Protein AF-G9P615-F1 (afdb_monomer)

Solvent-accessible surface area (backbone atoms only — not comparable to full-atom values): 59690 Å² total; per-residue (Å²): 142,85,79,91,84,92,89,86,85,84,90,83,89,86,90,84,88,83,90,82,89,82,88,79,83,89,88,82,86,89,82,86,88,88,89,88,86,90,82,86,91,83,91,85,91,78,85,85,80,85,80,91,81,87,82,87,81,80,80,87,80,84,78,91,74,94,74,92,77,95,75,85,79,75,80,78,77,79,89,65,86,77,76,59,80,57,74,80,63,73,84,86,74,91,80,78,81,83,82,84,83,84,84,89,81,89,80,82,85,82,88,80,89,78,89,76,93,78,82,92,75,81,88,78,87,79,88,80,59,49,52,41,29,64,46,38,41,63,53,64,84,59,38,71,83,57,74,62,34,36,44,34,33,29,59,59,55,96,79,67,69,69,80,48,67,28,31,53,37,73,48,68,29,91,64,39,36,67,69,60,50,53,49,51,46,64,74,42,49,89,66,57,75,61,49,44,57,28,50,52,51,43,54,53,48,43,56,67,75,22,52,45,74,44,49,41,57,87,66,29,42,27,22,37,74,51,69,46,67,49,75,33,68,45,73,69,90,88,62,81,88,56,92,62,70,46,32,35,35,42,37,38,48,67,32,46,30,59,44,67,72,73,80,76,70,89,62,63,39,60,62,38,36,70,74,30,41,46,55,31,72,73,42,40,57,59,44,70,77,63,53,61,64,35,63,65,44,70,70,64,82,58,66,93,60,38,34,56,26,46,40,59,42,40,34,43,34,42,54,64,48,34,30,36,41,35,29,66,56,55,74,73,66,59,30,57,89,38,39,44,81,47,78,44,76,65,67,94,75,77,71,20,34,40,35,40,30,33,75,82,56,34,35,33,58,43,48,51,84,70,35,81,44,58,39,52,47,55,51,59,53,45,82,49,61,70,58,44,78,40,46,28,45,95,91,38,80,63,51,68,95,48,40,67,61,52,48,57,43,13,67,31,91,74,33,62,39,64,34,37,50,42,75,49,76,81,78,71,78,82,80,76,69,84,73,79,83,81,83,77,91,80,82,94,76,80,83,80,95,79,88,76,86,75,74,62,75,54,27,53,64,68,44,60,94,66,68,93,78,63,53,72,69,57,52,53,51,53,45,42,52,50,35,45,54,48,49,49,44,48,64,70,74,48,56,74,67,52,26,52,49,60,74,66,46,48,77,31,56,64,65,61,47,52,49,52,52,60,69,44,48,64,69,49,64,76,62,75,42,70,70,60,49,52,60,46,52,52,46,50,51,43,48,52,37,49,50,54,51,46,41,44,45,36,59,91,87,66,84,43,69,57,56,24,38,39,38,20,21,48,44,52,54,68,37,52,56,78,86,55,78,94,62,72,87,53,78,94,50,67,43,71,98,79,57,59,78,56,63,67,67,58,56,38,52,52,40,47,66,59,38,64,52,49,61,37,49,44,75,51,52,21,56,51,47,68,67,56,46,66,70,48,75,66,48,66,38,44,59,39,16,52,54,25,47,40,48,16,43,50,22,47,45,73,49,80,64,17,58,57,27,45,53,52,20,41,50,26,42,51,54,23,53,49,50,50,57,57,66,75,49,91,76,61,57,62,68,34,31,40,68,44,45,66,35,54,52,29,51,39,49,42,55,41,71,61,41,51,35,91,90,55,72,37,77,69,55,44,52,49,54,44,48,55,53,49,48,54,46,65,73,74,45,82,78,55,72,68,54,58,52,55,48,55,55,48,54,54,47,52,53,34,51,54,56,48,50,54,43,48,48,51,39,45,48,60,54,51,73,71,62,54,86,62,78,81,53,61,58,59,52,50,67,61,46,42,66,57,46,53,46,54,48,49,55,59,72,66,66,68,75,70,92,78,78,75,81,80,90,77,85,82,78,90,74,93,74,85,88,73,94,75,80,80,74,72,90,62,90,71,53,66,67,58,52,52,51,54,46,54,62,54,39,38,67,55,81,70,48,63,36,37,68,45,47,49,41,48,45,42,41,43,52,55,47,52,51,50,51,50,53,53,47,53,52,50,53,51,53,52,50,53,49,54,52,51,50,50,51,41,51,54,52,48,54,55,46,52,54,50,50,51,53,51,49,53,51,49,61,57,49,52,58,53,50,51,51,54,50,60,77,63,52,93,45,67,75,76,74,71,46,100,63,62,77,61,58,56,54,68,46,52,51,56,51,52,51,51,50,52,51,51,49,33,49,78,66,70,45,44,63,64,54,47,36,60,74,71,66,55,83,72,80,84,84,76,88,87,80,85,79,94,80,133

pLDDT: mean 70.64, std 23.89, range [19.91, 96.5]

Organism: Hypocrea atroviridis (strain ATCC 20476 / IMI 206040) (NCBI:txid452589)

InterPro domains:
  IPR002523 Mg2+ transporter protein, CorA-like/Zinc transport protein ZntB [PF01544] (893-957)
  IPR045863 CorA, transmembrane region [SSF144083] (896-956)
  IPR050829 CorA Metal Ion Transporter [PTHR47685] (877-958)

Foldseek 3Di:
DDDDDDDDDDDDDDDDDDDDDDDDDDDDDDDDDDDDDDDDDDDDDDDDDDDPDDDDDDDDDDDDDDDDDDDDDDDDDPDDPPDDLLLPDDQDADDDDPDDDDDDDDDDDDDDDDDDDDDDDDDDDDDDAFFAWAFKFWDWQQFFPTATAIETETEDDPPPLDDGQAGEAEAADLWDFLVVLVVVCVRRDDDDPLVVVQVVVVSVVQCVPFWDWDAALLRAIEIGGHFAKDKGFRDDPDDDDDLQRWIKIKGKAKFKAKDADDDDPNHRDHRTHGWAFLLCLPVRNDDQVLQCLALLNVVVPDDHRIGMTTFIKIWIDGQQHYIYIYGNDDPVLLCPPRYHYHYDYPDPPQAFWEWEDERRAWIFTDGCVQPVFPLSVCLLVLLPPLWAKWKDAPNDTDDRVCVVVQRCVCRDSNGYGYIYMDTDDQDDQPCPDLDQPDDDDDDDDDDDPDPDDDQAFDALQLLRADDLPDDSVNSLVSSQVSVVVVVVCQQPPDDPVSNVLLVPQAFDALVVLSVLLSVVVVVQVVVPDPVSVVLSVLLVLLSSLLVLLNSNNDDSPHDHDLNRRLVSLSSLLSLDDDPDPVRNPDPSSDDDPQFDDDDSVVSSVLSCLLNSSSVSLRSNPSRQDSVLSNQQDQDRLQVSLSVLSSSLSSCNRPHPCSVVSSVSSSVSSVVRSSVRSCRSDPDHSLSRIGRTNLLSVLVSSLVSLCYHYVPDHGPLVSLVVSLVVLVVCLVPDAQDVVSVVSLVSNLSSLVSVLVSLVSLLNNLVVLQVVLPPDDDQLLVCCLVVVVVVVVVVVCVVVVDCPPPDDDDDDDDDDDDDDDDDDPPDDPDPDDPVVVVVVVSVSRRFRSPGSNGSVNSSSSSSNSSSVVSSVSSVVSSVSSVVSSVSSVVSVVVVVVVVVVVVVVVVLVCLLVVVLVVLVVVLVDPDPCNPVPPDDPVVVCVPSVVVSVVSNCVSCVVVVVNVVVVCVVVVVPDPPPDDDDDDDDD

Mean predicted aligned error: 18.58 Å

Structure (mmCIF, N/CA/C/O backbone):
data_AF-G9P615-F1
#
_entry.id   AF-G9P615-F1
#
loop_
_atom_site.group_PDB
_atom_site.id
_atom_site.type_symbol
_atom_site.label_atom_id
_atom_site.label_alt_id
_atom_site.label_comp_id
_atom_site.label_asym_id
_atom_site.label_entity_id
_atom_site.label_seq_id
_atom_site.pdbx_PDB_ins_code
_atom_site.Cartn_x
_atom_site.Cartn_y
_atom_site.Cartn_z
_atom_site.occupancy
_atom_site.B_iso_or_equiv
_atom_site.auth_seq_id
_atom_site.auth_comp_id
_atom_site.auth_asym_id
_atom_site.auth_atom_id
_atom_site.pdbx_PDB_model_num
ATOM 1 N N . PRO A 1 1 ? 12.758 4.959 -62.614 1.00 36.28 1 PRO A N 1
ATOM 2 C CA . PRO A 1 1 ? 12.426 5.949 -63.661 1.00 36.28 1 PRO A CA 1
ATOM 3 C C . PRO A 1 1 ? 11.978 5.275 -64.969 1.00 36.28 1 PRO A C 1
ATOM 5 O O . PRO A 1 1 ? 12.818 4.818 -65.734 1.00 36.28 1 PRO A O 1
ATOM 8 N N . THR A 1 2 ? 10.667 5.244 -65.222 1.00 27.67 2 THR A N 1
ATOM 9 C CA . THR A 1 2 ? 10.098 5.096 -66.574 1.00 27.67 2 THR A CA 1
ATOM 10 C C . THR A 1 2 ? 8.690 5.686 -66.590 1.00 27.67 2 THR A C 1
ATOM 12 O O . THR A 1 2 ? 7.951 5.591 -65.617 1.00 27.67 2 THR A O 1
ATOM 15 N N . ALA A 1 3 ? 8.388 6.392 -67.667 1.00 32.00 3 ALA A N 1
ATOM 16 C CA . ALA A 1 3 ? 7.464 7.513 -67.738 1.00 32.00 3 ALA A CA 1
ATOM 17 C C . ALA A 1 3 ? 6.035 7.158 -68.223 1.00 32.00 3 ALA A C 1
ATOM 19 O O . ALA A 1 3 ? 5.902 6.231 -69.014 1.00 32.00 3 ALA A O 1
ATOM 20 N N . VAL A 1 4 ? 5.060 8.044 -67.909 1.00 31.98 4 VAL A N 1
ATOM 21 C CA . VAL A 1 4 ? 4.009 8.551 -68.849 1.00 31.98 4 VAL A CA 1
ATOM 22 C C . VAL A 1 4 ? 2.836 7.568 -69.191 1.00 31.98 4 VAL A C 1
ATOM 24 O O . VAL A 1 4 ? 3.038 6.365 -69.184 1.00 31.98 4 VAL A O 1
ATOM 27 N N . PHE A 1 5 ? 1.550 7.938 -69.410 1.00 29.00 5 PHE A N 1
ATOM 28 C CA . PHE A 1 5 ? 0.878 9.172 -69.901 1.00 29.00 5 PHE A CA 1
ATOM 29 C C . PHE A 1 5 ? -0.558 9.413 -69.323 1.00 29.00 5 PHE A C 1
ATOM 31 O O . PHE A 1 5 ? -1.289 8.460 -69.076 1.00 29.00 5 PHE A O 1
ATOM 38 N N . HIS A 1 6 ? -0.981 10.691 -69.317 1.00 26.16 6 HIS A N 1
ATOM 39 C CA . HIS A 1 6 ? -2.347 11.257 -69.506 1.00 26.16 6 HIS A CA 1
ATOM 40 C C . HIS A 1 6 ? -3.504 11.093 -68.484 1.00 26.16 6 HIS A C 1
ATOM 42 O O . HIS A 1 6 ? -3.458 10.312 -67.542 1.00 26.16 6 HIS A O 1
ATOM 48 N N . ALA A 1 7 ? -4.514 11.970 -68.652 1.00 27.92 7 ALA A N 1
ATOM 49 C CA . ALA A 1 7 ? -5.522 12.384 -67.666 1.00 27.92 7 ALA A CA 1
ATOM 50 C C . ALA A 1 7 ? -6.925 12.621 -68.284 1.00 27.92 7 ALA A C 1
ATOM 52 O O . ALA A 1 7 ? -7.023 12.896 -69.478 1.00 27.92 7 ALA A O 1
ATOM 53 N N . ALA A 1 8 ? -7.968 12.579 -67.443 1.00 26.11 8 ALA A N 1
ATOM 54 C CA . ALA A 1 8 ? -9.365 13.029 -67.641 1.00 26.11 8 ALA A CA 1
ATOM 55 C C . ALA A 1 8 ? -10.014 13.079 -66.227 1.00 26.11 8 ALA A C 1
ATOM 57 O O . ALA A 1 8 ? -9.769 12.158 -65.453 1.00 26.11 8 ALA A O 1
ATOM 58 N N . SER A 1 9 ? -10.638 14.136 -65.685 1.00 26.50 9 SER A N 1
ATOM 59 C CA . SER A 1 9 ? -11.710 15.068 -66.113 1.00 26.50 9 SER A CA 1
ATOM 60 C C . SER A 1 9 ? -13.148 14.611 -65.770 1.00 26.50 9 SER A C 1
ATOM 62 O O . SER A 1 9 ? -13.761 13.870 -66.529 1.00 26.50 9 SER A O 1
ATOM 64 N N . SER A 1 10 ? -13.646 15.110 -64.628 1.00 25.53 10 SER A N 1
ATOM 65 C CA . SER A 1 10 ? -14.983 15.710 -64.382 1.00 25.53 10 SER A CA 1
ATOM 66 C C . SER A 1 10 ? -16.292 15.105 -64.948 1.00 25.53 10 SER A C 1
ATOM 68 O O . SER A 1 10 ? -16.534 15.156 -66.150 1.00 25.53 10 SER A O 1
ATOM 70 N N . ASP A 1 11 ? -17.191 14.807 -63.997 1.00 26.41 11 ASP A N 1
ATOM 71 C CA . ASP A 1 11 ? -18.602 15.253 -63.891 1.00 26.41 11 ASP A CA 1
ATOM 72 C C . ASP A 1 11 ? -19.794 14.613 -64.660 1.00 26.41 11 ASP A C 1
ATOM 74 O O . ASP A 1 11 ? -19.736 14.265 -65.834 1.00 26.41 11 ASP A O 1
ATOM 78 N N . VAL A 1 12 ? -20.929 14.645 -63.929 1.00 27.94 12 VAL A N 1
ATOM 79 C CA . VAL A 1 12 ? -22.369 14.622 -64.308 1.00 27.94 12 VAL A CA 1
ATOM 80 C C . VAL A 1 12 ? -23.162 13.288 -64.342 1.00 27.94 12 VAL A C 1
ATOM 82 O O . VAL A 1 12 ? -22.931 12.385 -65.135 1.00 27.94 12 VAL A O 1
ATOM 85 N N . GLU A 1 13 ? -24.153 13.262 -63.434 1.00 26.42 13 GLU A N 1
ATOM 86 C CA . GLU A 1 13 ? -25.522 12.686 -63.408 1.00 26.42 13 GLU A CA 1
ATOM 87 C C . GLU A 1 13 ? -26.020 11.700 -64.494 1.00 26.42 13 GLU A C 1
ATOM 89 O O . GLU A 1 13 ? -25.954 11.971 -65.691 1.00 26.42 13 GLU A O 1
ATOM 94 N N . SER A 1 14 ? -26.752 10.651 -64.074 1.00 24.50 14 SER A N 1
ATOM 95 C CA . SER A 1 14 ? -28.236 10.574 -64.206 1.00 24.50 14 SER A CA 1
ATOM 96 C C . SER A 1 14 ? -28.828 9.199 -63.809 1.00 24.50 14 SER A C 1
ATOM 98 O O . SER A 1 14 ? -28.111 8.206 -63.683 1.00 24.50 14 SER A O 1
ATOM 100 N N . ASP A 1 15 ? -30.142 9.171 -63.545 1.00 25.70 15 ASP A N 1
ATOM 101 C CA . ASP A 1 15 ? -30.925 8.033 -63.026 1.00 25.70 15 ASP A CA 1
ATOM 102 C C . ASP A 1 15 ? -31.208 6.894 -64.034 1.00 25.70 15 ASP A C 1
ATOM 104 O O . ASP A 1 15 ? -31.177 7.083 -65.249 1.00 25.70 15 ASP A O 1
ATOM 108 N N . GLY A 1 16 ? -31.605 5.716 -63.524 1.00 24.73 16 GLY A N 1
ATOM 109 C CA . GLY A 1 16 ? -32.150 4.616 -64.338 1.00 24.73 16 GLY A CA 1
ATOM 110 C C . GLY A 1 16 ? -32.639 3.404 -63.527 1.00 24.73 16 GLY A C 1
ATOM 111 O O . GLY A 1 16 ? -31.845 2.681 -62.931 1.00 24.73 16 GLY A O 1
ATOM 112 N N . GLU A 1 17 ? -33.954 3.173 -63.505 1.00 26.20 17 GLU A N 1
ATOM 113 C CA . GLU A 1 17 ? -34.639 2.099 -62.760 1.00 26.20 17 GLU A CA 1
ATOM 114 C C . GLU A 1 17 ? -34.428 0.682 -63.351 1.00 26.20 17 GLU A C 1
ATOM 116 O O . GLU A 1 17 ? -34.286 0.535 -64.563 1.00 26.20 17 GLU A O 1
ATOM 121 N N . SER A 1 18 ? -34.543 -0.384 -62.532 1.00 24.88 18 SER A N 1
ATOM 122 C CA . SER A 1 18 ? -35.673 -1.350 -62.622 1.00 24.88 18 SER A CA 1
ATOM 123 C C . SER A 1 18 ? -35.475 -2.691 -61.862 1.00 24.88 18 SER A C 1
ATOM 125 O O . SER A 1 18 ? -34.424 -3.318 -61.909 1.00 24.88 18 SER A O 1
ATOM 127 N N . GLU A 1 19 ? -36.552 -3.100 -61.174 1.00 26.77 19 GLU A N 1
ATOM 128 C CA . GLU A 1 19 ? -37.055 -4.440 -60.780 1.00 26.77 19 GLU A CA 1
ATOM 129 C C . GLU A 1 19 ? -36.160 -5.692 -60.556 1.00 26.77 19 GLU A C 1
ATOM 131 O O . GLU A 1 19 ? -35.363 -6.105 -61.389 1.00 26.77 19 GLU A O 1
ATOM 136 N N . GLY A 1 20 ? -36.493 -6.475 -59.506 1.00 26.08 20 GLY A N 1
ATOM 137 C CA . GLY A 1 20 ? -36.107 -7.901 -59.440 1.00 26.08 20 GLY A CA 1
ATOM 138 C C . GLY A 1 20 ? -36.302 -8.645 -58.102 1.00 26.08 20 GLY A C 1
ATOM 139 O O . GLY A 1 20 ? -35.378 -8.756 -57.311 1.00 26.08 20 GLY A O 1
ATOM 140 N N . ARG A 1 21 ? -37.501 -9.203 -57.868 1.00 26.95 21 ARG A N 1
ATOM 141 C CA . ARG A 1 21 ? -37.917 -10.189 -56.820 1.00 26.95 21 ARG A CA 1
ATOM 142 C C . ARG A 1 21 ? -36.839 -11.115 -56.186 1.00 26.95 21 ARG A C 1
ATOM 144 O O . ARG A 1 21 ? -35.933 -11.554 -56.872 1.00 26.95 21 ARG A O 1
ATOM 151 N N . ALA A 1 22 ? -37.017 -11.734 -55.001 1.00 27.88 22 ALA A N 1
ATOM 152 C CA . ALA A 1 22 ? -37.910 -11.579 -53.830 1.00 27.88 22 ALA A CA 1
ATOM 153 C C . ALA A 1 22 ? -37.667 -12.745 -52.820 1.00 27.88 22 ALA A C 1
ATOM 155 O O . ALA A 1 22 ? -37.163 -13.791 -53.213 1.00 27.88 22 ALA A O 1
ATOM 156 N N . ARG A 1 23 ? -38.238 -12.632 -51.598 1.00 28.80 23 ARG A N 1
ATOM 157 C CA . ARG A 1 23 ? -38.407 -13.666 -50.527 1.00 28.80 23 ARG A CA 1
ATOM 158 C C . ARG A 1 23 ? -37.179 -13.868 -49.603 1.00 28.80 23 ARG A C 1
ATOM 160 O O . ARG A 1 23 ? -36.063 -13.916 -50.081 1.00 28.80 23 ARG A O 1
ATOM 167 N N . ARG A 1 24 ? -37.328 -14.021 -48.271 1.00 27.34 24 ARG A N 1
ATOM 168 C CA . ARG A 1 24 ? -38.543 -14.164 -47.421 1.00 27.34 24 ARG A CA 1
ATOM 169 C C . ARG A 1 24 ? -38.303 -13.662 -45.974 1.00 27.34 24 ARG A C 1
ATOM 171 O O . ARG A 1 24 ? -37.271 -13.964 -45.402 1.00 27.34 24 ARG A O 1
ATOM 178 N N . PHE A 1 25 ? -39.296 -12.944 -45.425 1.00 26.73 25 PHE A N 1
ATOM 179 C CA . PHE A 1 25 ? -39.809 -12.908 -44.029 1.00 26.73 25 PHE A CA 1
ATOM 180 C C . PHE A 1 25 ? -38.880 -13.356 -42.869 1.00 26.73 25 PHE A C 1
ATOM 182 O O . PHE A 1 25 ? -38.414 -14.485 -42.876 1.00 26.73 25 PHE A O 1
ATOM 189 N N . LYS A 1 26 ? -38.617 -12.598 -41.787 1.00 28.66 26 LYS A N 1
ATOM 190 C CA . LYS A 1 26 ? -39.348 -11.517 -41.068 1.00 28.66 26 LYS A CA 1
ATOM 191 C C . LYS A 1 26 ? -40.674 -11.950 -40.411 1.00 28.66 26 LYS A C 1
ATOM 193 O O . LYS A 1 26 ? -41.676 -12.046 -41.108 1.00 28.66 26 LYS A O 1
ATOM 198 N N . ALA A 1 27 ? -40.719 -12.062 -39.077 1.00 30.42 27 ALA A N 1
ATOM 199 C CA . ALA A 1 27 ? -41.924 -11.889 -38.239 1.00 30.42 27 ALA A CA 1
ATOM 200 C C . ALA A 1 27 ? -41.554 -11.861 -36.739 1.00 30.42 27 ALA A C 1
ATOM 202 O O . ALA A 1 27 ? -40.599 -12.534 -36.375 1.00 30.42 27 ALA A O 1
ATOM 203 N N . ARG A 1 28 ? -42.248 -11.190 -35.803 1.00 28.03 28 ARG A N 1
ATOM 204 C CA . ARG A 1 28 ? -43.217 -10.054 -35.747 1.00 28.03 28 ARG A CA 1
ATOM 205 C C . ARG A 1 28 ? -43.219 -9.633 -34.245 1.00 28.03 28 ARG A C 1
ATOM 207 O O . ARG A 1 28 ? -43.068 -10.513 -33.415 1.00 28.03 28 ARG A O 1
ATOM 214 N N . SER A 1 29 ? -43.222 -8.382 -33.765 1.00 24.61 29 SER A N 1
ATOM 215 C CA . SER A 1 29 ? -43.965 -7.135 -34.052 1.00 24.61 29 SER A CA 1
ATOM 216 C C . SER A 1 29 ? -45.330 -6.980 -33.342 1.00 24.61 29 SER A C 1
ATOM 218 O O . SER A 1 29 ? -46.166 -7.860 -33.527 1.00 24.61 29 SER A O 1
ATOM 220 N N . ARG A 1 30 ? -45.573 -5.748 -32.818 1.00 25.81 30 ARG A N 1
ATOM 221 C CA . ARG A 1 30 ? -46.863 -5.000 -32.633 1.00 25.81 30 ARG A CA 1
ATOM 222 C C . ARG A 1 30 ? -47.768 -5.385 -31.434 1.00 25.81 30 ARG A C 1
ATOM 224 O O . ARG A 1 30 ? -47.739 -6.533 -31.030 1.00 25.81 30 ARG A O 1
ATOM 231 N N . SER A 1 31 ? -48.608 -4.497 -30.856 1.00 24.56 31 SER A N 1
ATOM 232 C CA . SER A 1 31 ? -48.761 -3.004 -30.918 1.00 24.56 31 SER A CA 1
ATOM 233 C C . SER A 1 31 ? -49.762 -2.503 -29.835 1.00 24.56 31 SER A C 1
ATOM 235 O O . SER A 1 31 ? -50.743 -3.198 -29.620 1.00 24.56 31 SER A O 1
ATOM 237 N N . ARG A 1 32 ? -49.516 -1.418 -29.066 1.00 24.20 32 ARG A N 1
ATOM 238 C CA . ARG A 1 32 ? -49.783 0.042 -29.312 1.00 24.20 32 ARG A CA 1
ATOM 239 C C . ARG A 1 32 ? -51.270 0.479 -29.168 1.00 24.20 32 ARG A C 1
ATOM 241 O O . ARG A 1 32 ? -52.114 -0.126 -29.815 1.00 24.20 32 ARG A O 1
ATOM 248 N N . TRP A 1 33 ? -51.502 1.622 -28.485 1.00 23.44 33 TRP A N 1
ATOM 249 C CA . TRP A 1 33 ? -52.784 2.359 -28.257 1.00 23.44 33 TRP A CA 1
ATOM 250 C C . TRP A 1 33 ? -53.709 1.766 -27.156 1.00 23.44 33 TRP A C 1
ATOM 252 O O . TRP A 1 33 ? -53.568 0.590 -26.855 1.00 23.44 33 TRP A O 1
ATOM 262 N N . LEU A 1 34 ? -54.614 2.493 -26.465 1.00 25.58 34 LEU A N 1
ATOM 263 C CA . LEU A 1 34 ? -55.323 3.774 -26.727 1.00 25.58 34 LEU A CA 1
ATOM 264 C C . LEU A 1 34 ? -55.696 4.523 -25.404 1.00 25.58 34 LEU A C 1
ATOM 266 O O . LEU A 1 34 ? -55.286 4.100 -24.330 1.00 25.58 34 LEU A O 1
ATOM 270 N N . ASN A 1 35 ? -56.462 5.626 -25.468 1.00 24.61 35 ASN A N 1
ATOM 271 C CA . ASN A 1 35 ? -56.801 6.531 -24.346 1.00 24.61 35 ASN A CA 1
ATOM 272 C C . ASN A 1 35 ? -58.307 6.925 -24.359 1.00 24.61 35 ASN A C 1
ATOM 274 O O . ASN A 1 35 ? -58.733 7.405 -25.411 1.00 24.61 35 ASN A O 1
ATOM 278 N N . ARG A 1 36 ? -59.087 6.765 -23.256 1.00 23.75 36 ARG A N 1
ATOM 279 C CA . ARG A 1 36 ? -60.317 7.553 -22.896 1.00 23.75 36 ARG A CA 1
ATOM 280 C C . ARG A 1 36 ? -61.107 7.086 -21.632 1.00 23.75 36 ARG A C 1
ATOM 282 O O . ARG A 1 36 ? -61.459 5.923 -21.530 1.00 23.75 36 ARG A O 1
ATOM 289 N N . GLN A 1 37 ? -61.478 8.070 -20.792 1.00 26.06 37 GLN A N 1
ATOM 290 C CA . GLN A 1 37 ? -62.741 8.301 -20.024 1.00 26.06 37 GLN A CA 1
ATOM 291 C C . GLN A 1 37 ? -63.357 7.288 -19.002 1.00 26.06 37 GLN A C 1
ATOM 293 O O . GLN A 1 37 ? -64.052 6.353 -19.372 1.00 26.06 37 GLN A O 1
ATOM 298 N N . ALA A 1 38 ? -63.198 7.636 -17.709 1.00 25.20 38 ALA A N 1
ATOM 299 C CA . ALA A 1 38 ? -64.148 7.749 -16.564 1.00 25.20 38 ALA A CA 1
ATOM 300 C C . ALA A 1 38 ? -65.488 6.960 -16.437 1.00 25.20 38 ALA A C 1
ATOM 302 O O . ALA A 1 38 ? -66.366 7.106 -17.282 1.00 25.20 38 ALA A O 1
ATOM 303 N N . SER A 1 39 ? -65.739 6.357 -15.250 1.00 25.09 39 SER A N 1
ATOM 304 C CA . SER A 1 39 ? -66.749 6.809 -14.237 1.00 25.09 39 SER A CA 1
ATOM 305 C C . SER A 1 39 ? -66.753 5.966 -12.925 1.00 25.09 39 SER A C 1
ATOM 307 O O . SER A 1 39 ? -66.472 4.777 -13.000 1.00 25.09 39 SER A O 1
ATOM 309 N N . ASP A 1 40 ? -67.040 6.619 -11.777 1.00 26.64 40 ASP A N 1
ATOM 310 C CA . ASP A 1 40 ? -67.588 6.164 -10.457 1.00 26.64 40 ASP A CA 1
ATOM 311 C C . ASP A 1 40 ? -67.142 4.813 -9.795 1.00 26.64 40 ASP A C 1
ATOM 313 O O . ASP A 1 40 ? -67.264 3.755 -10.399 1.00 26.64 40 ASP A O 1
ATOM 317 N N . ARG A 1 41 ? -66.530 4.797 -8.581 1.00 27.47 41 ARG A N 1
ATOM 318 C CA . ARG A 1 41 ? -67.094 4.750 -7.178 1.00 27.47 41 ARG A CA 1
ATOM 319 C C . ARG A 1 41 ? -67.007 3.332 -6.548 1.00 27.47 41 ARG A C 1
ATOM 321 O O . ARG A 1 41 ? -67.092 2.369 -7.298 1.00 27.47 41 ARG A O 1
ATOM 328 N N . ASP A 1 42 ? -66.811 3.072 -5.242 1.00 27.12 42 ASP A N 1
ATOM 329 C CA . ASP A 1 42 ? -66.679 3.876 -3.998 1.00 27.12 42 ASP A CA 1
ATOM 330 C C . ASP A 1 42 ? -65.658 3.227 -2.999 1.00 27.12 42 ASP A C 1
ATOM 332 O O . ASP A 1 42 ? -65.316 2.054 -3.137 1.00 27.12 42 ASP A O 1
ATOM 336 N N . ASP A 1 43 ? -65.195 4.020 -2.017 1.00 26.64 43 ASP A N 1
ATOM 337 C CA . ASP A 1 43 ? -64.706 3.738 -0.635 1.00 26.64 43 ASP A CA 1
ATOM 338 C C . ASP A 1 43 ? -63.854 2.497 -0.231 1.00 26.64 43 ASP A C 1
ATOM 340 O O . ASP A 1 43 ? -64.338 1.374 -0.137 1.00 26.64 43 ASP A O 1
ATOM 344 N N . GLU A 1 44 ? -62.606 2.733 0.224 1.00 27.55 44 GLU A N 1
ATOM 345 C CA . GLU A 1 44 ? -62.241 2.822 1.669 1.00 27.55 44 GLU A CA 1
ATOM 346 C C . GLU A 1 44 ? -60.754 3.257 1.878 1.00 27.55 44 GLU A C 1
ATOM 348 O O . GLU A 1 44 ? -59.923 3.086 0.979 1.00 27.55 44 GLU A O 1
ATOM 353 N N . PRO A 1 45 ? -60.370 3.862 3.029 1.00 30.12 45 PRO A N 1
ATOM 354 C CA . PRO A 1 45 ? -59.116 4.620 3.154 1.00 30.12 45 PRO A CA 1
ATOM 355 C C . PRO A 1 45 ? -57.890 3.819 3.642 1.00 30.12 45 PRO A C 1
ATOM 357 O O . PRO A 1 45 ? -57.969 2.966 4.524 1.00 30.12 45 PRO A O 1
ATOM 360 N N . ARG A 1 46 ? -56.696 4.191 3.148 1.00 27.55 46 ARG A N 1
ATOM 361 C CA . ARG A 1 46 ? -55.381 3.792 3.700 1.00 27.55 46 ARG A CA 1
ATOM 362 C C . ARG A 1 46 ? -54.510 5.022 4.027 1.00 27.55 46 ARG A C 1
ATOM 364 O O . ARG A 1 46 ? -54.772 6.094 3.480 1.00 27.55 46 ARG A O 1
ATOM 371 N N . PRO A 1 47 ? -53.507 4.909 4.926 1.00 29.72 47 PRO A N 1
ATOM 372 C CA . PRO A 1 47 ? -52.852 6.072 5.533 1.00 29.72 47 PRO A CA 1
ATOM 373 C C . PRO A 1 47 ? -51.985 6.881 4.559 1.00 29.72 47 PRO A C 1
ATOM 375 O O . PRO A 1 47 ? -51.402 6.336 3.622 1.00 29.72 47 PRO A O 1
ATOM 378 N N . ARG A 1 48 ? -51.858 8.188 4.823 1.00 25.58 48 ARG A N 1
ATOM 379 C CA . ARG A 1 48 ? -51.043 9.114 4.022 1.00 25.58 48 ARG A CA 1
ATOM 380 C C . ARG A 1 48 ? -49.545 8.848 4.204 1.00 25.58 48 ARG A C 1
ATOM 382 O O . ARG A 1 48 ? -49.034 8.913 5.318 1.00 25.58 48 ARG A O 1
ATOM 389 N N . SER A 1 49 ? -48.838 8.643 3.097 1.00 27.00 49 SER A N 1
ATOM 390 C CA . SER A 1 49 ? -47.379 8.761 3.030 1.00 27.00 49 SER A CA 1
ATOM 391 C C . SER A 1 49 ? -46.965 10.229 3.159 1.00 27.00 49 SER A C 1
ATOM 393 O O . SER A 1 49 ? -47.497 11.077 2.441 1.00 27.00 49 SER A O 1
ATOM 395 N N . ILE A 1 50 ? -46.015 10.527 4.046 1.00 29.30 50 ILE A N 1
ATOM 396 C CA . ILE A 1 50 ? -45.467 11.879 4.211 1.00 29.30 50 ILE A CA 1
ATOM 397 C C . ILE A 1 50 ? -44.504 12.175 3.059 1.00 29.30 50 ILE A C 1
ATOM 399 O O . ILE A 1 50 ? -43.499 11.487 2.885 1.00 29.30 50 ILE A O 1
ATOM 403 N N . ASP A 1 51 ? -44.830 13.216 2.300 1.00 25.89 51 ASP A N 1
ATOM 404 C CA . ASP A 1 51 ? -44.019 13.749 1.211 1.00 25.89 51 ASP A CA 1
ATOM 405 C C . ASP A 1 51 ? -42.897 14.624 1.798 1.00 25.89 51 ASP A C 1
ATOM 407 O O . ASP A 1 51 ? -43.156 15.673 2.394 1.00 25.89 51 ASP A O 1
ATOM 411 N N . ARG A 1 52 ? -41.645 14.161 1.707 1.00 29.14 52 ARG A N 1
ATOM 412 C CA . ARG A 1 52 ? -40.461 14.898 2.176 1.00 29.14 52 ARG A CA 1
ATOM 413 C C . ARG A 1 52 ? -39.860 15.698 1.022 1.00 29.14 52 ARG A C 1
ATOM 415 O O . ARG A 1 52 ? -38.843 15.284 0.487 1.00 29.14 52 ARG A O 1
ATOM 422 N N . ASP A 1 53 ? -40.466 16.837 0.691 1.00 28.97 53 ASP A N 1
ATOM 423 C CA . ASP A 1 53 ? -39.775 17.946 0.012 1.00 28.97 53 ASP A CA 1
ATOM 424 C C . ASP A 1 53 ? -40.607 19.242 0.049 1.00 28.97 53 ASP A C 1
ATOM 426 O O . ASP A 1 53 ? -41.368 19.552 -0.868 1.00 28.97 53 ASP A O 1
ATOM 430 N N . ARG A 1 54 ? -40.461 20.020 1.135 1.00 25.05 54 ARG A N 1
ATOM 431 C CA . ARG A 1 54 ? -40.764 21.468 1.190 1.00 25.05 54 ARG A CA 1
ATOM 432 C C . ARG A 1 54 ? -40.322 22.092 2.519 1.00 25.05 54 ARG A C 1
ATOM 434 O O . ARG A 1 54 ? -41.102 22.196 3.459 1.00 25.05 54 ARG A O 1
ATOM 441 N N . ILE A 1 55 ? -39.089 22.593 2.562 1.00 26.95 55 ILE A N 1
ATOM 442 C CA . ILE A 1 55 ? -38.715 23.687 3.468 1.00 26.95 55 ILE A CA 1
ATOM 443 C C . ILE A 1 55 ? -38.144 24.804 2.600 1.00 26.95 55 ILE A C 1
ATOM 445 O O . ILE A 1 55 ? -37.066 24.678 2.026 1.00 26.95 55 ILE A O 1
ATOM 449 N N . ILE A 1 56 ? -38.908 25.888 2.477 1.00 25.22 56 ILE A N 1
ATOM 450 C CA . ILE A 1 56 ? -38.449 27.135 1.868 1.00 25.22 56 ILE A CA 1
ATOM 451 C C . ILE A 1 56 ? -37.726 27.903 2.972 1.00 25.22 56 ILE A C 1
ATOM 453 O O . ILE A 1 56 ? -38.365 28.378 3.909 1.00 25.22 56 ILE A O 1
ATOM 457 N N . ILE A 1 57 ? -36.402 28.010 2.874 1.00 27.95 57 ILE A N 1
ATOM 458 C CA . ILE A 1 57 ? -35.618 28.897 3.735 1.00 27.95 57 ILE A CA 1
ATOM 459 C C . ILE A 1 57 ? -35.583 30.264 3.051 1.00 27.95 57 ILE A C 1
ATOM 461 O O . ILE A 1 57 ? -34.926 30.427 2.024 1.00 27.95 57 ILE A O 1
ATOM 465 N N . ASN A 1 58 ? -36.300 31.240 3.608 1.00 23.53 58 ASN A N 1
ATOM 466 C CA . ASN A 1 58 ? -36.160 32.635 3.193 1.00 23.53 58 ASN A CA 1
ATOM 467 C C . ASN A 1 58 ? -34.798 33.165 3.680 1.00 23.53 58 ASN A C 1
ATOM 469 O O . ASN A 1 58 ? -34.547 33.113 4.887 1.00 23.53 58 ASN A O 1
ATOM 473 N N . PRO A 1 59 ? -33.931 33.701 2.803 1.00 25.97 59 PRO A N 1
ATOM 474 C CA . PRO A 1 59 ? -32.747 34.422 3.246 1.00 25.97 59 PRO A CA 1
ATOM 475 C C . PRO A 1 59 ? -33.168 35.761 3.865 1.00 25.97 59 PRO A C 1
ATOM 477 O O . PRO A 1 59 ? -33.905 36.534 3.252 1.00 25.97 59 PRO A O 1
ATOM 480 N N . ILE A 1 60 ? -32.696 36.039 5.081 1.00 26.05 60 ILE A N 1
ATOM 481 C CA . ILE A 1 60 ? -32.872 37.348 5.715 1.00 26.05 60 ILE A CA 1
ATOM 482 C C . ILE A 1 60 ? -31.950 38.341 5.004 1.00 26.05 60 ILE A C 1
ATOM 484 O O . ILE A 1 60 ? -30.728 38.205 5.037 1.00 26.05 60 ILE A O 1
ATOM 488 N N . VAL A 1 61 ? -32.556 39.330 4.351 1.00 23.05 61 VAL A N 1
ATOM 489 C CA . VAL A 1 61 ? -31.863 40.489 3.784 1.00 23.05 61 VAL A CA 1
ATOM 490 C C . VAL A 1 61 ? -31.542 41.453 4.924 1.00 23.05 61 VAL A C 1
ATOM 492 O O . VAL A 1 61 ? -32.441 41.841 5.666 1.00 23.05 61 VAL A O 1
ATOM 495 N N . TYR A 1 62 ? -30.277 41.852 5.048 1.00 25.58 62 TYR A N 1
ATOM 496 C CA . TYR A 1 62 ? -29.904 43.034 5.821 1.00 25.58 62 TYR A CA 1
ATOM 497 C C . TYR A 1 62 ? -29.957 44.250 4.892 1.00 25.58 62 TYR A C 1
ATOM 499 O O . TYR A 1 62 ? -29.201 44.315 3.925 1.00 25.58 62 TYR A O 1
ATOM 507 N N . GLU A 1 63 ? -30.870 45.181 5.167 1.00 25.16 63 GLU A N 1
ATOM 508 C CA . GLU A 1 63 ? -30.865 46.516 4.561 1.00 25.16 63 GLU A CA 1
ATOM 509 C C . GLU A 1 63 ? -29.902 47.433 5.326 1.00 25.16 63 GLU A C 1
ATOM 511 O O . GLU A 1 63 ? -29.875 47.432 6.560 1.00 25.16 63 GLU A O 1
ATOM 516 N N . ASP A 1 64 ? -29.137 48.237 4.586 1.00 25.80 64 ASP A N 1
ATOM 517 C CA . ASP A 1 64 ? -28.299 49.295 5.145 1.00 25.80 64 ASP A CA 1
ATOM 518 C C . ASP A 1 64 ? -29.158 50.397 5.782 1.00 25.80 64 ASP A C 1
ATOM 520 O O . ASP A 1 64 ? -30.043 50.972 5.144 1.00 25.80 64 ASP A O 1
ATOM 524 N N . ALA A 1 65 ? -28.851 50.749 7.030 1.00 28.06 65 ALA A N 1
ATOM 525 C CA . ALA A 1 65 ? -29.397 51.928 7.690 1.00 28.06 65 ALA A CA 1
ATOM 526 C C . ALA A 1 65 ? -28.306 52.623 8.513 1.00 28.06 65 ALA A C 1
ATOM 528 O O . ALA A 1 65 ? -27.948 52.188 9.609 1.00 28.06 65 ALA A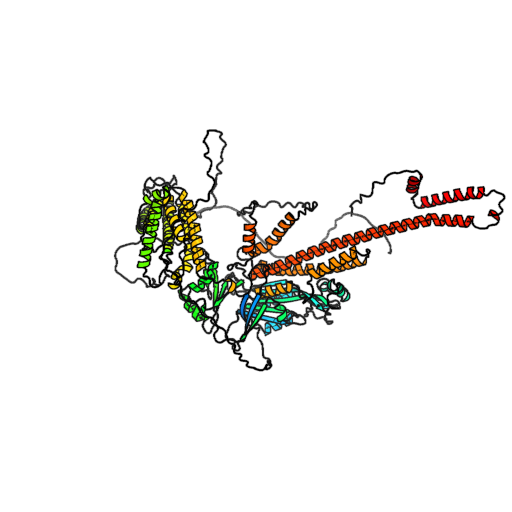 O 1
ATOM 529 N N . GLU A 1 66 ? -27.784 53.724 7.976 1.00 29.12 66 GLU A N 1
ATOM 530 C CA . GLU A 1 66 ? -26.817 54.585 8.653 1.00 29.12 66 GLU A CA 1
ATOM 531 C C . GLU A 1 66 ? -27.392 55.143 9.965 1.00 29.12 66 GLU A C 1
ATOM 533 O O . GLU A 1 66 ? -28.438 55.800 9.974 1.00 29.12 66 GLU A O 1
ATOM 538 N N . LYS A 1 67 ? -26.662 54.956 11.070 1.00 26.41 67 LYS A N 1
ATOM 539 C CA . LYS A 1 67 ? -26.668 55.893 12.200 1.00 26.41 67 LYS A CA 1
ATOM 540 C C . LYS A 1 67 ? -25.439 55.706 13.078 1.00 26.41 67 LYS A C 1
ATOM 542 O O . LYS A 1 67 ? -25.285 54.687 13.747 1.00 26.41 67 LYS A O 1
ATOM 547 N N . GLU A 1 68 ? -24.583 56.721 13.081 1.00 27.45 68 GLU A N 1
ATOM 548 C CA . GLU A 1 68 ? -23.518 56.861 14.068 1.00 27.45 68 GLU A CA 1
ATOM 549 C C . GLU A 1 68 ? -24.123 57.000 15.470 1.00 27.45 68 GLU A C 1
ATOM 551 O O . GLU A 1 68 ? -24.992 57.846 15.683 1.00 27.45 68 GLU A O 1
ATOM 556 N N . ASP A 1 69 ? -23.619 56.234 16.438 1.00 24.81 69 ASP A N 1
ATOM 557 C CA . ASP A 1 69 ? -23.452 56.765 17.791 1.00 24.81 69 ASP A CA 1
ATOM 558 C C . ASP A 1 69 ? -22.319 56.036 18.532 1.00 24.81 69 ASP A C 1
ATOM 560 O O . ASP A 1 69 ? -22.133 54.820 18.413 1.00 24.81 69 ASP A O 1
ATOM 564 N N . TYR A 1 70 ? -21.512 56.790 19.273 1.00 26.75 70 TYR A N 1
ATOM 565 C CA . TYR A 1 70 ? -20.207 56.328 19.747 1.00 26.75 70 TYR A CA 1
ATOM 566 C C . TYR A 1 70 ? -20.324 55.341 20.919 1.00 26.75 70 TYR A C 1
ATOM 568 O O . TYR A 1 70 ? -20.731 55.705 22.024 1.00 26.75 70 TYR A O 1
ATOM 576 N N . ARG A 1 71 ? -19.829 54.107 20.741 1.00 25.56 71 ARG A N 1
ATOM 577 C CA . ARG A 1 71 ? -19.453 53.227 21.862 1.00 25.56 71 ARG A CA 1
ATOM 578 C C . ARG A 1 71 ? -17.960 52.931 21.848 1.00 25.56 71 ARG A C 1
ATOM 580 O O . ARG A 1 71 ? -17.426 52.322 20.929 1.00 25.56 71 ARG A O 1
ATOM 587 N N . ILE A 1 72 ? -17.305 53.392 22.909 1.00 24.77 72 ILE A N 1
ATOM 588 C CA . ILE A 1 72 ? -15.863 53.312 23.132 1.00 24.77 72 ILE A CA 1
ATOM 589 C C . ILE A 1 72 ? -15.429 51.841 23.181 1.00 24.77 72 ILE A C 1
ATOM 591 O O . ILE A 1 72 ? -15.784 51.115 24.111 1.00 24.77 72 ILE A O 1
ATOM 595 N N . TYR A 1 73 ? -14.617 51.421 22.210 1.00 24.55 73 TYR A N 1
ATOM 596 C CA . TYR A 1 73 ? -13.878 50.164 22.292 1.00 24.55 73 TYR A CA 1
ATOM 597 C C . TYR A 1 73 ? -12.918 50.220 23.488 1.00 24.55 73 TYR A C 1
ATOM 599 O O . TYR A 1 73 ? -12.008 51.050 23.526 1.00 24.55 73 TYR A O 1
ATOM 607 N N . ARG A 1 74 ? -13.073 49.301 24.449 1.00 23.64 74 ARG A N 1
ATOM 608 C CA . ARG A 1 74 ? -11.918 48.884 25.256 1.00 23.64 74 ARG A CA 1
ATOM 609 C C . ARG A 1 74 ? -10.995 48.066 24.347 1.00 23.64 74 ARG A C 1
ATOM 611 O O . ARG A 1 74 ? -11.512 47.234 23.600 1.00 23.64 74 ARG A O 1
ATOM 618 N N . PRO A 1 75 ? -9.667 48.257 24.405 1.00 25.75 75 PRO A N 1
ATOM 619 C CA . PRO A 1 75 ? -8.752 47.359 23.715 1.00 25.75 75 PRO A CA 1
ATOM 620 C C . PRO A 1 75 ? -8.923 45.936 24.261 1.00 25.75 75 PRO A C 1
ATOM 622 O O . PRO A 1 75 ? -9.082 45.749 25.471 1.00 25.75 75 PRO A O 1
ATOM 625 N N . MET A 1 76 ? -8.890 44.941 23.371 1.00 25.70 76 MET A N 1
ATOM 626 C CA . MET A 1 76 ? -8.720 43.549 23.784 1.00 25.70 76 MET A CA 1
ATOM 627 C C . MET A 1 76 ? -7.391 43.423 24.534 1.00 25.70 76 MET A C 1
ATOM 629 O O . MET A 1 76 ? -6.367 43.925 24.064 1.00 25.70 76 MET A O 1
ATOM 633 N N . SER A 1 77 ? -7.395 42.736 25.677 1.00 24.66 77 SER A N 1
ATOM 634 C CA . SER A 1 77 ? -6.149 42.215 26.241 1.00 24.66 77 SER A CA 1
ATOM 635 C C . SER A 1 77 ? -5.512 41.241 25.240 1.00 24.66 77 SER A C 1
ATOM 637 O O . SER A 1 77 ? -6.248 40.559 24.522 1.00 24.66 77 SER A O 1
ATOM 639 N N . PRO A 1 78 ? -4.172 41.154 25.174 1.00 26.20 78 PRO A N 1
ATOM 640 C CA . PRO A 1 78 ? -3.517 40.152 24.347 1.00 26.20 78 PRO A CA 1
ATOM 641 C C . PRO A 1 78 ? -3.936 38.747 24.791 1.00 26.20 78 PRO A C 1
ATOM 643 O O . PRO A 1 78 ? -4.110 38.498 25.986 1.00 26.20 78 PRO A O 1
ATOM 646 N N . VAL A 1 79 ? -4.078 37.841 23.821 1.00 30.52 79 VAL A N 1
ATOM 647 C CA . VAL A 1 79 ? -4.333 36.417 24.063 1.00 30.52 79 VAL A CA 1
ATOM 648 C C . VAL A 1 79 ? -3.083 35.814 24.701 1.00 30.52 79 VAL A C 1
ATOM 650 O O . VAL A 1 79 ? -2.151 35.401 24.015 1.00 30.52 79 VAL A O 1
ATOM 653 N N . LEU A 1 80 ? -3.058 35.825 26.030 1.00 25.59 80 LEU A N 1
ATOM 654 C CA . LEU A 1 80 ? -2.249 34.914 26.820 1.00 25.59 80 LEU A CA 1
ATOM 655 C C . LEU A 1 80 ? -2.948 33.549 26.784 1.00 25.59 80 LEU A C 1
ATOM 657 O O . LEU A 1 80 ? -4.179 33.496 26.803 1.00 25.59 80 LEU A O 1
ATOM 661 N N . GLU A 1 81 ? -2.191 32.456 26.727 1.00 32.12 81 GLU A N 1
ATOM 662 C CA . GLU A 1 81 ? -2.754 31.127 26.970 1.00 32.12 81 GLU A CA 1
ATOM 663 C C . GLU A 1 81 ? -3.274 31.093 28.414 1.00 32.12 81 GLU A C 1
ATOM 665 O O . GLU A 1 81 ? -2.487 31.083 29.362 1.00 32.12 81 GLU A O 1
ATOM 670 N N . ASP A 1 82 ? -4.598 31.149 28.584 1.00 36.19 82 ASP A N 1
ATOM 671 C CA . ASP A 1 82 ? -5.229 31.071 29.902 1.00 36.19 82 ASP A CA 1
ATOM 672 C C . ASP A 1 82 ? -4.961 29.673 30.473 1.00 36.19 82 ASP A C 1
ATOM 674 O O . ASP A 1 82 ? -5.491 28.669 29.988 1.00 36.19 82 ASP A O 1
ATOM 678 N N . VAL A 1 83 ? -4.099 29.612 31.491 1.00 50.75 83 VAL A N 1
ATOM 679 C CA . VAL A 1 83 ? -3.808 28.381 32.226 1.00 50.75 83 VAL A CA 1
ATOM 680 C C . VAL A 1 83 ? -5.103 27.920 32.885 1.00 50.75 83 VAL A C 1
ATOM 682 O O . VAL A 1 83 ? -5.686 28.621 33.714 1.00 50.75 83 VAL A O 1
ATOM 685 N N . ASP A 1 84 ? -5.573 26.744 32.478 1.00 69.50 84 ASP A N 1
ATOM 686 C CA . ASP A 1 84 ? -6.854 26.204 32.908 1.00 69.50 84 ASP A CA 1
ATOM 687 C C . ASP A 1 84 ? -6.806 25.899 34.410 1.00 69.50 84 ASP A C 1
ATOM 689 O O . ASP A 1 84 ? -6.148 24.956 34.840 1.00 69.50 84 ASP A O 1
ATOM 693 N N . THR A 1 85 ? -7.497 26.699 35.228 1.00 72.56 85 THR A N 1
ATOM 694 C CA . THR A 1 85 ? -7.423 26.603 36.702 1.00 72.56 85 THR A CA 1
ATOM 695 C C . THR A 1 85 ? -7.817 25.235 37.272 1.00 72.56 85 THR A C 1
ATOM 697 O O . THR A 1 85 ? -7.590 24.984 38.448 1.00 72.56 85 THR A O 1
ATOM 700 N N . PHE A 1 86 ? -8.412 24.337 36.479 1.00 77.19 86 PHE A N 1
ATOM 701 C CA . PHE A 1 86 ? -8.702 22.963 36.898 1.00 77.19 86 PHE A CA 1
ATOM 702 C C . PHE A 1 86 ? -7.506 22.003 36.724 1.00 77.19 86 PHE A C 1
ATOM 704 O O . PHE A 1 86 ? -7.501 20.955 37.368 1.00 77.19 86 PHE A O 1
ATOM 711 N N . ASP A 1 87 ? -6.483 22.352 35.930 1.00 72.75 87 ASP A N 1
ATOM 712 C CA . ASP A 1 87 ? -5.261 21.546 35.736 1.00 72.75 87 ASP A CA 1
ATOM 713 C C . ASP A 1 87 ? -4.345 21.526 36.985 1.00 72.75 87 ASP A C 1
ATOM 715 O O . ASP A 1 87 ? -3.502 20.631 37.130 1.00 72.75 87 ASP A O 1
ATOM 719 N N . ASP A 1 88 ? -4.540 22.468 37.917 1.00 76.12 88 ASP A N 1
ATOM 720 C CA . ASP A 1 88 ? -3.826 22.540 39.200 1.00 76.12 88 ASP A CA 1
ATOM 721 C C . ASP A 1 88 ? -4.296 21.480 40.218 1.00 76.12 88 ASP A C 1
ATOM 723 O O . ASP A 1 88 ? -3.548 21.123 41.134 1.00 76.12 88 ASP A O 1
ATOM 727 N N . PHE A 1 89 ? -5.511 20.935 40.067 1.00 79.00 89 PHE A N 1
ATOM 728 C CA . PHE A 1 89 ? -6.043 19.916 40.976 1.00 79.00 89 PHE A CA 1
ATOM 729 C C . PHE A 1 89 ? -5.638 18.495 40.566 1.00 79.00 89 PHE A C 1
ATOM 731 O O . PHE A 1 89 ? -5.760 18.092 39.410 1.00 79.00 89 PHE A O 1
ATOM 738 N N . LYS A 1 90 ? -5.211 17.689 41.545 1.00 74.81 90 LYS A N 1
ATOM 739 C CA . LYS A 1 90 ? -4.882 16.266 41.378 1.00 74.81 90 LYS A CA 1
ATOM 740 C C . LYS A 1 90 ? -5.323 15.486 42.611 1.00 74.81 90 LYS A C 1
ATOM 742 O O . LYS A 1 90 ? -5.231 16.000 43.723 1.00 74.81 90 LYS A O 1
ATOM 747 N N . PHE A 1 91 ? -5.730 14.234 42.417 1.00 77.19 91 PHE A N 1
ATOM 748 C CA . PHE A 1 91 ? -5.832 13.286 43.525 1.00 77.19 91 PHE A CA 1
ATOM 749 C C . PHE A 1 91 ? -4.434 12.982 44.079 1.00 77.19 91 PHE A C 1
ATOM 751 O O . PHE A 1 91 ? -3.470 12.844 43.320 1.00 77.19 91 PHE A O 1
ATOM 758 N N . THR A 1 92 ? -4.322 12.910 45.402 1.00 62.78 92 THR A N 1
ATOM 759 C CA . THR A 1 92 ? -3.056 12.713 46.117 1.00 62.78 92 THR A CA 1
ATOM 760 C C . THR A 1 92 ? -3.066 11.360 46.806 1.00 62.78 92 THR A C 1
ATOM 762 O O . THR A 1 92 ? -3.716 11.205 47.838 1.00 62.78 92 THR A O 1
ATOM 765 N N . PHE A 1 93 ? -2.348 10.390 46.243 1.00 56.25 93 PHE A N 1
ATOM 766 C CA . PHE A 1 93 ? -2.257 9.033 46.787 1.00 56.25 93 PHE A CA 1
ATOM 767 C C . PHE A 1 93 ? -0.996 8.844 47.652 1.00 56.25 93 PHE A C 1
ATOM 769 O O . PHE A 1 93 ? 0.015 9.501 47.387 1.00 56.25 93 PHE A O 1
ATOM 776 N N . PRO A 1 94 ? -1.003 7.941 48.654 1.00 42.62 94 PRO A N 1
ATOM 777 C CA . PRO A 1 94 ? 0.175 7.667 49.479 1.00 42.62 94 PRO A CA 1
ATOM 778 C C . PRO A 1 94 ? 1.284 6.937 48.698 1.00 42.62 94 PRO A C 1
ATOM 780 O O . PRO A 1 94 ? 1.284 5.705 48.573 1.00 42.62 94 PRO A O 1
ATOM 783 N N . THR A 1 95 ? 2.252 7.702 48.189 1.00 32.41 95 THR A N 1
ATOM 784 C CA . THR A 1 95 ? 3.469 7.185 47.547 1.00 32.41 95 THR A CA 1
ATOM 785 C C . THR A 1 95 ? 4.260 6.307 48.515 1.00 32.41 95 THR A C 1
ATOM 787 O O . THR A 1 95 ? 4.534 6.716 49.641 1.00 32.41 95 THR A O 1
ATOM 790 N N . GLU A 1 96 ? 4.661 5.115 48.073 1.00 33.09 96 GLU A N 1
ATOM 791 C CA . GLU A 1 96 ? 5.659 4.317 48.789 1.00 33.09 96 GLU A CA 1
ATOM 792 C C . GLU A 1 96 ? 7.069 4.641 48.276 1.00 33.09 96 GLU A C 1
ATOM 794 O O . GLU A 1 96 ? 7.312 4.687 47.071 1.00 33.09 96 GLU A O 1
ATOM 799 N N . GLU A 1 97 ? 7.976 4.847 49.229 1.00 26.70 97 GLU A N 1
ATOM 800 C CA . GLU A 1 97 ? 9.436 4.835 49.094 1.00 26.70 97 GLU A CA 1
ATOM 801 C C . GLU A 1 97 ? 9.966 3.680 48.218 1.00 26.70 97 GLU A C 1
ATOM 803 O O . GLU A 1 97 ? 9.831 2.555 48.705 1.00 26.70 97 GLU A O 1
ATOM 808 N N . PRO A 1 98 ? 10.587 3.817 47.023 1.00 32.34 98 PRO A N 1
ATOM 809 C CA . PRO A 1 98 ? 11.272 2.668 46.437 1.00 32.34 98 PRO A CA 1
ATOM 810 C C . PRO A 1 98 ? 12.497 2.334 47.297 1.00 32.34 98 PRO A C 1
ATOM 812 O O . PRO A 1 98 ? 13.478 3.082 47.328 1.00 32.34 98 PRO A O 1
ATOM 815 N N . SER A 1 99 ? 12.442 1.204 48.003 1.00 27.91 99 SER A N 1
ATOM 816 C CA . SER A 1 99 ? 13.525 0.738 48.867 1.00 27.91 99 SER A CA 1
ATOM 817 C C . SER A 1 99 ? 14.801 0.494 48.059 1.00 27.91 99 SER A C 1
ATOM 819 O O . SER A 1 99 ? 14.900 -0.478 47.306 1.00 27.91 99 SER A O 1
ATOM 821 N N . LYS A 1 100 ? 15.800 1.357 48.251 1.00 29.30 100 LYS A N 1
ATOM 822 C CA . LYS A 1 100 ? 17.189 1.034 47.924 1.00 29.30 100 LYS A CA 1
ATOM 823 C C . LYS A 1 100 ? 17.709 0.037 48.953 1.00 29.30 100 LYS A C 1
ATOM 825 O O . LYS A 1 100 ? 17.618 0.313 50.142 1.00 29.30 100 LYS A O 1
ATOM 830 N N . ASP A 1 101 ? 18.221 -1.094 48.477 1.00 29.70 101 ASP A N 1
ATOM 831 C CA . ASP A 1 101 ? 19.580 -1.564 48.780 1.00 29.70 101 ASP A CA 1
ATOM 832 C C . ASP A 1 101 ? 19.813 -2.959 48.185 1.00 29.70 101 ASP A C 1
ATOM 834 O O . ASP A 1 101 ? 19.124 -3.918 48.530 1.00 29.70 101 ASP A O 1
ATOM 838 N N . THR A 1 102 ? 20.823 -3.080 47.317 1.00 27.12 102 THR A N 1
ATOM 839 C CA . THR A 1 102 ? 22.009 -3.953 47.495 1.00 27.12 102 THR A CA 1
ATOM 840 C C . THR A 1 102 ? 22.736 -4.081 46.150 1.00 27.12 102 THR A C 1
ATOM 842 O O . THR A 1 102 ? 22.193 -4.621 45.188 1.00 27.12 102 THR A O 1
ATOM 845 N N . GLU A 1 103 ? 23.969 -3.577 46.081 1.00 28.94 103 GLU A N 1
ATOM 846 C CA . GLU A 1 103 ? 24.874 -3.754 44.936 1.00 28.94 103 GLU A CA 1
ATOM 847 C C . GLU A 1 103 ? 25.645 -5.094 45.000 1.00 28.94 103 GLU A C 1
ATOM 849 O O . GLU A 1 103 ? 25.652 -5.769 46.027 1.00 28.94 103 GLU A O 1
ATOM 854 N N . LEU A 1 104 ? 26.389 -5.382 43.920 1.00 26.30 104 LEU A N 1
ATOM 855 C CA . LEU A 1 104 ? 27.503 -6.345 43.795 1.00 26.30 104 LEU A CA 1
ATOM 856 C C . LEU A 1 104 ? 27.165 -7.843 43.661 1.00 26.30 104 LEU A C 1
ATOM 858 O O . LEU A 1 104 ? 26.987 -8.561 44.644 1.00 26.30 104 LEU A O 1
ATOM 862 N N . SER A 1 105 ? 27.378 -8.385 42.456 1.00 25.20 105 SER A N 1
ATOM 863 C CA . SER A 1 105 ? 28.701 -8.966 42.124 1.00 25.20 105 SER A CA 1
ATOM 864 C C . SER A 1 105 ? 28.837 -9.356 40.646 1.00 25.20 105 SER A C 1
ATOM 866 O O . SER A 1 105 ? 27.906 -9.877 40.037 1.00 25.20 105 SER A O 1
ATOM 868 N N . ASP A 1 106 ? 30.038 -9.154 40.105 1.00 25.78 106 ASP A N 1
ATOM 869 C CA . ASP A 1 106 ? 30.502 -9.710 38.831 1.00 25.78 106 ASP A CA 1
ATOM 870 C C . ASP A 1 106 ? 30.878 -11.202 38.970 1.00 25.78 106 ASP A C 1
ATOM 872 O O . ASP A 1 106 ? 31.425 -11.589 40.002 1.00 25.78 106 ASP A O 1
ATOM 876 N N . LEU A 1 107 ? 30.662 -12.028 37.934 1.00 25.66 107 LEU A N 1
ATOM 877 C CA . LEU A 1 107 ? 31.744 -12.613 37.109 1.00 25.66 107 LEU A CA 1
ATOM 878 C C . LEU A 1 107 ? 31.216 -13.596 36.037 1.00 25.66 107 LEU A C 1
ATOM 880 O O . LEU A 1 107 ? 30.372 -14.441 36.307 1.00 25.66 107 LEU A O 1
ATOM 884 N N . GLU A 1 108 ? 31.806 -13.469 34.847 1.00 25.05 108 GLU A N 1
ATOM 885 C CA . GLU A 1 108 ? 32.223 -14.489 33.862 1.00 25.05 108 GLU A CA 1
ATOM 886 C C . GLU A 1 108 ? 31.419 -15.774 33.542 1.00 25.05 108 GLU A C 1
ATOM 888 O O . GLU A 1 108 ? 30.890 -16.515 34.365 1.00 25.05 108 GLU A O 1
ATOM 893 N N . THR A 1 109 ? 31.470 -16.090 32.245 1.00 31.28 109 THR A N 1
ATOM 894 C CA . THR A 1 109 ? 31.162 -17.392 31.644 1.00 31.28 109 THR A CA 1
ATOM 895 C C . THR A 1 109 ? 32.111 -18.495 32.134 1.00 31.28 109 THR A C 1
ATOM 897 O O . THR A 1 109 ? 33.206 -18.233 32.630 1.00 31.28 109 THR A O 1
ATOM 900 N N . PRO A 1 110 ? 31.764 -19.764 31.869 1.00 27.95 110 PRO A N 1
ATOM 901 C CA . PRO A 1 110 ? 32.620 -20.429 30.887 1.00 27.95 110 PRO A CA 1
ATOM 902 C C . PRO A 1 110 ? 31.858 -21.130 29.761 1.00 27.95 110 PRO A C 1
ATOM 904 O O . PRO A 1 110 ? 30.702 -21.538 29.871 1.00 27.95 110 PRO A O 1
ATOM 907 N N . THR A 1 111 ? 32.578 -21.291 28.657 1.00 23.70 111 THR A N 1
ATOM 908 C CA . THR A 1 111 ? 32.264 -22.195 27.555 1.00 23.70 111 THR A CA 1
ATOM 909 C C . THR A 1 111 ? 32.158 -23.647 28.020 1.00 23.70 111 THR A C 1
ATOM 911 O O . THR A 1 111 ? 32.908 -24.109 28.880 1.00 23.70 111 THR A O 1
ATOM 914 N N . THR A 1 112 ? 31.327 -24.437 27.342 1.00 27.22 112 THR A N 1
ATOM 915 C CA . THR A 1 112 ? 31.725 -25.814 27.031 1.00 27.22 112 THR A CA 1
ATOM 916 C C . THR A 1 112 ? 31.147 -26.224 25.689 1.00 27.22 112 THR A C 1
ATOM 918 O O . THR A 1 112 ? 29.943 -26.156 25.452 1.00 27.22 112 THR A O 1
ATOM 921 N N . GLU A 1 113 ? 32.042 -26.612 24.792 1.00 25.83 113 GLU A N 1
ATOM 922 C CA . GLU A 1 113 ? 31.711 -27.170 23.491 1.00 25.83 113 GLU A CA 1
ATOM 923 C C . GLU A 1 113 ? 31.089 -28.560 23.672 1.00 25.83 113 GLU A C 1
ATOM 925 O O . GLU A 1 113 ? 31.373 -29.284 24.628 1.00 25.83 113 GLU A O 1
ATOM 930 N N . SER A 1 114 ? 30.241 -28.962 22.734 1.00 26.27 114 SER A N 1
ATOM 931 C CA . SER A 1 114 ? 29.846 -30.361 22.570 1.00 26.27 114 SER A CA 1
ATOM 932 C C . SER A 1 114 ? 29.578 -30.611 21.098 1.00 26.27 114 SER A C 1
ATOM 934 O O . SER A 1 114 ? 28.449 -30.521 20.615 1.00 26.27 114 SER A O 1
ATOM 936 N N . GLU A 1 115 ? 30.655 -30.898 20.371 1.00 24.36 115 GLU A N 1
ATOM 937 C CA . GLU A 1 115 ? 30.560 -31.488 19.044 1.00 24.36 115 GLU A CA 1
ATOM 938 C C . GLU A 1 115 ? 29.752 -32.792 19.116 1.00 24.36 115 GLU A C 1
ATOM 940 O O . GLU A 1 115 ? 29.991 -33.646 19.971 1.00 24.36 115 GLU A O 1
ATOM 945 N N . SER A 1 116 ? 28.855 -33.013 18.157 1.00 26.75 116 SER A N 1
ATOM 946 C CA . SER A 1 116 ? 28.534 -34.382 17.762 1.00 26.75 116 SER A CA 1
ATOM 947 C C . SER A 1 116 ? 28.454 -34.457 16.244 1.00 26.75 116 SER A C 1
ATOM 949 O O . SER A 1 116 ? 27.595 -33.851 15.603 1.00 26.75 116 SER A O 1
ATOM 951 N N . MET A 1 117 ? 29.410 -35.171 15.651 1.00 25.45 117 MET A N 1
ATOM 952 C CA . MET A 1 117 ? 29.400 -35.457 14.223 1.00 25.45 117 MET A CA 1
ATOM 953 C C . MET A 1 117 ? 28.277 -36.446 13.909 1.00 25.45 117 MET A C 1
ATOM 955 O O . MET A 1 117 ? 28.288 -37.566 14.422 1.00 25.45 117 MET A O 1
ATOM 959 N N . GLN A 1 118 ? 27.397 -36.113 12.966 1.00 26.83 118 GLN A N 1
ATOM 960 C CA . GLN A 1 118 ? 26.691 -37.126 12.180 1.00 26.83 118 GLN A CA 1
ATOM 961 C C . GLN A 1 118 ? 26.802 -36.818 10.684 1.00 26.83 118 GLN A C 1
ATOM 963 O O . GLN A 1 118 ? 26.790 -35.667 10.253 1.00 26.83 118 GLN A O 1
ATOM 968 N N . LYS A 1 119 ? 27.018 -37.883 9.906 1.00 25.39 119 LYS A N 1
ATOM 969 C CA . LYS A 1 119 ? 27.336 -37.838 8.473 1.00 25.39 119 LYS A CA 1
ATOM 970 C C . LYS A 1 119 ? 26.164 -37.316 7.630 1.00 25.39 119 LYS A C 1
ATOM 972 O O . LYS A 1 119 ? 25.013 -37.567 7.978 1.00 25.39 119 LYS A O 1
ATOM 977 N N . PRO A 1 120 ? 26.444 -36.723 6.456 1.00 25.27 120 PRO A N 1
ATOM 978 C CA . PRO A 1 120 ? 25.429 -36.499 5.439 1.00 25.27 120 PRO A CA 1
ATOM 979 C C . PRO A 1 120 ? 25.126 -37.812 4.702 1.00 25.27 120 PRO A C 1
ATOM 981 O O . PRO A 1 120 ? 25.844 -38.186 3.773 1.00 25.27 120 PRO A O 1
ATOM 984 N N . ASP A 1 121 ? 24.052 -38.504 5.085 1.00 25.02 121 ASP A N 1
ATOM 985 C CA . ASP A 1 121 ? 23.479 -39.557 4.241 1.00 25.02 121 ASP A CA 1
ATOM 986 C C . ASP A 1 121 ? 22.520 -38.963 3.199 1.00 25.02 121 ASP A C 1
ATOM 988 O O . ASP A 1 121 ? 21.750 -38.035 3.454 1.00 25.02 121 ASP A O 1
ATOM 992 N N . ARG A 1 122 ? 22.622 -39.484 1.972 1.00 26.55 122 ARG A N 1
ATOM 993 C CA . ARG A 1 122 ? 21.957 -38.947 0.775 1.00 26.55 122 ARG A CA 1
ATOM 994 C C . ARG A 1 122 ? 20.426 -39.024 0.885 1.00 26.55 122 ARG A C 1
ATOM 996 O O . ARG A 1 122 ? 19.911 -40.094 1.213 1.00 26.55 122 ARG A O 1
ATOM 1003 N N . PRO A 1 123 ? 19.675 -37.988 0.464 1.00 28.98 123 PRO A N 1
ATOM 1004 C CA . PRO A 1 123 ? 18.234 -38.108 0.299 1.00 28.98 123 PRO A CA 1
ATOM 1005 C C . PRO A 1 123 ? 17.914 -38.959 -0.939 1.00 28.98 123 PRO A C 1
ATOM 1007 O O . PRO A 1 123 ? 17.997 -38.497 -2.078 1.00 28.98 123 PRO A O 1
ATOM 1010 N N . LEU A 1 124 ? 17.515 -40.211 -0.716 1.00 25.94 124 LEU A N 1
ATOM 1011 C CA . LEU A 1 124 ? 16.818 -40.998 -1.729 1.00 25.94 124 LEU A CA 1
ATOM 1012 C C . LEU A 1 124 ? 15.370 -40.504 -1.836 1.00 25.94 124 LEU A C 1
ATOM 1014 O O . LEU A 1 124 ? 14.600 -40.544 -0.880 1.00 25.94 124 LEU A O 1
ATOM 1018 N N . SER A 1 125 ? 15.047 -40.019 -3.031 1.00 32.22 125 SER A N 1
ATOM 1019 C CA . SER A 1 125 ? 13.727 -39.665 -3.558 1.00 32.22 125 SER A CA 1
ATOM 1020 C C . SER A 1 125 ? 12.516 -40.324 -2.881 1.00 32.22 125 SER A C 1
ATOM 1022 O O . SER A 1 125 ? 12.438 -41.550 -2.863 1.00 32.22 125 SER A O 1
ATOM 1024 N N . ASN A 1 126 ? 11.502 -39.521 -2.518 1.00 28.52 126 ASN A N 1
ATOM 1025 C CA . ASN A 1 126 ? 10.092 -39.821 -2.823 1.00 28.52 126 ASN A CA 1
ATOM 1026 C C . ASN A 1 126 ? 9.153 -38.604 -2.636 1.00 28.52 126 ASN A C 1
ATOM 1028 O O . ASN A 1 126 ? 8.978 -38.097 -1.536 1.00 28.52 126 ASN A O 1
ATOM 1032 N N . ILE A 1 127 ? 8.514 -38.194 -3.741 1.00 35.81 127 ILE A N 1
ATOM 1033 C CA . ILE A 1 127 ? 7.213 -37.494 -3.842 1.00 35.81 127 ILE A CA 1
ATOM 1034 C C . ILE A 1 127 ? 6.987 -36.292 -2.888 1.00 35.81 127 ILE A C 1
ATOM 1036 O O . ILE A 1 127 ? 6.181 -36.339 -1.960 1.00 35.81 127 ILE A O 1
ATOM 1040 N N . LEU A 1 128 ? 7.622 -35.154 -3.185 1.00 39.56 128 LEU A N 1
ATOM 1041 C CA . LEU A 1 128 ? 7.341 -33.878 -2.512 1.00 39.56 128 LEU A CA 1
ATOM 1042 C C . LEU A 1 128 ? 6.049 -33.224 -3.031 1.00 39.56 128 LEU A C 1
ATOM 1044 O O . LEU A 1 128 ? 5.989 -32.730 -4.155 1.00 39.56 128 LEU A O 1
ATOM 1048 N N . THR A 1 129 ? 5.023 -33.160 -2.183 1.00 56.75 129 THR A N 1
ATOM 1049 C CA . THR A 1 129 ? 3.911 -32.200 -2.342 1.00 56.75 129 THR A CA 1
ATOM 1050 C C . THR A 1 129 ? 4.441 -30.776 -2.104 1.00 56.75 129 THR A C 1
ATOM 1052 O O . THR A 1 129 ? 5.433 -30.614 -1.395 1.00 56.75 129 THR A O 1
ATOM 1055 N N . ALA A 1 130 ? 3.814 -29.743 -2.682 1.00 60.75 130 ALA A N 1
ATOM 1056 C CA . ALA A 1 130 ? 4.263 -28.351 -2.528 1.00 60.75 130 ALA A CA 1
ATOM 1057 C C . ALA A 1 130 ? 4.493 -27.966 -1.044 1.00 60.75 130 ALA A C 1
ATOM 1059 O O . ALA A 1 130 ? 3.586 -28.186 -0.230 1.00 60.75 130 ALA A O 1
ATOM 1060 N N . PRO A 1 131 ? 5.659 -27.393 -0.676 1.00 73.62 131 PRO A N 1
ATOM 1061 C CA . PRO A 1 131 ? 6.006 -27.166 0.722 1.00 73.62 131 PRO A CA 1
ATOM 1062 C C . PRO A 1 131 ? 5.055 -26.166 1.389 1.00 73.62 131 PRO A C 1
ATOM 1064 O O . PRO A 1 131 ? 4.719 -25.107 0.847 1.00 73.62 131 PRO A O 1
ATOM 1067 N N . GLY A 1 132 ? 4.612 -26.531 2.591 1.00 77.31 132 GLY A N 1
ATOM 1068 C CA . GLY A 1 132 ? 3.790 -25.687 3.448 1.00 77.31 132 GLY A CA 1
ATOM 1069 C C . GLY A 1 132 ? 4.639 -24.687 4.226 1.00 77.31 132 GLY A C 1
ATOM 1070 O O . GLY A 1 132 ? 5.650 -25.058 4.820 1.00 77.31 132 GLY A O 1
ATOM 1071 N N . ILE A 1 133 ? 4.208 -23.430 4.242 1.00 84.00 133 ILE A N 1
ATOM 1072 C CA . ILE A 1 133 ? 4.759 -22.375 5.095 1.00 84.00 133 ILE A CA 1
ATOM 1073 C C . ILE A 1 133 ? 3.901 -22.321 6.359 1.00 84.00 133 ILE A C 1
ATOM 1075 O O . ILE A 1 133 ? 2.675 -22.281 6.267 1.00 84.00 133 ILE A O 1
ATOM 1079 N N . TYR A 1 134 ? 4.529 -22.345 7.534 1.00 82.00 134 TYR A N 1
ATOM 1080 C CA . TYR A 1 134 ? 3.848 -22.447 8.837 1.00 82.00 134 TYR A CA 1
ATOM 1081 C C . TYR A 1 134 ? 4.004 -21.200 9.713 1.00 82.00 134 TYR A C 1
ATOM 1083 O O . TYR A 1 134 ? 3.229 -20.993 10.650 1.00 82.00 134 TYR A O 1
ATOM 1091 N N . SER A 1 135 ? 4.972 -20.347 9.393 1.00 83.88 135 SER A N 1
ATOM 1092 C CA . SER A 1 135 ? 5.079 -18.978 9.896 1.00 83.88 135 SER A CA 1
ATOM 1093 C C . SER A 1 135 ? 5.594 -18.081 8.784 1.00 83.88 135 SER A C 1
ATOM 1095 O O . SER A 1 135 ? 6.419 -18.495 7.969 1.00 83.88 135 SER A O 1
ATOM 1097 N N . SER A 1 136 ? 5.113 -16.846 8.786 1.00 90.31 136 SER A N 1
ATOM 1098 C CA . SER A 1 136 ? 5.744 -15.732 8.102 1.00 90.31 136 SER A CA 1
ATOM 1099 C C . SER A 1 136 ? 5.812 -14.579 9.090 1.00 90.31 136 SER A C 1
ATOM 1101 O O . SER A 1 136 ? 4.795 -14.268 9.710 1.00 90.31 136 SER A O 1
ATOM 1103 N N . THR A 1 137 ? 6.993 -13.993 9.251 1.00 88.56 137 THR A N 1
ATOM 1104 C CA . THR A 1 137 ? 7.225 -12.807 10.079 1.00 88.56 137 THR A CA 1
ATOM 1105 C C . THR A 1 137 ? 7.894 -11.726 9.241 1.00 88.56 137 THR A C 1
ATOM 1107 O O . THR A 1 137 ? 8.741 -12.017 8.393 1.00 88.56 137 THR A O 1
ATOM 1110 N N . TYR A 1 138 ? 7.489 -10.479 9.463 1.00 91.62 138 TYR A N 1
ATOM 1111 C CA . TYR A 1 138 ? 8.109 -9.302 8.863 1.00 91.62 138 TYR A CA 1
ATOM 1112 C C . TYR A 1 138 ? 9.149 -8.712 9.819 1.00 91.62 138 TYR A C 1
ATOM 1114 O O . TYR A 1 138 ? 8.942 -8.687 11.032 1.00 91.62 138 TYR A O 1
ATOM 1122 N N . SER A 1 139 ? 10.253 -8.234 9.260 1.00 84.88 139 SER A N 1
ATOM 1123 C CA . SER A 1 139 ? 11.299 -7.485 9.950 1.00 84.88 139 SER A CA 1
ATOM 1124 C C . SER A 1 139 ? 11.665 -6.275 9.092 1.00 84.88 139 SER A C 1
ATOM 1126 O O . SER A 1 139 ? 12.166 -6.425 7.982 1.00 84.88 139 SER A O 1
ATOM 1128 N N . GLY A 1 140 ? 11.381 -5.078 9.596 1.00 84.75 140 GLY A N 1
ATOM 1129 C CA . GLY A 1 140 ? 11.562 -3.809 8.892 1.00 84.75 140 GLY A CA 1
ATOM 1130 C C . GLY A 1 140 ? 10.756 -2.706 9.579 1.00 84.75 140 GLY A C 1
ATOM 1131 O O . GLY A 1 140 ? 10.072 -2.967 10.571 1.00 84.75 140 GLY A O 1
ATOM 1132 N N . THR A 1 141 ? 10.825 -1.476 9.074 1.00 85.19 141 THR A N 1
ATOM 1133 C CA . THR A 1 141 ? 10.166 -0.318 9.710 1.00 85.19 141 THR A CA 1
ATOM 1134 C C . THR A 1 141 ? 8.692 -0.142 9.323 1.00 85.19 141 THR A C 1
ATOM 1136 O O . THR A 1 141 ? 7.972 0.615 9.978 1.00 85.19 141 THR A O 1
ATOM 1139 N N . ALA A 1 142 ? 8.227 -0.883 8.308 1.00 87.38 142 ALA A N 1
ATOM 1140 C CA . ALA A 1 142 ? 6.908 -0.771 7.681 1.00 87.38 142 ALA A CA 1
ATOM 1141 C C . ALA A 1 142 ? 6.613 0.622 7.082 1.00 87.38 142 ALA A C 1
ATOM 1143 O O . ALA A 1 142 ? 5.465 1.064 7.064 1.00 87.38 142 ALA A O 1
ATOM 1144 N N . GLU A 1 143 ? 7.648 1.297 6.579 1.00 87.62 143 GLU A N 1
ATOM 1145 C CA . GLU A 1 143 ? 7.571 2.608 5.920 1.00 87.62 143 GLU A CA 1
ATOM 1146 C C . GLU A 1 143 ? 7.685 2.487 4.392 1.00 87.62 143 GLU A C 1
ATOM 1148 O O . GLU A 1 143 ? 8.371 1.609 3.863 1.00 87.62 143 GLU A O 1
ATOM 1153 N N . LEU A 1 144 ? 7.001 3.376 3.673 1.00 84.19 144 LEU A N 1
ATOM 1154 C CA . LEU A 1 144 ? 7.015 3.459 2.213 1.00 84.19 144 LEU A CA 1
ATOM 1155 C C . LEU A 1 144 ? 8.425 3.798 1.700 1.00 84.19 144 LEU A C 1
ATOM 1157 O O . LEU A 1 144 ? 9.021 4.793 2.105 1.00 84.19 144 LEU A O 1
ATOM 1161 N N . GLY A 1 145 ? 8.952 2.984 0.786 1.00 81.56 145 GLY A N 1
ATOM 1162 C CA . GLY A 1 145 ? 10.311 3.103 0.251 1.00 81.56 145 GLY A CA 1
ATOM 1163 C C . GLY A 1 145 ? 11.427 2.546 1.147 1.00 81.56 145 GLY A C 1
ATOM 1164 O O . GLY A 1 145 ? 12.587 2.581 0.737 1.00 81.56 145 GLY A O 1
ATOM 1165 N N . ALA A 1 146 ? 11.115 2.019 2.337 1.00 86.56 146 ALA A N 1
ATOM 1166 C CA . ALA A 1 146 ? 12.102 1.374 3.202 1.00 86.56 146 ALA A CA 1
ATOM 1167 C C . ALA A 1 146 ? 12.503 -0.026 2.696 1.00 86.56 146 ALA A C 1
ATOM 1169 O O . ALA A 1 146 ? 11.819 -0.640 1.874 1.00 86.56 146 ALA A O 1
ATOM 1170 N N . GLN A 1 147 ? 13.610 -0.565 3.219 1.00 86.94 147 GLN A N 1
ATOM 1171 C CA . GLN A 1 147 ? 13.942 -1.973 3.004 1.00 86.94 147 GLN A CA 1
ATOM 1172 C C . GLN A 1 147 ? 12.982 -2.871 3.798 1.00 86.94 147 GLN A C 1
ATOM 1174 O O . GLN A 1 147 ? 12.728 -2.656 4.985 1.00 86.94 147 GLN A O 1
ATOM 1179 N N . HIS A 1 148 ? 12.494 -3.916 3.133 1.00 90.88 148 HIS A N 1
ATOM 1180 C CA . HIS A 1 148 ? 11.568 -4.897 3.690 1.00 90.88 148 HIS A CA 1
ATOM 1181 C C . HIS A 1 148 ? 12.232 -6.268 3.731 1.00 90.88 148 HIS A C 1
ATOM 1183 O O . HIS A 1 148 ? 12.608 -6.780 2.677 1.00 90.88 148 HIS A O 1
ATOM 1189 N N . ASP A 1 149 ? 12.317 -6.886 4.910 1.00 90.69 149 ASP A N 1
ATOM 1190 C CA . ASP A 1 149 ? 12.774 -8.268 5.059 1.00 90.69 149 ASP A CA 1
ATOM 1191 C C . ASP A 1 149 ? 11.642 -9.149 5.622 1.00 90.69 149 ASP A C 1
ATOM 1193 O O . ASP A 1 149 ? 10.918 -8.778 6.549 1.00 90.69 149 ASP A O 1
ATOM 1197 N N . VAL A 1 150 ? 11.472 -10.346 5.062 1.00 91.69 150 VAL A N 1
ATOM 1198 C CA . VAL A 1 150 ? 10.448 -11.320 5.457 1.00 91.69 150 VAL A CA 1
ATOM 1199 C C . VAL A 1 150 ? 11.082 -12.685 5.662 1.00 91.69 150 VAL A C 1
ATOM 1201 O O . VAL A 1 150 ? 11.722 -13.241 4.768 1.00 91.69 150 VAL A O 1
ATOM 1204 N N . ASN A 1 151 ? 10.829 -13.269 6.829 1.00 90.31 151 ASN A N 1
ATOM 1205 C CA . ASN A 1 151 ? 11.259 -14.616 7.171 1.00 90.31 151 ASN A CA 1
ATOM 1206 C C . ASN A 1 151 ? 10.076 -15.584 7.021 1.00 90.31 151 ASN A C 1
ATOM 1208 O O . ASN A 1 151 ? 8.985 -15.348 7.544 1.00 90.31 151 ASN A O 1
ATOM 1212 N N . LEU A 1 152 ? 10.286 -16.684 6.299 1.00 89.12 152 LEU A N 1
ATOM 1213 C CA . LEU A 1 152 ? 9.324 -17.766 6.095 1.00 89.12 152 LEU A CA 1
ATOM 1214 C C . LEU A 1 152 ? 9.850 -19.050 6.734 1.00 89.12 152 LEU A C 1
ATOM 1216 O O . LEU A 1 152 ? 10.940 -19.498 6.388 1.00 89.12 152 LEU A O 1
ATOM 1220 N N . THR A 1 153 ? 9.056 -19.693 7.591 1.00 85.75 153 THR A N 1
ATOM 1221 C CA . THR A 1 153 ? 9.410 -20.996 8.176 1.00 85.75 153 THR A CA 1
ATOM 1222 C C . THR A 1 153 ? 8.668 -22.132 7.476 1.00 85.75 153 THR A C 1
ATOM 1224 O O . THR A 1 153 ? 7.432 -22.169 7.452 1.00 85.75 153 THR A O 1
ATOM 1227 N N . ILE A 1 154 ? 9.422 -23.101 6.961 1.00 83.50 154 ILE A N 1
ATOM 1228 C CA . ILE A 1 154 ? 8.925 -24.404 6.511 1.00 83.50 154 ILE A CA 1
ATOM 1229 C C . ILE A 1 154 ? 9.178 -25.412 7.636 1.00 83.50 154 ILE A C 1
ATOM 1231 O O . ILE A 1 154 ? 10.318 -25.587 8.060 1.00 83.50 154 ILE A O 1
ATOM 1235 N N . LEU A 1 155 ? 8.130 -26.100 8.098 1.00 73.50 155 LEU A N 1
ATOM 1236 C CA . LEU A 1 155 ? 8.266 -27.217 9.034 1.00 73.50 155 LEU A CA 1
ATOM 1237 C C . LEU A 1 155 ? 8.299 -28.536 8.268 1.00 73.50 155 LEU A C 1
ATOM 1239 O O . LEU A 1 155 ? 7.402 -28.823 7.469 1.00 73.50 155 LEU A O 1
ATOM 1243 N N . TYR A 1 156 ? 9.294 -29.369 8.566 1.00 65.50 156 TYR A N 1
ATOM 1244 C CA . TYR A 1 156 ? 9.303 -30.759 8.122 1.00 65.50 156 TYR A CA 1
ATOM 1245 C C . TYR A 1 156 ? 8.426 -31.605 9.060 1.00 65.50 156 TYR A C 1
ATOM 1247 O O . TYR A 1 156 ? 8.893 -32.089 10.090 1.00 65.50 156 TYR A O 1
ATOM 1255 N N . ASP A 1 157 ? 7.140 -31.751 8.721 1.00 62.19 157 ASP A N 1
ATOM 1256 C CA . ASP A 1 157 ? 6.193 -32.637 9.415 1.00 62.19 157 ASP A CA 1
ATOM 1257 C C . ASP A 1 157 ? 5.972 -33.931 8.601 1.00 62.19 157 ASP A C 1
ATOM 1259 O O . ASP A 1 157 ? 5.134 -33.948 7.693 1.00 62.19 157 ASP A O 1
ATOM 1263 N N . PRO A 1 158 ? 6.676 -35.038 8.915 1.00 53.06 158 PRO A N 1
ATOM 1264 C CA . PRO A 1 158 ? 6.522 -36.310 8.206 1.00 53.06 158 PRO A CA 1
ATOM 1265 C C . PRO A 1 158 ? 5.176 -37.008 8.474 1.00 53.06 158 PRO A C 1
ATOM 1267 O O . PRO A 1 158 ? 4.896 -38.037 7.862 1.00 53.06 158 PRO A O 1
ATOM 1270 N N . LYS A 1 159 ? 4.342 -36.490 9.389 1.00 54.06 159 LYS A N 1
ATOM 1271 C CA . LYS A 1 159 ? 3.006 -37.024 9.700 1.00 54.06 159 LYS A CA 1
ATOM 1272 C C . LYS A 1 159 ? 1.872 -36.164 9.129 1.00 54.06 159 LYS A C 1
ATOM 1274 O O . LYS A 1 159 ? 0.723 -36.595 9.198 1.00 54.06 159 LYS A O 1
ATOM 1279 N N . GLY A 1 160 ? 2.174 -34.982 8.582 1.00 57.59 160 GLY A N 1
ATOM 1280 C CA . GLY A 1 160 ? 1.201 -34.070 7.967 1.00 57.59 160 GLY A CA 1
ATOM 1281 C C . GLY A 1 160 ? 0.058 -33.646 8.898 1.00 57.59 160 GLY A C 1
ATOM 1282 O O . GLY A 1 160 ? -1.069 -33.471 8.439 1.00 57.59 160 GLY A O 1
ATOM 1283 N N . GLN A 1 161 ? 0.320 -33.543 10.204 1.00 58.00 161 GLN A N 1
ATOM 1284 C CA . GLN A 1 161 ? -0.701 -33.285 11.224 1.00 58.00 161 GLN A CA 1
ATOM 1285 C C . GLN A 1 161 ? -1.036 -31.798 11.362 1.00 58.00 161 GLN A C 1
ATOM 1287 O O . GLN A 1 161 ? -2.148 -31.466 11.769 1.00 58.00 161 GLN A O 1
ATOM 1292 N N . LYS A 1 162 ? -0.105 -30.900 11.019 1.00 66.06 162 LYS A N 1
ATOM 1293 C CA . LYS A 1 162 ? -0.330 -29.448 11.067 1.00 66.06 162 LYS A CA 1
ATOM 1294 C C . LYS A 1 162 ? -0.788 -28.902 9.714 1.00 66.06 162 LYS A C 1
ATOM 1296 O O . LYS A 1 162 ? -0.254 -29.270 8.670 1.00 66.06 162 LYS A O 1
ATOM 1301 N N . GLN A 1 163 ? -1.749 -27.977 9.724 1.00 71.88 163 GLN A N 1
ATOM 1302 C CA . GLN A 1 163 ? -2.116 -27.233 8.517 1.00 71.88 163 GLN A CA 1
ATOM 1303 C C . GLN A 1 163 ? -1.118 -26.085 8.285 1.00 71.88 163 GLN A C 1
ATOM 1305 O O . GLN A 1 163 ? -0.805 -25.367 9.233 1.00 71.88 163 GLN A O 1
ATOM 1310 N N . PRO A 1 164 ? -0.607 -25.890 7.056 1.00 80.44 164 PRO A N 1
ATOM 1311 C CA . PRO A 1 164 ? 0.222 -24.735 6.742 1.00 80.44 164 PRO A CA 1
ATOM 1312 C C . PRO A 1 164 ? -0.630 -23.468 6.593 1.00 80.44 164 PRO A C 1
ATOM 1314 O O . PRO A 1 164 ? -1.769 -23.523 6.128 1.00 80.44 164 PRO A O 1
ATOM 1317 N N . LEU A 1 165 ? -0.030 -22.323 6.916 1.00 83.31 165 LEU A N 1
ATOM 1318 C CA . LEU A 1 165 ? -0.598 -20.983 6.754 1.00 83.31 165 LEU A CA 1
ATOM 1319 C C . LEU A 1 165 ? -0.959 -20.709 5.284 1.00 83.31 165 LEU A C 1
ATOM 1321 O O . LEU A 1 165 ? -2.059 -20.251 4.976 1.00 83.31 165 LEU A O 1
ATOM 1325 N N . PHE A 1 166 ? -0.035 -21.048 4.381 1.00 87.75 166 PHE A N 1
ATOM 1326 C CA . PHE A 1 166 ? -0.253 -21.175 2.940 1.00 87.75 166 PHE A CA 1
ATOM 1327 C C . PHE A 1 166 ? 0.802 -22.114 2.331 1.00 87.75 166 PHE A C 1
ATOM 1329 O O . PHE A 1 166 ? 1.781 -22.485 2.983 1.00 87.75 166 PHE A O 1
ATOM 1336 N N . ARG A 1 167 ? 0.617 -22.529 1.076 1.00 88.06 167 ARG A N 1
ATOM 1337 C CA . ARG A 1 167 ? 1.612 -23.319 0.323 1.00 88.06 167 ARG A CA 1
ATOM 1338 C C . ARG A 1 167 ? 2.300 -22.449 -0.719 1.00 88.06 167 ARG A C 1
ATOM 1340 O O . ARG A 1 167 ? 1.619 -21.693 -1.409 1.00 88.06 167 ARG A O 1
ATOM 1347 N N . TRP A 1 168 ? 3.616 -22.597 -0.873 1.00 90.75 168 TRP A N 1
ATOM 1348 C CA . TRP A 1 168 ? 4.365 -21.973 -1.966 1.00 90.75 168 TRP A CA 1
ATOM 1349 C C . TRP A 1 168 ? 5.066 -23.045 -2.801 1.00 90.75 168 TRP A C 1
ATOM 1351 O O . TRP A 1 168 ? 5.983 -23.714 -2.330 1.00 90.75 168 TRP A O 1
ATOM 1361 N N . LEU A 1 169 ? 4.631 -23.201 -4.052 1.00 90.38 169 LEU A N 1
ATOM 1362 C CA . LEU A 1 169 ? 5.315 -24.012 -5.055 1.00 90.38 169 LEU A CA 1
ATOM 1363 C C . LEU A 1 169 ? 6.102 -23.097 -5.995 1.00 90.38 169 LEU A C 1
ATOM 1365 O O . LEU A 1 169 ? 5.544 -22.150 -6.543 1.00 90.38 169 LEU A O 1
ATOM 1369 N N . HIS A 1 170 ? 7.373 -23.404 -6.223 1.00 91.69 170 HIS A N 1
ATOM 1370 C CA . HIS A 1 170 ? 8.141 -22.805 -7.306 1.00 91.69 170 HIS A CA 1
ATOM 1371 C C . HIS A 1 170 ? 8.466 -23.882 -8.346 1.00 91.69 170 HIS A C 1
ATOM 1373 O O . HIS A 1 170 ? 8.970 -24.945 -7.988 1.00 91.69 170 HIS A O 1
ATOM 1379 N N . VAL A 1 171 ? 8.153 -23.608 -9.611 1.00 92.06 171 VAL A N 1
ATOM 1380 C CA . VAL A 1 171 ? 8.405 -24.483 -10.759 1.00 92.06 171 VAL A CA 1
ATOM 1381 C C . VAL A 1 171 ? 9.487 -23.833 -11.622 1.00 92.06 171 VAL A C 1
ATOM 1383 O O . VAL A 1 171 ? 9.200 -22.900 -12.369 1.00 92.06 171 VAL A O 1
ATOM 1386 N N . ARG A 1 172 ? 10.729 -24.315 -11.529 1.00 91.50 172 ARG A N 1
ATOM 1387 C CA . ARG A 1 172 ? 11.791 -23.916 -12.463 1.00 91.50 172 ARG A CA 1
ATOM 1388 C C . ARG A 1 172 ? 11.556 -24.589 -13.818 1.00 91.50 172 ARG A C 1
ATOM 1390 O O . ARG A 1 172 ? 11.282 -25.788 -13.872 1.00 91.50 172 ARG A O 1
ATOM 1397 N N . GLN A 1 173 ? 11.689 -23.833 -14.904 1.00 89.06 173 GLN A N 1
ATOM 1398 C CA . GLN A 1 173 ? 11.682 -24.350 -16.275 1.00 89.06 173 GLN A CA 1
ATOM 1399 C C . GLN A 1 173 ? 12.776 -23.657 -17.085 1.00 89.06 173 GLN A C 1
ATOM 1401 O O . GLN A 1 173 ? 12.651 -22.470 -17.361 1.00 89.06 173 GLN A O 1
ATOM 1406 N N . ASP A 1 174 ? 13.811 -24.385 -17.517 1.00 85.44 174 ASP A N 1
ATOM 1407 C CA . ASP A 1 174 ? 14.916 -23.796 -18.301 1.00 85.44 174 ASP A CA 1
ATOM 1408 C C . ASP A 1 174 ? 14.429 -23.164 -19.618 1.00 85.44 174 ASP A C 1
ATOM 1410 O O . ASP A 1 174 ? 15.003 -22.197 -20.110 1.00 85.44 174 ASP A O 1
ATOM 1414 N N . VAL A 1 175 ? 13.321 -23.681 -20.162 1.00 86.50 175 VAL A N 1
ATOM 1415 C CA . VAL A 1 175 ? 12.541 -23.047 -21.227 1.00 86.50 175 VAL A CA 1
ATOM 1416 C C . VAL A 1 175 ? 11.068 -23.080 -20.829 1.00 86.50 175 VAL A C 1
ATOM 1418 O O . VAL A 1 175 ? 10.489 -24.155 -20.651 1.00 86.50 175 VAL A O 1
ATOM 1421 N N . MET A 1 176 ? 10.450 -21.905 -20.701 1.00 90.94 176 MET A N 1
ATOM 1422 C CA . MET A 1 176 ? 9.089 -21.772 -20.178 1.00 90.94 176 MET A CA 1
ATOM 1423 C C . MET A 1 176 ? 8.057 -22.435 -21.105 1.00 90.94 176 MET A C 1
ATOM 1425 O O . MET A 1 176 ? 8.038 -22.222 -22.320 1.00 90.94 176 MET A O 1
ATOM 1429 N N . ASN A 1 177 ? 7.161 -23.237 -20.530 1.00 93.19 177 ASN A N 1
ATOM 1430 C CA . ASN A 1 177 ? 6.118 -23.972 -21.240 1.00 93.19 177 ASN A CA 1
ATOM 1431 C C . ASN A 1 177 ? 4.811 -23.956 -20.436 1.00 93.19 177 ASN A C 1
ATOM 1433 O O . ASN A 1 177 ? 4.698 -24.539 -19.355 1.00 93.19 177 ASN A O 1
ATOM 1437 N N . PHE A 1 178 ? 3.796 -23.301 -21.004 1.00 92.44 178 PHE A N 1
ATOM 1438 C CA . PHE A 1 178 ? 2.509 -23.072 -20.349 1.00 92.44 178 PHE A CA 1
ATOM 1439 C C . PHE A 1 178 ? 1.768 -24.366 -19.998 1.00 92.44 178 PHE A C 1
ATOM 1441 O O . PHE A 1 178 ? 1.268 -24.507 -18.885 1.00 92.44 178 PHE A O 1
ATOM 1448 N N . ASP A 1 179 ? 1.682 -25.323 -20.924 1.00 92.00 179 ASP A N 1
ATOM 1449 C CA . ASP A 1 179 ? 0.926 -26.550 -20.671 1.00 92.00 179 ASP A CA 1
ATOM 1450 C C . ASP A 1 179 ? 1.692 -27.490 -19.713 1.00 92.00 179 ASP A C 1
ATOM 1452 O O . ASP A 1 179 ? 1.057 -28.106 -18.857 1.00 92.00 179 ASP A O 1
ATOM 1456 N N . ALA A 1 180 ? 3.033 -27.507 -19.745 1.00 91.56 180 ALA A N 1
ATOM 1457 C CA . ALA A 1 180 ? 3.859 -28.213 -18.757 1.00 91.56 180 ALA A CA 1
ATOM 1458 C C . ALA A 1 180 ? 3.750 -27.605 -17.345 1.00 91.56 180 ALA A C 1
ATOM 1460 O O . ALA A 1 180 ? 3.627 -28.344 -16.369 1.00 91.56 180 ALA A O 1
ATOM 1461 N N . PHE A 1 181 ? 3.706 -26.271 -17.229 1.00 92.38 181 PHE A N 1
ATOM 1462 C CA . PHE A 1 181 ? 3.450 -25.589 -15.956 1.00 92.38 181 PHE A CA 1
ATOM 1463 C C . PHE A 1 181 ? 2.124 -26.057 -15.335 1.00 92.38 181 PHE A C 1
ATOM 1465 O O . PHE A 1 181 ? 2.084 -26.444 -14.169 1.00 92.38 181 PHE A O 1
ATOM 1472 N N . TRP A 1 182 ? 1.041 -26.115 -16.119 1.00 91.56 182 TRP A N 1
ATOM 1473 C CA . TRP A 1 182 ? -0.261 -26.570 -15.614 1.00 91.56 182 TRP A CA 1
ATOM 1474 C C . TRP A 1 182 ? -0.318 -28.063 -15.268 1.00 91.56 182 TRP A C 1
ATOM 1476 O O . TRP A 1 182 ? -1.099 -28.440 -14.389 1.00 91.56 182 TRP A O 1
ATOM 1486 N N . VAL A 1 183 ? 0.490 -28.910 -15.914 1.00 90.62 183 VAL A N 1
ATOM 1487 C CA . VAL A 1 183 ? 0.674 -30.311 -15.495 1.00 90.62 183 VAL A CA 1
ATOM 1488 C C . VAL A 1 183 ? 1.323 -30.355 -14.111 1.00 90.62 183 VAL A C 1
ATOM 1490 O O . VAL A 1 183 ? 0.801 -31.029 -13.227 1.00 90.62 183 VAL A O 1
ATOM 1493 N N . GLU A 1 184 ? 2.381 -29.575 -13.882 1.00 88.25 184 GLU A N 1
ATOM 1494 C CA . GLU A 1 184 ? 3.094 -29.562 -12.600 1.00 88.25 184 GLU A CA 1
ATOM 1495 C C . GLU A 1 184 ? 2.248 -28.979 -11.455 1.00 88.25 184 GLU A C 1
ATOM 1497 O O . GLU A 1 184 ? 2.188 -29.549 -10.363 1.00 88.25 184 GLU A O 1
ATOM 1502 N N . VAL A 1 185 ? 1.478 -27.921 -11.729 1.00 88.50 185 VAL A N 1
ATOM 1503 C CA . VAL A 1 185 ? 0.448 -27.397 -10.813 1.00 88.50 185 VAL A CA 1
ATOM 1504 C C . VAL A 1 185 ? -0.541 -28.496 -10.419 1.00 88.50 185 VAL A C 1
ATOM 1506 O O . VAL A 1 185 ? -0.825 -28.674 -9.236 1.00 88.50 185 VAL A O 1
ATOM 1509 N N . SER A 1 186 ? -1.030 -29.264 -11.397 1.00 86.69 186 SER A N 1
ATOM 1510 C CA . SER A 1 186 ? -1.999 -30.345 -11.168 1.00 86.69 186 SER A CA 1
ATOM 1511 C C . SER A 1 186 ? -1.389 -31.553 -10.442 1.00 86.69 186 SER A C 1
ATOM 1513 O O . SER A 1 186 ? -2.113 -32.282 -9.770 1.00 86.69 186 SER A O 1
ATOM 1515 N N . ARG A 1 187 ? -0.071 -31.771 -10.565 1.00 86.31 187 ARG A N 1
ATOM 1516 C CA . ARG A 1 187 ? 0.675 -32.857 -9.908 1.00 86.31 187 ARG A CA 1
ATOM 1517 C C . ARG A 1 187 ? 0.960 -32.567 -8.433 1.00 86.31 187 ARG A C 1
ATOM 1519 O O . ARG A 1 187 ? 0.916 -33.484 -7.617 1.00 86.31 187 ARG A O 1
ATOM 1526 N N . HIS A 1 188 ? 1.247 -31.310 -8.088 1.00 81.56 188 HIS A N 1
ATOM 1527 C CA . HIS A 1 188 ? 1.705 -30.927 -6.745 1.00 81.56 188 HIS A CA 1
ATOM 1528 C C . HIS A 1 188 ? 0.666 -30.203 -5.884 1.00 81.56 188 HIS A C 1
ATOM 1530 O O . HIS A 1 188 ? 0.859 -30.116 -4.667 1.00 81.56 188 HIS A O 1
ATOM 1536 N N . VAL A 1 189 ? -0.420 -29.680 -6.467 1.00 81.94 189 VAL A N 1
ATOM 1537 C CA . VAL A 1 189 ? -1.436 -28.906 -5.740 1.00 81.94 189 VAL A CA 1
ATOM 1538 C C . VAL A 1 189 ? -2.836 -29.473 -5.966 1.00 81.94 189 VAL A C 1
ATOM 1540 O O . VAL A 1 189 ? -3.404 -29.416 -7.052 1.00 81.94 189 VAL A O 1
ATOM 1543 N N . HIS A 1 190 ? -3.420 -29.982 -4.883 1.00 81.19 190 HIS A N 1
ATOM 1544 C CA . HIS A 1 190 ? -4.783 -30.500 -4.860 1.00 81.19 190 HIS A CA 1
ATOM 1545 C C . HIS A 1 190 ? -5.762 -29.376 -4.498 1.00 81.19 190 HIS A C 1
ATOM 1547 O O . HIS A 1 190 ? -5.815 -28.945 -3.344 1.00 81.19 190 HIS A O 1
ATOM 1553 N N . PHE A 1 191 ? -6.532 -28.903 -5.481 1.00 81.69 191 PHE A N 1
ATOM 1554 C CA . PHE A 1 191 ? -7.561 -27.876 -5.283 1.00 81.69 191 PHE A CA 1
ATOM 1555 C C . PHE A 1 191 ? -8.909 -28.485 -4.852 1.00 81.69 191 PHE A C 1
ATOM 1557 O O . PHE A 1 191 ? -9.341 -29.472 -5.467 1.00 81.69 191 PHE A O 1
ATOM 1564 N N . PRO A 1 192 ? -9.618 -27.882 -3.875 1.00 82.19 192 PRO A N 1
ATOM 1565 C CA . PRO A 1 192 ? -11.033 -28.145 -3.608 1.00 82.19 192 PRO A CA 1
ATOM 1566 C C . PRO A 1 192 ? -11.898 -27.994 -4.867 1.00 82.19 192 PRO A C 1
ATOM 1568 O O . PRO A 1 192 ? -11.555 -27.235 -5.774 1.00 82.19 192 PRO A O 1
ATOM 1571 N N . ASP A 1 193 ? -13.045 -28.673 -4.920 1.00 79.19 193 ASP A N 1
ATOM 1572 C CA . ASP A 1 193 ? -13.908 -28.688 -6.115 1.00 79.19 193 ASP A CA 1
ATOM 1573 C C . ASP A 1 193 ? -14.385 -27.283 -6.533 1.00 79.19 193 ASP A C 1
ATOM 1575 O O . ASP A 1 193 ? -14.435 -26.968 -7.724 1.00 79.19 193 ASP A O 1
ATOM 1579 N N . THR A 1 194 ? -14.653 -26.412 -5.553 1.00 78.62 194 THR A N 1
ATOM 1580 C CA . THR A 1 194 ? -15.031 -25.001 -5.748 1.00 78.62 194 THR A CA 1
ATOM 1581 C C . THR A 1 194 ? -13.922 -24.167 -6.392 1.00 78.62 194 THR A C 1
ATOM 1583 O O . THR A 1 194 ? -14.189 -23.336 -7.260 1.00 78.62 194 THR A O 1
ATOM 1586 N N . GLU A 1 195 ? -12.667 -24.397 -6.004 1.00 85.44 195 GLU A N 1
ATOM 1587 C CA . GLU A 1 195 ? -11.504 -23.706 -6.564 1.00 85.44 195 GLU A CA 1
ATOM 1588 C C . GLU A 1 195 ? -11.122 -24.280 -7.932 1.00 85.44 195 GLU A C 1
ATOM 1590 O O . GLU A 1 195 ? -10.771 -23.524 -8.836 1.00 85.44 195 GLU A O 1
ATOM 1595 N N . ARG A 1 196 ? -11.254 -25.600 -8.130 1.00 86.94 196 ARG A N 1
ATOM 1596 C CA . ARG A 1 196 ? -10.869 -26.293 -9.371 1.00 86.94 196 ARG A CA 1
ATOM 1597 C C . ARG A 1 196 ? -11.580 -25.727 -10.602 1.00 86.94 196 ARG A C 1
ATOM 1599 O O . ARG A 1 196 ? -10.938 -25.529 -11.633 1.00 86.94 196 ARG A O 1
ATOM 1606 N N . ALA A 1 197 ? -12.870 -25.405 -10.489 1.00 88.62 197 ALA A N 1
ATOM 1607 C CA . ALA A 1 197 ? -13.626 -24.755 -11.562 1.00 88.62 197 ALA A CA 1
ATOM 1608 C C . ALA A 1 197 ? -13.103 -23.338 -11.875 1.00 88.62 197 ALA A C 1
ATOM 1610 O O . ALA A 1 197 ? -12.930 -22.980 -13.041 1.00 88.62 197 ALA A O 1
ATOM 1611 N N . ALA A 1 198 ? -12.787 -22.540 -10.849 1.00 88.88 198 ALA A N 1
ATOM 1612 C CA . ALA A 1 198 ? -12.243 -21.192 -11.022 1.00 88.88 198 ALA A CA 1
ATOM 1613 C C . ALA A 1 198 ? -10.817 -21.206 -11.610 1.00 88.88 198 ALA A C 1
ATOM 1615 O O . ALA A 1 198 ? -10.511 -20.402 -12.490 1.00 88.88 198 ALA A O 1
ATOM 1616 N N . VAL A 1 199 ? -9.970 -22.155 -11.193 1.00 91.19 199 VAL A N 1
ATOM 1617 C CA . VAL A 1 199 ? -8.622 -22.380 -11.745 1.00 91.19 199 VAL A CA 1
ATOM 1618 C C . VAL A 1 199 ? -8.693 -22.828 -13.212 1.00 91.19 199 VAL A C 1
ATOM 1620 O O . VAL A 1 199 ? -7.948 -22.310 -14.043 1.00 91.19 199 VAL A O 1
ATOM 1623 N N . ALA A 1 200 ? -9.617 -23.728 -13.567 1.00 91.44 200 ALA A N 1
ATOM 1624 C CA . ALA A 1 200 ? -9.826 -24.153 -14.954 1.00 91.44 200 ALA A CA 1
ATOM 1625 C C . ALA A 1 200 ? -10.300 -22.996 -15.854 1.00 91.44 200 ALA A C 1
ATOM 1627 O O . ALA A 1 200 ? -9.756 -22.798 -16.944 1.00 91.44 200 ALA A O 1
ATOM 1628 N N . ASN A 1 201 ? -11.249 -22.185 -15.371 1.00 91.69 201 ASN A N 1
ATOM 1629 C CA . ASN A 1 201 ? -11.705 -20.976 -16.061 1.00 91.69 201 ASN A CA 1
ATOM 1630 C C . ASN A 1 201 ? -10.563 -19.963 -16.244 1.00 91.69 201 ASN A C 1
ATOM 1632 O O . ASN A 1 201 ? -10.396 -19.418 -17.334 1.00 91.69 201 ASN A O 1
ATOM 1636 N N . LEU A 1 202 ? -9.730 -19.755 -15.217 1.00 93.25 202 LEU A N 1
ATOM 1637 C CA . LEU A 1 202 ? -8.553 -18.891 -15.311 1.00 93.25 202 LEU A CA 1
ATOM 1638 C C . LEU A 1 202 ? -7.547 -19.414 -16.347 1.00 93.25 202 LEU A C 1
ATOM 1640 O O . LEU A 1 202 ? -7.086 -18.634 -17.176 1.00 93.25 202 LEU A O 1
ATOM 1644 N N . ARG A 1 203 ? -7.243 -20.722 -16.370 1.00 94.75 203 ARG A N 1
ATOM 1645 C CA . ARG A 1 203 ? -6.361 -21.325 -17.390 1.00 94.75 203 ARG A CA 1
ATOM 1646 C C . ARG A 1 203 ? -6.881 -21.073 -18.808 1.00 94.75 203 ARG A C 1
ATOM 1648 O O . ARG A 1 203 ? -6.090 -20.723 -19.686 1.00 94.75 203 ARG A O 1
ATOM 1655 N N . ALA A 1 204 ? -8.186 -21.229 -19.034 1.00 93.69 204 ALA A N 1
ATOM 1656 C CA . ALA A 1 204 ? -8.810 -20.948 -20.326 1.00 93.69 204 ALA A CA 1
ATOM 1657 C C . ALA A 1 204 ? -8.709 -19.457 -20.703 1.00 93.69 204 ALA A C 1
ATOM 1659 O O . ALA A 1 204 ? -8.362 -19.130 -21.837 1.00 93.69 204 ALA A O 1
ATOM 1660 N N . GLU A 1 205 ? -8.937 -18.554 -19.747 1.00 93.12 205 GLU A N 1
ATOM 1661 C CA . GLU A 1 205 ? -8.856 -17.107 -19.962 1.00 93.12 205 GLU A CA 1
ATOM 1662 C C . GLU A 1 205 ? -7.424 -16.633 -20.264 1.00 93.12 205 GLU A C 1
ATOM 1664 O O . GLU A 1 205 ? -7.209 -15.856 -21.193 1.00 93.12 205 GLU A O 1
ATOM 1669 N N . VAL A 1 206 ? -6.422 -17.163 -19.557 1.00 94.31 206 VAL A N 1
ATOM 1670 C CA . VAL A 1 206 ? -4.999 -16.891 -19.830 1.00 94.31 206 VAL A CA 1
ATOM 1671 C C . VAL A 1 206 ? -4.600 -17.414 -21.214 1.00 94.31 206 VAL A C 1
ATOM 1673 O O . VAL A 1 206 ? -3.951 -16.696 -21.980 1.00 94.31 206 VAL A O 1
ATOM 1676 N N . LYS A 1 207 ? -5.053 -18.619 -21.595 1.00 93.88 207 LYS A N 1
ATOM 1677 C CA . LYS A 1 207 ? -4.818 -19.171 -22.942 1.00 93.88 207 LYS A CA 1
ATOM 1678 C C . LYS A 1 207 ? -5.516 -18.357 -24.044 1.00 93.88 207 LYS A C 1
ATOM 1680 O O . LYS A 1 207 ? -5.036 -18.352 -25.171 1.00 93.88 207 LYS A O 1
ATOM 1685 N N . ARG A 1 208 ? -6.604 -17.643 -23.726 1.00 93.75 208 ARG A N 1
ATOM 1686 C CA . ARG A 1 208 ? -7.323 -16.744 -24.647 1.00 93.75 208 ARG A CA 1
ATOM 1687 C C . ARG A 1 208 ? -6.693 -15.351 -24.766 1.00 93.75 208 ARG A C 1
ATOM 1689 O O . ARG A 1 208 ? -6.640 -14.811 -25.867 1.00 93.75 208 ARG A O 1
ATOM 1696 N N . GLN A 1 209 ? -6.270 -14.743 -23.655 1.00 92.94 209 GLN A N 1
ATOM 1697 C CA . GLN A 1 209 ? -5.849 -13.332 -23.618 1.00 92.94 209 GLN A CA 1
ATOM 1698 C C . GLN A 1 209 ? -4.338 -13.094 -23.608 1.00 92.94 209 GLN A C 1
ATOM 1700 O O . GLN A 1 209 ? -3.910 -12.007 -24.014 1.00 92.94 209 GLN A O 1
ATOM 1705 N N . CYS A 1 210 ? -3.554 -14.040 -23.089 1.00 93.00 210 CYS A N 1
ATOM 1706 C CA . CYS A 1 210 ? -2.115 -13.875 -22.878 1.00 93.00 210 CYS A CA 1
ATOM 1707 C C . CYS A 1 210 ? -1.289 -14.709 -23.857 1.00 93.00 210 CYS A C 1
ATOM 1709 O O . CYS A 1 210 ? -0.305 -14.204 -24.391 1.00 93.00 210 CYS A O 1
ATOM 1711 N N . VAL A 1 211 ? -1.691 -15.955 -24.126 1.00 93.69 211 VAL A N 1
ATOM 1712 C CA . VAL A 1 211 ? -0.965 -16.833 -25.054 1.00 93.69 211 VAL A CA 1
ATOM 1713 C C . VAL A 1 211 ? -1.170 -16.369 -26.497 1.00 93.69 211 VAL A C 1
ATOM 1715 O O . VAL A 1 211 ? -2.259 -16.461 -27.061 1.00 93.69 211 VAL A O 1
ATOM 1718 N N . LYS A 1 212 ? -0.091 -15.885 -27.106 1.00 92.62 212 LYS A N 1
ATOM 1719 C CA . LYS A 1 212 ? 0.013 -15.506 -28.518 1.00 92.62 212 LYS A CA 1
ATOM 1720 C C . LYS A 1 212 ? 1.149 -16.300 -29.166 1.00 92.62 212 LYS A C 1
ATOM 1722 O O . LYS A 1 212 ? 1.883 -17.019 -28.494 1.00 92.62 212 LYS A O 1
ATOM 1727 N N . THR A 1 213 ? 1.322 -16.160 -30.477 1.00 91.19 213 THR A N 1
ATOM 1728 C CA . THR A 1 213 ? 2.459 -16.750 -31.204 1.00 91.19 213 THR A CA 1
ATOM 1729 C C . THR A 1 213 ? 3.191 -15.686 -32.002 1.00 91.19 213 THR A C 1
ATOM 1731 O O . THR A 1 213 ? 2.541 -14.811 -32.578 1.00 91.19 213 THR A O 1
ATOM 1734 N N . ARG A 1 214 ? 4.517 -15.784 -32.080 1.00 87.75 214 ARG A N 1
ATOM 1735 C CA . ARG A 1 214 ? 5.382 -14.910 -32.883 1.00 87.75 214 ARG A CA 1
ATOM 1736 C C . ARG A 1 214 ? 6.335 -15.749 -33.735 1.00 87.75 214 ARG A C 1
ATOM 1738 O O . ARG A 1 214 ? 6.483 -16.945 -33.501 1.00 87.75 214 ARG A O 1
ATOM 1745 N N . TYR A 1 215 ? 6.946 -15.114 -34.728 1.00 87.25 215 TYR A N 1
ATOM 1746 C CA . TYR A 1 215 ? 8.071 -15.684 -35.467 1.00 87.25 215 TYR A CA 1
ATOM 1747 C C . TYR A 1 215 ? 9.367 -15.168 -34.856 1.00 87.25 215 TYR A C 1
ATOM 1749 O O . TYR A 1 215 ? 9.475 -13.958 -34.639 1.00 87.25 215 TYR A O 1
ATOM 1757 N N . ASP A 1 216 ? 10.302 -16.069 -34.590 1.00 83.00 216 ASP A N 1
ATOM 1758 C CA . ASP A 1 216 ? 11.658 -15.738 -34.156 1.00 83.00 216 ASP A CA 1
ATOM 1759 C C . ASP A 1 216 ? 12.536 -15.268 -35.348 1.00 83.00 216 ASP A C 1
ATOM 1761 O O . ASP A 1 216 ? 12.048 -15.209 -36.489 1.00 83.00 216 ASP A O 1
ATOM 1765 N N . PRO A 1 217 ? 13.811 -14.892 -35.124 1.00 80.75 217 PRO A N 1
ATOM 1766 C CA . PRO A 1 217 ? 14.723 -14.478 -36.196 1.00 80.75 217 PRO A CA 1
ATOM 1767 C C . PRO A 1 217 ? 15.006 -15.576 -37.231 1.00 80.75 217 PRO A C 1
ATOM 1769 O O . PRO A 1 217 ? 15.213 -15.272 -38.404 1.00 80.75 217 PRO A O 1
ATOM 1772 N N . GLN A 1 218 ? 14.966 -16.844 -36.819 1.00 79.75 218 GLN A N 1
ATOM 1773 C CA . GLN A 1 218 ? 15.144 -18.027 -37.664 1.00 79.75 218 GLN A CA 1
ATOM 1774 C C . GLN A 1 218 ? 13.890 -18.354 -38.505 1.00 79.75 218 GLN A C 1
ATOM 1776 O O . GLN A 1 218 ? 13.944 -19.194 -39.403 1.00 79.75 218 GLN A O 1
ATOM 1781 N N . GLY A 1 219 ? 12.760 -17.686 -38.247 1.00 80.75 219 GLY A N 1
ATOM 1782 C CA . GLY A 1 219 ? 11.484 -17.897 -38.930 1.00 80.75 219 GLY A CA 1
ATOM 1783 C C . GLY A 1 219 ? 10.626 -19.022 -38.340 1.00 80.75 219 GLY A C 1
ATOM 1784 O O . GLY A 1 219 ? 9.542 -19.295 -38.865 1.00 80.75 219 GLY A O 1
ATOM 1785 N N . ALA A 1 220 ? 11.054 -19.647 -37.243 1.00 84.88 220 ALA A N 1
ATOM 1786 C CA . ALA A 1 220 ? 10.270 -20.632 -36.515 1.00 84.88 220 ALA A CA 1
ATOM 1787 C C . ALA A 1 220 ? 9.161 -19.945 -35.696 1.00 84.88 220 ALA A C 1
ATOM 1789 O O . ALA A 1 220 ? 9.295 -18.815 -35.219 1.00 84.88 220 ALA A O 1
ATOM 1790 N N . LYS A 1 221 ? 8.008 -20.613 -35.557 1.00 88.75 221 LYS A N 1
ATOM 1791 C CA . LYS A 1 221 ? 6.856 -20.077 -34.823 1.00 88.75 221 LYS A CA 1
ATOM 1792 C C . LYS A 1 221 ? 6.907 -20.541 -33.367 1.00 88.75 221 LYS A C 1
ATOM 1794 O O . LYS A 1 221 ? 6.702 -21.721 -33.080 1.00 88.75 221 LYS A O 1
ATOM 1799 N N . VAL A 1 222 ? 7.116 -19.588 -32.466 1.00 89.25 222 VAL A N 1
ATOM 1800 C CA . VAL A 1 222 ? 7.234 -19.783 -31.013 1.00 89.25 222 VAL A CA 1
ATOM 1801 C C . VAL A 1 222 ? 6.070 -19.131 -30.261 1.00 89.25 222 VAL A C 1
ATOM 1803 O O . VAL A 1 222 ? 5.332 -18.295 -30.802 1.00 89.25 222 VAL A O 1
ATOM 1806 N N . GLY A 1 223 ? 5.874 -19.531 -29.007 1.00 89.62 223 GLY A N 1
ATOM 1807 C CA . GLY A 1 223 ? 4.928 -18.911 -28.088 1.00 89.62 223 GLY A CA 1
ATOM 1808 C C . GLY A 1 223 ? 5.403 -17.532 -27.621 1.00 89.62 223 GLY A C 1
ATOM 1809 O O . GLY A 1 223 ? 6.592 -17.273 -27.456 1.00 89.62 223 GLY A O 1
ATOM 1810 N N . TYR A 1 224 ? 4.454 -16.628 -27.395 1.00 91.00 224 TYR A N 1
ATOM 1811 C CA . TYR A 1 224 ? 4.674 -15.342 -26.738 1.00 91.00 224 TYR A CA 1
ATOM 1812 C C . TYR A 1 224 ? 3.595 -15.141 -25.681 1.00 91.00 224 TYR A C 1
ATOM 1814 O O . TYR A 1 224 ? 2.407 -15.126 -26.004 1.00 91.00 224 TYR A O 1
ATOM 1822 N N . MET A 1 225 ? 4.002 -14.985 -24.424 1.00 93.50 225 MET A N 1
ATOM 1823 C CA . MET A 1 225 ? 3.092 -14.693 -23.325 1.00 93.50 225 MET A CA 1
ATOM 1824 C C . MET A 1 225 ? 3.016 -13.174 -23.158 1.00 93.50 225 MET A C 1
ATOM 1826 O O . MET A 1 225 ? 4.015 -12.520 -22.860 1.00 93.50 225 MET A O 1
ATOM 1830 N N . GLU A 1 226 ? 1.838 -12.599 -23.394 1.00 93.00 226 GLU A N 1
ATOM 1831 C CA . GLU A 1 226 ? 1.592 -11.170 -23.203 1.00 93.00 226 GLU A CA 1
ATOM 1832 C C . GLU A 1 226 ? 1.444 -10.846 -21.701 1.00 93.00 226 GLU A C 1
ATOM 1834 O O . GLU A 1 226 ? 0.505 -11.353 -21.073 1.00 93.00 226 GLU A O 1
ATOM 1839 N N . PRO A 1 227 ? 2.316 -9.990 -21.121 1.00 94.25 227 PRO A N 1
ATOM 1840 C CA . PRO A 1 227 ? 2.284 -9.673 -19.694 1.00 94.25 227 PRO A CA 1
ATOM 1841 C C . PRO A 1 227 ? 0.985 -8.978 -19.274 1.00 94.25 227 PRO A C 1
ATOM 1843 O O . PRO A 1 227 ? 0.665 -7.896 -19.770 1.00 94.25 227 PRO A O 1
ATOM 1846 N N . LYS A 1 228 ? 0.224 -9.617 -18.375 1.00 93.25 228 LYS A N 1
ATOM 1847 C CA . LYS A 1 228 ? -1.075 -9.161 -17.851 1.00 93.25 228 LYS A CA 1
ATOM 1848 C C . LYS A 1 228 ? -1.351 -9.734 -16.460 1.00 93.25 228 LYS A C 1
ATOM 1850 O O . LYS A 1 228 ? -0.833 -10.791 -16.099 1.00 93.25 228 LYS A O 1
ATOM 1855 N N . CYS A 1 229 ? -2.263 -9.079 -15.741 1.00 92.88 229 CYS A N 1
ATOM 1856 C CA . CYS A 1 229 ? -2.937 -9.613 -14.558 1.00 92.88 229 CYS A CA 1
ATOM 1857 C C . CYS A 1 229 ? -4.397 -9.978 -14.895 1.00 92.88 229 CYS A C 1
ATOM 1859 O O . CYS A 1 229 ? -5.174 -9.116 -15.311 1.00 92.88 229 CYS A O 1
ATOM 1861 N N . ILE A 1 230 ? -4.790 -11.236 -14.682 1.00 91.56 230 ILE A N 1
ATOM 1862 C CA . ILE A 1 230 ? -6.156 -11.756 -14.876 1.00 91.56 230 ILE A CA 1
ATOM 1863 C C . ILE A 1 230 ? -6.659 -12.317 -13.544 1.00 91.56 230 ILE A C 1
ATOM 1865 O O . ILE A 1 230 ? -5.917 -12.976 -12.825 1.00 91.56 230 ILE A O 1
ATOM 1869 N N . GLN A 1 231 ? -7.924 -12.069 -13.204 1.00 89.00 231 GLN A N 1
ATOM 1870 C CA . GLN A 1 231 ? -8.534 -12.528 -11.955 1.00 89.00 231 GLN A CA 1
ATOM 1871 C C . GLN A 1 231 ? -9.913 -13.129 -12.227 1.00 89.00 231 GLN A C 1
ATOM 1873 O O . GLN A 1 231 ? -10.729 -12.507 -12.904 1.00 89.00 231 GLN A O 1
ATOM 1878 N N . VAL A 1 232 ? -10.176 -14.305 -11.656 1.00 88.38 232 VAL A N 1
ATOM 1879 C CA . VAL A 1 232 ? -11.468 -15.001 -11.707 1.00 88.38 232 VAL A CA 1
ATOM 1880 C C . VAL A 1 232 ? -11.982 -15.180 -10.271 1.00 88.38 232 VAL A C 1
ATOM 1882 O O . VAL A 1 232 ? -11.262 -15.752 -9.448 1.00 88.38 232 VAL A O 1
ATOM 1885 N N . PRO A 1 233 ? -13.188 -14.692 -9.922 1.00 84.62 233 PRO A N 1
ATOM 1886 C CA . PRO A 1 233 ? -13.758 -14.901 -8.594 1.00 84.62 233 PRO A CA 1
ATOM 1887 C C . PRO A 1 233 ? -14.123 -16.376 -8.383 1.00 84.62 233 PRO A C 1
ATOM 1889 O O . PRO A 1 233 ? -14.625 -17.041 -9.292 1.00 84.62 233 PRO A O 1
ATOM 1892 N N . ILE A 1 234 ? -13.894 -16.888 -7.173 1.00 80.44 234 ILE A N 1
ATOM 1893 C CA . ILE A 1 234 ? -14.311 -18.235 -6.778 1.00 80.44 234 ILE A CA 1
ATOM 1894 C C . ILE A 1 234 ? -15.790 -18.153 -6.388 1.00 80.44 234 ILE A C 1
ATOM 1896 O O . ILE A 1 234 ? -16.156 -17.454 -5.443 1.00 80.44 234 ILE A O 1
ATOM 1900 N N . GLN A 1 235 ? -16.657 -18.834 -7.138 1.00 66.56 235 GLN A N 1
ATOM 1901 C CA . GLN A 1 235 ? -18.099 -18.777 -6.902 1.00 66.56 235 GLN A CA 1
ATOM 1902 C C . GLN A 1 235 ? -18.469 -19.530 -5.617 1.00 66.56 235 GLN A C 1
ATOM 1904 O O . GLN A 1 235 ? -18.326 -20.748 -5.529 1.00 66.56 235 GLN A O 1
ATOM 1909 N N . SER A 1 236 ? -18.977 -18.794 -4.628 1.00 56.06 236 SER A N 1
ATOM 1910 C CA . SER A 1 236 ? -19.612 -19.364 -3.438 1.00 56.06 236 SER A CA 1
ATOM 1911 C C . SER A 1 236 ? -21.047 -19.774 -3.766 1.00 56.06 236 SER A C 1
ATOM 1913 O O . SER A 1 236 ? -21.838 -18.966 -4.258 1.00 56.06 236 SER A O 1
ATOM 1915 N N . THR A 1 237 ? -21.408 -21.027 -3.497 1.00 41.97 237 THR A N 1
ATOM 1916 C CA . THR A 1 237 ? -22.754 -21.543 -3.760 1.00 41.97 237 THR A CA 1
ATOM 1917 C C . THR A 1 237 ? -23.776 -20.960 -2.777 1.00 41.97 237 THR A C 1
ATOM 1919 O O . THR A 1 237 ? -23.840 -21.375 -1.620 1.00 41.97 237 THR A O 1
ATOM 1922 N N . GLY A 1 238 ? -24.631 -20.049 -3.251 1.00 45.56 238 GLY A N 1
ATOM 1923 C CA . GLY A 1 238 ? -25.948 -19.793 -2.649 1.00 45.56 238 GLY A CA 1
ATOM 1924 C C . GLY A 1 238 ? -26.052 -18.759 -1.517 1.00 45.56 238 GLY A C 1
ATOM 1925 O O . GLY A 1 238 ? -27.091 -18.713 -0.863 1.00 45.56 238 GLY A O 1
ATOM 1926 N N . LYS A 1 239 ? -25.048 -17.905 -1.276 1.00 42.31 239 LYS A N 1
ATOM 1927 C CA . LYS A 1 239 ? -25.173 -16.746 -0.362 1.00 42.31 239 LYS A CA 1
ATOM 1928 C C . LYS A 1 239 ? -24.838 -15.430 -1.074 1.00 42.31 239 LYS A C 1
ATOM 1930 O O . LYS A 1 239 ? -24.094 -15.432 -2.053 1.00 42.31 239 LYS A O 1
ATOM 1935 N N . LYS A 1 240 ? -25.382 -14.308 -0.566 1.00 38.56 240 LYS A N 1
ATOM 1936 C CA . LYS A 1 240 ? -24.995 -12.939 -0.975 1.00 38.56 240 LYS A CA 1
ATOM 1937 C C . LYS A 1 240 ? -23.459 -12.820 -0.992 1.00 38.56 240 LYS A C 1
ATOM 1939 O O . LYS A 1 240 ? -22.827 -13.422 -0.120 1.00 38.56 240 LYS A O 1
ATOM 1944 N N . PRO A 1 241 ? -22.861 -12.060 -1.930 1.00 34.72 241 PRO A N 1
ATOM 1945 C CA . PRO A 1 241 ? -21.411 -11.907 -1.991 1.00 34.72 241 PRO A CA 1
ATOM 1946 C C . PRO A 1 241 ? -20.890 -11.347 -0.663 1.00 34.72 241 PRO A C 1
ATOM 1948 O O . PRO A 1 241 ? -21.206 -10.221 -0.291 1.00 34.72 241 PRO A O 1
ATOM 1951 N N . SER A 1 242 ? -20.115 -12.150 0.067 1.00 39.44 242 SER A N 1
ATOM 1952 C CA . SER A 1 242 ? -19.360 -11.672 1.223 1.00 39.44 242 SER A CA 1
ATOM 1953 C C . SER A 1 242 ? -18.219 -10.784 0.739 1.00 39.44 242 SER A C 1
ATOM 1955 O O . SER A 1 242 ? -17.544 -11.153 -0.222 1.00 39.44 242 SER A O 1
ATOM 1957 N N . GLU A 1 243 ? -17.954 -9.686 1.445 1.00 42.44 243 GLU A N 1
ATOM 1958 C CA . GLU A 1 243 ? -16.959 -8.659 1.083 1.00 42.44 243 GLU A CA 1
ATOM 1959 C C . GLU A 1 243 ? -15.565 -9.239 0.768 1.00 42.44 243 GLU A C 1
ATOM 1961 O O . GLU A 1 243 ? -14.863 -8.753 -0.115 1.00 42.44 243 GLU A O 1
ATOM 1966 N N . SER A 1 244 ? -15.191 -10.359 1.396 1.00 47.56 244 SER A N 1
ATOM 1967 C CA . SER A 1 244 ? -14.014 -11.149 1.027 1.00 47.56 244 SER A CA 1
ATOM 1968 C C . SER A 1 244 ? -14.292 -12.097 -0.155 1.00 47.56 244 SER A C 1
ATOM 1970 O O . SER A 1 244 ? -14.366 -13.319 0.017 1.00 47.56 244 SER A O 1
ATOM 1972 N N . SER A 1 245 ? -14.431 -11.563 -1.373 1.00 50.16 245 SER A N 1
ATOM 1973 C CA . SER A 1 245 ? -14.508 -12.384 -2.593 1.00 50.16 245 SER A CA 1
ATOM 1974 C C . SER A 1 245 ? -13.158 -13.051 -2.888 1.00 50.16 245 SER A C 1
ATOM 1976 O O . SER A 1 245 ? -12.329 -12.511 -3.626 1.00 50.16 245 SER A O 1
ATOM 1978 N N . HIS A 1 246 ? -12.941 -14.254 -2.348 1.00 70.62 246 HIS A N 1
ATOM 1979 C CA . HIS A 1 246 ? -11.801 -15.095 -2.710 1.00 70.62 246 HIS A CA 1
ATOM 1980 C C . HIS A 1 246 ? -11.739 -15.282 -4.234 1.00 70.62 246 HIS A C 1
ATOM 1982 O O . HIS A 1 246 ? -12.748 -15.532 -4.894 1.00 70.62 246 HIS A O 1
ATOM 1988 N N . ALA A 1 247 ? -10.548 -15.130 -4.807 1.00 84.44 247 ALA A N 1
ATOM 1989 C CA . ALA A 1 247 ? -10.351 -15.150 -6.248 1.00 84.44 247 ALA A CA 1
ATOM 1990 C C . ALA A 1 247 ? -9.035 -15.832 -6.614 1.00 84.44 247 ALA A C 1
ATOM 1992 O O . ALA A 1 247 ? -8.066 -15.793 -5.852 1.00 84.44 247 ALA A O 1
ATOM 1993 N N . VAL A 1 248 ? -9.011 -16.415 -7.807 1.00 90.19 248 VAL A N 1
ATOM 1994 C CA . VAL A 1 248 ? -7.812 -16.961 -8.435 1.00 90.19 248 VAL A CA 1
ATOM 1995 C C . VAL A 1 248 ? -7.212 -15.870 -9.322 1.00 90.19 248 VAL A C 1
ATOM 1997 O O . VAL A 1 248 ? -7.931 -15.278 -10.131 1.00 90.19 248 VAL A O 1
ATOM 2000 N N . LYS A 1 249 ? -5.919 -15.577 -9.171 1.00 92.38 249 LYS A N 1
ATOM 2001 C CA . LYS A 1 249 ? -5.198 -14.553 -9.942 1.00 92.38 249 LYS A CA 1
ATOM 2002 C C . LYS A 1 249 ? -4.067 -15.189 -10.745 1.00 92.38 249 LYS A C 1
ATOM 2004 O O . LYS A 1 249 ? -3.267 -15.929 -10.182 1.00 92.38 249 LYS A O 1
ATOM 2009 N N . TRP A 1 250 ? -3.981 -14.852 -12.026 1.00 95.44 250 TRP A N 1
ATOM 2010 C CA . TRP A 1 250 ? -2.801 -15.045 -12.865 1.00 95.44 250 TRP A CA 1
ATOM 2011 C C . TRP A 1 250 ? -2.099 -13.703 -13.030 1.00 95.44 250 TRP A C 1
ATOM 2013 O O . TRP A 1 250 ? -2.747 -12.719 -13.387 1.00 95.44 250 TRP A O 1
ATOM 2023 N N . ILE A 1 251 ? -0.791 -13.662 -12.805 1.00 95.88 251 ILE A N 1
ATOM 2024 C CA . ILE A 1 251 ? 0.030 -12.464 -12.967 1.00 95.88 251 ILE A CA 1
ATOM 2025 C C . ILE A 1 251 ? 1.271 -12.873 -13.756 1.00 95.88 251 ILE A C 1
ATOM 2027 O O . ILE A 1 251 ? 2.014 -13.750 -13.329 1.00 95.88 251 ILE A O 1
ATOM 2031 N N . CYS A 1 252 ? 1.488 -12.258 -14.914 1.00 96.06 252 CYS A N 1
ATOM 2032 C CA . CYS A 1 252 ? 2.706 -12.428 -15.699 1.00 96.06 252 CYS A CA 1
ATOM 2033 C C . CYS A 1 252 ? 3.533 -11.146 -15.583 1.00 96.06 252 CYS A C 1
ATOM 2035 O O . CYS A 1 252 ? 3.207 -10.156 -16.240 1.00 96.06 252 CYS A O 1
ATOM 2037 N N . VAL A 1 253 ? 4.559 -11.165 -14.733 1.00 95.69 253 VAL A N 1
ATOM 2038 C CA . VAL A 1 253 ? 5.428 -10.023 -14.417 1.00 95.69 253 VAL A CA 1
ATOM 2039 C C . VAL A 1 253 ? 6.637 -10.037 -15.360 1.00 95.69 253 VAL A C 1
ATOM 2041 O O . VAL A 1 253 ? 7.406 -10.998 -15.321 1.00 95.69 253 VAL A O 1
ATOM 2044 N N . PRO A 1 254 ? 6.826 -9.019 -16.217 1.00 95.56 254 PRO A N 1
ATOM 2045 C CA . PRO A 1 254 ? 8.022 -8.894 -17.035 1.00 95.56 254 PRO A CA 1
ATOM 2046 C C . PRO A 1 254 ? 9.097 -8.106 -16.275 1.00 95.56 254 PRO A C 1
ATOM 2048 O O . PRO A 1 254 ? 8.790 -7.116 -15.607 1.00 95.56 254 PRO A O 1
ATOM 2051 N N . TYR A 1 255 ? 10.355 -8.505 -16.409 1.00 94.81 255 TYR A N 1
ATOM 2052 C CA . TYR A 1 255 ? 11.498 -7.819 -15.804 1.00 94.81 255 TYR A CA 1
ATOM 2053 C C . TYR A 1 255 ? 12.684 -7.801 -16.769 1.00 94.81 255 TYR A C 1
ATOM 2055 O O . TYR A 1 255 ? 12.680 -8.533 -17.759 1.00 94.81 255 TYR A O 1
ATOM 2063 N N . PHE A 1 256 ? 13.658 -6.922 -16.531 1.00 95.12 256 PHE A N 1
ATOM 2064 C CA . PHE A 1 256 ? 14.880 -6.880 -17.332 1.00 95.12 256 PHE A CA 1
ATOM 2065 C C . PHE A 1 256 ? 15.937 -7.786 -16.708 1.00 95.12 256 PHE A C 1
ATOM 2067 O O . PHE A 1 256 ? 16.078 -7.836 -15.487 1.00 95.12 256 PHE A O 1
ATOM 2074 N N . SER A 1 257 ? 16.675 -8.495 -17.551 1.00 93.69 257 SER A N 1
ATOM 2075 C CA . SER A 1 257 ? 17.707 -9.451 -17.154 1.00 93.69 257 SER A CA 1
ATOM 2076 C C . SER A 1 257 ? 18.901 -9.356 -18.104 1.00 93.69 257 SER A C 1
ATOM 2078 O O . SER A 1 257 ? 18.734 -9.000 -19.270 1.00 93.69 257 SER A O 1
ATOM 2080 N N . LEU A 1 258 ? 20.116 -9.626 -17.623 1.00 93.00 258 LEU A N 1
ATOM 2081 C CA . LEU A 1 258 ? 21.352 -9.496 -18.413 1.00 93.00 258 LEU A CA 1
ATOM 2082 C C . LEU A 1 258 ? 22.072 -10.840 -18.503 1.00 93.00 258 LEU A C 1
ATOM 2084 O O . LEU A 1 258 ? 22.758 -11.247 -17.564 1.00 93.00 258 LEU A O 1
ATOM 2088 N N . HIS A 1 259 ? 21.858 -11.562 -19.603 1.00 90.19 259 HIS A N 1
ATOM 2089 C CA . HIS A 1 259 ? 22.309 -12.947 -19.795 1.00 90.19 259 HIS A CA 1
ATOM 2090 C C . HIS A 1 259 ? 22.952 -13.124 -21.176 1.00 90.19 259 HIS A C 1
ATOM 2092 O O . HIS A 1 259 ? 22.805 -12.277 -22.062 1.00 90.19 259 HIS A O 1
ATOM 2098 N N . GLN A 1 260 ? 23.648 -14.247 -21.362 1.00 90.56 260 GLN A N 1
ATOM 2099 C CA . GLN A 1 260 ? 24.248 -14.610 -22.640 1.00 90.56 260 GLN A CA 1
ATOM 2100 C C . GLN A 1 260 ? 23.175 -14.791 -23.722 1.00 90.56 260 GLN A C 1
ATOM 2102 O O . GLN A 1 260 ? 22.195 -15.518 -23.523 1.00 90.56 260 GLN A O 1
ATOM 2107 N N . TYR A 1 261 ? 23.395 -14.174 -24.889 1.00 88.50 261 TYR A N 1
ATOM 2108 C CA . TYR A 1 261 ? 22.494 -14.269 -26.035 1.00 88.50 261 TYR A CA 1
ATOM 2109 C C . TYR A 1 261 ? 22.221 -15.735 -26.386 1.00 88.50 261 TYR A C 1
ATOM 2111 O O . TYR A 1 261 ? 23.092 -16.461 -26.875 1.00 88.50 261 TYR A O 1
ATOM 2119 N N . SER A 1 262 ? 20.978 -16.146 -26.154 1.00 73.56 262 SER A N 1
ATOM 2120 C CA . SER A 1 262 ? 20.496 -17.499 -26.402 1.00 73.56 262 SER A CA 1
ATOM 2121 C C . SER A 1 262 ? 19.724 -17.542 -27.717 1.00 73.56 262 SER A C 1
ATOM 2123 O O . SER A 1 262 ? 18.791 -16.770 -27.936 1.00 73.56 262 SER A O 1
ATOM 2125 N N . GLU A 1 263 ? 20.115 -18.442 -28.617 1.00 68.56 263 GLU A N 1
ATOM 2126 C CA . GLU A 1 263 ? 19.419 -18.627 -29.890 1.00 68.56 263 GLU A CA 1
ATOM 2127 C C . GLU A 1 263 ? 18.098 -19.380 -29.673 1.00 68.56 263 GLU A C 1
ATOM 2129 O O . GLU A 1 263 ? 18.051 -20.404 -28.991 1.00 68.56 263 GLU A O 1
ATOM 2134 N N . SER A 1 264 ? 17.014 -18.852 -30.252 1.00 66.25 264 SER A N 1
ATOM 2135 C CA . SER A 1 264 ? 15.683 -19.471 -30.217 1.00 66.25 264 SER A CA 1
ATOM 2136 C C . SER A 1 264 ? 15.733 -20.901 -30.780 1.00 66.25 264 SER A C 1
ATOM 2138 O O . SER A 1 264 ? 16.477 -21.148 -31.737 1.00 66.25 264 SER A O 1
ATOM 2140 N N . PRO A 1 265 ? 14.967 -21.864 -30.225 1.00 64.56 265 PRO A N 1
ATOM 2141 C CA . PRO A 1 265 ? 14.977 -23.239 -30.709 1.00 64.56 265 PRO A CA 1
ATOM 2142 C C . PRO A 1 265 ? 14.613 -23.311 -32.196 1.00 64.56 265 PRO A C 1
ATOM 2144 O O . PRO A 1 265 ? 13.515 -22.946 -32.607 1.00 64.56 265 PRO A O 1
ATOM 2147 N N . SER A 1 266 ? 15.511 -23.895 -32.990 1.00 59.53 266 SER A N 1
ATOM 2148 C CA . SER A 1 266 ? 15.405 -24.028 -34.453 1.00 59.53 266 SER A CA 1
ATOM 2149 C C . SER A 1 266 ? 14.191 -24.827 -34.955 1.00 59.53 266 SER A C 1
ATOM 2151 O O . SER A 1 266 ? 13.932 -24.879 -36.156 1.00 59.53 266 SER A O 1
ATOM 2153 N N . THR A 1 267 ? 13.429 -25.454 -34.054 1.00 71.56 267 THR A N 1
ATOM 2154 C CA . THR A 1 267 ? 12.192 -26.179 -34.360 1.00 71.56 267 THR A CA 1
ATOM 2155 C C . THR A 1 267 ? 10.976 -25.381 -33.903 1.00 71.56 267 THR A C 1
ATOM 2157 O O . THR A 1 267 ? 10.807 -25.098 -32.719 1.00 71.56 267 THR A O 1
ATOM 2160 N N . SER A 1 268 ? 10.075 -25.090 -34.841 1.00 79.25 268 SER A N 1
ATOM 2161 C CA . SER A 1 268 ? 8.824 -24.370 -34.587 1.00 79.25 268 SER A CA 1
ATOM 2162 C C . SER A 1 268 ? 7.924 -25.094 -33.577 1.00 79.25 268 SER A C 1
ATOM 2164 O O . SER A 1 268 ? 7.228 -26.046 -33.933 1.00 79.25 268 SER A O 1
ATOM 2166 N N . ASN A 1 269 ? 7.866 -24.592 -32.341 1.00 84.25 269 ASN A N 1
ATOM 2167 C CA . ASN A 1 269 ? 6.994 -25.105 -31.288 1.00 84.25 269 ASN A CA 1
ATOM 2168 C C . ASN A 1 269 ? 6.240 -23.961 -30.570 1.00 84.25 269 ASN A C 1
ATOM 2170 O O . ASN A 1 269 ? 6.822 -23.267 -29.735 1.00 84.25 269 ASN A O 1
ATOM 2174 N N . PRO A 1 270 ? 4.927 -23.778 -30.817 1.00 84.38 270 PRO A N 1
ATOM 2175 C CA . PRO A 1 270 ? 4.145 -22.705 -30.199 1.00 84.38 270 PRO A CA 1
ATOM 2176 C C . PRO A 1 270 ? 3.811 -22.938 -28.712 1.00 84.38 270 PRO A C 1
ATOM 2178 O O . PRO A 1 270 ? 3.201 -22.064 -28.100 1.00 84.38 270 PRO A O 1
ATOM 2181 N N . ALA A 1 271 ? 4.167 -24.091 -28.128 1.00 85.81 271 ALA A N 1
ATOM 2182 C CA . ALA A 1 271 ? 4.025 -24.356 -26.691 1.00 85.81 271 ALA A CA 1
ATOM 2183 C C . ALA A 1 271 ? 5.238 -23.887 -25.859 1.00 85.81 271 ALA A C 1
ATOM 2185 O O . ALA A 1 271 ? 5.171 -23.893 -24.629 1.00 85.81 271 ALA A O 1
ATOM 2186 N N . ILE A 1 272 ? 6.330 -23.496 -26.524 1.00 88.56 272 ILE A N 1
ATOM 2187 C CA . ILE A 1 272 ? 7.568 -22.991 -25.923 1.00 88.56 272 ILE A CA 1
ATOM 2188 C C . ILE A 1 272 ? 7.563 -21.459 -25.936 1.00 88.56 272 ILE A C 1
ATOM 2190 O O . ILE A 1 272 ? 7.247 -20.847 -26.955 1.00 88.56 272 ILE A O 1
ATOM 2194 N N . PHE A 1 273 ? 7.934 -20.853 -24.809 1.00 90.12 273 PHE A N 1
ATOM 2195 C CA . PHE A 1 273 ? 7.978 -19.411 -24.578 1.00 90.12 273 PHE A CA 1
ATOM 2196 C C . PHE A 1 273 ? 9.417 -19.017 -24.197 1.00 90.12 273 PHE A C 1
ATOM 2198 O O . PHE A 1 273 ? 9.738 -18.991 -23.012 1.00 90.12 273 PHE A O 1
ATOM 2205 N N . PRO A 1 274 ? 10.316 -18.783 -25.170 1.00 87.31 274 PRO A N 1
ATOM 2206 C CA . PRO A 1 274 ? 11.699 -18.420 -24.874 1.00 87.31 274 PRO A CA 1
ATOM 2207 C C . PRO A 1 274 ? 11.788 -16.976 -24.357 1.00 87.31 274 PRO A C 1
ATOM 2209 O O . PRO A 1 274 ? 11.006 -16.115 -24.778 1.00 87.31 274 PRO A O 1
ATOM 2212 N N . ASP A 1 275 ? 12.765 -16.710 -23.488 1.00 83.50 275 ASP A N 1
ATOM 2213 C CA . ASP A 1 275 ? 13.107 -15.349 -23.065 1.00 83.50 275 ASP A CA 1
ATOM 2214 C C . ASP A 1 275 ? 13.572 -14.533 -24.281 1.00 83.50 275 ASP A C 1
ATOM 2216 O O . ASP A 1 275 ? 14.380 -14.986 -25.092 1.00 83.50 275 ASP A O 1
ATOM 2220 N N . GLN A 1 276 ? 13.032 -13.324 -24.432 1.00 89.06 276 GLN A N 1
ATOM 2221 C CA . GLN A 1 276 ? 13.264 -12.482 -25.609 1.00 89.06 276 GLN A CA 1
ATOM 2222 C C . GLN A 1 276 ? 14.348 -11.459 -25.302 1.00 89.06 276 GLN A C 1
ATOM 2224 O O . GLN A 1 276 ? 14.334 -10.875 -24.219 1.00 89.06 276 GLN A O 1
ATOM 2229 N N . THR A 1 277 ? 15.247 -11.182 -26.248 1.00 92.38 277 THR A N 1
ATOM 2230 C CA . THR A 1 277 ? 16.110 -9.997 -26.126 1.00 92.38 277 THR A CA 1
ATOM 2231 C C . THR A 1 277 ? 15.259 -8.728 -26.064 1.00 92.38 277 THR A C 1
ATOM 2233 O O . THR A 1 277 ? 14.097 -8.699 -26.503 1.00 92.38 277 THR A O 1
ATOM 2236 N N . LEU A 1 278 ? 15.840 -7.650 -25.538 1.00 92.44 278 LEU A N 1
ATOM 2237 C CA . LEU A 1 278 ? 15.191 -6.348 -25.440 1.00 92.44 278 LEU A CA 1
ATOM 2238 C C . LEU A 1 278 ? 14.544 -5.935 -26.771 1.00 92.44 278 LEU A C 1
ATOM 2240 O O . LEU A 1 278 ? 13.375 -5.537 -26.797 1.00 92.44 278 LEU A O 1
ATOM 2244 N N . LEU A 1 279 ? 15.259 -6.106 -27.886 1.00 91.25 279 LEU A N 1
ATOM 2245 C CA . LEU A 1 279 ? 14.761 -5.754 -29.212 1.00 91.25 279 LEU A CA 1
ATOM 2246 C C . LEU A 1 279 ? 13.775 -6.779 -29.775 1.00 91.25 279 LEU A C 1
ATOM 2248 O O . LEU A 1 279 ? 12.780 -6.360 -30.365 1.00 91.25 279 LEU A O 1
ATOM 2252 N N . GLN A 1 280 ? 13.957 -8.085 -29.547 1.00 90.12 280 GLN A N 1
ATOM 2253 C CA . GLN A 1 280 ? 12.989 -9.116 -29.966 1.00 90.12 280 GLN A CA 1
ATOM 2254 C C . GLN A 1 280 ? 11.597 -8.925 -29.340 1.00 90.12 280 GLN A C 1
ATOM 2256 O O . GLN A 1 280 ? 10.577 -9.248 -29.961 1.00 90.12 280 GLN A O 1
ATOM 2261 N N . SER A 1 281 ? 11.525 -8.329 -28.144 1.00 88.31 281 SER A N 1
ATOM 2262 C CA . SER A 1 281 ? 10.257 -7.990 -27.482 1.00 88.31 281 SER A CA 1
ATOM 2263 C C . SER A 1 281 ? 9.354 -7.062 -28.318 1.00 88.31 281 SER A C 1
ATOM 2265 O O . SER A 1 281 ? 8.116 -7.133 -28.233 1.00 88.31 281 SER A O 1
ATOM 2267 N N . GLN A 1 282 ? 9.968 -6.236 -29.171 1.00 86.94 282 GLN A N 1
ATOM 2268 C CA . GLN A 1 282 ? 9.338 -5.251 -30.048 1.00 86.94 282 GLN A CA 1
ATOM 2269 C C . GLN A 1 282 ? 9.380 -5.674 -31.523 1.00 86.94 282 GLN A C 1
ATOM 2271 O O . GLN A 1 282 ? 8.365 -5.592 -32.216 1.00 86.94 282 GLN A O 1
ATOM 2276 N N . TYR A 1 283 ? 10.531 -6.159 -31.978 1.00 87.81 283 TYR A N 1
ATOM 2277 C CA . TYR A 1 283 ? 10.845 -6.550 -33.345 1.00 87.81 283 TYR A CA 1
ATOM 2278 C C . TYR A 1 283 ? 11.265 -8.027 -33.347 1.00 87.81 283 TYR A C 1
ATOM 2280 O O . TYR A 1 283 ? 12.444 -8.350 -33.276 1.00 87.81 283 TYR A O 1
ATOM 2288 N N . SER A 1 284 ? 10.310 -8.960 -33.416 1.00 83.19 284 SER A N 1
ATOM 2289 C CA . SER A 1 284 ? 10.583 -10.383 -33.122 1.00 83.19 284 SER A CA 1
ATOM 2290 C C . SER A 1 284 ? 11.575 -11.089 -34.061 1.00 83.19 284 SER A C 1
ATOM 2292 O O . SER A 1 284 ? 11.997 -12.200 -33.765 1.00 83.19 284 SER A O 1
ATOM 2294 N N . ARG A 1 285 ? 11.953 -10.448 -35.174 1.00 83.75 285 ARG A N 1
ATOM 2295 C CA . ARG A 1 285 ? 12.968 -10.919 -36.128 1.00 83.75 285 ARG A CA 1
ATOM 2296 C C . ARG A 1 285 ? 14.347 -10.260 -35.952 1.00 83.75 285 ARG A C 1
ATOM 2298 O O . ARG A 1 285 ? 15.194 -10.425 -36.823 1.00 83.75 285 ARG A O 1
ATOM 2305 N N . SER A 1 286 ? 14.582 -9.510 -34.871 1.00 86.25 286 SER A N 1
ATOM 2306 C CA . SER A 1 286 ? 15.907 -8.959 -34.555 1.00 86.25 286 SER A CA 1
ATOM 2307 C C . SER A 1 286 ? 16.931 -10.077 -34.373 1.00 86.25 286 SER A C 1
ATOM 2309 O O . SER A 1 286 ? 16.818 -10.894 -33.460 1.00 86.25 286 SER A O 1
ATOM 2311 N N . GLY A 1 287 ? 17.913 -10.115 -35.272 1.00 86.81 287 GLY A N 1
ATOM 2312 C CA . GLY A 1 287 ? 19.015 -11.068 -35.227 1.00 86.81 287 GLY A CA 1
ATOM 2313 C C . GLY A 1 287 ? 20.124 -10.656 -34.258 1.00 86.81 287 GLY A C 1
ATOM 2314 O O . GLY A 1 287 ? 20.260 -9.488 -33.891 1.00 86.81 287 GLY A O 1
ATOM 2315 N N . LYS A 1 288 ? 20.968 -11.635 -33.923 1.00 89.88 288 LYS A N 1
ATOM 2316 C CA . LYS A 1 288 ? 22.107 -11.530 -32.999 1.00 89.88 288 LYS A CA 1
ATOM 2317 C C . LYS A 1 288 ? 22.995 -10.310 -33.239 1.00 89.88 288 LYS A C 1
ATOM 2319 O O . LYS A 1 288 ? 23.346 -9.625 -32.290 1.00 89.88 288 LYS A O 1
ATOM 2324 N N . GLU A 1 289 ? 23.320 -10.011 -34.496 1.00 90.31 289 GLU A N 1
ATOM 2325 C CA . GLU A 1 289 ? 24.158 -8.862 -34.872 1.00 90.31 289 GLU A CA 1
ATOM 2326 C C . GLU A 1 289 ? 23.608 -7.536 -34.334 1.00 90.31 289 GLU A C 1
ATOM 2328 O O . GLU A 1 289 ? 24.368 -6.717 -33.822 1.00 90.31 289 GLU A O 1
ATOM 2333 N N . ARG A 1 290 ? 22.283 -7.349 -34.382 1.00 91.81 290 ARG A N 1
ATOM 2334 C CA . ARG A 1 290 ? 21.623 -6.142 -33.882 1.00 91.81 290 ARG A CA 1
ATOM 2335 C C . ARG A 1 290 ? 21.532 -6.126 -32.355 1.00 91.81 290 ARG A C 1
ATOM 2337 O O . ARG A 1 290 ? 21.665 -5.057 -31.766 1.00 91.81 290 ARG A O 1
ATOM 2344 N N . ASP A 1 291 ? 21.341 -7.272 -31.705 1.00 91.69 291 ASP A N 1
ATOM 2345 C CA . ASP A 1 291 ? 21.337 -7.344 -30.237 1.00 91.69 291 ASP A CA 1
ATOM 2346 C C . ASP A 1 291 ? 22.735 -7.145 -29.626 1.00 91.69 291 ASP A C 1
ATOM 2348 O O . ASP A 1 291 ? 22.857 -6.534 -28.571 1.00 91.69 291 ASP A O 1
ATOM 2352 N N . MET A 1 292 ? 23.810 -7.529 -30.323 1.00 93.38 292 MET A N 1
ATOM 2353 C CA . MET A 1 292 ? 25.192 -7.209 -29.919 1.00 93.38 292 MET A CA 1
ATOM 2354 C C . MET A 1 292 ? 25.570 -5.726 -30.130 1.00 93.38 292 MET A C 1
ATOM 2356 O O . MET A 1 292 ? 26.643 -5.288 -29.710 1.00 93.38 292 MET A O 1
ATOM 2360 N N . GLN A 1 293 ? 24.690 -4.934 -30.754 1.00 93.19 293 GLN A N 1
ATOM 2361 C CA . GLN A 1 293 ? 24.798 -3.473 -30.841 1.00 93.19 293 GLN A CA 1
ATOM 2362 C C . GLN A 1 293 ? 24.043 -2.742 -29.717 1.00 93.19 293 GLN A C 1
ATOM 2364 O O . GLN A 1 293 ? 24.050 -1.514 -29.714 1.00 93.19 293 GLN A O 1
ATOM 2369 N N . GLN A 1 294 ? 23.408 -3.454 -28.773 1.00 94.38 294 GLN A N 1
ATOM 2370 C CA . GLN A 1 294 ? 22.778 -2.817 -27.611 1.00 94.38 294 GLN A CA 1
ATOM 2371 C C . GLN A 1 294 ? 23.790 -1.986 -26.809 1.00 94.38 294 GLN A C 1
ATOM 2373 O O . GLN A 1 294 ? 24.953 -2.379 -26.679 1.00 94.38 294 GLN A O 1
ATOM 2378 N N . ALA A 1 295 ? 23.334 -0.882 -26.205 1.00 93.81 295 ALA A N 1
ATOM 2379 C CA . ALA A 1 295 ? 24.170 0.029 -25.411 1.00 93.81 295 ALA A CA 1
ATOM 2380 C C . ALA A 1 295 ? 25.088 -0.693 -24.396 1.00 93.81 295 ALA A C 1
ATOM 2382 O O . ALA A 1 295 ? 26.280 -0.394 -24.304 1.00 93.81 295 ALA A O 1
ATOM 2383 N N . VAL A 1 296 ? 24.557 -1.711 -23.707 1.00 93.81 296 VAL A N 1
ATOM 2384 C CA . VAL A 1 296 ? 25.283 -2.543 -22.729 1.00 93.81 296 VAL A CA 1
ATOM 2385 C C . VAL A 1 296 ? 26.480 -3.293 -23.328 1.00 93.81 296 VAL A C 1
ATOM 2387 O O . VAL A 1 296 ? 27.547 -3.359 -22.721 1.00 93.81 296 VAL A O 1
ATOM 2390 N N . CYS A 1 297 ? 26.342 -3.804 -24.554 1.00 92.56 297 CYS A N 1
ATOM 2391 C CA . CYS A 1 297 ? 27.402 -4.517 -25.262 1.00 92.56 297 CYS A CA 1
ATOM 2392 C C . CYS A 1 297 ? 28.504 -3.557 -25.744 1.00 92.56 297 CYS A C 1
ATOM 2394 O O . CYS A 1 297 ? 29.661 -3.953 -25.874 1.00 92.56 297 CYS A O 1
ATOM 2396 N N . GLN A 1 298 ? 28.146 -2.295 -26.010 1.00 91.12 298 GLN A N 1
ATOM 2397 C CA . GLN A 1 298 ? 29.053 -1.266 -26.525 1.00 91.12 298 GLN A CA 1
ATOM 2398 C C . GLN A 1 298 ? 29.897 -0.593 -25.427 1.00 91.12 298 GLN A C 1
ATOM 2400 O O . GLN A 1 298 ? 30.997 -0.131 -25.717 1.00 91.12 298 GLN A O 1
ATOM 2405 N N . LEU A 1 299 ? 29.428 -0.572 -24.173 1.00 89.50 299 LEU A N 1
ATOM 2406 C CA . LEU A 1 299 ? 30.181 -0.034 -23.026 1.00 89.50 299 LEU A CA 1
ATOM 2407 C C . LEU A 1 299 ? 31.376 -0.907 -22.604 1.00 89.50 299 LEU A C 1
ATOM 2409 O O . LEU A 1 299 ? 32.260 -0.437 -21.893 1.00 89.50 299 LEU A O 1
ATOM 2413 N N . GLY A 1 300 ? 31.414 -2.181 -23.008 1.00 82.19 300 GLY A N 1
ATOM 2414 C CA . GLY A 1 300 ? 32.527 -3.094 -22.712 1.00 82.19 300 GLY A CA 1
ATOM 2415 C C . GLY A 1 300 ? 32.666 -3.520 -21.241 1.00 82.19 300 GLY A C 1
ATOM 2416 O O . GLY A 1 300 ? 33.627 -4.208 -20.908 1.00 82.19 300 GLY A O 1
ATOM 2417 N N . GLN A 1 301 ? 31.721 -3.143 -20.371 1.00 84.44 301 GLN A N 1
ATOM 2418 C CA . GLN A 1 301 ? 31.693 -3.524 -18.951 1.00 84.44 301 GLN A CA 1
ATOM 2419 C C . GLN A 1 301 ? 31.279 -4.995 -18.732 1.00 84.44 301 GLN A C 1
ATOM 2421 O O . GLN A 1 301 ? 31.662 -5.601 -17.732 1.00 84.44 301 GLN A O 1
ATOM 2426 N N . VAL A 1 302 ? 30.495 -5.569 -19.653 1.00 88.81 302 VAL A N 1
ATOM 2427 C CA . VAL A 1 302 ? 29.874 -6.905 -19.538 1.00 88.81 302 VAL A CA 1
ATOM 2428 C C . VAL A 1 302 ? 30.630 -7.942 -20.385 1.00 88.81 302 VAL A C 1
ATOM 2430 O O . VAL A 1 302 ? 31.396 -7.587 -21.285 1.00 88.81 302 VAL A O 1
ATOM 2433 N N . GLN A 1 303 ? 30.459 -9.239 -20.101 1.00 87.44 303 GLN A N 1
ATOM 2434 C CA . GLN A 1 303 ? 31.111 -10.303 -20.869 1.00 87.44 303 GLN A CA 1
ATOM 2435 C C . GLN A 1 303 ? 30.660 -10.308 -22.338 1.00 87.44 303 GLN A C 1
ATOM 2437 O O . GLN A 1 303 ? 29.528 -9.967 -22.687 1.00 87.44 303 GLN A O 1
ATOM 2442 N N . ARG A 1 304 ? 31.565 -10.720 -23.235 1.00 86.06 304 ARG A N 1
ATOM 2443 C CA . ARG A 1 304 ? 31.281 -10.766 -24.675 1.00 86.06 304 ARG A CA 1
ATOM 2444 C C . ARG A 1 304 ? 30.200 -11.801 -24.985 1.00 86.06 304 ARG A C 1
ATOM 2446 O O . ARG A 1 304 ? 30.439 -12.999 -24.857 1.00 86.06 304 ARG A O 1
ATOM 2453 N N . GLY A 1 305 ? 29.069 -11.325 -25.497 1.00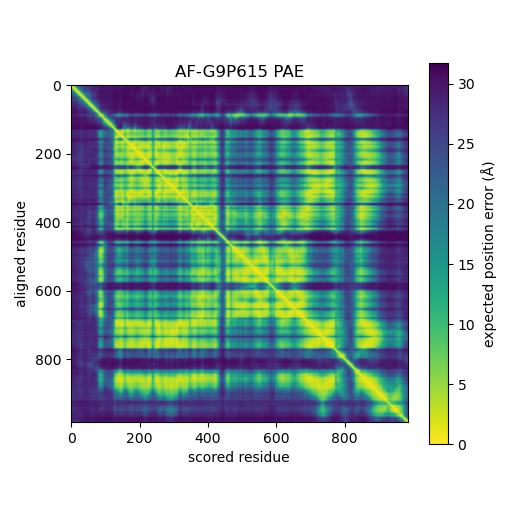 87.44 305 GLY A N 1
ATOM 2454 C CA . GLY A 1 305 ? 27.918 -12.152 -25.864 1.00 87.44 305 GLY A CA 1
ATOM 2455 C C . GLY A 1 305 ? 26.703 -11.957 -24.960 1.00 87.44 305 GLY A C 1
ATOM 2456 O O . GLY A 1 305 ? 25.632 -12.447 -25.313 1.00 87.44 305 GLY A O 1
ATOM 2457 N N . ASP A 1 306 ? 26.844 -11.234 -23.849 1.00 92.31 306 ASP A N 1
ATOM 2458 C CA . ASP A 1 306 ? 25.731 -10.888 -22.965 1.00 92.31 306 ASP A CA 1
ATOM 2459 C C . ASP A 1 306 ? 24.987 -9.650 -23.484 1.00 92.31 306 ASP A C 1
ATOM 2461 O O . ASP A 1 306 ? 25.595 -8.708 -23.999 1.00 92.31 306 ASP A O 1
ATOM 2465 N N . CYS A 1 307 ? 23.661 -9.648 -23.347 1.00 93.62 307 CYS A N 1
ATOM 2466 C CA . CYS A 1 307 ? 22.798 -8.523 -23.715 1.00 93.62 307 CYS A CA 1
ATOM 2467 C C . CYS A 1 307 ? 21.555 -8.467 -22.815 1.00 93.62 307 CYS A C 1
ATOM 2469 O O . CYS A 1 307 ? 21.287 -9.404 -22.059 1.00 93.62 307 CYS A O 1
ATOM 2471 N N . PHE A 1 308 ? 20.785 -7.377 -22.875 1.00 94.94 308 PHE A N 1
ATOM 2472 C CA . PHE A 1 308 ? 19.541 -7.294 -22.115 1.00 94.94 308 PHE A CA 1
ATOM 2473 C C . PHE A 1 308 ? 18.439 -8.149 -22.747 1.00 94.94 308 PHE A C 1
ATOM 2475 O O . PHE A 1 308 ? 18.152 -8.073 -23.948 1.00 94.94 308 PHE A O 1
ATOM 2482 N N . HIS A 1 309 ? 17.769 -8.905 -21.885 1.00 93.75 309 HIS A N 1
ATOM 2483 C CA . HIS A 1 309 ? 16.574 -9.691 -22.138 1.00 93.75 309 HIS A CA 1
ATOM 2484 C C . HIS A 1 309 ? 15.383 -9.137 -21.340 1.00 93.75 309 HIS A C 1
ATOM 2486 O O . HIS A 1 309 ? 15.532 -8.379 -20.379 1.00 93.75 309 HIS A O 1
ATOM 2492 N N . ILE A 1 310 ? 14.178 -9.515 -21.767 1.00 93.75 310 ILE A N 1
ATOM 2493 C CA . ILE A 1 310 ? 12.938 -9.346 -21.011 1.00 93.75 310 ILE A CA 1
ATOM 2494 C C . ILE A 1 310 ? 12.439 -10.742 -20.635 1.00 93.75 310 ILE A C 1
ATOM 2496 O O . ILE A 1 310 ? 11.673 -11.368 -21.377 1.00 93.75 310 ILE A O 1
ATOM 2500 N N . SER A 1 311 ? 12.904 -11.216 -19.481 1.00 93.00 311 SER A N 1
ATOM 2501 C CA . SER A 1 311 ? 12.439 -12.449 -18.843 1.00 93.00 311 SER A CA 1
ATOM 2502 C C . SER A 1 311 ? 11.069 -12.246 -18.180 1.00 93.00 311 SER A C 1
ATOM 2504 O O . SER A 1 311 ? 10.577 -11.120 -18.016 1.00 93.00 311 SER A O 1
ATOM 2506 N N . GLN A 1 312 ? 10.409 -13.350 -17.820 1.00 93.81 312 GLN A N 1
ATOM 2507 C CA . GLN A 1 312 ? 9.074 -13.325 -17.219 1.00 93.81 312 GLN A CA 1
ATOM 2508 C C . GLN A 1 312 ? 8.950 -14.243 -16.003 1.00 93.81 312 GLN A C 1
ATOM 2510 O O . GLN A 1 312 ? 9.333 -15.411 -16.042 1.00 93.81 312 GLN A O 1
ATOM 2515 N N . LEU A 1 313 ? 8.298 -13.732 -14.959 1.00 95.31 313 LEU A N 1
ATOM 2516 C CA . LEU A 1 313 ? 7.795 -14.520 -13.840 1.00 95.31 313 LEU A CA 1
ATOM 2517 C C . LEU A 1 313 ? 6.290 -14.750 -14.025 1.00 95.31 313 LEU A C 1
ATOM 2519 O O . LEU A 1 313 ? 5.510 -13.803 -14.159 1.00 95.31 313 LEU A O 1
ATOM 2523 N N . TRP A 1 314 ? 5.863 -16.010 -14.009 1.00 96.50 314 TRP A N 1
ATOM 2524 C CA . TRP A 1 314 ? 4.448 -16.383 -14.011 1.00 96.50 314 TRP A CA 1
ATOM 2525 C C . TRP A 1 314 ? 4.002 -16.753 -12.596 1.00 96.50 314 TRP A C 1
ATOM 2527 O O . TRP A 1 314 ? 4.544 -17.674 -11.988 1.00 96.50 314 TRP A O 1
ATOM 2537 N N . CYS A 1 315 ? 2.985 -16.065 -12.086 1.00 96.06 315 CYS A N 1
ATOM 2538 C CA . CYS A 1 315 ? 2.426 -16.269 -10.755 1.00 96.06 315 CYS A CA 1
ATOM 2539 C C . CYS A 1 315 ? 0.956 -16.695 -10.839 1.00 96.06 315 CYS A C 1
ATOM 2541 O O . CYS A 1 315 ? 0.137 -16.029 -11.476 1.00 96.06 315 CYS A O 1
ATOM 2543 N N . LEU A 1 316 ? 0.605 -17.764 -10.126 1.00 95.31 316 LEU A N 1
ATOM 2544 C CA . LEU A 1 316 ? -0.767 -18.190 -9.863 1.00 95.31 316 LEU A CA 1
ATOM 2545 C C . LEU A 1 316 ? -1.032 -18.095 -8.357 1.00 95.31 316 LEU A C 1
ATOM 2547 O O . LEU A 1 316 ? -0.401 -18.793 -7.566 1.00 95.31 316 LEU A O 1
ATOM 2551 N N . ILE A 1 317 ? -1.975 -17.242 -7.961 1.00 92.62 317 ILE A N 1
ATOM 2552 C CA . ILE A 1 317 ? -2.380 -17.053 -6.562 1.00 92.62 317 ILE A CA 1
ATOM 2553 C C . ILE A 1 317 ? -3.814 -17.547 -6.394 1.00 92.62 317 ILE A C 1
ATOM 2555 O O . ILE A 1 317 ? -4.704 -17.129 -7.137 1.00 92.62 317 ILE A O 1
ATOM 2559 N N . VAL A 1 318 ? -4.052 -18.403 -5.401 1.00 89.81 318 VAL A N 1
ATOM 2560 C CA . VAL A 1 318 ? -5.390 -18.904 -5.055 1.00 89.81 318 VAL A CA 1
ATOM 2561 C C . VAL A 1 318 ? -5.779 -18.350 -3.689 1.00 89.81 318 VAL A C 1
ATOM 2563 O O . VAL A 1 318 ? -5.309 -18.817 -2.651 1.00 89.81 318 VAL A O 1
ATOM 2566 N N . GLY A 1 319 ? -6.590 -17.287 -3.689 1.00 84.50 319 GLY A N 1
ATOM 2567 C CA . GLY A 1 319 ? -6.973 -16.571 -2.472 1.00 84.50 319 GLY A CA 1
ATOM 2568 C C . GLY A 1 319 ? -5.761 -16.166 -1.624 1.00 84.50 319 GLY A C 1
ATOM 2569 O O . GLY A 1 319 ? -4.845 -15.514 -2.115 1.00 84.50 319 GLY A O 1
ATOM 2570 N N . ASN A 1 320 ? -5.770 -16.580 -0.355 1.00 86.88 320 ASN A N 1
ATOM 2571 C CA . ASN A 1 320 ? -4.641 -16.438 0.571 1.00 86.88 320 ASN A CA 1
ATOM 2572 C C . ASN A 1 320 ? -4.065 -17.822 0.974 1.00 86.88 320 ASN A C 1
ATOM 2574 O O . ASN A 1 320 ? -3.463 -17.928 2.035 1.00 86.88 320 ASN A O 1
ATOM 2578 N N . SER A 1 321 ? -4.298 -18.889 0.189 1.00 84.56 321 SER A N 1
ATOM 2579 C CA . SER A 1 321 ? -3.964 -20.285 0.554 1.00 84.56 321 SER A CA 1
ATOM 2580 C C . SER A 1 321 ? -2.829 -20.906 -0.269 1.00 84.56 321 SER A C 1
ATOM 2582 O O . SER A 1 321 ? -2.097 -21.756 0.244 1.00 84.56 321 SER A O 1
ATOM 2584 N N . VAL A 1 322 ? -2.657 -20.495 -1.531 1.00 89.75 322 VAL A N 1
ATOM 2585 C CA . VAL A 1 322 ? -1.613 -21.022 -2.425 1.00 89.75 322 VAL A CA 1
ATOM 2586 C C . VAL A 1 322 ? -0.964 -19.899 -3.233 1.00 89.75 322 VAL A C 1
ATOM 2588 O O . VAL A 1 322 ? -1.657 -19.102 -3.867 1.00 89.75 322 VAL A O 1
ATOM 2591 N N . LEU A 1 323 ? 0.369 -19.900 -3.253 1.00 92.94 323 LEU A N 1
ATOM 2592 C CA . LEU A 1 323 ? 1.222 -19.202 -4.212 1.00 92.94 323 LEU A CA 1
ATOM 2593 C C . LEU A 1 323 ? 1.909 -20.244 -5.104 1.00 92.94 323 LEU A C 1
ATOM 2595 O O . LEU A 1 323 ? 2.528 -21.181 -4.599 1.00 92.94 323 LEU A O 1
ATOM 2599 N N . ILE A 1 324 ? 1.850 -20.072 -6.421 1.00 94.38 324 ILE A N 1
ATOM 2600 C CA . ILE A 1 324 ? 2.684 -20.824 -7.361 1.00 94.38 324 ILE A CA 1
ATOM 2601 C C . ILE A 1 324 ? 3.444 -19.834 -8.234 1.00 94.38 324 ILE A C 1
ATOM 2603 O O . ILE A 1 324 ? 2.825 -18.950 -8.822 1.00 94.38 324 ILE A O 1
ATOM 2607 N N . THR A 1 325 ? 4.763 -19.986 -8.327 1.00 94.81 325 THR A N 1
ATOM 2608 C CA . THR A 1 325 ? 5.632 -19.178 -9.193 1.00 94.81 325 THR A CA 1
ATOM 2609 C C . THR A 1 325 ? 6.346 -20.056 -10.219 1.00 94.81 325 THR A C 1
ATOM 2611 O O . THR A 1 325 ? 6.701 -21.194 -9.916 1.00 94.81 325 THR A O 1
ATOM 2614 N N . CYS A 1 326 ? 6.574 -19.546 -11.428 1.00 94.75 326 CYS A N 1
ATOM 2615 C CA . CYS A 1 326 ? 7.301 -20.235 -12.495 1.00 94.75 326 CYS A CA 1
ATOM 2616 C C . CYS A 1 326 ? 8.203 -19.256 -13.250 1.00 94.75 326 CYS A C 1
ATOM 2618 O O . CYS A 1 326 ? 7.746 -18.178 -13.636 1.00 94.75 326 CYS A O 1
ATOM 2620 N N . SER A 1 327 ? 9.464 -19.636 -13.445 1.00 93.06 327 SER A N 1
ATOM 2621 C CA . SER A 1 327 ? 10.494 -18.861 -14.150 1.00 93.06 327 SER A CA 1
ATOM 2622 C C . SER A 1 327 ? 11.644 -19.773 -14.595 1.00 93.06 327 SER A C 1
ATOM 2624 O O . SER A 1 327 ? 11.716 -20.937 -14.198 1.00 93.06 327 SER A O 1
ATOM 2626 N N . THR A 1 328 ? 12.579 -19.216 -15.362 1.00 88.69 328 THR A N 1
ATOM 2627 C CA . THR A 1 328 ? 13.870 -19.833 -15.717 1.00 88.69 328 THR A CA 1
ATOM 2628 C C . THR A 1 328 ? 14.854 -19.907 -14.540 1.00 88.69 328 THR A C 1
ATOM 2630 O O . THR A 1 328 ? 15.730 -20.770 -14.519 1.00 88.69 328 THR A O 1
ATOM 2633 N N . ARG A 1 329 ? 14.683 -19.034 -13.539 1.00 84.50 329 ARG A N 1
ATOM 2634 C CA . ARG A 1 329 ? 15.489 -18.946 -12.307 1.00 84.50 329 ARG A CA 1
ATOM 2635 C C . ARG A 1 329 ? 15.191 -20.016 -11.261 1.00 84.50 329 ARG A C 1
ATOM 2637 O O . ARG A 1 329 ? 14.142 -20.653 -11.313 1.00 84.50 329 ARG A O 1
ATOM 2644 N N . GLU A 1 330 ? 16.094 -20.174 -10.289 1.00 84.69 330 GLU A N 1
ATOM 2645 C CA . GLU A 1 330 ? 15.840 -20.976 -9.091 1.00 84.69 330 GLU A CA 1
ATOM 2646 C C . GLU A 1 330 ? 15.087 -20.200 -8.006 1.00 84.69 330 GLU A C 1
ATOM 2648 O O . GLU A 1 330 ? 15.031 -18.968 -7.971 1.00 84.69 330 GLU A O 1
ATOM 2653 N N . ARG A 1 331 ? 14.534 -20.949 -7.043 1.00 81.56 331 ARG A N 1
ATOM 2654 C CA . ARG A 1 331 ? 13.845 -20.376 -5.881 1.00 81.56 331 ARG A CA 1
ATOM 2655 C C . ARG A 1 331 ? 14.777 -19.525 -5.011 1.00 81.56 331 ARG A C 1
ATOM 2657 O O . ARG A 1 331 ? 14.288 -18.611 -4.353 1.00 81.56 331 ARG A O 1
ATOM 2664 N N . SER A 1 332 ? 16.073 -19.840 -4.957 1.00 81.81 332 SER A N 1
ATOM 2665 C CA . SER A 1 332 ? 17.106 -19.035 -4.282 1.00 81.81 332 SER A CA 1
ATOM 2666 C C . SER A 1 332 ? 17.197 -17.630 -4.866 1.00 81.81 332 SER A C 1
ATOM 2668 O O . SER A 1 332 ? 17.265 -16.656 -4.129 1.00 81.81 332 SER A O 1
ATOM 2670 N N . ASP A 1 333 ? 17.128 -17.525 -6.187 1.00 82.25 333 ASP A N 1
ATOM 2671 C CA . ASP A 1 333 ? 17.371 -16.272 -6.895 1.00 82.25 333 ASP A CA 1
ATOM 2672 C C . ASP A 1 333 ?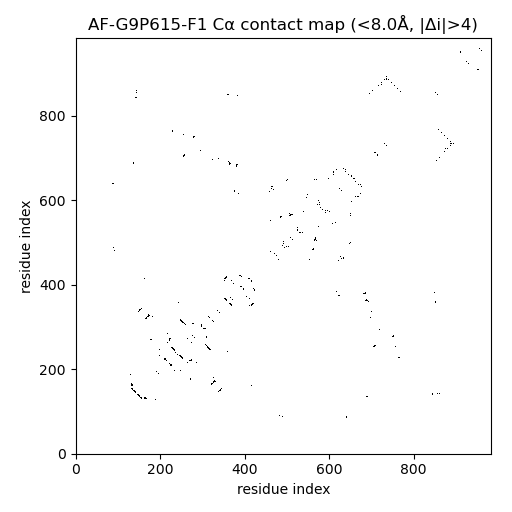 16.136 -15.369 -6.793 1.00 82.25 333 ASP A C 1
ATOM 2674 O O . ASP A 1 333 ? 16.252 -14.168 -6.570 1.00 82.25 333 ASP A O 1
ATOM 2678 N N . LEU A 1 334 ? 14.936 -15.967 -6.851 1.00 81.38 334 LEU A N 1
ATOM 2679 C CA . LEU A 1 334 ? 13.667 -15.266 -6.621 1.00 81.38 334 LEU A CA 1
ATOM 2680 C C . LEU A 1 334 ? 13.487 -14.757 -5.181 1.00 81.38 334 LEU A C 1
ATOM 2682 O O . LEU A 1 334 ? 12.642 -13.896 -4.951 1.00 81.38 334 LEU A O 1
ATOM 2686 N N . GLN A 1 335 ? 14.219 -15.303 -4.205 1.00 81.12 335 GLN A N 1
ATOM 2687 C CA . GLN A 1 335 ? 14.167 -14.834 -2.818 1.00 81.12 335 GLN A CA 1
ATOM 2688 C C . GLN A 1 335 ? 14.836 -13.456 -2.660 1.00 81.12 335 GLN A C 1
ATOM 2690 O O . GLN A 1 335 ? 14.310 -12.591 -1.956 1.00 81.12 335 GLN A O 1
ATOM 2695 N N . GLY A 1 336 ? 15.952 -13.219 -3.356 1.00 77.44 336 GLY A N 1
ATOM 2696 C CA . GLY A 1 336 ? 16.746 -11.998 -3.200 1.00 77.44 336 GLY A CA 1
ATOM 2697 C C . GLY A 1 336 ? 17.238 -11.793 -1.759 1.00 77.44 336 GLY A C 1
ATOM 2698 O O . GLY A 1 336 ? 17.365 -12.745 -0.992 1.00 77.44 336 GLY A O 1
ATOM 2699 N N . ALA A 1 337 ? 17.508 -10.541 -1.379 1.00 76.19 337 ALA A N 1
ATOM 2700 C CA . ALA A 1 337 ? 17.888 -10.195 -0.004 1.00 76.19 337 ALA A CA 1
ATOM 2701 C C . ALA A 1 337 ? 16.686 -10.200 0.967 1.00 76.19 337 ALA A C 1
ATOM 2703 O O . ALA A 1 337 ? 16.814 -10.635 2.114 1.00 76.19 337 ALA A O 1
ATOM 2704 N N . SER A 1 338 ? 15.523 -9.757 0.475 1.00 81.75 338 SER A N 1
ATOM 2705 C CA . SER A 1 338 ? 14.306 -9.491 1.252 1.00 81.75 338 SER A CA 1
ATOM 2706 C C . SER A 1 338 ? 13.511 -10.714 1.705 1.00 81.75 338 SER A C 1
ATOM 2708 O O . SER A 1 338 ? 12.620 -10.568 2.537 1.00 81.75 338 SER A O 1
ATOM 2710 N N . LEU A 1 339 ? 13.747 -11.911 1.161 1.00 87.69 339 LEU A N 1
ATOM 2711 C CA . LEU A 1 339 ? 12.956 -13.097 1.502 1.00 87.69 339 LEU A CA 1
ATOM 2712 C C . LEU A 1 339 ? 13.853 -14.242 1.966 1.00 87.69 339 LEU A C 1
ATOM 2714 O O . LEU A 1 339 ? 14.578 -14.831 1.174 1.00 87.69 339 LEU A O 1
ATOM 2718 N N . ARG A 1 340 ? 13.761 -14.614 3.243 1.00 85.81 340 ARG A N 1
ATOM 2719 C CA . ARG A 1 340 ? 14.550 -15.709 3.825 1.00 85.81 340 ARG A CA 1
ATOM 2720 C C . ARG A 1 340 ? 13.654 -16.907 4.104 1.00 85.81 340 ARG A C 1
ATOM 2722 O O . ARG A 1 340 ? 12.640 -16.776 4.786 1.00 85.81 340 ARG A O 1
ATOM 2729 N N . VAL A 1 341 ? 14.008 -18.080 3.581 1.00 84.62 341 VAL A N 1
ATOM 2730 C CA . VAL A 1 341 ? 13.260 -19.328 3.808 1.00 84.62 341 VAL A CA 1
ATOM 2731 C C . VAL A 1 341 ? 14.045 -20.250 4.739 1.00 84.62 341 VAL A C 1
ATOM 2733 O O . VAL A 1 341 ? 14.970 -20.943 4.322 1.00 84.62 341 VAL A O 1
ATOM 2736 N N . ASN A 1 342 ? 13.619 -20.302 5.998 1.00 84.06 342 ASN A N 1
ATOM 2737 C CA . ASN A 1 342 ? 14.192 -21.164 7.024 1.00 84.06 342 ASN A CA 1
ATOM 2738 C C . ASN A 1 342 ? 13.460 -22.514 7.042 1.00 84.06 342 ASN A C 1
ATOM 2740 O O . ASN A 1 342 ? 12.236 -22.574 6.899 1.00 84.06 342 ASN A O 1
ATOM 2744 N N . THR A 1 343 ? 14.199 -23.606 7.239 1.00 80.44 343 THR A N 1
ATOM 2745 C CA . THR A 1 343 ? 13.622 -24.948 7.422 1.00 80.44 343 THR A CA 1
ATOM 2746 C C . THR A 1 343 ? 13.871 -25.407 8.849 1.00 80.44 343 THR A C 1
ATOM 2748 O O . THR A 1 343 ? 15.021 -25.534 9.260 1.00 80.44 343 THR A O 1
ATOM 2751 N N . GLU A 1 344 ? 12.801 -25.670 9.594 1.00 76.25 344 GLU A N 1
ATOM 2752 C CA . GLU A 1 344 ? 12.866 -26.093 10.993 1.00 76.25 344 GLU A CA 1
ATOM 2753 C C . GLU A 1 344 ? 12.314 -27.522 11.166 1.00 76.25 344 GLU A C 1
ATOM 2755 O O . GLU A 1 344 ? 11.319 -27.898 10.527 1.00 76.25 344 GLU A O 1
ATOM 2760 N N . PRO A 1 345 ? 12.930 -28.351 12.030 1.00 66.81 345 PRO A N 1
ATOM 2761 C CA . PRO A 1 345 ? 12.373 -29.648 12.391 1.00 66.81 345 PRO A CA 1
ATOM 2762 C C . PRO A 1 345 ? 11.092 -29.464 13.213 1.00 66.81 345 PRO A C 1
ATOM 2764 O O . PRO A 1 345 ? 10.956 -28.508 13.978 1.00 66.81 345 PRO A O 1
ATOM 2767 N N . SER A 1 346 ? 10.145 -30.400 13.108 1.00 58.88 346 SER A N 1
ATOM 2768 C CA . SER A 1 346 ? 8.898 -30.346 13.877 1.00 58.88 346 SER A CA 1
ATOM 2769 C C . SER A 1 346 ? 9.147 -30.526 15.385 1.00 58.88 346 SER A C 1
ATOM 2771 O O . SER A 1 346 ? 9.097 -31.646 15.899 1.00 58.88 346 SER A O 1
ATOM 2773 N N . GLN A 1 347 ? 9.387 -29.434 16.117 1.00 54.25 347 GLN A N 1
ATOM 2774 C CA . GLN A 1 347 ? 9.508 -29.488 17.574 1.00 54.25 347 GLN A CA 1
ATOM 2775 C C . GLN A 1 347 ? 8.182 -29.934 18.213 1.00 54.25 347 GLN A C 1
ATOM 2777 O O . GLN A 1 347 ? 7.109 -29.357 17.980 1.00 54.25 347 GLN A O 1
ATOM 2782 N N . ALA A 1 348 ? 8.262 -30.981 19.035 1.00 39.72 348 ALA A N 1
ATOM 2783 C CA . ALA A 1 348 ? 7.144 -31.523 19.794 1.00 39.72 348 ALA A CA 1
ATOM 2784 C C . ALA A 1 348 ? 6.842 -30.616 21.000 1.00 39.72 348 ALA A C 1
ATOM 2786 O O . ALA A 1 348 ? 7.353 -30.833 22.092 1.00 39.72 348 ALA A O 1
ATOM 2787 N N . GLY A 1 349 ? 6.031 -29.577 20.783 1.00 48.62 349 GLY A N 1
ATOM 2788 C CA . GLY A 1 349 ? 5.656 -28.630 21.841 1.00 48.62 349 GLY A CA 1
ATOM 2789 C C . GLY A 1 349 ? 5.160 -27.256 21.383 1.00 48.62 349 GLY A C 1
ATOM 2790 O O . GLY A 1 349 ? 4.780 -26.453 22.230 1.00 48.62 349 GLY A O 1
ATOM 2791 N N . ALA A 1 350 ? 5.146 -26.956 20.077 1.00 54.91 350 ALA A N 1
ATOM 2792 C CA . ALA A 1 350 ? 4.632 -25.671 19.596 1.00 54.91 350 ALA A CA 1
ATOM 2793 C C . ALA A 1 350 ? 3.157 -25.468 20.001 1.00 54.91 350 ALA A C 1
ATOM 2795 O O . ALA A 1 350 ? 2.296 -26.256 19.602 1.00 54.91 350 ALA A O 1
ATOM 2796 N N . SER A 1 351 ? 2.898 -24.406 20.768 1.00 63.34 351 SER A N 1
ATOM 2797 C CA . SER A 1 351 ? 1.563 -23.955 21.174 1.00 63.34 351 SER A CA 1
ATOM 2798 C C . SER A 1 351 ? 0.691 -23.633 19.963 1.00 63.34 351 SER A C 1
ATOM 2800 O O . SER A 1 351 ? 1.200 -23.152 18.947 1.00 63.34 351 SER A O 1
ATOM 2802 N N . GLY A 1 352 ? -0.619 -23.850 20.092 1.00 74.25 352 GLY A N 1
ATOM 2803 C CA . GLY A 1 352 ? -1.585 -23.481 19.061 1.00 74.25 352 GLY A CA 1
ATOM 2804 C C . GLY A 1 352 ? -1.547 -21.988 18.738 1.00 74.25 352 GLY A C 1
ATOM 2805 O O . GLY A 1 352 ? -1.277 -21.161 19.616 1.00 74.25 352 GLY A O 1
ATOM 2806 N N . LYS A 1 353 ? -1.821 -21.639 17.477 1.00 85.44 353 LYS A N 1
ATOM 2807 C CA . LYS A 1 353 ? -1.934 -20.242 17.042 1.00 85.44 353 LYS A CA 1
ATOM 2808 C C . LYS A 1 353 ? -3.393 -19.823 16.877 1.00 85.44 353 LYS A C 1
ATOM 2810 O O . LYS A 1 353 ? -4.273 -20.620 16.547 1.00 85.44 353 LYS A O 1
ATOM 2815 N N . ILE A 1 354 ? -3.635 -18.534 17.062 1.00 89.81 354 ILE A N 1
ATOM 2816 C CA . ILE A 1 354 ? -4.897 -17.855 16.796 1.00 89.81 354 ILE A CA 1
ATOM 2817 C C . ILE A 1 354 ? -4.640 -16.919 15.616 1.00 89.81 354 ILE A C 1
ATOM 2819 O O . ILE A 1 354 ? -3.898 -15.942 15.725 1.00 89.81 354 ILE A O 1
ATOM 2823 N N . LEU A 1 355 ? -5.221 -17.255 14.466 1.00 90.56 355 LEU A N 1
ATOM 2824 C CA . LEU A 1 355 ? -5.045 -16.534 13.208 1.00 90.56 355 LEU A CA 1
ATOM 2825 C C . LEU A 1 355 ? -6.224 -15.584 12.996 1.00 90.56 355 LEU A C 1
ATOM 2827 O O . LEU A 1 355 ? -7.312 -16.022 12.623 1.00 90.56 355 LEU A O 1
ATOM 2831 N N . VAL A 1 356 ? -6.038 -14.285 13.210 1.00 92.25 356 VAL A N 1
ATOM 2832 C CA . VAL A 1 356 ? -7.105 -13.286 13.035 1.00 92.25 356 VAL A CA 1
ATOM 2833 C C . VAL A 1 356 ? -6.975 -12.651 11.656 1.00 92.25 356 VAL A C 1
ATOM 2835 O O . VAL A 1 356 ? -5.958 -12.040 11.363 1.00 92.25 356 VAL A O 1
ATOM 2838 N N . SER A 1 357 ? -7.983 -12.788 10.792 1.00 90.19 357 SER A N 1
ATOM 2839 C CA . SER A 1 357 ? -8.020 -12.148 9.467 1.00 90.19 357 SER A CA 1
ATOM 2840 C C . SER A 1 357 ? -8.954 -10.943 9.430 1.00 90.19 357 SER A C 1
ATOM 2842 O O . SER A 1 357 ? -10.091 -11.047 9.891 1.00 90.19 357 SER A O 1
ATOM 2844 N N . TYR A 1 358 ? -8.501 -9.847 8.822 1.00 88.56 358 TYR A N 1
ATOM 2845 C CA . TYR A 1 358 ? -9.249 -8.604 8.630 1.00 88.56 358 TYR A CA 1
ATOM 2846 C C . TYR A 1 358 ? -9.309 -8.250 7.137 1.00 88.56 358 TYR A C 1
ATOM 2848 O O . TYR A 1 358 ? -8.311 -8.318 6.413 1.00 88.56 358 TYR A O 1
ATOM 2856 N N . GLY A 1 359 ? -10.518 -7.948 6.657 1.00 79.25 359 GLY A N 1
ATOM 2857 C CA . GLY A 1 359 ? -10.791 -7.776 5.230 1.00 79.25 359 GLY A CA 1
ATOM 2858 C C . GLY A 1 359 ? -10.368 -8.993 4.392 1.00 79.25 359 GLY A C 1
ATOM 2859 O O . GLY A 1 359 ? -10.605 -10.147 4.758 1.00 79.25 359 GLY A O 1
ATOM 2860 N N . GLY A 1 360 ? -9.744 -8.729 3.239 1.00 76.44 360 GLY A N 1
ATOM 2861 C CA . GLY A 1 360 ? -9.170 -9.752 2.352 1.00 76.44 360 GLY A CA 1
ATOM 2862 C C . GLY A 1 360 ? -7.636 -9.786 2.307 1.00 76.44 360 GLY A C 1
ATOM 2863 O O . GLY A 1 360 ? -7.076 -10.667 1.641 1.00 76.44 360 GLY A O 1
ATOM 2864 N N . ALA A 1 361 ? -6.964 -8.835 2.964 1.00 83.44 361 ALA A N 1
ATOM 2865 C CA . ALA A 1 361 ? -5.522 -8.611 2.846 1.00 83.44 361 ALA A CA 1
ATOM 2866 C C . ALA A 1 361 ? -4.735 -8.815 4.145 1.00 83.44 361 ALA A C 1
ATOM 2868 O O . ALA A 1 361 ? -3.583 -9.219 4.070 1.00 83.44 361 ALA A O 1
ATOM 2869 N N . VAL A 1 362 ? -5.340 -8.617 5.319 1.00 89.31 362 VAL A N 1
ATOM 2870 C CA . VAL A 1 362 ? -4.597 -8.632 6.586 1.00 89.31 362 VAL A CA 1
ATOM 2871 C C . VAL A 1 362 ? -4.853 -9.917 7.368 1.00 89.31 362 VAL A C 1
ATOM 2873 O O . VAL A 1 362 ? -5.981 -10.418 7.443 1.00 89.31 362 VAL A O 1
ATOM 2876 N N . MET A 1 363 ? -3.793 -10.462 7.963 1.00 91.31 363 MET A N 1
ATOM 2877 C CA . MET A 1 363 ? -3.868 -11.545 8.936 1.00 91.31 363 MET A CA 1
ATOM 2878 C C . MET A 1 363 ? -2.802 -11.360 10.013 1.00 91.31 363 MET A C 1
ATOM 2880 O O . MET A 1 363 ? -1.666 -11.028 9.692 1.00 91.31 363 MET A O 1
ATOM 2884 N N . TRP A 1 364 ? -3.156 -11.632 11.265 1.00 93.25 364 TRP A N 1
ATOM 2885 C CA . TRP A 1 364 ? -2.238 -11.662 12.401 1.00 93.25 364 TRP A CA 1
ATOM 2886 C C . TRP A 1 364 ? -2.175 -13.061 13.011 1.00 93.25 364 TRP A C 1
ATOM 2888 O O . TRP A 1 364 ? -3.156 -13.805 12.955 1.00 93.25 364 TRP A O 1
ATOM 2898 N N . SER A 1 365 ? -1.031 -13.408 13.596 1.00 91.00 365 SER A N 1
ATOM 2899 C CA . SER A 1 365 ? -0.777 -14.682 14.272 1.00 91.00 365 SER A CA 1
ATOM 2900 C C . SER A 1 365 ? -0.405 -14.434 15.730 1.00 91.00 365 SER A C 1
ATOM 2902 O O . SER A 1 365 ? 0.694 -13.966 16.014 1.00 91.00 365 SER A O 1
ATOM 2904 N N . LEU A 1 366 ? -1.296 -14.813 16.644 1.00 90.56 366 LEU A N 1
ATOM 2905 C CA . LEU A 1 366 ? -1.090 -14.755 18.095 1.00 90.56 366 LEU A CA 1
ATOM 2906 C C . LEU A 1 366 ? -0.919 -16.177 18.649 1.00 90.56 366 LEU A C 1
ATOM 2908 O O . LEU A 1 366 ? -1.482 -17.122 18.094 1.00 90.56 366 LEU A O 1
ATOM 2912 N N . THR A 1 367 ? -0.159 -16.369 19.724 1.00 87.94 367 THR A N 1
ATOM 2913 C CA . THR A 1 367 ? -0.035 -17.677 20.397 1.00 87.94 367 THR A CA 1
ATOM 2914 C C . THR A 1 367 ? -1.045 -17.817 21.538 1.00 87.94 367 THR A C 1
ATOM 2916 O O . THR A 1 367 ? -1.431 -16.825 22.153 1.00 87.94 367 THR A O 1
ATOM 2919 N N . THR A 1 368 ? -1.457 -19.043 21.887 1.00 84.75 368 THR A N 1
ATOM 2920 C CA . THR A 1 368 ? -2.373 -19.246 23.036 1.00 84.75 368 THR A CA 1
ATOM 2921 C C . THR A 1 368 ? -1.786 -18.752 24.362 1.00 84.75 368 THR A C 1
ATOM 2923 O O . THR A 1 368 ? -2.534 -18.307 25.227 1.00 84.75 368 THR A O 1
ATOM 2926 N N . LYS A 1 369 ? -0.450 -18.740 24.492 1.00 84.94 369 LYS A N 1
ATOM 2927 C CA . LYS A 1 369 ? 0.277 -18.209 25.657 1.00 84.94 369 LYS A CA 1
ATOM 2928 C C . LYS A 1 369 ? 0.177 -16.689 25.812 1.00 84.94 369 LYS A C 1
ATOM 2930 O O . LYS A 1 369 ? 0.233 -16.206 26.934 1.00 84.94 369 LYS A O 1
ATOM 2935 N N . GLU A 1 370 ? 0.053 -15.947 24.712 1.00 84.69 370 GLU A N 1
ATOM 2936 C CA . GLU A 1 370 ? -0.099 -14.482 24.730 1.00 84.69 370 GLU A CA 1
ATOM 2937 C C . GLU A 1 370 ? -1.547 -14.051 25.009 1.00 84.69 370 GLU A C 1
ATOM 2939 O O . GLU A 1 370 ? -1.779 -12.923 25.432 1.00 84.69 370 GLU A O 1
ATOM 2944 N N . CYS A 1 371 ? -2.522 -14.944 24.803 1.00 87.31 371 CYS A N 1
ATOM 2945 C CA . CYS A 1 371 ? -3.952 -14.639 24.906 1.00 87.31 371 CYS A CA 1
ATOM 2946 C C . CYS A 1 371 ? -4.718 -15.518 25.929 1.00 87.31 371 CYS A C 1
ATOM 2948 O O . CYS A 1 371 ? -5.778 -16.057 25.580 1.00 87.31 371 CYS A O 1
ATOM 2950 N N . PRO A 1 372 ? -4.237 -15.691 27.180 1.00 87.12 372 PRO A N 1
ATOM 2951 C CA . PRO A 1 372 ? -4.876 -16.567 28.170 1.00 87.12 372 PRO A CA 1
ATOM 2952 C C . PRO A 1 372 ? -6.300 -16.125 28.545 1.00 87.12 372 PRO A C 1
ATOM 2954 O O . PRO A 1 372 ? -7.133 -16.952 28.912 1.00 87.12 372 PRO A O 1
ATOM 2957 N N . THR A 1 373 ? -6.609 -14.832 28.426 1.00 88.50 373 THR A N 1
ATOM 2958 C CA . THR A 1 373 ? -7.922 -14.251 28.742 1.00 88.50 373 THR A CA 1
ATOM 2959 C C . THR A 1 373 ? -8.518 -13.548 27.523 1.00 88.50 373 THR A C 1
ATOM 2961 O O . THR A 1 373 ? -7.819 -13.201 26.572 1.00 88.50 373 THR A O 1
ATOM 2964 N N . TRP A 1 374 ? -9.830 -13.295 27.549 1.00 88.81 374 TRP A N 1
ATOM 2965 C CA . TRP A 1 374 ? -10.471 -12.478 26.512 1.00 88.81 374 TRP A CA 1
ATOM 2966 C C . TRP A 1 374 ? -9.909 -11.048 26.482 1.00 88.81 374 TRP A C 1
ATOM 2968 O O . TRP A 1 374 ? -9.745 -10.485 25.404 1.00 88.81 374 TRP A O 1
ATOM 2978 N N . PHE A 1 375 ? -9.564 -10.489 27.648 1.00 88.69 375 PHE A N 1
ATOM 2979 C CA . PHE A 1 375 ? -8.982 -9.153 27.780 1.00 88.69 375 PHE A CA 1
ATOM 2980 C C . PHE A 1 375 ? -7.605 -9.039 27.114 1.00 88.69 375 PHE A C 1
ATOM 2982 O O . PHE A 1 375 ? -7.403 -8.171 26.269 1.00 88.69 375 PHE A O 1
ATOM 2989 N N . THR A 1 376 ? -6.686 -9.965 27.409 1.00 88.31 376 THR A N 1
ATOM 2990 C CA . THR A 1 376 ? -5.356 -9.999 26.767 1.00 88.31 376 THR A CA 1
ATOM 2991 C C . THR A 1 376 ? -5.459 -10.190 25.251 1.00 88.31 376 THR A C 1
ATOM 2993 O O . THR A 1 376 ? -4.754 -9.519 24.500 1.00 88.31 376 THR A O 1
ATOM 2996 N N . PHE A 1 377 ? -6.410 -11.005 24.775 1.00 90.88 377 PHE A N 1
ATOM 2997 C CA . PHE A 1 377 ? -6.694 -11.138 23.344 1.00 90.88 377 PHE A CA 1
ATOM 2998 C C . PHE A 1 377 ? -7.132 -9.817 22.684 1.00 90.88 377 PHE A C 1
ATOM 3000 O O . PHE A 1 377 ? -6.542 -9.410 21.681 1.00 90.88 377 PHE A O 1
ATOM 3007 N N . ILE A 1 378 ? -8.153 -9.135 23.221 1.00 89.12 378 ILE A N 1
ATOM 3008 C CA . ILE A 1 378 ? -8.662 -7.888 22.619 1.00 89.12 378 ILE A CA 1
ATOM 3009 C C . ILE A 1 378 ? -7.682 -6.715 22.780 1.00 89.12 378 ILE A C 1
ATOM 3011 O O . ILE A 1 378 ? -7.652 -5.838 21.917 1.00 89.12 378 ILE A O 1
ATOM 3015 N N . ALA A 1 379 ? -6.826 -6.728 23.808 1.00 87.38 379 ALA A N 1
ATOM 3016 C CA . ALA A 1 379 ? -5.793 -5.716 24.031 1.00 87.38 379 ALA A CA 1
ATOM 3017 C C . ALA A 1 379 ? -4.791 -5.602 22.866 1.00 87.38 379 ALA A C 1
ATOM 3019 O O . ALA A 1 379 ? -4.357 -4.493 22.544 1.00 87.38 379 ALA A O 1
ATOM 3020 N N . HIS A 1 380 ? -4.484 -6.699 22.158 1.00 88.88 380 HIS A N 1
ATOM 3021 C CA . HIS A 1 380 ? -3.661 -6.644 20.938 1.00 88.88 380 HIS A CA 1
ATOM 3022 C C . HIS A 1 380 ? -4.273 -5.749 19.842 1.00 88.88 380 HIS A C 1
ATOM 3024 O O . HIS A 1 380 ? -3.546 -5.176 19.033 1.00 88.88 380 HIS A O 1
ATOM 3030 N N . PHE A 1 381 ? -5.600 -5.586 19.825 1.00 90.06 381 PHE A N 1
ATOM 3031 C CA . PHE A 1 381 ? -6.336 -4.812 18.820 1.00 90.06 381 PHE A CA 1
ATOM 3032 C C . PHE A 1 381 ? -6.649 -3.370 19.254 1.00 90.06 381 PHE A C 1
ATOM 3034 O O . PHE A 1 381 ? -7.385 -2.668 18.559 1.00 90.06 381 PHE A O 1
ATOM 3041 N N . ARG A 1 382 ? -6.039 -2.887 20.349 1.00 87.25 382 ARG A N 1
ATOM 3042 C CA . ARG A 1 382 ? -6.184 -1.516 20.884 1.00 87.25 382 ARG A CA 1
ATOM 3043 C C . ARG A 1 382 ? -6.077 -0.396 19.841 1.00 87.25 382 ARG A C 1
ATOM 3045 O O . ARG A 1 382 ? -6.761 0.613 19.964 1.00 87.25 382 ARG A O 1
ATOM 3052 N N . ALA A 1 383 ? -5.267 -0.587 18.795 1.00 86.44 383 ALA A N 1
ATOM 3053 C CA . ALA A 1 383 ? -5.053 0.392 17.727 1.00 86.44 383 ALA A CA 1
ATOM 3054 C C . ALA A 1 383 ? -6.335 0.751 16.948 1.00 86.44 383 ALA A C 1
ATOM 3056 O O . ALA A 1 383 ? -6.386 1.800 16.314 1.00 86.44 383 ALA A O 1
ATOM 3057 N N . PHE A 1 384 ? -7.365 -0.101 16.990 1.00 86.88 384 PHE A N 1
ATOM 3058 C CA . PHE A 1 384 ? -8.655 0.155 16.350 1.00 86.88 384 PHE A CA 1
ATOM 3059 C C . PHE A 1 384 ? -9.618 1.016 17.182 1.00 86.88 384 PHE A C 1
ATOM 3061 O O . PHE A 1 384 ? -10.614 1.488 16.630 1.00 86.88 384 PHE A O 1
ATOM 3068 N N . TRP A 1 385 ? -9.362 1.238 18.477 1.00 86.44 385 TRP A N 1
ATOM 3069 C CA . TRP A 1 385 ? -10.209 2.096 19.315 1.00 86.44 385 TRP A CA 1
ATOM 3070 C C . TRP A 1 385 ? -10.268 3.527 18.730 1.00 86.44 385 TRP A C 1
ATOM 3072 O O . TRP A 1 385 ? -9.234 4.036 18.296 1.00 86.44 385 TRP A O 1
ATOM 3082 N N . PRO A 1 386 ? -11.442 4.194 18.672 1.00 83.94 386 PRO A N 1
ATOM 3083 C CA . PRO A 1 386 ? -12.714 3.866 19.328 1.00 83.94 386 PRO A CA 1
ATOM 3084 C C . PRO A 1 386 ? -13.683 2.983 18.516 1.00 83.94 386 PRO A C 1
ATOM 3086 O O . PRO A 1 386 ? -14.869 2.932 18.840 1.00 83.94 386 PRO A O 1
ATOM 3089 N N . ARG A 1 387 ? -13.242 2.277 17.464 1.00 84.56 387 ARG A N 1
ATOM 3090 C CA . ARG A 1 387 ? -14.120 1.354 16.716 1.00 84.56 387 ARG A CA 1
ATOM 3091 C C . ARG A 1 387 ? -14.411 0.090 17.532 1.00 84.56 387 ARG A C 1
ATOM 3093 O O . ARG A 1 387 ? -13.497 -0.535 18.064 1.00 84.56 387 ARG A O 1
ATOM 3100 N N . CYS A 1 388 ? -15.679 -0.313 17.577 1.00 80.81 388 CYS A N 1
ATOM 3101 C CA . CYS A 1 388 ? -16.102 -1.587 18.159 1.00 80.81 388 CYS A CA 1
ATOM 3102 C C . CYS A 1 388 ? -15.720 -2.762 17.245 1.00 80.81 388 CYS A C 1
ATOM 3104 O O . CYS A 1 388 ? -15.906 -2.698 16.028 1.00 80.81 388 CYS A O 1
ATOM 3106 N N . LEU A 1 389 ? -15.213 -3.847 17.836 1.00 87.81 389 LEU A N 1
ATOM 3107 C CA . LEU A 1 389 ? -14.677 -5.005 17.119 1.00 87.81 389 LEU A CA 1
ATOM 3108 C C . LEU A 1 389 ? -15.507 -6.266 17.366 1.00 87.81 389 LEU A C 1
ATOM 3110 O O . LEU A 1 389 ? -15.781 -6.628 18.508 1.00 87.81 389 LEU A O 1
ATOM 3114 N N . GLU A 1 390 ? -15.825 -6.987 16.294 1.00 89.25 390 GLU A N 1
ATOM 3115 C CA . GLU A 1 390 ? -16.466 -8.298 16.350 1.00 89.25 390 GLU A CA 1
ATOM 3116 C C . GLU A 1 390 ? -15.554 -9.395 15.801 1.00 89.25 390 GLU A C 1
ATOM 3118 O O . GLU A 1 390 ? -15.029 -9.300 14.688 1.00 89.25 390 GLU A O 1
ATOM 3123 N N . PHE A 1 391 ? -15.436 -10.499 16.539 1.00 91.31 391 PHE A N 1
ATOM 3124 C CA . PHE A 1 391 ? -14.622 -11.648 16.148 1.00 91.31 391 PHE A CA 1
ATOM 3125 C C . PHE A 1 391 ? -15.511 -12.847 15.816 1.00 91.31 391 PHE A C 1
ATOM 3127 O O . PHE A 1 391 ? -16.266 -13.332 16.653 1.00 91.31 391 PHE A O 1
ATOM 3134 N N . TRP A 1 392 ? -15.405 -13.352 14.589 1.00 89.31 392 TRP A N 1
ATOM 3135 C CA . TRP A 1 392 ? -16.273 -14.400 14.053 1.00 89.31 392 TRP A CA 1
ATOM 3136 C C . TRP A 1 392 ? -15.490 -15.678 13.723 1.00 89.31 392 TRP A C 1
ATOM 3138 O O . TRP A 1 392 ? -14.506 -15.638 12.988 1.00 89.31 392 TRP A O 1
ATOM 3148 N N . HIS A 1 393 ? -15.964 -16.841 14.175 1.00 88.94 393 HIS A N 1
ATOM 3149 C CA . HIS A 1 393 ? -15.432 -18.158 13.797 1.00 88.94 393 HIS A CA 1
ATOM 3150 C C . HIS A 1 393 ? -16.542 -19.022 13.197 1.00 88.94 393 HIS A C 1
ATOM 3152 O O . HIS A 1 393 ? -17.562 -19.267 13.838 1.00 88.94 393 HIS A O 1
ATOM 3158 N N . LYS A 1 394 ? -16.349 -19.489 11.953 1.00 81.88 394 LYS A N 1
ATOM 3159 C CA . LYS A 1 394 ? -17.329 -20.305 11.198 1.00 81.88 394 LYS A CA 1
ATOM 3160 C C . LYS A 1 394 ? -18.743 -19.688 11.210 1.00 81.88 394 LYS A C 1
ATOM 3162 O O . LYS A 1 394 ? -19.725 -20.366 11.500 1.00 81.88 394 LYS A O 1
ATOM 3167 N N . ASP A 1 395 ? -18.808 -18.385 10.928 1.00 80.06 395 ASP A N 1
ATOM 3168 C CA . ASP A 1 395 ? -20.016 -17.542 10.956 1.00 80.06 395 ASP A CA 1
ATOM 3169 C C . ASP A 1 395 ? -20.771 -17.532 12.311 1.00 80.06 395 ASP A C 1
ATOM 3171 O O . ASP A 1 395 ? -21.973 -17.282 12.359 1.00 80.06 395 ASP A O 1
ATOM 3175 N N . ARG A 1 396 ? -20.065 -17.755 13.431 1.00 85.75 396 ARG A N 1
ATOM 3176 C CA . ARG A 1 396 ? -20.554 -17.508 14.800 1.00 85.75 396 ARG A CA 1
ATOM 3177 C C . ARG A 1 396 ? -19.730 -16.417 15.480 1.00 85.75 396 ARG A C 1
ATOM 3179 O O . ARG A 1 396 ? -18.501 -16.480 15.436 1.00 85.75 396 ARG A O 1
ATOM 3186 N N . LEU A 1 397 ? -20.400 -15.465 16.124 1.00 87.62 397 LEU A N 1
ATOM 3187 C CA . LEU A 1 397 ? -19.769 -14.432 16.945 1.00 87.62 397 LEU A CA 1
ATOM 3188 C C . LEU A 1 397 ? -19.121 -15.060 18.192 1.00 87.62 397 LEU A C 1
ATOM 3190 O O . LEU A 1 397 ? -19.716 -15.919 18.849 1.00 87.62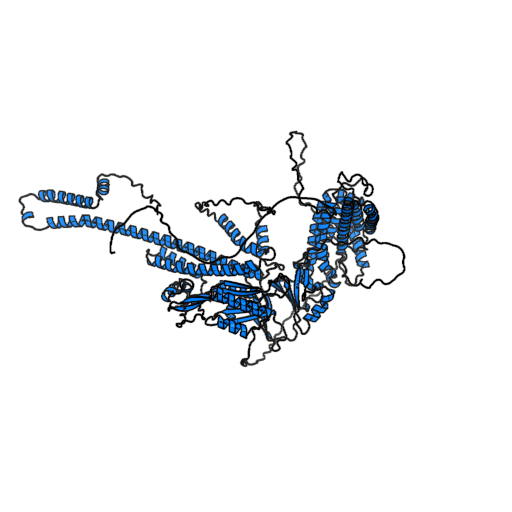 397 LEU A O 1
ATOM 3194 N N . ILE A 1 398 ? -17.900 -14.638 18.508 1.00 88.25 398 ILE A N 1
ATOM 3195 C CA . ILE A 1 398 ? -17.175 -15.002 19.726 1.00 88.25 398 ILE A CA 1
ATOM 3196 C C . ILE A 1 398 ? -17.404 -13.919 20.777 1.00 88.25 398 ILE A C 1
ATOM 3198 O O . ILE A 1 398 ? -17.366 -12.728 20.490 1.00 88.25 398 ILE A O 1
ATOM 3202 N N . SER A 1 399 ? -17.608 -14.366 22.009 1.00 85.19 399 SER A N 1
ATOM 3203 C CA . SER A 1 399 ? -17.690 -13.544 23.211 1.00 85.19 399 SER A CA 1
ATOM 3204 C C . SER A 1 399 ? -16.784 -14.133 24.291 1.00 85.19 399 SER A C 1
ATOM 3206 O O . SER A 1 399 ? -16.428 -15.315 24.214 1.00 85.19 399 SER A O 1
ATOM 3208 N N . ALA A 1 400 ? -16.478 -13.353 25.332 1.00 83.94 400 ALA A N 1
ATOM 3209 C CA . ALA A 1 400 ? -15.673 -13.792 26.476 1.00 83.94 400 ALA A CA 1
ATOM 3210 C C . ALA A 1 400 ? -16.107 -15.166 27.034 1.00 83.94 400 ALA A C 1
ATOM 3212 O O . ALA A 1 400 ? -15.271 -16.049 27.218 1.00 83.94 400 ALA A O 1
ATOM 3213 N N . LYS A 1 401 ? -17.425 -15.406 27.171 1.00 84.06 401 LYS A N 1
ATOM 3214 C CA . LYS A 1 401 ? -18.013 -16.678 27.655 1.00 84.06 401 LYS A CA 1
ATOM 3215 C C . LYS A 1 401 ? -17.663 -17.915 26.806 1.00 84.06 401 LYS A C 1
ATOM 3217 O O . LYS A 1 401 ? -17.868 -19.045 27.243 1.00 84.06 401 LYS A O 1
ATOM 3222 N N . ASN A 1 402 ? -17.178 -17.734 25.577 1.00 86.62 402 ASN A N 1
ATOM 3223 C CA . ASN A 1 402 ? -16.751 -18.817 24.689 1.00 86.62 402 ASN A CA 1
ATOM 3224 C C . ASN A 1 402 ? -15.231 -18.846 24.448 1.00 86.62 402 ASN A C 1
ATOM 3226 O O . ASN A 1 402 ? -14.773 -19.742 23.737 1.00 86.62 402 ASN A O 1
ATOM 3230 N N . TRP A 1 403 ? -14.452 -17.930 25.035 1.00 89.12 403 TRP A N 1
ATOM 3231 C CA . TRP A 1 403 ? -13.011 -17.817 24.780 1.00 89.12 403 TRP A CA 1
ATOM 3232 C C . TRP A 1 403 ? -12.229 -19.071 25.185 1.00 89.12 403 TRP A C 1
ATOM 3234 O O . TRP A 1 403 ? -11.448 -19.595 24.398 1.00 89.12 403 TRP A O 1
ATOM 3244 N N . GLU A 1 404 ? -12.525 -19.646 26.351 1.00 86.94 404 GLU A N 1
ATOM 3245 C CA . GLU A 1 404 ? -11.864 -20.873 26.813 1.00 86.94 404 GLU A CA 1
ATOM 3246 C C . GLU A 1 404 ? -12.053 -22.050 25.832 1.00 86.94 404 GLU A C 1
ATOM 3248 O O . GLU A 1 404 ? -11.143 -22.844 25.596 1.00 86.94 404 GLU A O 1
ATOM 3253 N N . LYS A 1 405 ? -13.218 -22.135 25.175 1.00 85.88 405 LYS A N 1
ATOM 3254 C CA . LYS A 1 405 ? -13.478 -23.147 24.136 1.00 85.88 405 LYS A CA 1
ATOM 3255 C C . LYS A 1 405 ? -12.626 -22.900 22.888 1.00 85.88 405 LYS A C 1
ATOM 3257 O O . LYS A 1 405 ? -12.249 -23.862 22.230 1.00 85.88 405 LYS A O 1
ATOM 3262 N N . VAL A 1 406 ? -12.328 -21.640 22.559 1.00 85.94 406 VAL A N 1
ATOM 3263 C CA . VAL A 1 406 ? -11.436 -21.262 21.450 1.00 85.94 406 VAL A CA 1
ATOM 3264 C C . VAL A 1 406 ? -9.988 -21.640 21.772 1.00 85.94 406 VAL A C 1
ATOM 3266 O O . VAL A 1 406 ? -9.341 -22.259 20.930 1.00 85.94 406 VAL A O 1
ATOM 3269 N N . LEU A 1 407 ? -9.517 -21.379 22.997 1.00 85.38 407 LEU A N 1
ATOM 3270 C CA . LEU A 1 407 ? -8.186 -21.800 23.455 1.00 85.38 407 LEU A CA 1
ATOM 3271 C C . LEU A 1 407 ? -8.033 -23.327 23.424 1.00 85.38 407 LEU A C 1
ATOM 3273 O O . LEU A 1 407 ? -7.142 -23.838 22.749 1.00 85.38 407 LEU A O 1
ATOM 3277 N N . ARG A 1 408 ? -8.974 -24.075 24.020 1.00 84.44 408 ARG A N 1
ATOM 3278 C CA . ARG A 1 408 ? -8.979 -25.552 23.985 1.00 84.44 408 ARG A CA 1
ATOM 3279 C C . ARG A 1 408 ? -9.051 -26.133 22.561 1.00 84.44 408 ARG A C 1
ATOM 3281 O O . ARG A 1 408 ? -8.601 -27.255 22.339 1.00 84.44 408 ARG A O 1
ATOM 3288 N N . LEU A 1 409 ? -9.625 -25.406 21.595 1.00 83.44 409 LEU A N 1
ATOM 3289 C CA . LEU A 1 409 ? -9.611 -25.794 20.178 1.00 83.44 409 LEU A CA 1
ATOM 3290 C C . LEU A 1 409 ? -8.236 -25.563 19.534 1.00 83.44 409 LEU A C 1
ATOM 3292 O O . LEU A 1 409 ? -7.768 -26.449 18.824 1.00 83.44 409 LEU A O 1
ATOM 3296 N N . ALA A 1 410 ? -7.590 -24.424 19.805 1.00 82.06 410 ALA A N 1
ATOM 3297 C CA . ALA A 1 410 ? -6.264 -24.088 19.279 1.00 82.06 410 ALA A CA 1
ATOM 3298 C C . ALA A 1 410 ? -5.156 -24.990 19.852 1.00 82.06 410 ALA A C 1
ATOM 3300 O O . ALA A 1 410 ? -4.265 -25.414 19.121 1.00 82.06 410 ALA A O 1
ATOM 3301 N N . GLU A 1 411 ? -5.235 -25.331 21.139 1.00 80.62 411 GLU A N 1
ATOM 3302 C CA . GLU A 1 411 ? -4.309 -26.257 21.814 1.00 80.62 411 GLU A CA 1
ATOM 3303 C C . GLU A 1 411 ? -4.617 -27.736 21.522 1.00 80.62 411 GLU A C 1
ATOM 3305 O O . GLU A 1 411 ? -3.826 -28.631 21.829 1.00 80.62 411 GLU A O 1
ATOM 3310 N N . GLY A 1 412 ? -5.772 -28.012 20.914 1.00 70.19 412 GLY A N 1
ATOM 3311 C CA . GLY A 1 412 ? -6.202 -29.350 20.540 1.00 70.19 412 GLY A CA 1
ATOM 3312 C C . GLY A 1 412 ? -5.477 -29.911 19.312 1.00 70.19 412 GLY A C 1
ATOM 3313 O O . GLY A 1 412 ? -4.810 -29.216 18.549 1.00 70.19 412 GLY A O 1
ATOM 3314 N N . ARG A 1 413 ? -5.698 -31.205 19.042 1.00 58.53 413 ARG A N 1
ATOM 3315 C CA . ARG A 1 413 ? -5.100 -31.932 17.898 1.00 58.53 413 ARG A CA 1
ATOM 3316 C C . ARG A 1 413 ? -5.440 -31.367 16.507 1.00 58.53 413 ARG A C 1
ATOM 3318 O O . ARG A 1 413 ? -4.887 -31.858 15.530 1.00 58.53 413 ARG A O 1
ATOM 3325 N N . GLN A 1 414 ? -6.372 -30.418 16.395 1.00 55.75 414 GLN A N 1
ATOM 3326 C CA . GLN A 1 414 ? -6.732 -29.786 15.118 1.00 55.75 414 GLN A CA 1
ATOM 3327 C C . GLN A 1 414 ? -5.790 -28.638 14.725 1.00 55.75 414 GLN A C 1
ATOM 3329 O O . GLN A 1 414 ? -5.731 -28.310 13.541 1.00 55.75 414 GLN A O 1
ATOM 3334 N N . GLY A 1 415 ? -5.036 -28.076 15.677 1.00 70.00 415 GLY A N 1
ATOM 3335 C CA . GLY A 1 415 ? -4.178 -26.918 15.441 1.00 70.00 415 GLY A CA 1
ATOM 3336 C C . GLY A 1 415 ? -4.949 -25.621 15.174 1.00 70.00 415 GLY A C 1
ATOM 3337 O O . GLY A 1 415 ? -6.145 -25.513 15.442 1.00 70.00 415 GLY A O 1
ATOM 3338 N N . ASP A 1 416 ? -4.206 -24.639 14.666 1.00 78.62 416 ASP A N 1
ATOM 3339 C CA . ASP A 1 416 ? -4.515 -23.207 14.628 1.00 78.62 416 ASP A CA 1
ATOM 3340 C C . ASP A 1 416 ? -5.978 -22.818 14.324 1.00 78.62 416 ASP A C 1
ATOM 3342 O O . ASP A 1 416 ? -6.583 -23.234 13.330 1.00 78.62 416 ASP A O 1
ATOM 3346 N N . VAL A 1 417 ? -6.541 -21.931 15.154 1.00 86.25 417 VAL A N 1
ATOM 3347 C CA . VAL A 1 417 ? -7.925 -21.446 15.010 1.00 86.25 417 VAL A CA 1
ATOM 3348 C C . VAL A 1 417 ? -7.959 -20.132 14.237 1.00 86.25 417 VAL A C 1
ATOM 3350 O O . VAL A 1 417 ? -7.329 -19.152 14.628 1.00 86.25 417 VAL A O 1
ATOM 3353 N N . LYS A 1 418 ? -8.754 -20.083 13.160 1.00 88.12 418 LYS A N 1
ATOM 3354 C CA . LYS A 1 418 ? -8.908 -18.888 12.320 1.00 88.12 418 LYS A CA 1
ATOM 3355 C C . LYS A 1 418 ? -10.160 -18.072 12.650 1.00 88.12 418 LYS A C 1
ATOM 3357 O O . LYS A 1 418 ? -11.283 -18.558 12.493 1.00 88.12 418 LYS A O 1
ATOM 3362 N N . LEU A 1 419 ? -9.959 -16.812 13.024 1.00 91.31 419 LEU A N 1
ATOM 3363 C CA . LEU A 1 419 ? -10.989 -15.822 13.339 1.00 91.31 419 LEU A CA 1
ATOM 3364 C C . LEU A 1 419 ? -11.106 -14.781 12.214 1.00 91.31 419 LEU A C 1
ATOM 3366 O O . LEU A 1 419 ? -10.127 -14.452 11.546 1.00 91.31 419 LEU A O 1
ATOM 3370 N N . ARG A 1 420 ? -12.302 -14.234 12.002 1.00 89.44 420 ARG A N 1
ATOM 3371 C CA . ARG A 1 420 ? -12.568 -13.110 11.093 1.00 89.44 420 ARG A CA 1
ATOM 3372 C C . ARG A 1 420 ? -12.940 -11.885 11.924 1.00 89.44 420 ARG A C 1
ATOM 3374 O O . ARG A 1 420 ? -13.950 -11.926 12.620 1.00 89.44 420 ARG A O 1
ATOM 3381 N N . LEU A 1 421 ? -12.145 -10.826 11.831 1.00 90.75 421 LEU A N 1
ATOM 3382 C CA . LEU A 1 421 ? -12.447 -9.529 12.423 1.00 90.75 421 LEU A CA 1
ATOM 3383 C C . LEU A 1 421 ? -13.421 -8.755 11.523 1.00 90.75 421 LEU A C 1
ATOM 3385 O O . LEU A 1 421 ? -13.250 -8.715 10.300 1.00 90.75 421 LEU A O 1
ATOM 3389 N N . LYS A 1 422 ? -14.418 -8.123 12.139 1.00 87.19 422 LYS A N 1
ATOM 3390 C CA . LYS A 1 422 ? -15.303 -7.121 11.539 1.00 87.19 422 LYS A CA 1
ATOM 3391 C C . LYS A 1 422 ? -15.384 -5.897 12.449 1.00 87.19 422 LYS A C 1
ATOM 3393 O O . LYS A 1 422 ? -15.235 -6.025 13.662 1.00 87.19 422 LYS A O 1
ATOM 3398 N N . MET A 1 423 ? -15.651 -4.734 11.863 1.00 85.44 423 MET A N 1
ATOM 3399 C CA . MET A 1 423 ? -16.151 -3.594 12.633 1.00 85.44 423 MET A CA 1
ATOM 3400 C C . MET A 1 423 ? -17.613 -3.873 12.977 1.00 85.44 423 MET A C 1
ATOM 3402 O O . MET A 1 423 ? -18.353 -4.329 12.102 1.00 85.44 423 MET A O 1
ATOM 3406 N N . ALA A 1 424 ? -18.016 -3.618 14.218 1.00 76.25 424 ALA A N 1
ATOM 3407 C CA . ALA A 1 424 ? -19.435 -3.528 14.534 1.00 76.25 424 ALA A CA 1
ATOM 3408 C C . ALA A 1 424 ? -20.008 -2.253 13.898 1.00 76.25 424 ALA A C 1
ATOM 3410 O O . ALA A 1 424 ? -19.308 -1.237 13.807 1.00 76.25 424 ALA A O 1
ATOM 3411 N N . ASP A 1 425 ? -21.281 -2.287 13.510 1.00 63.09 425 ASP A N 1
ATOM 3412 C CA . ASP A 1 425 ? -22.016 -1.057 13.219 1.00 63.09 425 ASP A CA 1
ATOM 3413 C C . ASP A 1 425 ? -22.006 -0.153 14.465 1.00 63.09 425 ASP A C 1
ATOM 3415 O O . ASP A 1 425 ? -21.967 -0.641 15.601 1.00 63.09 425 ASP A O 1
ATOM 3419 N N . SER A 1 426 ? -22.011 1.171 14.264 1.00 52.53 426 SER A N 1
ATOM 3420 C CA . SER A 1 426 ? -22.048 2.123 15.382 1.00 52.53 426 SER A CA 1
ATOM 3421 C C . SER A 1 426 ? -23.231 1.773 16.288 1.00 52.53 426 SER A C 1
ATOM 3423 O O . SER A 1 426 ? -24.348 1.685 15.770 1.00 52.53 426 SER A O 1
ATOM 3425 N N . PRO A 1 427 ? -23.030 1.577 17.605 1.00 50.19 427 PRO A N 1
ATOM 3426 C CA . PRO A 1 427 ? -24.128 1.205 18.479 1.00 50.19 427 PRO A CA 1
ATOM 3427 C C . PRO A 1 427 ? -25.216 2.276 18.401 1.00 50.19 427 PRO A C 1
ATOM 3429 O O . PRO A 1 427 ? -24.936 3.468 18.562 1.00 50.19 427 PRO A O 1
ATOM 3432 N N . GLU A 1 428 ? -26.458 1.856 18.140 1.00 40.22 428 GLU A N 1
ATOM 3433 C CA . GLU A 1 428 ? -27.605 2.730 18.370 1.00 40.22 428 GLU A CA 1
ATOM 3434 C C . GLU A 1 428 ? -27.545 3.209 19.823 1.00 40.22 428 GLU A C 1
ATOM 3436 O O . GLU A 1 428 ? -27.232 2.420 20.722 1.00 40.22 428 GLU A O 1
ATOM 3441 N N . SER A 1 429 ? -27.825 4.498 20.043 1.00 40.47 429 SER A N 1
ATOM 3442 C CA . SER A 1 429 ? -27.786 5.117 21.370 1.00 40.47 429 SER A CA 1
ATOM 3443 C C . SER A 1 429 ? -28.483 4.210 22.392 1.00 40.47 429 SER A C 1
ATOM 3445 O O . SER A 1 429 ? -29.642 3.853 22.160 1.00 40.47 429 SER A O 1
ATOM 3447 N N . PRO A 1 430 ? -27.814 3.798 23.491 1.00 39.25 430 PRO A N 1
ATOM 3448 C CA . PRO A 1 430 ? -28.374 2.829 24.424 1.00 39.25 430 PRO A CA 1
ATOM 3449 C C . PRO A 1 430 ? -29.753 3.247 24.932 1.00 39.25 430 PRO A C 1
ATOM 3451 O O . PRO A 1 430 ? -29.887 4.072 25.837 1.00 39.25 430 PRO A O 1
ATOM 3454 N N . ARG A 1 431 ? -30.796 2.642 24.351 1.00 36.66 431 ARG A N 1
ATOM 3455 C CA . ARG A 1 431 ? -32.190 2.806 24.770 1.00 36.66 431 ARG A CA 1
ATOM 3456 C C . ARG A 1 431 ? -32.406 2.021 26.055 1.00 36.66 431 ARG A C 1
ATOM 3458 O O . ARG A 1 431 ? -33.093 0.999 26.080 1.00 36.66 431 ARG A O 1
ATOM 3465 N N . VAL A 1 432 ? -31.798 2.503 27.135 1.00 36.94 432 VAL A N 1
ATOM 3466 C CA . VAL A 1 432 ? -32.169 2.112 28.489 1.00 36.94 432 VAL A CA 1
ATOM 3467 C C . VAL A 1 432 ? -33.564 2.678 28.716 1.00 36.94 432 VAL A C 1
ATOM 3469 O O . VAL A 1 432 ? -33.749 3.841 29.069 1.00 36.94 432 VAL A O 1
ATOM 3472 N N . PHE A 1 433 ? -34.567 1.855 28.419 1.00 36.69 433 PHE A N 1
ATOM 3473 C CA . PHE A 1 433 ? -35.945 2.155 28.765 1.00 36.69 433 PHE A CA 1
ATOM 3474 C C . PHE A 1 433 ? -36.018 2.377 30.276 1.00 36.69 433 PHE A C 1
ATOM 3476 O O . PHE A 1 433 ? -35.611 1.503 31.047 1.00 36.69 433 PHE A O 1
ATOM 3483 N N . LEU A 1 434 ? -36.599 3.507 30.686 1.00 35.72 434 LEU A N 1
ATOM 3484 C CA . LEU A 1 434 ? -37.152 3.665 32.026 1.00 35.72 434 LEU A CA 1
ATOM 3485 C C . LEU A 1 434 ? -38.150 2.520 32.246 1.00 35.72 434 LEU A C 1
ATOM 3487 O O . LEU A 1 434 ? -39.282 2.572 31.766 1.00 35.72 434 LEU A O 1
ATOM 3491 N N . LYS A 1 435 ? -37.724 1.447 32.921 1.00 32.34 435 LYS A N 1
ATOM 3492 C CA . LYS A 1 435 ? -38.636 0.380 33.333 1.00 32.34 435 LYS A CA 1
ATOM 3493 C C . LYS A 1 435 ? -39.513 0.949 34.450 1.00 32.34 435 LYS A C 1
ATOM 3495 O O . LYS A 1 435 ? -38.965 1.310 35.492 1.00 32.34 435 LYS A O 1
ATOM 3500 N N . PRO A 1 436 ? -40.843 1.035 34.273 1.00 26.06 436 PRO A N 1
ATOM 3501 C CA . PRO A 1 436 ? -41.708 1.528 35.329 1.00 26.06 436 PRO A CA 1
ATOM 3502 C C . PRO A 1 436 ? -41.692 0.534 36.493 1.00 26.06 436 PRO A C 1
ATOM 3504 O O . PRO A 1 436 ? -42.055 -0.632 36.335 1.00 26.06 436 PRO A O 1
ATOM 3507 N N . ASN A 1 437 ? -41.296 1.004 37.675 1.00 26.39 437 ASN A N 1
ATOM 3508 C CA . ASN A 1 437 ? -41.423 0.247 38.917 1.00 26.39 437 ASN A CA 1
ATOM 3509 C C . ASN A 1 437 ? -42.894 0.237 39.367 1.00 26.39 437 ASN A C 1
ATOM 3511 O O . ASN A 1 437 ? -43.284 0.950 40.292 1.00 26.39 437 ASN A O 1
ATOM 3515 N N . THR A 1 438 ? -43.731 -0.584 38.729 1.00 25.38 438 THR A N 1
ATOM 3516 C CA . THR A 1 438 ? -45.087 -0.875 39.213 1.00 25.38 438 THR A CA 1
ATOM 3517 C C . THR A 1 438 ? -45.022 -1.699 40.497 1.00 25.38 438 THR A C 1
ATOM 3519 O O . THR A 1 438 ? -45.007 -2.930 40.488 1.00 25.38 438 THR A O 1
ATOM 3522 N N . SER A 1 439 ? -45.010 -1.015 41.640 1.00 30.39 439 SER A N 1
ATOM 3523 C CA . SER A 1 439 ? -45.214 -1.671 42.930 1.00 30.39 439 SER A CA 1
ATOM 3524 C C . SER A 1 439 ? -46.701 -1.991 43.137 1.00 30.39 439 SER A C 1
ATOM 3526 O O . SER A 1 439 ? -47.523 -1.079 43.121 1.00 30.39 439 SER A O 1
ATOM 3528 N N . ALA A 1 440 ? -47.042 -3.276 43.321 1.00 25.72 440 ALA A N 1
ATOM 3529 C CA . ALA A 1 440 ? -47.947 -3.780 44.373 1.00 25.72 440 ALA A CA 1
ATOM 3530 C C . ALA A 1 440 ? -48.408 -5.238 44.133 1.00 25.72 440 ALA A C 1
ATOM 3532 O O . ALA A 1 440 ? -49.201 -5.523 43.245 1.00 25.72 440 ALA A O 1
ATOM 3533 N N . LYS A 1 441 ? -48.001 -6.133 45.045 1.00 30.95 441 LYS A N 1
ATOM 3534 C CA . LYS A 1 441 ? -48.727 -7.341 45.499 1.00 30.95 441 LYS A CA 1
ATOM 3535 C C . LYS A 1 441 ? -49.404 -8.247 44.445 1.00 30.95 441 LYS A C 1
ATOM 3537 O O . LYS A 1 441 ? -50.619 -8.206 44.269 1.00 30.95 441 LYS A O 1
ATOM 3542 N N . THR A 1 442 ? -48.692 -9.283 43.999 1.00 23.31 442 THR A N 1
ATOM 3543 C CA . THR A 1 442 ? -49.235 -10.663 44.049 1.00 23.31 442 THR A CA 1
ATOM 3544 C C . THR A 1 442 ? -48.102 -11.681 44.268 1.00 23.31 442 THR A C 1
ATOM 3546 O O . THR A 1 442 ? -46.927 -11.350 44.140 1.00 23.31 442 THR A O 1
ATOM 3549 N N . THR A 1 443 ? -48.456 -12.889 44.706 1.00 23.20 443 THR A N 1
ATOM 3550 C CA . THR A 1 443 ? -47.582 -13.957 45.235 1.00 23.20 443 THR A CA 1
ATOM 3551 C C . THR A 1 443 ? -46.538 -14.525 44.255 1.00 23.20 443 THR A C 1
ATOM 3553 O O . THR A 1 443 ? -46.765 -14.529 43.045 1.00 23.20 443 THR A O 1
ATOM 3556 N N . PRO A 1 444 ? -45.408 -15.067 44.759 1.00 29.22 444 PRO A N 1
ATOM 3557 C CA . PRO A 1 444 ? -44.258 -15.428 43.932 1.00 29.22 444 PRO A CA 1
ATOM 3558 C C . PRO A 1 444 ? -44.509 -16.697 43.111 1.00 29.22 444 PRO A C 1
ATOM 3560 O O . PRO A 1 444 ? -44.641 -17.786 43.664 1.00 29.22 444 PRO A O 1
ATOM 3563 N N . THR A 1 445 ? -44.500 -16.576 41.781 1.00 22.97 445 THR A N 1
ATOM 3564 C CA . THR A 1 445 ? -44.518 -17.739 40.878 1.00 22.97 445 THR A CA 1
ATOM 3565 C C . THR A 1 445 ? -43.476 -17.577 39.771 1.00 22.97 445 THR A C 1
ATOM 3567 O O . THR A 1 445 ? -43.736 -16.947 38.756 1.00 22.97 445 THR A O 1
ATOM 3570 N N . LYS A 1 446 ? -42.297 -18.174 40.001 1.00 25.92 446 LYS A N 1
ATOM 3571 C CA . LYS A 1 446 ? -41.235 -18.501 39.026 1.00 25.92 446 LYS A CA 1
ATOM 3572 C C . LYS A 1 446 ? -40.858 -17.412 38.006 1.00 25.92 446 LYS A C 1
ATOM 3574 O O . LYS A 1 446 ? -41.320 -17.414 36.868 1.00 25.92 446 LYS A O 1
ATOM 3579 N N . CYS A 1 447 ? -39.882 -16.588 38.382 1.00 19.91 447 CYS A N 1
ATOM 3580 C CA . CYS A 1 447 ? -39.013 -15.930 37.406 1.00 19.91 447 CYS A CA 1
ATOM 3581 C C . CYS A 1 447 ? -38.109 -16.996 36.739 1.00 19.91 447 CYS A C 1
ATOM 3583 O O . CYS A 1 447 ? -37.580 -17.835 37.473 1.00 19.91 447 CYS A O 1
ATOM 3585 N N . PRO A 1 448 ? -37.915 -17.013 35.406 1.00 25.22 448 PRO A N 1
ATOM 3586 C CA . PRO A 1 448 ? -36.907 -17.862 34.772 1.00 25.22 448 PRO A CA 1
ATOM 3587 C C . PRO A 1 448 ? -35.492 -17.346 35.071 1.00 25.22 448 PRO A C 1
ATOM 3589 O O . PRO A 1 448 ? -35.222 -16.151 34.957 1.00 25.22 448 PRO A O 1
ATOM 3592 N N . GLU A 1 449 ? -34.584 -18.255 35.413 1.00 28.12 449 GLU A N 1
ATOM 3593 C CA . GLU A 1 449 ? -33.180 -17.982 35.744 1.00 28.12 449 GLU A CA 1
ATOM 3594 C C . GLU A 1 449 ? -32.392 -17.481 34.513 1.00 28.12 449 GLU A C 1
ATOM 3596 O O . GLU A 1 449 ? -31.877 -18.280 33.735 1.00 28.12 449 GLU A O 1
ATOM 3601 N N . GLN A 1 450 ? -32.293 -16.159 34.314 1.00 28.06 450 GLN A N 1
ATOM 3602 C CA . GLN A 1 450 ? -31.391 -15.530 33.325 1.00 28.06 450 GLN A CA 1
ATOM 3603 C C . GLN A 1 450 ? -30.819 -14.187 33.821 1.00 28.06 450 GLN A C 1
ATOM 3605 O O . GLN A 1 450 ? -30.906 -13.165 33.142 1.00 28.06 450 GLN A O 1
ATOM 3610 N N . ALA A 1 451 ? -30.230 -14.185 35.018 1.00 30.84 451 ALA A N 1
ATOM 3611 C CA . ALA A 1 451 ? -29.556 -13.020 35.596 1.00 30.84 451 ALA A CA 1
ATOM 3612 C C . ALA A 1 451 ? -28.185 -13.390 36.196 1.00 30.84 451 ALA A C 1
ATOM 3614 O O . ALA A 1 451 ? -27.905 -13.058 37.342 1.00 30.84 451 ALA A O 1
ATOM 3615 N N . GLU A 1 452 ? -27.338 -14.076 35.418 1.00 36.19 452 GLU A N 1
ATOM 3616 C CA . GLU A 1 452 ? -25.956 -14.398 35.809 1.00 36.19 452 GLU A CA 1
ATOM 3617 C C . GLU A 1 452 ? -24.928 -13.999 34.726 1.00 36.19 452 GLU A C 1
ATOM 3619 O O . GLU A 1 452 ? -25.099 -14.223 33.518 1.00 36.19 452 GLU A O 1
ATOM 3624 N N . ASP A 1 453 ? -23.840 -13.391 35.202 1.00 41.34 453 ASP A N 1
ATOM 3625 C CA . ASP A 1 453 ? -22.628 -12.963 34.498 1.00 41.34 453 ASP A CA 1
ATOM 3626 C C . ASP A 1 453 ? -22.808 -12.001 33.308 1.00 41.34 453 ASP A C 1
ATOM 3628 O O . ASP A 1 453 ? -22.663 -12.373 32.138 1.00 41.34 453 ASP A O 1
ATOM 3632 N N . LEU A 1 454 ? -23.016 -10.719 33.608 1.00 46.84 454 LEU A N 1
ATOM 3633 C CA . LEU A 1 454 ? -22.463 -9.625 32.797 1.00 46.84 454 LEU A CA 1
ATOM 3634 C C . LEU A 1 454 ? -21.102 -9.224 33.401 1.00 46.84 454 LEU A C 1
ATOM 3636 O O . LEU A 1 454 ? -20.973 -9.274 34.624 1.00 46.84 454 LEU A O 1
ATOM 3640 N N . PRO A 1 455 ? -20.087 -8.855 32.594 1.00 59.91 455 PRO A N 1
ATOM 3641 C CA . PRO A 1 455 ? -18.811 -8.382 33.127 1.00 59.91 455 PRO A CA 1
ATOM 3642 C C . PRO A 1 455 ? -19.018 -7.109 33.957 1.00 59.91 455 PRO A C 1
ATOM 3644 O O . PRO A 1 455 ? -19.837 -6.257 33.608 1.00 59.91 455 PRO A O 1
ATOM 3647 N N . GLU A 1 456 ? -18.273 -6.990 35.053 1.00 70.88 456 GLU A N 1
ATOM 3648 C CA . GLU A 1 456 ? -18.355 -5.847 35.961 1.00 70.88 456 GLU A CA 1
ATOM 3649 C C . GLU A 1 456 ? -17.899 -4.567 35.244 1.00 70.88 456 GLU A C 1
ATOM 3651 O O . GLU A 1 456 ? -16.747 -4.461 34.812 1.00 70.88 456 GLU A O 1
ATOM 3656 N N . TYR A 1 457 ? -18.820 -3.612 35.104 1.00 79.94 457 TYR A N 1
ATOM 3657 C CA . TYR A 1 457 ? -18.598 -2.331 34.434 1.00 79.94 457 TYR A CA 1
ATOM 3658 C C . TYR A 1 457 ? -17.436 -1.577 35.093 1.00 79.94 457 TYR A C 1
ATOM 3660 O O . TYR A 1 457 ? -17.376 -1.487 36.319 1.00 79.94 457 TYR A O 1
ATOM 3668 N N . LEU A 1 458 ? -16.499 -1.038 34.305 1.00 85.25 458 LEU A N 1
ATOM 3669 C CA . LEU A 1 458 ? -15.350 -0.351 34.890 1.00 85.25 458 LEU A CA 1
ATOM 3670 C C . LEU A 1 458 ? -15.730 1.076 35.292 1.00 85.25 458 LEU A C 1
ATOM 3672 O O . LEU A 1 458 ? -15.978 1.921 34.433 1.00 85.25 458 LEU A O 1
ATOM 3676 N N . HIS A 1 459 ? -15.688 1.357 36.589 1.00 89.44 459 HIS A N 1
ATOM 3677 C CA . HIS A 1 459 ? -15.800 2.704 37.136 1.00 89.44 459 HIS A CA 1
ATOM 3678 C C . HIS A 1 459 ? -14.389 3.286 37.293 1.00 89.44 459 HIS A C 1
ATOM 3680 O O . HIS A 1 459 ? -13.594 2.817 38.099 1.00 89.44 459 HIS A O 1
ATOM 3686 N N . VAL A 1 460 ? -14.023 4.277 36.484 1.00 86.50 460 VAL A N 1
ATOM 3687 C CA . VAL A 1 460 ? -12.622 4.700 36.330 1.00 86.50 460 VAL A CA 1
ATOM 3688 C C . VAL A 1 460 ? -12.011 5.225 37.635 1.00 86.50 460 VAL A C 1
ATOM 3690 O O . VAL A 1 460 ? -10.845 4.948 37.900 1.00 86.50 460 VAL A O 1
ATOM 3693 N N . PHE A 1 461 ? -12.776 5.896 38.501 1.00 86.44 461 PHE A N 1
ATOM 3694 C CA . PHE A 1 461 ? -12.258 6.352 39.797 1.00 86.44 461 PHE A CA 1
ATOM 3695 C C . PHE A 1 461 ? -12.214 5.265 40.887 1.00 86.44 461 PHE A C 1
ATOM 3697 O O . PHE A 1 461 ? -11.785 5.553 42.000 1.00 86.44 461 PHE A O 1
ATOM 3704 N N . THR A 1 462 ? -12.589 4.013 40.589 1.00 81.75 462 THR A N 1
ATOM 3705 C CA . THR A 1 462 ? -12.280 2.863 41.464 1.00 81.75 462 THR A CA 1
ATOM 3706 C C . THR A 1 462 ? -10.924 2.225 41.143 1.00 81.75 462 THR A C 1
ATOM 3708 O O . THR A 1 462 ? -10.526 1.282 41.821 1.00 81.75 462 THR A O 1
ATOM 3711 N N . LEU A 1 463 ? -10.196 2.726 40.135 1.00 75.12 463 LEU A N 1
ATOM 3712 C CA . LEU A 1 463 ? -8.788 2.395 39.881 1.00 75.12 463 LEU A CA 1
ATOM 3713 C C . LEU A 1 463 ? -7.888 3.156 40.868 1.00 75.12 463 LEU A C 1
ATOM 3715 O O . LEU A 1 463 ? -7.199 4.109 40.504 1.00 75.12 463 LEU A O 1
ATOM 3719 N N . LEU A 1 464 ? -7.953 2.765 42.141 1.00 61.72 464 LEU A N 1
ATOM 3720 C CA . LEU A 1 464 ? -7.145 3.346 43.211 1.00 61.72 464 LEU A CA 1
ATOM 3721 C C . LEU A 1 464 ? -5.896 2.491 43.480 1.00 61.72 464 LEU A C 1
ATOM 3723 O O . LEU A 1 464 ? -6.005 1.270 43.623 1.00 61.72 464 LEU A O 1
ATOM 3727 N N . PRO A 1 465 ? -4.699 3.099 43.568 1.00 51.91 465 PRO A N 1
ATOM 3728 C CA . PRO A 1 465 ? -3.456 2.349 43.669 1.00 51.91 465 PRO A CA 1
ATOM 3729 C C . PRO A 1 465 ? -3.179 1.887 45.109 1.00 51.91 465 PRO A C 1
ATOM 3731 O O . PRO A 1 465 ? -2.448 2.563 45.831 1.00 51.91 465 PRO A O 1
ATOM 3734 N N . LYS A 1 466 ? -3.715 0.718 45.510 1.00 48.16 466 LYS A N 1
ATOM 3735 C CA . LYS A 1 466 ? -2.981 -0.323 46.278 1.00 48.16 466 LYS A CA 1
ATOM 3736 C C . LYS A 1 466 ? -3.797 -1.598 46.574 1.00 48.16 466 LYS A C 1
ATOM 3738 O O . LYS A 1 466 ? -4.974 -1.551 46.904 1.00 48.16 466 LYS A O 1
ATOM 3743 N N . SER A 1 467 ? -3.064 -2.716 46.495 1.00 42.91 467 SER A N 1
ATOM 3744 C CA . SER A 1 467 ? -3.407 -4.131 46.734 1.00 42.91 467 SER A CA 1
ATOM 3745 C C . SER A 1 467 ? -4.651 -4.709 46.031 1.00 42.91 467 SER A C 1
ATOM 3747 O O . SER A 1 467 ? -5.775 -4.233 46.159 1.00 42.91 467 SER A O 1
ATOM 3749 N N . ALA A 1 468 ? -4.456 -5.862 45.379 1.00 46.84 468 ALA A N 1
ATOM 3750 C CA . ALA A 1 468 ? -5.527 -6.703 44.826 1.00 46.84 468 ALA A CA 1
ATOM 3751 C C . ALA A 1 468 ? -6.427 -7.361 45.907 1.00 46.84 468 ALA A C 1
ATOM 3753 O O . ALA A 1 468 ? -7.344 -8.119 45.581 1.00 46.84 468 ALA A O 1
ATOM 3754 N N . GLU A 1 469 ? -6.155 -7.070 47.183 1.00 46.16 469 GLU A N 1
ATOM 3755 C CA . GLU A 1 469 ? -6.841 -7.578 48.374 1.00 46.16 469 GLU A CA 1
ATOM 3756 C C . GLU A 1 469 ? -7.696 -6.507 49.078 1.00 46.16 469 GLU A C 1
ATOM 3758 O O . GLU A 1 469 ? -8.418 -6.827 50.024 1.00 46.16 469 GLU A O 1
ATOM 3763 N N . SER A 1 470 ? -7.642 -5.241 48.641 1.00 56.31 470 SER A N 1
ATOM 3764 C CA . SER A 1 470 ? -8.459 -4.171 49.221 1.00 56.31 470 SER A CA 1
ATOM 3765 C C . SER A 1 470 ? -9.959 -4.432 49.002 1.00 56.31 470 SER A C 1
ATOM 3767 O O . SER A 1 470 ? -10.408 -4.813 47.917 1.00 56.31 470 SER A O 1
ATOM 3769 N N . SER A 1 471 ? -10.766 -4.267 50.058 1.00 60.25 471 SER A N 1
ATOM 3770 C CA . SER A 1 471 ? -12.222 -4.403 49.942 1.00 60.25 471 SER A CA 1
ATOM 3771 C C . SER A 1 471 ? -12.808 -3.223 49.165 1.00 60.25 471 SER A C 1
ATOM 3773 O O . SER A 1 471 ? -12.338 -2.091 49.297 1.00 60.25 471 SER A O 1
ATOM 3775 N N . GLY A 1 472 ? -13.877 -3.466 48.399 1.00 62.34 472 GLY A N 1
ATOM 3776 C CA . GLY A 1 472 ? -14.554 -2.411 47.634 1.00 62.34 472 GLY A CA 1
ATOM 3777 C C . GLY A 1 472 ? -14.989 -1.220 48.498 1.00 62.34 472 GLY A C 1
ATOM 3778 O O . GLY A 1 472 ? -14.866 -0.077 48.070 1.00 62.34 472 GLY A O 1
ATOM 3779 N N . ASP A 1 473 ? -15.390 -1.466 49.748 1.00 69.81 473 ASP A N 1
ATOM 3780 C CA . ASP A 1 473 ? -15.759 -0.411 50.699 1.00 69.81 473 ASP A CA 1
ATOM 3781 C C . ASP A 1 473 ? -14.577 0.509 51.057 1.00 69.81 473 ASP A C 1
ATOM 3783 O O . ASP A 1 473 ? -14.765 1.709 51.250 1.00 69.81 473 ASP A O 1
ATOM 3787 N N . THR A 1 474 ? -13.348 -0.023 51.088 1.00 75.69 474 THR A N 1
ATOM 3788 C CA . THR A 1 474 ? -12.128 0.765 51.349 1.00 75.69 474 THR A CA 1
ATOM 3789 C C . THR A 1 474 ? -11.832 1.714 50.187 1.00 75.69 474 THR A C 1
ATOM 3791 O O . THR A 1 474 ? -11.553 2.893 50.395 1.00 75.69 474 THR A O 1
ATOM 3794 N N . ILE A 1 475 ? -11.968 1.211 48.956 1.00 74.31 475 ILE A N 1
ATOM 3795 C CA . ILE A 1 475 ? -11.791 1.974 47.711 1.00 74.31 475 ILE A CA 1
ATOM 3796 C C . ILE A 1 475 ? -12.807 3.130 47.646 1.00 74.31 475 ILE A C 1
ATOM 3798 O O . ILE A 1 475 ? -12.458 4.257 47.300 1.00 74.31 475 ILE A O 1
ATOM 3802 N N . LEU A 1 476 ? -14.065 2.883 48.027 1.00 79.62 476 LEU A N 1
ATOM 3803 C CA . LEU A 1 476 ? -15.106 3.917 48.029 1.00 79.62 476 LEU A CA 1
ATOM 3804 C C . LEU A 1 476 ? -14.921 4.965 49.140 1.00 79.62 476 LEU A C 1
ATOM 3806 O O . LEU A 1 476 ? -15.290 6.122 48.935 1.00 79.62 476 LEU A O 1
ATOM 3810 N N . ALA A 1 477 ? -14.342 4.593 50.286 1.00 80.94 477 ALA A N 1
ATOM 3811 C CA . ALA A 1 477 ? -14.021 5.530 51.363 1.00 80.94 477 ALA A CA 1
ATOM 3812 C C . ALA A 1 477 ? -12.902 6.509 50.958 1.00 80.94 477 ALA A C 1
ATOM 3814 O O . ALA A 1 477 ? -13.083 7.720 51.075 1.00 80.94 477 ALA A O 1
ATOM 3815 N N . GLU A 1 478 ? -11.801 5.999 50.397 1.00 79.69 478 GLU A N 1
ATOM 3816 C CA . GLU A 1 478 ? -10.700 6.814 49.855 1.00 79.69 478 GLU A CA 1
ATOM 3817 C C . GLU A 1 478 ? -11.202 7.763 48.752 1.00 79.69 478 GLU A C 1
ATOM 3819 O O . GLU A 1 478 ? -10.941 8.966 48.777 1.00 79.69 478 GLU A O 1
ATOM 3824 N N . LEU A 1 479 ? -12.026 7.263 47.821 1.00 83.31 479 LEU A N 1
ATOM 3825 C CA . LEU A 1 479 ? -12.637 8.097 46.782 1.00 83.31 479 LEU A CA 1
ATOM 3826 C C . LEU A 1 479 ? -13.497 9.235 47.365 1.00 83.31 479 LEU A C 1
ATOM 3828 O O . LEU A 1 479 ? -13.528 10.338 46.814 1.00 83.31 479 LEU A O 1
ATOM 3832 N N . HIS A 1 480 ? -14.187 9.002 48.484 1.00 84.31 480 HIS A N 1
ATOM 3833 C CA . HIS A 1 480 ? -14.965 10.038 49.162 1.00 84.31 480 HIS A CA 1
ATOM 3834 C C . HIS A 1 480 ? -14.069 11.137 49.763 1.00 84.31 480 HIS A C 1
ATOM 3836 O O . HIS A 1 480 ? -14.420 12.319 49.684 1.00 84.31 480 HIS A O 1
ATOM 3842 N N . GLU A 1 481 ? -12.897 10.786 50.301 1.00 85.69 481 GLU A N 1
ATOM 3843 C CA . GLU A 1 481 ? -11.901 11.751 50.786 1.00 85.69 481 GLU A CA 1
ATOM 3844 C C . GLU A 1 481 ? -11.314 12.582 49.631 1.00 85.69 481 GLU A C 1
ATOM 3846 O O . GLU A 1 481 ? -11.354 13.815 49.672 1.00 85.69 481 GLU A O 1
ATOM 3851 N N . GLN A 1 482 ? -10.898 11.934 48.539 1.00 84.31 482 GLN A N 1
ATOM 3852 C CA . GLN A 1 482 ? -10.365 12.608 47.346 1.00 84.31 482 GLN A CA 1
ATOM 3853 C C . GLN A 1 482 ? -11.387 13.573 46.706 1.00 84.31 482 GLN A C 1
ATOM 3855 O O . GLN A 1 482 ? -11.041 14.688 46.302 1.00 84.31 482 GLN A O 1
ATOM 3860 N N . LEU A 1 483 ? -12.677 13.210 46.665 1.00 86.12 483 LEU A N 1
ATOM 3861 C CA . LEU A 1 483 ? -13.737 14.124 46.214 1.00 86.12 483 LEU A CA 1
ATOM 3862 C C . LEU A 1 483 ? -14.057 15.247 47.211 1.00 86.12 483 LEU A C 1
ATOM 3864 O O . LEU A 1 483 ? -14.551 16.296 46.793 1.00 86.12 483 LEU A O 1
ATOM 3868 N N . SER A 1 484 ? -13.788 15.053 48.501 1.00 86.62 484 SER A N 1
ATOM 3869 C CA . SER A 1 484 ? -13.911 16.107 49.514 1.00 86.62 484 SER A CA 1
ATOM 3870 C C . SER A 1 484 ? -12.784 17.135 49.368 1.00 86.62 484 SER A C 1
ATOM 3872 O O . SER A 1 484 ? -13.035 18.341 49.429 1.00 86.62 484 SER A O 1
ATOM 3874 N N . ALA A 1 485 ? -11.562 16.684 49.060 1.00 85.12 485 ALA A N 1
ATOM 3875 C CA . ALA A 1 485 ? -10.462 17.559 48.656 1.00 85.12 485 ALA A CA 1
ATOM 3876 C C . ALA A 1 485 ? -10.789 18.322 47.356 1.00 85.12 485 ALA A C 1
ATOM 3878 O O . ALA A 1 485 ? -10.556 19.532 47.281 1.00 85.12 485 ALA A O 1
ATOM 3879 N N . ALA A 1 486 ? -11.412 17.656 46.375 1.00 84.75 486 ALA A N 1
ATOM 3880 C CA . ALA A 1 486 ? -11.897 18.305 45.157 1.00 84.75 486 ALA A CA 1
ATOM 3881 C C . ALA A 1 486 ? -12.952 19.383 45.457 1.00 84.75 486 ALA A C 1
ATOM 3883 O O . ALA A 1 486 ? -12.823 20.506 44.981 1.00 84.75 486 ALA A O 1
ATOM 3884 N N . GLU A 1 487 ? -13.970 19.109 46.282 1.00 85.44 487 GLU A N 1
ATOM 3885 C CA . GLU A 1 487 ? -14.968 20.126 46.652 1.00 85.44 487 GLU A CA 1
ATOM 3886 C C . GLU A 1 487 ? -14.340 21.326 47.383 1.00 85.44 487 GLU A C 1
ATOM 3888 O O . GLU A 1 487 ? -14.705 22.477 47.111 1.00 85.44 487 GLU A O 1
ATOM 3893 N N . LYS A 1 488 ? -13.358 21.090 48.259 1.00 87.56 488 LYS A N 1
ATOM 3894 C CA . LYS A 1 488 ? -12.608 22.167 48.912 1.00 87.56 488 LYS A CA 1
ATOM 3895 C C . LYS A 1 488 ? -11.873 23.035 47.884 1.00 87.56 488 LYS A C 1
ATOM 3897 O O . LYS A 1 488 ? -12.060 24.250 47.868 1.00 87.56 488 LYS A O 1
ATOM 3902 N N . PHE A 1 489 ? -11.128 22.422 46.963 1.00 86.31 489 PHE A N 1
ATOM 3903 C CA . PHE A 1 489 ? -10.478 23.125 45.854 1.00 86.31 489 PHE A CA 1
ATOM 3904 C C . PHE A 1 489 ? -11.486 23.950 45.031 1.00 86.31 489 PHE A C 1
ATOM 3906 O O . PHE A 1 489 ? -11.313 25.158 44.846 1.00 86.31 489 PHE A O 1
ATOM 3913 N N . LEU A 1 490 ? -12.603 23.331 44.632 1.00 84.31 490 LEU A N 1
ATOM 3914 C CA . LEU A 1 490 ? -13.671 23.972 43.861 1.00 84.31 490 LEU A CA 1
ATOM 3915 C C . LEU A 1 490 ? -14.317 25.167 44.574 1.00 84.31 490 LEU A C 1
ATOM 3917 O O . LEU A 1 490 ? -14.819 26.073 43.907 1.00 84.31 490 LEU A O 1
ATOM 3921 N N . THR A 1 491 ? -14.328 25.188 45.908 1.00 84.94 491 THR A N 1
ATOM 3922 C CA . THR A 1 491 ? -14.991 26.229 46.708 1.00 84.94 491 THR A CA 1
ATOM 3923 C C . THR A 1 491 ? -14.059 27.301 47.271 1.00 84.94 491 THR A C 1
ATOM 3925 O O . THR A 1 491 ? -14.579 28.333 47.715 1.00 84.94 491 THR A O 1
ATOM 3928 N N . GLU A 1 492 ? -12.739 27.092 47.220 1.00 84.69 492 GLU A N 1
ATOM 3929 C CA . GLU A 1 492 ? -11.705 28.003 47.737 1.00 84.69 492 GLU A CA 1
ATOM 3930 C C . GLU A 1 492 ? -10.785 28.583 46.645 1.00 84.69 492 GLU A C 1
ATOM 3932 O O . GLU A 1 492 ? -10.459 29.768 46.716 1.00 84.69 492 GLU A O 1
ATOM 3937 N N . GLN A 1 493 ? -10.381 27.789 45.642 1.00 80.31 493 GLN A N 1
ATOM 3938 C CA . GLN A 1 493 ? -9.285 28.131 44.712 1.00 80.31 493 GLN A CA 1
ATOM 3939 C C . GLN A 1 493 ? -9.744 28.481 43.284 1.00 80.31 493 GLN A C 1
ATOM 3941 O O . GLN A 1 493 ? -9.000 29.111 42.539 1.00 80.31 493 GLN A O 1
ATOM 3946 N N . THR A 1 494 ? -10.980 28.143 42.902 1.00 83.00 494 THR A N 1
ATOM 3947 C CA . THR A 1 494 ? -11.538 28.508 41.583 1.00 83.00 494 THR A CA 1
ATOM 3948 C C . THR A 1 494 ? -11.995 29.971 41.516 1.00 83.00 494 THR A C 1
ATOM 3950 O O . THR A 1 494 ? -12.090 30.665 42.533 1.00 83.00 494 THR A O 1
ATOM 3953 N N . SER A 1 495 ? -12.327 30.453 40.313 1.00 81.00 495 SER A N 1
ATOM 3954 C CA . SER A 1 495 ? -12.816 31.819 40.090 1.00 81.00 495 SER A CA 1
ATOM 3955 C C . SER A 1 495 ? -14.084 32.156 40.897 1.00 81.00 495 SER A C 1
ATOM 3957 O O . SER A 1 495 ? -14.915 31.303 41.211 1.00 81.00 495 SER A O 1
ATOM 3959 N N . TYR A 1 496 ? -14.285 33.439 41.220 1.00 78.75 496 TYR A N 1
ATOM 3960 C CA . TYR A 1 496 ? -15.421 33.878 42.046 1.00 78.75 496 TYR A CA 1
ATOM 3961 C C . TYR A 1 496 ? -16.796 33.503 41.452 1.00 78.75 496 TYR A C 1
ATOM 3963 O O . TYR A 1 496 ? -17.731 33.174 42.190 1.00 78.75 496 TYR A O 1
ATOM 3971 N N . SER A 1 497 ? -16.931 33.514 40.121 1.00 76.44 497 SER A N 1
ATOM 3972 C CA . SER A 1 497 ? -18.125 33.031 39.415 1.00 76.44 497 SER A CA 1
ATOM 3973 C C . SER A 1 497 ? -18.327 31.525 39.601 1.00 76.44 497 SER A C 1
ATOM 3975 O O . SER A 1 497 ? -19.445 31.112 39.925 1.00 76.44 497 SER A O 1
ATOM 3977 N N . ALA A 1 498 ? -17.258 30.730 39.495 1.00 79.75 498 ALA A N 1
ATOM 3978 C CA . ALA A 1 498 ? -17.281 29.284 39.696 1.00 79.75 498 ALA A CA 1
ATOM 3979 C C . ALA A 1 498 ? -17.703 28.914 41.123 1.00 79.75 498 ALA A C 1
ATOM 3981 O O . ALA A 1 498 ? -18.700 28.208 41.312 1.00 79.75 498 ALA A O 1
ATOM 3982 N N . GLN A 1 499 ? -17.042 29.487 42.134 1.00 84.62 499 GLN A N 1
ATOM 3983 C CA . GLN A 1 499 ? -17.395 29.278 43.541 1.00 84.62 499 GLN A CA 1
ATOM 3984 C C . GLN A 1 499 ? -18.865 29.628 43.823 1.00 84.62 499 GLN A C 1
ATOM 3986 O O . GLN A 1 499 ? -19.565 28.897 44.529 1.00 84.62 499 GLN A O 1
ATOM 3991 N N . ARG A 1 500 ? -19.357 30.748 43.272 1.00 81.44 500 ARG A N 1
ATOM 3992 C CA . ARG A 1 500 ? -20.742 31.207 43.457 1.00 81.44 500 ARG A CA 1
ATOM 3993 C C . ARG A 1 500 ? -21.751 30.295 42.757 1.00 81.44 500 ARG A C 1
ATOM 3995 O O . ARG A 1 500 ? -22.812 30.047 43.329 1.00 81.44 500 ARG A O 1
ATOM 4002 N N . GLY A 1 501 ? -21.440 29.801 41.558 1.00 81.19 501 GLY A N 1
ATOM 4003 C CA . GLY A 1 501 ? -22.262 28.830 40.832 1.00 81.19 501 GLY A CA 1
ATOM 4004 C C . GLY A 1 501 ? -22.371 27.506 41.588 1.00 81.19 501 GLY A C 1
ATOM 4005 O O . GLY A 1 501 ? -23.474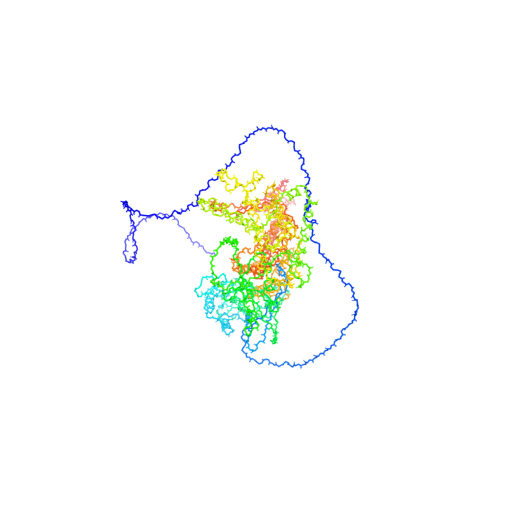 27.048 41.886 1.00 81.19 501 GLY A O 1
ATOM 4006 N N . TYR A 1 502 ? -21.232 26.951 42.006 1.00 85.75 502 TYR A N 1
ATOM 4007 C CA . TYR A 1 502 ? -21.162 25.693 42.751 1.00 85.75 502 TYR A CA 1
ATOM 4008 C C . TYR A 1 502 ? -21.896 25.759 44.101 1.00 85.75 502 TYR A C 1
ATOM 4010 O O . TYR A 1 502 ? -22.705 24.882 44.425 1.00 85.75 502 TYR A O 1
ATOM 4018 N N . LYS A 1 503 ? -21.699 26.839 44.873 1.00 85.31 503 LYS A N 1
ATOM 4019 C CA . LYS A 1 503 ? -22.395 27.063 46.156 1.00 85.31 503 LYS A CA 1
ATOM 4020 C C . LYS A 1 503 ? -23.915 27.232 45.980 1.00 85.31 503 LYS A C 1
ATOM 4022 O O . LYS A 1 503 ? -24.663 26.827 46.863 1.00 85.31 503 LYS A O 1
ATOM 4027 N N . ARG A 1 504 ? -24.382 27.765 44.840 1.00 83.44 504 ARG A N 1
ATOM 4028 C CA . ARG A 1 504 ? -25.816 27.923 44.507 1.00 83.44 504 ARG A CA 1
ATOM 4029 C C . ARG A 1 504 ? -26.488 26.673 43.941 1.00 83.44 504 ARG A C 1
ATOM 4031 O O . ARG A 1 504 ? -27.712 26.587 44.006 1.00 83.44 504 ARG A O 1
ATOM 4038 N N . CYS A 1 505 ? -25.735 25.735 43.370 1.00 84.44 505 CYS A N 1
ATOM 4039 C CA . CYS A 1 505 ? -26.309 24.503 42.838 1.00 84.44 505 CYS A CA 1
ATOM 4040 C C . CYS A 1 505 ? -26.901 23.646 43.973 1.00 84.44 505 CYS A C 1
ATOM 4042 O O . CYS A 1 505 ? -26.254 23.434 45.005 1.00 84.44 505 CYS A O 1
ATOM 4044 N N . GLY A 1 506 ? -28.131 23.160 43.786 1.00 82.44 506 GLY A N 1
ATOM 4045 C CA . GLY A 1 506 ? -28.781 22.253 44.730 1.00 82.44 506 GLY A CA 1
ATOM 4046 C C . GLY A 1 506 ? -28.060 20.905 44.818 1.00 82.44 506 GLY A C 1
ATOM 4047 O O . GLY A 1 506 ? -27.376 20.497 43.883 1.00 82.44 506 GLY A O 1
ATOM 4048 N N . LEU A 1 507 ? -28.223 20.212 45.943 1.00 86.81 507 LEU A N 1
ATOM 4049 C CA . LEU A 1 507 ? -27.814 18.816 46.087 1.00 86.81 507 LEU A CA 1
ATOM 4050 C C . LEU A 1 507 ? -29.002 17.916 45.755 1.00 86.81 507 LEU A C 1
ATOM 4052 O O . LEU A 1 507 ? -30.110 18.160 46.232 1.00 86.81 507 LEU A O 1
ATOM 4056 N N . MET A 1 508 ? -28.776 16.879 44.954 1.00 86.31 508 MET A N 1
ATOM 4057 C CA . MET A 1 508 ? -29.801 15.891 44.634 1.00 86.31 508 MET A CA 1
ATOM 4058 C C . MET A 1 508 ? -29.179 14.521 44.368 1.00 86.31 508 MET A C 1
ATOM 4060 O O . MET A 1 508 ? -28.038 14.430 43.926 1.00 86.31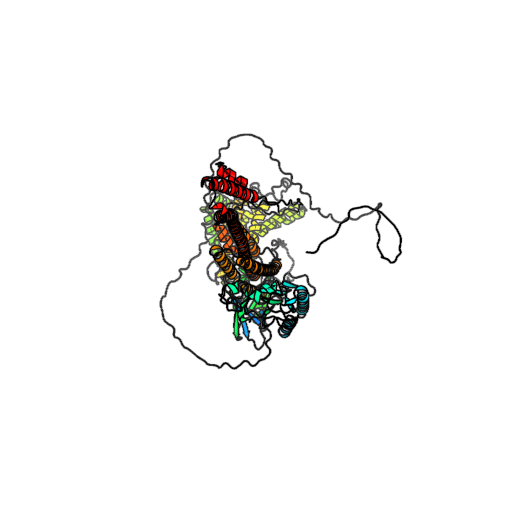 508 MET A O 1
ATOM 4064 N N . ALA A 1 509 ? -29.927 13.453 44.632 1.00 88.06 509 ALA A N 1
ATOM 4065 C CA . ALA A 1 509 ? -29.547 12.099 44.245 1.00 88.06 509 ALA A CA 1
ATOM 4066 C C . ALA A 1 509 ? -30.138 11.743 42.874 1.00 88.06 509 ALA A C 1
ATOM 4068 O O . ALA A 1 509 ? -31.215 12.224 42.510 1.00 88.06 509 ALA A O 1
ATOM 4069 N N . ARG A 1 510 ? -29.461 10.839 42.159 1.00 87.31 510 ARG A N 1
ATOM 4070 C CA . ARG A 1 510 ? -29.911 10.225 40.901 1.00 87.31 510 ARG A CA 1
ATOM 4071 C C . ARG A 1 510 ? -31.383 9.805 40.937 1.00 87.31 510 ARG A C 1
ATOM 4073 O O . ARG A 1 510 ? -32.152 10.153 40.042 1.00 87.31 510 ARG A O 1
ATOM 4080 N N . ASP A 1 511 ? -31.779 9.090 41.986 1.00 86.19 511 ASP A N 1
ATOM 4081 C CA . ASP A 1 511 ? -33.112 8.493 42.075 1.00 86.19 511 ASP A CA 1
ATOM 4082 C C . ASP A 1 511 ? -34.224 9.542 42.176 1.00 86.19 511 ASP A C 1
ATOM 4084 O O . ASP A 1 511 ? -35.301 9.327 41.633 1.00 86.19 511 ASP A O 1
ATOM 4088 N N . GLY A 1 512 ? -33.946 10.726 42.734 1.00 85.56 512 GLY A N 1
ATOM 4089 C CA . GLY A 1 512 ? -34.895 11.842 42.709 1.00 85.56 512 GLY A CA 1
ATOM 4090 C C . GLY A 1 512 ? -35.097 12.440 41.308 1.00 85.56 512 GLY A C 1
ATOM 4091 O O . GLY A 1 512 ? -36.159 12.993 41.021 1.00 85.56 512 GLY A O 1
ATOM 4092 N N . VAL A 1 513 ? -34.097 12.347 40.418 1.00 85.12 513 VAL A N 1
ATOM 4093 C CA . VAL A 1 513 ? -34.236 12.771 39.009 1.00 85.12 513 VAL A CA 1
ATOM 4094 C C . VAL A 1 513 ? -35.114 11.765 38.267 1.00 85.12 513 VAL A C 1
ATOM 4096 O O . VAL A 1 513 ? -36.048 12.142 37.560 1.00 85.12 513 VAL A O 1
ATOM 4099 N N . ASN A 1 514 ? -34.839 10.479 38.492 1.00 86.94 514 ASN A N 1
ATOM 4100 C CA . ASN A 1 514 ? -35.581 9.356 37.935 1.00 86.94 514 ASN A CA 1
ATOM 4101 C C . ASN A 1 514 ? -37.053 9.349 38.396 1.00 86.94 514 ASN A C 1
ATOM 4103 O O . ASN A 1 514 ? -37.962 9.192 37.582 1.00 86.94 514 ASN A O 1
ATOM 4107 N N . GLU A 1 515 ? -37.307 9.595 39.684 1.00 86.81 515 GLU A N 1
ATOM 4108 C CA . GLU A 1 515 ? -38.655 9.731 40.244 1.00 86.81 515 GLU A CA 1
ATOM 4109 C C . GLU A 1 515 ? -39.414 10.901 39.600 1.00 86.81 515 GLU A C 1
ATOM 4111 O O . GLU A 1 515 ? -40.575 10.745 39.223 1.00 86.81 515 GLU A O 1
ATOM 4116 N N . TYR A 1 516 ? -38.766 12.057 39.405 1.00 84.88 516 TYR A N 1
ATOM 4117 C CA . TYR A 1 516 ? -39.388 13.192 38.718 1.00 84.88 516 TYR A CA 1
ATOM 4118 C C . TYR A 1 516 ? -39.800 12.848 37.277 1.00 84.88 516 TYR A C 1
ATOM 4120 O O . TYR A 1 516 ? -40.934 13.135 36.896 1.00 84.88 516 TYR A O 1
ATOM 4128 N N . LEU A 1 517 ? -38.924 12.202 36.496 1.00 85.06 517 LEU A N 1
ATOM 4129 C CA . LEU A 1 517 ? -39.243 11.769 35.129 1.00 85.06 517 LEU A CA 1
ATOM 4130 C C . LEU A 1 517 ? -40.354 10.707 35.110 1.00 85.06 517 LEU A C 1
ATOM 4132 O O . LEU A 1 517 ? -41.310 10.829 34.349 1.00 85.06 517 LEU A O 1
ATOM 4136 N N . THR A 1 518 ? -40.291 9.722 36.008 1.00 85.94 518 THR A N 1
ATOM 4137 C CA . THR A 1 518 ? -41.300 8.655 36.123 1.00 85.94 518 THR A CA 1
ATOM 4138 C C . THR A 1 518 ? -42.682 9.215 36.483 1.00 85.94 518 THR A C 1
ATOM 4140 O O . THR A 1 518 ? -43.682 8.821 35.888 1.00 85.94 518 THR A O 1
ATOM 4143 N N . ASN A 1 519 ? -42.748 10.188 37.398 1.00 84.88 519 ASN A N 1
ATOM 4144 C CA . ASN A 1 519 ? -43.989 10.873 37.777 1.00 84.88 519 ASN A CA 1
ATOM 4145 C C . ASN A 1 519 ? -44.517 11.833 36.692 1.00 84.88 519 ASN A C 1
ATOM 4147 O O . ASN A 1 519 ? -45.686 12.229 36.738 1.00 84.88 519 ASN A O 1
ATOM 4151 N N . LEU A 1 520 ? -43.674 12.224 35.729 1.00 80.75 520 LEU A N 1
ATOM 4152 C CA . LEU A 1 520 ? -44.049 13.072 34.599 1.00 80.75 520 LEU A CA 1
ATOM 4153 C C . LEU A 1 520 ? -44.664 12.260 33.445 1.00 80.75 520 LEU A C 1
ATOM 4155 O O . LEU A 1 520 ? -45.593 12.756 32.811 1.00 80.75 520 LEU A O 1
ATOM 4159 N N . ALA A 1 521 ? -44.219 11.015 33.229 1.00 81.12 521 ALA A N 1
ATOM 4160 C CA . ALA A 1 521 ? -44.713 10.119 32.174 1.00 81.12 521 ALA A CA 1
ATOM 4161 C C . ALA A 1 521 ? -46.255 10.069 32.031 1.00 81.12 521 ALA A C 1
ATOM 4163 O O . ALA A 1 521 ? -46.751 10.457 30.969 1.00 81.12 521 ALA A O 1
ATOM 4164 N N . PRO A 1 522 ? -47.046 9.696 33.066 1.00 80.25 522 PRO A N 1
ATOM 4165 C CA . PRO A 1 522 ? -48.498 9.555 32.912 1.00 80.25 522 PRO A CA 1
ATOM 4166 C C . PRO A 1 522 ? -49.190 10.876 32.547 1.00 80.25 522 PRO A C 1
ATOM 4168 O O . PRO A 1 522 ? -50.151 10.877 31.786 1.00 80.25 522 PRO A O 1
ATOM 4171 N N . ARG A 1 523 ? -48.666 12.016 33.018 1.00 76.81 523 ARG A N 1
ATOM 4172 C CA . ARG A 1 523 ? -49.226 13.355 32.749 1.00 76.81 523 ARG A CA 1
ATOM 4173 C C . ARG A 1 523 ? -49.037 13.803 31.299 1.00 76.81 523 ARG A C 1
ATOM 4175 O O . ARG A 1 523 ? -49.718 14.721 30.847 1.00 76.81 523 ARG A O 1
ATOM 4182 N N . ILE A 1 524 ? -48.077 13.205 30.595 1.00 77.50 524 ILE A N 1
ATOM 4183 C CA . ILE A 1 524 ? -47.795 13.481 29.184 1.00 77.50 524 ILE A CA 1
ATOM 4184 C C . ILE A 1 524 ? -48.591 12.522 28.296 1.00 77.50 524 ILE A C 1
ATOM 4186 O O . ILE A 1 524 ? -49.208 12.977 27.331 1.00 77.50 524 ILE A O 1
ATOM 4190 N N . ASP A 1 525 ? -48.676 11.244 28.677 1.00 76.88 525 ASP A N 1
ATOM 4191 C CA . ASP A 1 525 ? -49.527 10.255 28.003 1.00 76.88 525 ASP A CA 1
ATOM 4192 C C . ASP A 1 525 ? -51.016 10.660 28.036 1.00 76.88 525 ASP A C 1
ATOM 4194 O O . ASP A 1 525 ? -51.695 10.585 27.010 1.00 76.88 525 ASP A O 1
ATOM 4198 N N . GLU A 1 526 ? -51.511 11.196 29.161 1.00 76.50 526 GLU A N 1
ATOM 4199 C CA . GLU A 1 526 ? -52.877 11.741 29.299 1.00 76.50 526 GLU A CA 1
ATOM 4200 C C . GLU A 1 526 ? -53.213 12.853 28.286 1.00 76.50 526 GLU A C 1
ATOM 4202 O O . GLU A 1 526 ? -54.384 13.048 27.953 1.00 76.50 526 GLU A O 1
ATOM 4207 N N . LYS A 1 527 ? -52.213 13.593 27.784 1.00 72.50 527 LYS A N 1
ATOM 4208 C CA . LYS A 1 527 ? -52.420 14.732 26.872 1.00 72.50 527 LYS A CA 1
ATOM 4209 C C . LYS A 1 527 ? -52.370 14.379 25.387 1.00 72.50 527 LYS A C 1
ATOM 4211 O O . LYS A 1 527 ? -52.755 15.223 24.580 1.00 72.50 527 LYS A O 1
ATOM 4216 N N . SER A 1 528 ? -51.896 13.185 25.016 1.00 71.00 528 SER A N 1
ATOM 4217 C CA . SER A 1 528 ? -51.830 12.701 23.623 1.00 71.00 528 SER A CA 1
ATOM 4218 C C . SER A 1 528 ? -51.239 13.713 22.612 1.00 71.00 528 SER A C 1
ATOM 4220 O O . SER A 1 528 ? -51.707 13.815 21.477 1.00 71.00 528 SER A O 1
ATOM 4222 N N . ASN A 1 529 ? -50.225 14.486 23.019 1.00 76.75 529 ASN A N 1
ATOM 4223 C CA . ASN A 1 529 ? -49.585 15.511 22.188 1.00 76.75 529 ASN A CA 1
ATOM 4224 C C . ASN A 1 529 ? -48.169 15.066 21.788 1.00 76.75 529 ASN A C 1
ATOM 4226 O O . ASN A 1 529 ? -47.274 15.000 22.633 1.00 76.75 529 ASN A O 1
ATOM 4230 N N . ASP A 1 530 ? -47.967 14.816 20.493 1.00 75.75 530 ASP A N 1
ATOM 4231 C CA . ASP A 1 530 ? -46.701 14.329 19.929 1.00 75.75 530 ASP A CA 1
ATOM 4232 C C . ASP A 1 530 ? -45.506 15.256 20.226 1.00 75.75 530 ASP A C 1
ATOM 4234 O O . ASP A 1 530 ? -44.398 14.781 20.475 1.00 75.75 530 ASP A O 1
ATOM 4238 N N . THR A 1 531 ? -45.717 16.574 20.287 1.00 72.00 531 THR A N 1
ATOM 4239 C CA . THR A 1 531 ? -44.657 17.545 20.606 1.00 72.00 531 THR A CA 1
ATOM 4240 C C . THR A 1 531 ? -44.242 17.473 22.078 1.00 72.00 531 THR A C 1
ATOM 4242 O O . THR A 1 531 ? -43.055 17.573 22.388 1.00 72.00 531 THR A O 1
ATOM 4245 N N . LEU A 1 532 ? -45.189 17.251 23.002 1.00 72.00 532 LEU A N 1
ATOM 4246 C CA . LEU A 1 532 ? -44.859 17.016 24.418 1.00 72.00 532 LEU A CA 1
ATOM 4247 C C . LEU A 1 532 ? -44.120 15.697 24.604 1.00 72.00 532 LEU A C 1
ATOM 4249 O O . LEU A 1 532 ? -43.182 15.626 25.394 1.00 72.00 532 LEU A O 1
ATOM 4253 N N . ARG A 1 533 ? -44.542 14.665 23.868 1.00 77.25 533 ARG A N 1
ATOM 4254 C CA . ARG A 1 533 ? -43.899 13.356 23.875 1.00 77.25 533 ARG A CA 1
ATOM 4255 C C . ARG A 1 533 ? -42.446 13.456 23.413 1.00 77.25 533 ARG A C 1
ATOM 4257 O O . ARG A 1 533 ? -41.569 12.968 24.114 1.00 77.25 533 ARG A O 1
ATOM 4264 N N . LEU A 1 534 ? -42.178 14.161 22.313 1.00 77.50 534 LEU A N 1
ATOM 4265 C CA . LEU A 1 534 ? -40.817 14.379 21.818 1.00 77.50 534 LEU A CA 1
ATOM 4266 C C . LEU A 1 534 ? -39.956 15.163 22.828 1.00 77.50 534 LEU A C 1
ATOM 4268 O O . LEU A 1 534 ? -38.842 14.749 23.135 1.00 77.50 534 LEU A O 1
ATOM 4272 N N . LEU A 1 535 ? -40.492 16.231 23.432 1.00 74.88 535 LEU A N 1
ATOM 4273 C CA . LEU A 1 535 ? -39.807 16.992 24.493 1.00 74.88 535 LEU A CA 1
ATOM 4274 C C . LEU A 1 535 ? -39.560 16.174 25.778 1.00 74.88 535 LEU A C 1
ATOM 4276 O O . LEU A 1 535 ? -38.653 16.494 26.554 1.00 74.88 535 LEU A O 1
ATOM 4280 N N . TYR A 1 536 ? -40.367 15.147 26.037 1.00 81.62 536 TYR A N 1
ATOM 4281 C CA . TYR A 1 536 ? -40.169 14.205 27.138 1.00 81.62 536 TYR A CA 1
ATOM 4282 C C . TYR A 1 536 ? -39.107 13.155 26.797 1.00 81.62 536 TYR A C 1
ATOM 4284 O O . TYR A 1 536 ? -38.202 12.923 27.598 1.00 81.62 536 TYR A O 1
ATOM 4292 N N . GLU A 1 537 ? -39.150 12.596 25.587 1.00 82.69 537 GLU A N 1
ATOM 4293 C CA . GLU A 1 537 ? -38.134 11.682 25.058 1.00 82.69 537 GLU A CA 1
ATOM 4294 C C . GLU A 1 537 ? -36.741 12.353 25.047 1.00 82.69 537 GLU A C 1
ATOM 4296 O O . GLU A 1 537 ? -35.774 11.753 25.510 1.00 82.69 537 GLU A O 1
ATOM 4301 N N . GLU A 1 538 ? -36.630 13.642 24.698 1.00 80.06 538 GLU A N 1
ATOM 4302 C CA . GLU A 1 538 ? -35.375 14.407 24.828 1.00 80.06 538 GLU A CA 1
ATOM 4303 C C . GLU A 1 538 ? -34.853 14.525 26.271 1.00 80.06 538 GLU A C 1
ATOM 4305 O O . GLU A 1 538 ? -33.640 14.502 26.494 1.00 80.06 538 GLU A O 1
ATOM 4310 N N . ARG A 1 539 ? -35.744 14.638 27.265 1.00 85.25 539 ARG A N 1
ATOM 4311 C CA . ARG A 1 539 ? -35.362 14.675 28.690 1.00 85.25 539 ARG A CA 1
ATOM 4312 C C . ARG A 1 539 ? -34.891 13.308 29.182 1.00 85.25 539 ARG A C 1
ATOM 4314 O O . ARG A 1 539 ? -33.962 13.252 29.987 1.00 85.25 539 ARG A O 1
ATOM 4321 N N . ILE A 1 540 ? -35.483 12.226 28.670 1.00 84.56 540 ILE A N 1
ATOM 4322 C CA . ILE A 1 540 ? -35.016 10.854 28.906 1.00 84.56 540 ILE A CA 1
ATOM 4323 C C . ILE A 1 540 ? -33.636 10.648 28.273 1.00 84.56 540 ILE A C 1
ATOM 4325 O O . ILE A 1 540 ? -32.748 10.135 28.945 1.00 84.56 540 ILE A O 1
ATOM 4329 N N . ASP A 1 541 ? -33.417 11.090 27.031 1.00 83.31 541 ASP A N 1
ATOM 4330 C CA . ASP A 1 541 ? -32.109 10.995 26.365 1.00 83.31 541 ASP A CA 1
ATOM 4331 C C . ASP A 1 541 ? -31.014 11.712 27.169 1.00 83.31 541 ASP A C 1
ATOM 4333 O O . ASP A 1 541 ? -29.944 11.151 27.411 1.00 83.31 541 ASP A O 1
ATOM 4337 N N . VAL A 1 542 ? -31.286 12.943 27.621 1.00 87.62 542 VAL A N 1
ATOM 4338 C CA . VAL A 1 542 ? -30.366 13.728 28.461 1.00 87.62 542 VAL A CA 1
ATOM 4339 C C . VAL A 1 542 ? -30.076 13.020 29.786 1.00 87.62 542 VAL A C 1
ATOM 4341 O O . VAL A 1 542 ? -28.914 12.946 30.186 1.00 87.62 542 VAL A O 1
ATOM 4344 N N . PHE A 1 543 ? -31.093 12.453 30.444 1.00 90.19 543 PHE A N 1
ATOM 4345 C CA . PHE A 1 543 ? -30.904 11.661 31.662 1.00 90.19 543 PHE A CA 1
ATOM 4346 C C . PHE A 1 543 ? -30.071 10.397 31.410 1.00 90.19 543 PHE A C 1
ATOM 4348 O O . PHE A 1 543 ? -29.127 10.145 32.150 1.00 90.19 543 PHE A O 1
ATOM 4355 N N . ASN A 1 544 ? -30.355 9.641 30.348 1.00 88.50 544 ASN A N 1
ATOM 4356 C CA . ASN A 1 544 ? -29.649 8.403 30.012 1.00 88.50 544 ASN A CA 1
ATOM 4357 C C . ASN A 1 544 ? -28.177 8.644 29.638 1.00 88.50 544 ASN A C 1
ATOM 4359 O O . ASN A 1 544 ? -27.306 7.863 30.020 1.00 88.50 544 ASN A O 1
ATOM 4363 N N . MET A 1 545 ? -27.872 9.730 28.922 1.00 88.50 545 MET A N 1
ATOM 4364 C CA . MET A 1 545 ? -26.485 10.101 28.615 1.00 88.50 545 MET A CA 1
ATOM 4365 C C . MET A 1 545 ? -25.742 10.608 29.854 1.00 88.50 545 MET A C 1
ATOM 4367 O O . MET A 1 545 ? -24.576 10.270 30.045 1.00 88.50 545 MET A O 1
ATOM 4371 N N . ALA A 1 546 ? -26.413 11.358 30.730 1.00 90.69 546 ALA A N 1
ATOM 4372 C CA . ALA A 1 546 ? -25.850 11.731 32.023 1.00 90.69 546 ALA A CA 1
ATOM 4373 C C . ALA A 1 546 ? -25.583 10.496 32.908 1.00 90.69 546 ALA A C 1
ATOM 4375 O O . ALA A 1 546 ? -24.514 10.377 33.497 1.00 90.69 546 ALA A O 1
ATOM 4376 N N . ASP A 1 547 ? -26.500 9.528 32.938 1.00 90.44 547 ASP A N 1
ATOM 4377 C CA . ASP A 1 547 ? -26.346 8.267 33.669 1.00 90.44 547 ASP A CA 1
ATOM 4378 C C . ASP A 1 547 ? -25.171 7.431 33.142 1.00 90.44 547 ASP A C 1
ATOM 4380 O O . ASP A 1 547 ? -24.339 6.989 33.930 1.00 90.44 547 ASP A O 1
ATOM 4384 N N . MET A 1 548 ? -25.013 7.305 31.820 1.00 88.69 548 MET A N 1
ATOM 4385 C CA . MET A 1 548 ? -23.853 6.637 31.212 1.00 88.69 548 MET A CA 1
ATOM 4386 C C . MET A 1 548 ? -22.527 7.344 31.533 1.00 88.69 548 MET A C 1
ATOM 4388 O O . MET A 1 548 ? -21.529 6.688 31.839 1.00 88.69 548 MET A O 1
ATOM 4392 N N . LEU A 1 549 ? -22.513 8.680 31.474 1.00 91.38 549 LEU A N 1
ATOM 4393 C CA . LEU A 1 549 ? -21.339 9.487 31.800 1.00 91.38 549 LEU A CA 1
ATOM 4394 C C . LEU A 1 549 ? -20.979 9.362 33.286 1.00 91.38 549 LEU A C 1
ATOM 4396 O O . LEU A 1 549 ? -19.810 9.199 33.614 1.00 91.38 549 LEU A O 1
ATOM 4400 N N . PHE A 1 550 ? -21.973 9.367 34.177 1.00 91.69 550 PHE A N 1
ATOM 4401 C CA . PHE A 1 550 ? -21.785 9.122 35.605 1.00 91.69 550 PHE A CA 1
ATOM 4402 C C . PHE A 1 550 ? -21.226 7.718 35.866 1.00 91.69 550 PHE A C 1
ATOM 4404 O O . PHE A 1 550 ? -20.241 7.583 36.591 1.00 91.69 550 PHE A O 1
ATOM 4411 N N . GLN A 1 551 ? -21.796 6.693 35.221 1.00 90.44 551 GLN A N 1
ATOM 4412 C CA . GLN A 1 551 ? -21.338 5.308 35.337 1.00 90.44 551 GLN A CA 1
ATOM 4413 C C . GLN A 1 551 ? -19.885 5.120 34.888 1.00 90.44 551 GLN A C 1
ATOM 4415 O O . GLN A 1 551 ? -19.204 4.266 35.445 1.00 90.44 551 GLN A O 1
ATOM 4420 N N . LEU A 1 552 ? -19.360 5.897 33.929 1.00 90.88 552 LEU A N 1
ATOM 4421 C CA . LEU A 1 552 ? -17.932 5.818 33.584 1.00 90.88 552 LEU A CA 1
ATOM 4422 C C . LEU A 1 552 ? -17.032 6.130 34.787 1.00 90.88 552 LEU A C 1
ATOM 4424 O O . LEU A 1 552 ? -15.999 5.490 34.944 1.00 90.88 552 LEU A O 1
ATOM 4428 N N . PHE A 1 553 ? -17.406 7.092 35.630 1.00 91.06 553 PHE A N 1
ATOM 4429 C CA . PHE A 1 553 ? -16.582 7.530 36.757 1.00 91.06 553 PHE A CA 1
ATOM 4430 C C . PHE A 1 553 ? -16.895 6.776 38.056 1.00 91.06 553 PHE A C 1
ATOM 4432 O O . PHE A 1 553 ? -15.965 6.424 38.782 1.00 91.06 553 PHE A O 1
ATOM 4439 N N . PHE A 1 554 ? -18.175 6.499 38.335 1.00 89.56 554 PHE A N 1
ATOM 4440 C CA . PHE A 1 554 ? -18.660 6.031 39.639 1.00 89.56 554 PHE A CA 1
ATOM 4441 C C . PHE A 1 554 ? -19.646 4.857 39.542 1.00 89.56 554 PHE A C 1
ATOM 4443 O O . PHE A 1 554 ? -20.481 4.834 38.634 1.00 89.56 554 PHE A O 1
ATOM 4450 N N . PRO A 1 555 ? -19.665 3.948 40.535 1.00 86.31 555 PRO A N 1
ATOM 4451 C CA . PRO A 1 555 ? -20.796 3.051 40.750 1.00 86.31 555 PRO A CA 1
ATOM 4452 C C . PRO A 1 555 ? -22.089 3.836 41.005 1.00 86.31 555 PRO A C 1
ATOM 4454 O O . PRO A 1 555 ? -22.081 4.849 41.705 1.00 86.31 555 PRO A O 1
ATOM 4457 N N . LEU A 1 556 ? -23.230 3.337 40.518 1.00 82.19 556 LEU A N 1
ATOM 4458 C CA . LEU A 1 556 ? -24.544 3.974 40.732 1.00 82.19 556 LEU A CA 1
ATOM 4459 C C . LEU A 1 556 ? -24.941 4.101 42.215 1.00 82.19 556 LEU A C 1
ATOM 4461 O O . LEU A 1 556 ? -25.768 4.942 42.558 1.00 82.19 556 LEU A O 1
ATOM 4465 N N . THR A 1 557 ? -24.360 3.272 43.083 1.00 79.25 557 THR A N 1
ATOM 4466 C CA . THR A 1 557 ? -24.557 3.269 44.541 1.00 79.25 557 THR A CA 1
ATOM 4467 C C . THR A 1 557 ? -23.704 4.300 45.283 1.00 79.25 557 THR A C 1
ATOM 4469 O O . THR A 1 557 ? -23.890 4.485 46.483 1.00 79.25 557 THR A O 1
ATOM 4472 N N . PHE A 1 558 ? -22.754 4.959 44.613 1.00 84.25 558 PHE A N 1
ATOM 4473 C CA . PHE A 1 558 ? -21.829 5.879 45.264 1.00 84.25 558 PHE A CA 1
ATOM 4474 C C . PHE A 1 558 ? -22.450 7.266 45.493 1.00 84.25 558 PHE A C 1
ATOM 4476 O O . PHE A 1 558 ? -23.098 7.854 44.620 1.00 84.25 558 PHE A O 1
ATOM 4483 N N . HIS A 1 559 ? -22.201 7.822 46.679 1.00 81.44 559 HIS A N 1
ATOM 4484 C CA . HIS A 1 559 ? -22.617 9.165 47.066 1.00 81.44 559 HIS A CA 1
ATOM 4485 C C . HIS A 1 559 ? -21.411 9.949 47.600 1.00 81.44 559 HIS A C 1
ATOM 4487 O O . HIS A 1 559 ? -20.843 9.613 48.640 1.00 81.44 559 HIS A O 1
ATOM 4493 N N . GLY A 1 560 ? -21.034 11.010 46.886 1.00 81.31 560 GLY A N 1
ATOM 4494 C CA . GLY A 1 560 ? -19.953 11.921 47.252 1.00 81.31 560 GLY A CA 1
ATOM 4495 C C . GLY A 1 560 ? -20.325 13.398 47.048 1.00 81.31 560 GLY A C 1
ATOM 4496 O O . GLY A 1 560 ? -21.376 13.708 46.476 1.00 81.31 560 GLY A O 1
ATOM 4497 N N . PRO A 1 561 ? -19.473 14.337 47.495 1.00 78.94 561 PRO A N 1
ATOM 4498 C CA . PRO A 1 561 ? -19.835 15.757 47.543 1.00 78.94 561 PRO A CA 1
ATOM 4499 C C . PRO A 1 561 ? -20.136 16.357 46.158 1.00 78.94 561 PRO A C 1
ATOM 4501 O O . PRO A 1 561 ? -21.207 16.923 45.921 1.00 78.94 561 PRO A O 1
ATOM 4504 N N . THR A 1 562 ? -19.248 16.121 45.186 1.00 86.62 562 THR A N 1
ATOM 4505 C CA . THR A 1 562 ? -19.418 16.604 43.803 1.00 86.62 562 THR A CA 1
ATOM 4506 C C . THR A 1 562 ? -20.526 15.864 43.039 1.00 86.62 562 THR A C 1
ATOM 4508 O O . THR A 1 562 ? -21.183 16.457 42.180 1.00 86.62 562 THR A O 1
ATOM 4511 N N . THR A 1 563 ? -20.819 14.599 43.376 1.00 88.75 563 THR A N 1
ATOM 4512 C CA . THR A 1 563 ? -21.864 13.811 42.695 1.00 88.75 563 THR A CA 1
ATOM 4513 C C . THR A 1 563 ? -23.267 14.343 42.983 1.00 88.75 563 THR A C 1
ATOM 4515 O O . THR A 1 563 ? -24.116 14.355 42.094 1.00 88.75 563 THR A O 1
ATOM 4518 N N . GLY A 1 564 ? -23.522 14.841 44.198 1.00 87.75 564 GLY A N 1
ATOM 4519 C CA . GLY A 1 564 ? -24.811 15.457 44.536 1.00 87.75 564 GLY A CA 1
ATOM 4520 C C . GLY A 1 564 ? -25.085 16.747 43.752 1.00 87.75 564 GLY A C 1
ATOM 4521 O O . GLY A 1 564 ? -26.234 17.050 43.422 1.00 87.75 564 GLY A O 1
ATOM 4522 N N . LYS A 1 565 ? -24.027 17.493 43.410 1.00 89.88 565 LYS A N 1
ATOM 4523 C CA . LYS A 1 565 ? -24.093 18.721 42.600 1.00 89.88 565 LYS A CA 1
ATOM 4524 C C . LYS A 1 565 ? -24.309 18.422 41.118 1.00 89.88 565 LYS A C 1
ATOM 4526 O O . LYS A 1 565 ? -25.080 19.131 40.476 1.00 89.88 565 LYS A O 1
ATOM 4531 N N . TYR A 1 566 ? -23.690 17.358 40.603 1.00 92.44 566 TYR A N 1
ATOM 4532 C CA . TYR A 1 566 ? -23.909 16.846 39.246 1.00 92.44 566 TYR A CA 1
ATOM 4533 C C . TYR A 1 566 ? -25.400 16.565 38.981 1.00 92.44 566 TYR A C 1
ATOM 4535 O O . TYR A 1 566 ? -26.011 17.161 38.091 1.00 92.44 566 TYR A O 1
ATOM 4543 N N . TRP A 1 567 ? -26.020 15.727 39.818 1.00 91.50 567 TRP A N 1
ATOM 4544 C CA . TRP A 1 567 ? -27.437 15.370 39.685 1.00 91.50 567 TRP A CA 1
ATOM 4545 C C . TRP A 1 567 ? -28.380 16.542 39.998 1.00 91.50 567 TRP A C 1
ATOM 4547 O O . TRP A 1 567 ? -29.431 16.671 39.368 1.00 91.50 567 TRP A O 1
ATOM 4557 N N . GLY A 1 568 ? -28.001 17.436 40.919 1.00 88.81 568 GLY A N 1
ATOM 4558 C CA . GLY A 1 568 ? -28.744 18.667 41.206 1.00 88.81 568 GLY A CA 1
ATOM 4559 C C . GLY A 1 568 ? -28.787 19.645 40.026 1.00 88.81 568 GLY A C 1
ATOM 4560 O O . GLY A 1 568 ? -29.853 20.186 39.716 1.00 88.81 568 GLY A O 1
ATOM 4561 N N . ALA A 1 569 ? -27.663 19.817 39.325 1.00 88.81 569 ALA A N 1
ATOM 4562 C CA . ALA A 1 569 ? -27.575 20.617 38.105 1.00 88.81 569 ALA A CA 1
ATOM 4563 C C . ALA A 1 569 ? -28.396 19.996 36.963 1.00 88.81 569 ALA A C 1
ATOM 4565 O O . ALA A 1 569 ? -29.211 20.684 36.344 1.00 88.81 569 ALA A O 1
ATOM 4566 N N . LEU A 1 570 ? -28.270 18.680 36.749 1.00 89.06 570 LEU A N 1
ATOM 4567 C CA . LEU A 1 570 ? -29.048 17.949 35.744 1.00 89.06 570 LEU A CA 1
ATOM 4568 C C . LEU A 1 570 ? -30.563 18.064 35.986 1.00 89.06 570 LEU A C 1
ATOM 4570 O O . LEU A 1 570 ? -31.323 18.335 35.061 1.00 89.06 570 LEU A O 1
ATOM 4574 N N . ASN A 1 571 ? -31.013 17.918 37.235 1.00 87.50 571 ASN A N 1
ATOM 4575 C CA . ASN A 1 571 ? -32.417 18.099 37.603 1.00 87.50 571 ASN A CA 1
ATOM 4576 C C . ASN A 1 571 ? -32.933 19.511 37.284 1.00 87.50 571 ASN A C 1
ATOM 4578 O O . ASN A 1 571 ? -34.071 19.660 36.837 1.00 87.50 571 ASN A O 1
ATOM 4582 N N . LYS A 1 572 ? -32.110 20.546 37.501 1.00 85.00 572 LYS A N 1
ATOM 4583 C CA . LYS A 1 572 ? -32.466 21.927 37.151 1.00 85.00 572 LYS A CA 1
ATOM 4584 C C . LYS A 1 572 ? -32.600 22.098 35.633 1.00 85.00 572 LYS A C 1
ATOM 4586 O O . LYS A 1 572 ? -33.576 22.698 35.193 1.00 85.00 572 LYS A O 1
ATOM 4591 N N . LEU A 1 573 ? -31.681 21.522 34.856 1.00 83.38 573 LEU A N 1
ATOM 4592 C CA . LEU A 1 573 ? -31.718 21.527 33.390 1.00 83.38 573 LEU A CA 1
ATOM 4593 C C . LEU A 1 573 ? -32.950 20.791 32.833 1.00 83.38 573 LEU A C 1
ATOM 4595 O O . LEU A 1 573 ? -33.656 21.326 31.986 1.00 83.38 573 LEU A O 1
ATOM 4599 N N . ILE A 1 574 ? -33.256 19.591 33.335 1.00 83.50 574 ILE A N 1
ATOM 4600 C CA . ILE A 1 574 ? -34.424 18.797 32.905 1.00 83.50 574 ILE A CA 1
ATOM 4601 C C . ILE A 1 574 ? -35.746 19.539 33.188 1.00 83.50 574 ILE A C 1
ATOM 4603 O O . ILE A 1 574 ? -36.700 19.434 32.412 1.00 83.50 574 ILE A O 1
ATOM 4607 N N . LYS A 1 575 ? -35.790 20.326 34.270 1.00 79.56 575 LYS A N 1
ATOM 4608 C CA . LYS A 1 575 ? -36.925 21.182 34.653 1.00 79.56 575 LYS A CA 1
ATOM 4609 C C . LYS A 1 575 ? -36.955 22.541 33.941 1.00 79.56 575 LYS A C 1
ATOM 4611 O O . LYS A 1 575 ? -37.875 23.311 34.195 1.00 79.56 575 LYS A O 1
ATOM 4616 N N . ALA A 1 576 ? -35.994 22.860 33.072 1.00 71.19 576 ALA A N 1
ATOM 4617 C CA . ALA A 1 576 ? -35.983 24.129 32.348 1.00 71.19 576 ALA A CA 1
ATOM 4618 C C . ALA A 1 576 ? -37.144 24.233 31.336 1.00 71.19 576 ALA A C 1
ATOM 4620 O O . ALA A 1 576 ? -37.590 23.234 30.751 1.00 71.19 576 ALA A O 1
ATOM 4621 N N . ARG A 1 577 ? -37.631 25.466 31.144 1.00 62.81 577 ARG A N 1
ATOM 4622 C CA . ARG A 1 577 ? -38.756 25.806 30.260 1.00 62.81 577 ARG A CA 1
ATOM 4623 C C . ARG A 1 577 ? -38.309 25.799 28.783 1.00 62.81 577 ARG A C 1
ATOM 4625 O O . ARG A 1 577 ? -37.207 26.264 28.518 1.00 62.81 577 ARG A O 1
ATOM 4632 N N . PRO A 1 578 ? -39.124 25.319 27.823 1.00 61.34 578 PRO A N 1
ATOM 4633 C CA . PRO A 1 578 ? -38.808 25.420 26.391 1.00 61.34 578 PRO A CA 1
ATOM 4634 C C . PRO A 1 578 ? -38.881 26.865 25.854 1.00 61.34 578 PRO A C 1
ATOM 4636 O O . PRO A 1 578 ? -39.769 27.613 26.258 1.00 61.34 578 PRO A O 1
ATOM 4639 N N . ASP A 1 579 ? -38.017 27.219 24.892 1.00 52.62 579 ASP A N 1
ATOM 4640 C CA . ASP A 1 579 ? -37.943 28.566 24.277 1.00 52.62 579 ASP A CA 1
ATOM 4641 C C . ASP A 1 579 ? -39.022 28.879 23.224 1.00 52.62 579 ASP A C 1
ATOM 4643 O O . ASP A 1 579 ? -39.242 30.037 22.871 1.00 52.62 579 ASP A O 1
ATOM 4647 N N . SER A 1 580 ? -39.685 27.868 22.661 1.00 53.34 580 SER A N 1
ATOM 4648 C CA . SER A 1 580 ? -40.600 28.061 21.529 1.00 53.34 580 SER A CA 1
ATOM 4649 C C . SER A 1 580 ? -41.890 28.783 21.937 1.00 53.34 580 SER A C 1
ATOM 4651 O O . SER A 1 580 ? -42.668 28.257 22.739 1.00 53.34 580 SER A O 1
ATOM 4653 N N . LEU A 1 581 ? -42.151 29.937 21.312 1.00 46.72 581 LEU A N 1
ATOM 4654 C CA . LEU A 1 581 ? -43.264 30.845 21.625 1.00 46.72 581 LEU A CA 1
ATOM 4655 C C . LEU A 1 581 ? -44.657 30.178 21.600 1.00 46.72 581 LEU A C 1
ATOM 4657 O O . LEU A 1 581 ? -45.513 30.526 22.409 1.00 46.72 581 LEU A O 1
ATOM 4661 N N . ASP A 1 582 ? -44.872 29.179 20.738 1.00 48.09 582 ASP A N 1
ATOM 4662 C CA . ASP A 1 582 ? -46.152 28.457 20.626 1.00 48.09 582 ASP A CA 1
ATOM 4663 C C . ASP A 1 582 ? -46.414 27.450 21.770 1.00 48.09 582 ASP A C 1
ATOM 4665 O O . ASP A 1 582 ? -47.535 26.973 21.936 1.00 48.09 582 ASP A O 1
ATOM 4669 N N . ILE A 1 583 ? -45.403 27.125 22.590 1.00 52.34 583 ILE A N 1
ATOM 4670 C CA . ILE A 1 583 ? -45.486 26.126 23.682 1.00 52.34 583 ILE A CA 1
ATOM 4671 C C . ILE A 1 583 ? -45.525 26.813 25.070 1.00 52.34 583 ILE A C 1
ATOM 4673 O O . ILE A 1 583 ? -45.504 26.166 26.116 1.00 52.34 583 ILE A O 1
ATOM 4677 N N . MET A 1 584 ? -45.651 28.145 25.113 1.00 47.31 584 MET A N 1
ATOM 4678 C CA . MET A 1 584 ? -45.538 28.951 26.343 1.00 47.31 584 MET A CA 1
ATOM 4679 C C . MET A 1 584 ? -46.596 28.645 27.429 1.00 47.31 584 MET A C 1
ATOM 4681 O O . MET A 1 584 ? -46.374 28.948 28.603 1.00 47.31 584 MET A O 1
ATOM 4685 N N . ASN A 1 585 ? -47.718 28.012 27.060 1.00 46.50 585 ASN A N 1
ATOM 4686 C CA . ASN A 1 585 ? -48.908 27.799 27.900 1.00 46.50 585 ASN A CA 1
ATOM 4687 C C . ASN A 1 585 ? -49.042 26.376 28.497 1.00 46.50 585 ASN A C 1
ATOM 4689 O O . ASN A 1 585 ? -50.158 25.879 28.641 1.00 46.50 585 ASN A O 1
ATOM 4693 N N . MET A 1 586 ? -47.938 25.708 28.858 1.00 53.75 586 MET A N 1
ATOM 4694 C CA . MET A 1 586 ? -47.963 24.352 29.447 1.00 53.75 586 MET A CA 1
ATOM 4695 C C . MET A 1 586 ? -47.532 24.346 30.930 1.00 53.75 586 MET A C 1
ATOM 4697 O O . MET A 1 586 ? -46.333 24.433 31.207 1.00 53.75 586 MET A O 1
ATOM 4701 N N . PRO A 1 587 ? -48.471 24.241 31.899 1.00 53.16 587 PRO A N 1
ATOM 4702 C CA . PRO A 1 587 ? -48.166 24.371 33.331 1.00 53.16 587 PRO A CA 1
ATOM 4703 C C . PRO A 1 587 ? -47.332 23.232 33.932 1.00 53.16 587 PRO A C 1
ATOM 4705 O O . PRO A 1 587 ? -46.695 23.421 34.964 1.00 53.16 587 PRO A O 1
ATOM 4708 N N . GLU A 1 588 ? -47.322 22.040 33.329 1.00 52.75 588 GLU A N 1
ATOM 4709 C CA . GLU A 1 588 ? -46.662 20.859 33.913 1.00 52.75 588 GLU A CA 1
ATOM 4710 C C . GLU A 1 588 ? -45.128 20.889 33.788 1.00 52.75 588 GLU A C 1
ATOM 4712 O O . GLU A 1 588 ? -44.438 20.099 34.433 1.00 52.75 588 GLU A O 1
ATOM 4717 N N . LEU A 1 589 ? -44.605 21.815 32.978 1.00 54.25 589 LEU A N 1
ATOM 4718 C CA . LEU A 1 589 ? -43.182 22.059 32.719 1.00 54.25 589 LEU A CA 1
ATOM 4719 C C . LEU A 1 589 ? -42.682 23.376 33.354 1.00 54.25 589 LEU A C 1
ATOM 4721 O O . LEU A 1 589 ? -41.604 23.854 33.005 1.00 54.25 589 LEU A O 1
ATOM 4725 N N . ASP A 1 590 ? -43.444 23.977 34.278 1.00 50.19 590 ASP A N 1
ATOM 4726 C CA . ASP A 1 590 ? -43.090 25.240 34.948 1.00 50.19 590 ASP A CA 1
ATOM 4727 C C . ASP A 1 590 ? -42.009 25.031 36.032 1.00 50.19 590 ASP A C 1
ATOM 4729 O O . ASP A 1 590 ? -42.260 25.053 37.239 1.00 50.19 590 ASP A O 1
ATOM 4733 N N . GLY A 1 591 ? -40.767 24.812 35.594 1.00 48.78 591 GLY A N 1
ATOM 4734 C CA . GLY A 1 591 ? -39.590 25.051 36.426 1.00 48.78 591 GLY A CA 1
ATOM 4735 C C . GLY A 1 591 ? -39.442 26.545 36.722 1.00 48.78 591 GLY A C 1
ATOM 4736 O O . GLY A 1 591 ? -39.679 27.386 35.856 1.00 48.78 591 GLY A O 1
ATOM 4737 N N . GLY A 1 592 ? -39.073 26.874 37.965 1.00 51.09 592 GLY A N 1
ATOM 4738 C CA . GLY A 1 592 ? -39.119 28.241 38.496 1.00 51.09 592 GLY A CA 1
ATOM 4739 C C . GLY A 1 592 ? -38.394 29.305 37.658 1.00 51.09 592 GLY A C 1
ATOM 4740 O O . GLY A 1 592 ? -37.408 29.028 36.979 1.00 51.09 592 GLY A O 1
ATOM 4741 N N . LYS A 1 593 ? -38.877 30.549 37.781 1.00 46.81 593 LYS A N 1
ATOM 4742 C CA . LYS A 1 593 ? -38.631 31.737 36.929 1.00 46.81 593 LYS A CA 1
ATOM 4743 C C . LYS A 1 593 ? -37.170 32.216 36.746 1.00 46.81 593 LYS A C 1
ATOM 4745 O O . LYS A 1 593 ? -36.964 33.239 36.101 1.00 46.81 593 LYS A O 1
ATOM 4750 N N . ASP A 1 594 ? -36.177 31.498 37.269 1.00 44.94 594 ASP A N 1
ATOM 4751 C CA . ASP A 1 594 ? -34.785 31.952 37.437 1.00 44.94 594 ASP A CA 1
ATOM 4752 C C . ASP A 1 594 ? -33.764 31.196 36.552 1.00 44.94 594 ASP A C 1
ATOM 4754 O O . ASP A 1 594 ? -32.563 31.177 36.848 1.00 44.94 594 ASP A O 1
ATOM 4758 N N . ALA A 1 595 ? -34.216 30.515 35.495 1.00 47.19 595 ALA A N 1
ATOM 4759 C CA . ALA A 1 595 ? -33.348 29.833 34.534 1.00 47.19 595 ALA A CA 1
ATOM 4760 C C . ALA A 1 595 ? -33.254 30.622 33.220 1.00 47.19 595 ALA A C 1
ATOM 4762 O O . ALA A 1 595 ? -34.271 30.900 32.587 1.00 47.19 595 ALA A O 1
ATOM 4763 N N . ILE A 1 596 ? -32.028 30.938 32.791 1.00 50.56 596 ILE A N 1
ATOM 4764 C CA . ILE A 1 596 ? -31.763 31.299 31.394 1.00 50.56 596 ILE A CA 1
ATOM 4765 C C . ILE A 1 596 ? -31.960 30.020 30.579 1.00 50.56 596 ILE A C 1
ATOM 4767 O O . ILE A 1 596 ? -31.410 28.978 30.945 1.00 50.56 596 ILE A O 1
ATOM 4771 N N . SER A 1 597 ? -32.754 30.083 29.512 1.00 53.09 597 SER A N 1
ATOM 4772 C CA . SER A 1 597 ? -32.925 28.939 28.621 1.00 53.09 597 SER A CA 1
ATOM 4773 C C . SER A 1 597 ? -31.670 28.757 27.769 1.00 53.09 597 SER A C 1
ATOM 4775 O O . SER A 1 597 ? -31.441 29.476 26.800 1.00 53.09 597 SER A O 1
ATOM 4777 N N . THR A 1 598 ? -30.834 27.799 28.159 1.00 59.50 598 THR A N 1
ATOM 4778 C CA . THR A 1 598 ? -29.916 27.147 27.222 1.00 59.50 598 THR A CA 1
ATOM 4779 C C . THR A 1 598 ? -30.726 26.077 26.490 1.00 59.50 598 THR A C 1
ATOM 4781 O O . THR A 1 598 ? -31.352 25.257 27.174 1.00 59.50 598 THR A O 1
ATOM 4784 N N . PRO A 1 599 ? -30.719 26.015 25.146 1.00 67.62 599 PRO A N 1
ATOM 4785 C CA . PRO A 1 599 ? -31.488 25.015 24.418 1.00 67.62 599 PRO A CA 1
ATOM 4786 C C . PRO A 1 599 ? -31.125 23.593 24.867 1.00 67.62 599 PRO A C 1
ATOM 4788 O O . PRO A 1 599 ? -29.981 23.154 24.740 1.00 67.62 599 PRO A O 1
ATOM 4791 N N . LEU A 1 600 ? -32.112 22.840 25.367 1.00 77.81 600 LEU A N 1
ATOM 4792 C CA . LEU A 1 600 ? -31.909 21.468 25.859 1.00 77.81 600 LEU A CA 1
ATOM 4793 C C . LEU A 1 600 ? -31.253 20.569 24.792 1.00 77.81 600 LEU A C 1
ATOM 4795 O O . LEU A 1 600 ? -30.436 19.713 25.126 1.00 77.81 600 LEU A O 1
ATOM 4799 N N . ALA A 1 601 ? -31.551 20.819 23.514 1.00 77.31 601 ALA A N 1
ATOM 4800 C CA . ALA A 1 601 ? -30.95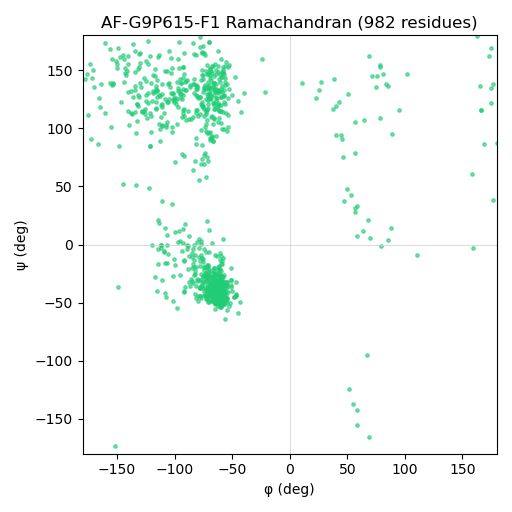1 20.155 22.360 1.00 77.31 601 ALA A CA 1
ATOM 4801 C C . ALA A 1 601 ? -29.429 20.387 22.223 1.00 77.31 601 ALA A C 1
ATOM 4803 O O . ALA A 1 601 ? -28.707 19.473 21.824 1.00 77.31 601 ALA A O 1
ATOM 4804 N N . GLU A 1 602 ? -28.907 21.563 22.586 1.00 81.50 602 GLU A N 1
ATOM 4805 C CA . GLU A 1 602 ? -27.462 21.835 22.558 1.00 81.50 602 GLU A CA 1
ATOM 4806 C C . GLU A 1 602 ? -26.735 21.048 23.650 1.00 81.50 602 GLU A C 1
ATOM 4808 O O . GLU A 1 602 ? -25.720 20.401 23.382 1.00 81.50 602 GLU A O 1
ATOM 4813 N N . VAL A 1 603 ? -27.287 21.025 24.869 1.00 84.12 603 VAL A N 1
ATOM 4814 C CA . VAL A 1 603 ? -26.712 20.241 25.974 1.00 84.12 603 VAL A CA 1
ATOM 4815 C C . VAL A 1 603 ? -26.847 18.737 25.707 1.00 84.12 603 VAL A C 1
ATOM 4817 O O . VAL A 1 603 ? -25.905 17.988 25.960 1.00 84.12 603 VAL A O 1
ATOM 4820 N N . LYS A 1 604 ? -27.964 18.293 25.111 1.00 84.69 604 LYS A N 1
ATOM 4821 C CA . LYS A 1 604 ? -28.154 16.923 24.602 1.00 84.69 604 LYS A CA 1
ATOM 4822 C C . LYS A 1 604 ? -27.047 16.548 23.609 1.00 84.69 604 LYS A C 1
ATOM 4824 O O . LYS A 1 604 ? -26.423 15.503 23.770 1.00 84.69 604 LYS A O 1
ATOM 4829 N N . ASN A 1 605 ? -26.744 17.414 22.640 1.00 85.12 605 ASN A N 1
ATOM 4830 C CA . ASN A 1 605 ? -25.668 17.185 21.671 1.00 85.12 605 ASN A CA 1
ATOM 4831 C C . ASN A 1 605 ? -24.274 17.156 22.323 1.00 85.12 605 ASN A C 1
ATOM 4833 O O . ASN A 1 605 ? -23.448 16.322 21.951 1.00 85.12 605 ASN A O 1
ATOM 4837 N N . ALA A 1 606 ? -24.004 18.012 23.312 1.00 87.44 606 ALA A N 1
ATOM 4838 C CA . ALA A 1 606 ? -22.740 17.998 24.052 1.00 87.44 606 ALA A CA 1
ATOM 4839 C C . ALA A 1 606 ? -22.559 16.705 24.874 1.00 87.44 606 ALA A C 1
ATOM 4841 O O . ALA A 1 606 ? -21.501 16.076 24.814 1.00 87.44 606 ALA A O 1
ATOM 4842 N N . LEU A 1 607 ? -23.607 16.258 25.577 1.00 88.81 607 LEU A N 1
ATOM 4843 C CA . LEU A 1 607 ? -23.611 14.988 26.313 1.00 88.81 607 LEU A CA 1
ATOM 4844 C C . LEU A 1 607 ? -23.480 13.777 25.379 1.00 88.81 607 LEU A C 1
ATOM 4846 O O . LEU A 1 607 ? -22.770 12.828 25.710 1.00 88.81 607 LEU A O 1
ATOM 4850 N N . TRP A 1 608 ? -24.090 13.819 24.191 1.00 87.12 608 TRP A N 1
ATOM 4851 C CA . TRP A 1 608 ? -23.928 12.777 23.173 1.00 87.12 608 TRP A CA 1
ATOM 4852 C C . TRP A 1 608 ? -22.472 12.663 22.700 1.00 87.12 608 TRP A C 1
ATOM 4854 O O . TRP A 1 608 ? -21.927 11.566 22.606 1.00 87.12 608 TRP A O 1
ATOM 4864 N N . GLN A 1 609 ? -21.794 13.794 22.479 1.00 84.69 609 GLN A N 1
ATOM 4865 C CA . GLN A 1 609 ? -20.379 13.794 22.094 1.00 84.69 609 GLN A CA 1
ATOM 4866 C C . GLN A 1 609 ? -19.452 13.289 23.210 1.00 84.69 609 GLN A C 1
ATOM 4868 O O . GLN A 1 609 ? -18.452 12.643 22.906 1.00 84.69 609 GLN A O 1
ATOM 4873 N N . LEU A 1 610 ? -19.777 13.557 24.480 1.00 87.69 610 LEU A N 1
ATOM 4874 C CA . LEU A 1 610 ? -19.045 13.032 25.642 1.00 87.69 610 LEU A CA 1
ATOM 4875 C C . LEU A 1 610 ? -19.251 11.523 25.842 1.00 87.69 610 LEU A C 1
ATOM 4877 O O . LEU A 1 610 ? -18.340 10.836 26.296 1.00 87.69 610 LEU A O 1
ATOM 4881 N N . THR A 1 611 ? -20.437 11.005 25.513 1.00 89.06 611 THR A N 1
ATOM 4882 C CA . THR A 1 611 ? -20.802 9.596 25.741 1.00 89.06 611 THR A CA 1
ATOM 4883 C C . THR A 1 611 ? -20.433 8.658 24.591 1.00 89.06 611 THR A C 1
ATOM 4885 O O . THR A 1 611 ? -20.266 7.461 24.821 1.00 89.06 611 THR A O 1
ATOM 4888 N N . ARG A 1 612 ? -20.238 9.185 23.374 1.00 85.38 612 ARG A N 1
ATOM 4889 C CA . ARG A 1 612 ? -20.013 8.414 22.136 1.00 85.38 612 ARG A CA 1
ATOM 4890 C C . ARG A 1 612 ? -18.956 7.306 22.249 1.00 85.38 612 ARG A C 1
ATOM 4892 O O . ARG A 1 612 ? -19.198 6.193 21.791 1.00 85.38 612 ARG A O 1
ATOM 4899 N N . ASP A 1 613 ? -17.806 7.599 22.855 1.00 85.88 613 ASP A N 1
ATOM 4900 C CA . ASP A 1 613 ? -16.656 6.681 22.876 1.00 85.88 613 ASP A CA 1
ATOM 4901 C C . ASP A 1 613 ? -16.631 5.785 24.144 1.00 85.88 613 ASP A C 1
ATOM 4903 O O . ASP A 1 613 ? -15.833 4.845 24.230 1.00 85.88 613 ASP A O 1
ATOM 4907 N N . ILE A 1 614 ? -17.546 6.014 25.105 1.00 89.00 614 ILE A N 1
ATOM 4908 C CA . ILE A 1 614 ? -17.629 5.286 26.389 1.00 89.00 614 ILE A CA 1
ATOM 4909 C C . ILE A 1 614 ? -17.957 3.808 26.173 1.00 89.00 614 ILE A C 1
ATOM 4911 O O . ILE A 1 614 ? -17.320 2.942 26.770 1.00 89.00 614 ILE A O 1
ATOM 4915 N N . GLN A 1 615 ? -18.925 3.490 25.310 1.00 85.12 615 GLN A N 1
ATOM 4916 C CA . GLN A 1 615 ? -19.320 2.098 25.075 1.00 85.12 615 GLN A CA 1
ATOM 4917 C C . GLN A 1 615 ? -18.182 1.290 24.428 1.00 85.12 615 GLN A C 1
ATOM 4919 O O . GLN A 1 615 ? -17.927 0.156 24.836 1.00 85.12 615 GLN A O 1
ATOM 4924 N N . SER A 1 616 ? -17.447 1.889 23.485 1.00 85.06 616 SER A N 1
ATOM 4925 C CA . SER A 1 616 ? -16.253 1.287 22.880 1.00 85.06 616 SER A CA 1
ATOM 4926 C C . SER A 1 616 ? -15.152 1.050 23.914 1.00 85.06 616 SER A C 1
ATOM 4928 O O . SER A 1 616 ? -14.565 -0.030 23.949 1.00 85.06 616 SER A O 1
ATOM 4930 N N . PHE A 1 617 ? -14.902 2.023 24.795 1.00 89.31 617 PHE A N 1
ATOM 4931 C CA . PHE A 1 617 ? -13.964 1.889 25.913 1.00 89.31 617 PHE A CA 1
ATOM 4932 C C . PHE A 1 617 ? -14.364 0.746 26.865 1.00 89.31 617 PHE A C 1
ATOM 4934 O O . PHE A 1 617 ? -13.569 -0.159 27.117 1.00 89.31 617 PHE A O 1
ATOM 4941 N N . GLN A 1 618 ? -15.621 0.708 27.315 1.00 87.44 618 GLN A N 1
ATOM 4942 C CA . GLN A 1 618 ? -16.133 -0.335 28.213 1.00 87.44 618 GLN A CA 1
ATOM 4943 C C . GLN A 1 618 ? -16.140 -1.733 27.579 1.00 87.44 618 GLN A C 1
ATOM 4945 O O . GLN A 1 618 ? -15.927 -2.719 28.286 1.00 87.44 618 GLN A O 1
ATOM 4950 N N . SER A 1 619 ? -16.307 -1.837 26.253 1.00 83.44 619 SER A N 1
ATOM 4951 C CA . SER A 1 619 ? -16.232 -3.118 25.526 1.00 83.44 619 SER A CA 1
ATOM 4952 C C . SER A 1 619 ? -14.866 -3.811 25.633 1.00 83.44 619 SER A C 1
ATOM 4954 O O . SER A 1 619 ? -14.780 -5.027 25.459 1.00 83.44 619 SER A O 1
ATOM 4956 N N . ILE A 1 620 ? -13.818 -3.046 25.959 1.00 86.12 620 ILE A N 1
ATOM 4957 C CA . ILE A 1 620 ? -12.472 -3.538 26.256 1.00 86.12 620 ILE A CA 1
ATOM 4958 C C . ILE A 1 620 ? -12.281 -3.630 27.774 1.00 86.12 620 ILE A C 1
ATOM 4960 O O . ILE A 1 620 ? -11.967 -4.691 28.309 1.00 86.12 620 ILE A O 1
ATOM 4964 N N . MET A 1 621 ? -12.512 -2.520 28.472 1.00 87.06 621 MET A N 1
ATOM 4965 C CA . MET A 1 621 ? -12.043 -2.308 29.842 1.00 87.06 621 MET A CA 1
ATOM 4966 C C . MET A 1 621 ? -12.852 -3.034 30.923 1.00 87.06 621 MET A C 1
ATOM 4968 O O . MET A 1 621 ? -12.293 -3.380 31.961 1.00 87.06 621 MET A O 1
ATOM 4972 N N . SER A 1 622 ? -14.132 -3.342 30.684 1.00 86.12 622 SER A N 1
ATOM 4973 C CA . SER A 1 622 ? -14.933 -4.149 31.626 1.00 86.12 622 SER A CA 1
ATOM 4974 C C . SER A 1 622 ? -14.375 -5.566 31.821 1.00 86.12 622 SER A C 1
ATOM 4976 O O . SER A 1 622 ? -14.565 -6.166 32.878 1.00 86.12 622 SER A O 1
ATOM 4978 N N . PHE A 1 623 ? -13.625 -6.091 30.843 1.00 85.31 623 PHE A N 1
ATOM 4979 C CA . PHE A 1 623 ? -13.000 -7.414 30.915 1.00 85.31 623 PHE A CA 1
ATOM 4980 C C . PHE A 1 623 ? -11.638 -7.441 31.627 1.00 85.31 623 PHE A C 1
ATOM 4982 O O . PHE A 1 623 ? -11.122 -8.538 31.842 1.00 85.31 623 PHE A O 1
ATOM 4989 N N . ALA A 1 624 ? -11.063 -6.289 31.993 1.00 84.56 624 ALA A N 1
ATOM 4990 C CA . ALA A 1 624 ? -9.811 -6.226 32.748 1.00 84.56 624 ALA A CA 1
ATOM 4991 C C . ALA A 1 624 ? -9.969 -6.939 34.102 1.00 84.56 624 ALA A C 1
ATOM 4993 O O . ALA A 1 624 ? -10.899 -6.629 34.855 1.00 84.56 624 ALA A O 1
ATOM 4994 N N . GLY A 1 625 ? -9.078 -7.886 34.409 1.00 80.62 625 GLY A N 1
ATOM 4995 C CA . GLY A 1 625 ? -9.064 -8.615 35.676 1.00 80.62 625 GLY A CA 1
ATOM 4996 C C . GLY A 1 625 ? -8.638 -7.738 36.857 1.00 80.62 625 GLY A C 1
ATOM 4997 O O . GLY A 1 625 ? -8.229 -6.594 36.683 1.00 80.62 625 GLY A O 1
ATOM 4998 N N . LYS A 1 626 ? -8.704 -8.271 38.085 1.00 76.38 626 LYS A N 1
ATOM 4999 C CA . LYS A 1 626 ? -8.281 -7.525 39.288 1.00 76.38 626 LYS A CA 1
ATOM 5000 C C . LYS A 1 626 ? -6.804 -7.121 39.240 1.00 76.38 626 LYS A C 1
ATOM 5002 O O . LYS A 1 626 ? -6.472 -6.001 39.607 1.00 76.38 626 LYS A O 1
ATOM 5007 N N . GLU A 1 627 ? -5.948 -8.018 38.755 1.00 76.06 627 GLU A N 1
ATOM 5008 C CA . GLU A 1 627 ? -4.515 -7.771 38.563 1.00 76.06 627 GLU A CA 1
ATOM 5009 C C . GLU A 1 627 ? -4.280 -6.718 37.469 1.00 76.06 627 GLU A C 1
ATOM 5011 O O . GLU A 1 627 ? -3.587 -5.734 37.716 1.00 76.06 627 GLU A O 1
ATOM 5016 N N . ASP A 1 628 ? -4.947 -6.845 36.314 1.00 78.06 628 ASP A N 1
ATOM 5017 C CA . ASP A 1 628 ? -4.878 -5.850 35.234 1.00 78.06 628 ASP A CA 1
ATOM 5018 C C . ASP A 1 628 ? -5.300 -4.458 35.744 1.00 78.06 628 ASP A C 1
ATOM 5020 O O . ASP A 1 628 ? -4.563 -3.486 35.591 1.00 78.06 628 ASP A O 1
ATOM 5024 N N . ARG A 1 629 ? -6.453 -4.364 36.427 1.00 80.62 629 ARG A N 1
ATOM 5025 C CA . ARG A 1 629 ? -6.978 -3.118 37.016 1.00 80.62 629 ARG A CA 1
ATOM 5026 C C . ARG A 1 629 ? -6.017 -2.494 38.035 1.00 80.62 629 ARG A C 1
ATOM 5028 O O . ARG A 1 629 ? -5.960 -1.275 38.108 1.00 80.62 629 ARG A O 1
ATOM 5035 N N . ALA A 1 630 ? -5.237 -3.288 38.770 1.00 76.38 630 ALA A N 1
ATOM 5036 C CA . ALA A 1 630 ? -4.235 -2.777 39.709 1.00 76.38 630 ALA A CA 1
ATOM 5037 C C . ALA A 1 630 ? -2.976 -2.203 39.025 1.00 76.38 630 ALA A C 1
ATOM 5039 O O . ALA A 1 630 ? -2.256 -1.426 39.648 1.00 76.38 630 ALA A O 1
ATOM 5040 N N . THR A 1 631 ? -2.709 -2.560 37.762 1.00 79.88 631 THR A N 1
ATOM 5041 C CA . THR A 1 631 ? -1.583 -2.013 36.972 1.00 79.88 631 THR A CA 1
ATOM 5042 C C . THR A 1 631 ? -1.954 -0.784 36.136 1.00 79.88 631 THR A C 1
ATOM 5044 O O . THR A 1 631 ? -1.068 -0.081 35.655 1.00 79.88 631 THR A O 1
ATOM 5047 N N . ILE A 1 632 ? -3.248 -0.507 35.954 1.00 82.12 632 ILE A N 1
ATOM 5048 C CA . ILE A 1 632 ? -3.733 0.621 35.151 1.00 82.12 632 ILE A CA 1
ATOM 5049 C C . ILE A 1 632 ? -3.782 1.888 36.013 1.00 82.12 632 ILE A C 1
ATOM 5051 O O . ILE A 1 632 ? -4.666 2.055 36.852 1.00 82.12 632 ILE A O 1
ATOM 5055 N N . GLU A 1 633 ? -2.857 2.814 35.760 1.00 82.31 633 GLU A N 1
ATOM 5056 C CA . GLU A 1 633 ? -2.862 4.142 36.379 1.00 82.31 633 GLU A CA 1
ATOM 5057 C C . GLU A 1 633 ? -4.074 4.980 35.933 1.00 82.31 633 GLU A C 1
ATOM 5059 O O . GLU A 1 633 ? -4.434 5.016 34.753 1.00 82.31 633 GLU A O 1
ATOM 5064 N N . LEU A 1 634 ? -4.675 5.711 36.877 1.00 85.56 634 LEU A N 1
ATOM 5065 C CA . LEU A 1 634 ? -5.732 6.688 36.614 1.00 85.56 634 LEU A CA 1
ATOM 5066 C C . LEU A 1 634 ? -5.146 7.950 35.942 1.00 85.56 634 LEU A C 1
ATOM 5068 O O . LEU A 1 634 ? -4.408 8.692 36.597 1.00 85.56 634 LEU A O 1
ATOM 5072 N N . PRO A 1 635 ? -5.486 8.276 34.677 1.00 89.62 635 PRO A N 1
ATOM 5073 C CA . PRO A 1 635 ? -4.974 9.481 34.034 1.00 89.62 635 PRO A CA 1
ATOM 5074 C C . PRO A 1 635 ? -5.565 10.740 34.668 1.00 89.62 635 PRO A C 1
ATOM 5076 O O . PRO A 1 635 ? -6.787 10.869 34.796 1.00 89.62 635 PRO A O 1
ATOM 5079 N N . ARG A 1 636 ? -4.702 11.721 34.962 1.00 86.44 636 ARG A N 1
ATOM 5080 C CA . ARG A 1 636 ? -5.107 13.049 35.462 1.00 86.44 636 ARG A CA 1
ATOM 5081 C C . ARG A 1 636 ? -6.181 13.704 34.589 1.00 86.44 636 ARG A C 1
ATOM 5083 O O . ARG A 1 636 ? -7.077 14.350 35.115 1.00 86.44 636 ARG A O 1
ATOM 5090 N N . GLU A 1 637 ? -6.134 13.486 33.271 1.00 90.88 637 GLU A N 1
ATOM 5091 C CA . GLU A 1 637 ? -7.074 14.089 32.326 1.00 90.88 637 GLU A CA 1
ATOM 5092 C C . GLU A 1 637 ? -8.529 13.693 32.629 1.00 90.88 637 GLU A C 1
ATOM 5094 O O . GLU A 1 637 ? -9.424 14.518 32.479 1.00 90.88 637 GLU A O 1
ATOM 5099 N N . LEU A 1 638 ? -8.781 12.480 33.137 1.00 91.00 638 LEU A N 1
ATOM 5100 C CA . LEU A 1 638 ? -10.132 12.044 33.509 1.00 91.00 638 LEU A CA 1
ATOM 5101 C C . LEU A 1 638 ? -10.611 12.684 34.823 1.00 91.00 638 LEU A C 1
ATOM 5103 O O . LEU A 1 638 ? -11.798 12.981 34.956 1.00 91.00 638 LEU A O 1
ATOM 5107 N N . VAL A 1 639 ? -9.696 12.976 35.755 1.00 89.75 639 VAL A N 1
ATOM 5108 C CA . VAL A 1 639 ? -9.999 13.748 36.974 1.00 89.75 639 VAL A CA 1
ATOM 5109 C C . VAL A 1 639 ? -10.401 15.176 36.601 1.00 89.75 639 VAL A C 1
ATOM 5111 O O . VAL A 1 639 ? -11.484 15.625 36.978 1.00 89.75 639 VAL A O 1
ATOM 5114 N N . THR A 1 640 ? -9.595 15.858 35.782 1.00 89.31 640 THR A N 1
ATOM 5115 C CA . THR A 1 640 ? -9.900 17.211 35.291 1.00 89.31 640 THR A CA 1
ATOM 5116 C C . THR A 1 640 ? -11.197 17.227 34.469 1.00 89.31 640 THR A C 1
ATOM 5118 O O . THR A 1 640 ? -12.053 18.091 34.675 1.00 89.31 640 THR A O 1
ATOM 5121 N N . ALA A 1 641 ? -11.417 16.231 33.599 1.00 93.06 641 ALA A N 1
ATOM 5122 C CA . ALA A 1 641 ? -12.644 16.112 32.809 1.00 93.06 641 ALA A CA 1
ATOM 5123 C C . ALA A 1 641 ? -13.909 16.055 33.677 1.00 93.06 641 ALA A C 1
ATOM 5125 O O . ALA A 1 641 ? -14.880 16.742 33.359 1.00 93.06 641 ALA A O 1
ATOM 5126 N N . TRP A 1 642 ? -13.904 15.297 34.781 1.00 93.50 642 TRP A N 1
ATOM 5127 C CA . TRP A 1 642 ? -15.034 15.253 35.717 1.00 93.50 642 TRP A CA 1
ATOM 5128 C C . TRP A 1 642 ? -15.372 16.643 36.278 1.00 93.50 642 TRP A C 1
ATOM 5130 O O . TRP A 1 642 ? -16.546 17.022 36.317 1.00 93.50 642 TRP A O 1
ATOM 5140 N N . LEU A 1 643 ? -14.362 17.446 36.633 1.00 91.81 643 LEU A N 1
ATOM 5141 C CA . LEU A 1 643 ? -14.575 18.813 37.119 1.00 91.81 643 LEU A CA 1
ATOM 5142 C C . LEU A 1 643 ? -15.219 19.700 36.040 1.00 91.81 643 LEU A C 1
ATOM 5144 O O . LEU A 1 643 ? -16.218 20.369 36.318 1.00 91.81 643 LEU A O 1
ATOM 5148 N N . HIS A 1 644 ? -14.736 19.652 34.792 1.00 91.56 644 HIS A N 1
ATOM 5149 C CA . HIS A 1 644 ? -15.377 20.385 33.692 1.00 91.56 644 HIS A CA 1
ATOM 5150 C C . HIS A 1 644 ? -16.789 19.877 33.372 1.00 91.56 644 HIS A C 1
ATOM 5152 O O . HIS A 1 644 ? -17.644 20.692 33.045 1.00 91.56 644 HIS A O 1
ATOM 5158 N N . ILE A 1 645 ? -17.079 18.579 33.502 1.00 92.75 645 ILE A N 1
ATOM 5159 C CA . ILE A 1 645 ? -18.434 18.027 33.318 1.00 92.75 645 ILE A CA 1
ATOM 5160 C C . ILE A 1 645 ? -19.398 18.608 34.363 1.00 92.75 645 ILE A C 1
ATOM 5162 O O . ILE A 1 645 ? -20.480 19.088 34.013 1.00 92.75 645 ILE A O 1
ATOM 5166 N N . VAL A 1 646 ? -18.998 18.618 35.640 1.00 91.00 646 VAL A N 1
ATOM 5167 C CA . VAL A 1 646 ? -19.798 19.195 36.733 1.00 91.00 646 VAL A CA 1
ATOM 5168 C C . VAL A 1 646 ? -20.030 20.692 36.501 1.00 91.00 646 VAL A C 1
ATOM 5170 O O . VAL A 1 646 ? -21.168 21.154 36.598 1.00 91.00 646 VAL A O 1
ATOM 5173 N N . PHE A 1 647 ? -18.994 21.450 36.128 1.00 88.62 647 PHE A N 1
ATOM 5174 C CA . PHE A 1 647 ? -19.139 22.881 35.840 1.00 88.62 647 PHE A CA 1
ATOM 5175 C C . PHE A 1 647 ? -19.932 23.177 34.568 1.00 88.62 647 PHE A C 1
ATOM 5177 O O . PHE A 1 647 ? -20.738 24.104 34.578 1.00 88.62 647 PHE A O 1
ATOM 5184 N N . GLY A 1 648 ? -19.799 22.365 33.520 1.00 88.06 648 GLY A N 1
ATOM 5185 C CA . GLY A 1 648 ? -20.614 22.455 32.312 1.00 88.06 648 GLY A CA 1
ATOM 5186 C C . GLY A 1 648 ? -22.106 22.322 32.623 1.00 88.06 648 GLY A C 1
ATOM 5187 O O . GLY A 1 648 ? -22.898 23.151 32.183 1.00 88.06 648 GLY A O 1
ATOM 5188 N N . LEU A 1 649 ? -22.504 21.344 33.445 1.00 88.56 649 LEU A N 1
ATOM 5189 C CA . LEU A 1 649 ? -23.907 21.202 33.862 1.00 88.56 649 LEU A CA 1
ATOM 5190 C C . LEU A 1 649 ? -24.376 22.323 34.803 1.00 88.56 649 LEU A C 1
ATOM 5192 O O . LEU A 1 649 ? -25.520 22.762 34.711 1.00 88.56 649 LEU A O 1
ATOM 5196 N N . ILE A 1 650 ? -23.524 22.814 35.709 1.00 87.62 650 ILE A N 1
ATOM 5197 C CA . ILE A 1 650 ? -23.883 23.942 36.587 1.00 87.62 650 ILE A CA 1
ATOM 5198 C C . ILE A 1 650 ? -24.083 25.221 35.759 1.00 87.62 650 ILE A C 1
ATOM 5200 O O . ILE A 1 650 ? -25.069 25.939 35.947 1.00 87.62 650 ILE A O 1
ATOM 5204 N N . TYR A 1 651 ? -23.171 25.507 34.829 1.00 84.88 651 TYR A N 1
ATOM 5205 C CA . TYR A 1 651 ? -23.214 26.699 33.989 1.00 84.88 651 TYR A CA 1
ATOM 5206 C C . TYR A 1 651 ? -24.287 26.644 32.905 1.00 84.88 651 TYR A C 1
ATOM 5208 O O . TYR A 1 651 ? -24.827 27.699 32.589 1.00 84.88 651 TYR A O 1
ATOM 5216 N N . SER A 1 652 ? -24.716 25.469 32.425 1.00 79.50 652 SER A N 1
ATOM 5217 C CA . SER A 1 652 ? -25.815 25.382 31.445 1.00 79.50 652 SER A CA 1
ATOM 5218 C C . SER A 1 652 ? -27.133 25.996 31.946 1.00 79.50 652 SER A C 1
ATOM 5220 O O . SER A 1 652 ? -28.014 26.306 31.151 1.00 79.50 652 SER A O 1
ATOM 5222 N N . SER A 1 653 ? -27.270 26.209 33.261 1.00 68.94 653 SER A N 1
ATOM 5223 C CA . SER A 1 653 ? -28.405 26.891 33.896 1.00 68.94 653 SER A CA 1
ATOM 5224 C C . SER A 1 653 ? -28.169 28.383 34.209 1.00 68.94 653 SER A C 1
ATOM 5226 O O . SER A 1 653 ? -29.014 28.994 34.876 1.00 68.94 653 SER A O 1
ATOM 5228 N N . HIS A 1 654 ? -27.003 28.948 33.860 1.00 65.25 654 HIS A N 1
ATOM 5229 C CA . HIS A 1 654 ? -26.494 30.200 34.441 1.00 65.25 654 HIS A CA 1
ATOM 5230 C C . HIS A 1 654 ? -25.612 31.092 33.538 1.00 65.25 654 HIS A C 1
ATOM 5232 O O . HIS A 1 654 ? -25.716 32.311 33.675 1.00 65.25 654 HIS A O 1
ATOM 5238 N N . THR A 1 655 ? -24.745 30.550 32.674 1.00 68.06 655 THR A N 1
ATOM 5239 C CA . THR A 1 655 ? -23.796 31.311 31.827 1.00 68.06 655 THR A CA 1
ATOM 5240 C C . THR A 1 655 ? -23.485 30.573 30.518 1.00 68.06 655 THR A C 1
ATOM 5242 O O . THR A 1 655 ? -23.620 29.357 30.437 1.00 68.06 655 THR A O 1
ATOM 5245 N N . VAL A 1 656 ? -23.030 31.297 29.487 1.00 67.94 656 VAL A N 1
ATOM 5246 C CA . VAL A 1 656 ? -22.694 30.724 28.162 1.00 67.94 656 VAL A CA 1
ATOM 5247 C C . VAL A 1 656 ? -21.406 29.876 28.192 1.00 67.94 656 VAL A C 1
ATOM 5249 O O . VAL A 1 656 ? -21.229 28.988 27.362 1.00 67.94 656 VAL A O 1
ATOM 5252 N N . ASP A 1 657 ? -20.547 30.065 29.201 1.00 77.31 657 ASP A N 1
ATOM 5253 C CA . ASP A 1 657 ? -19.258 29.363 29.357 1.00 77.31 657 ASP A CA 1
ATOM 5254 C C . ASP A 1 657 ? -19.378 27.831 29.474 1.00 77.31 657 ASP A C 1
ATOM 5256 O O . ASP A 1 657 ? -18.384 27.114 29.337 1.00 77.31 657 ASP A O 1
ATOM 5260 N N . TRP A 1 658 ? -20.589 27.305 29.698 1.00 84.81 658 TRP A N 1
ATOM 5261 C CA . TRP A 1 658 ? -20.867 25.869 29.758 1.00 84.81 658 TRP A CA 1
ATOM 5262 C C . TRP A 1 658 ? -20.325 25.105 28.539 1.00 84.81 658 TRP A C 1
ATOM 5264 O O . TRP A 1 658 ? -19.814 23.993 28.688 1.00 84.81 658 TRP A O 1
ATOM 5274 N N . PHE A 1 659 ? -20.377 25.711 27.347 1.00 84.00 659 PHE A N 1
ATOM 5275 C CA . PHE A 1 659 ? -19.914 25.091 26.105 1.00 84.00 659 PHE A CA 1
ATOM 5276 C C . PHE A 1 659 ? -18.391 24.889 26.082 1.00 84.00 659 PHE A C 1
ATOM 5278 O O . PHE A 1 659 ? -17.908 23.853 25.616 1.00 84.00 659 PHE A O 1
ATOM 5285 N N . ASN A 1 660 ? -17.630 25.834 26.647 1.00 86.12 660 ASN A N 1
ATOM 5286 C CA . ASN A 1 660 ? -16.174 25.731 26.767 1.00 86.12 660 ASN A CA 1
ATOM 5287 C C . ASN A 1 660 ? -15.797 24.587 27.716 1.00 86.12 660 ASN A C 1
ATOM 5289 O O . ASN A 1 660 ? -14.976 23.740 27.362 1.00 86.12 660 ASN A O 1
ATOM 5293 N N . HIS A 1 661 ? -16.472 24.489 28.868 1.00 88.81 661 HIS A N 1
ATOM 5294 C CA . HIS A 1 661 ? -16.298 23.371 29.799 1.00 88.81 661 HIS A CA 1
ATOM 5295 C C . HIS A 1 661 ? -16.624 22.016 29.150 1.00 88.81 661 HIS A C 1
ATOM 5297 O O . HIS A 1 661 ? -15.810 21.099 29.228 1.00 88.81 661 HIS A O 1
ATOM 5303 N N . MET A 1 662 ? -17.758 21.882 28.451 1.00 89.56 662 MET A N 1
ATOM 5304 C CA . MET A 1 662 ? -18.105 20.628 27.764 1.00 89.56 662 MET A CA 1
ATOM 5305 C C . MET A 1 662 ? -17.108 20.271 26.649 1.00 89.56 662 MET A C 1
ATOM 5307 O O . MET A 1 662 ? -16.755 19.104 26.480 1.00 89.56 662 MET A O 1
ATOM 5311 N N . THR A 1 663 ? -16.603 21.266 25.915 1.00 87.00 663 THR A N 1
ATOM 5312 C CA . THR A 1 663 ? -15.607 21.063 24.850 1.00 87.00 663 THR A CA 1
ATOM 5313 C C . THR A 1 663 ? -14.250 20.626 25.412 1.00 87.00 663 THR A C 1
ATOM 5315 O O . THR A 1 663 ? -13.644 19.692 24.878 1.00 87.00 663 THR A O 1
ATOM 5318 N N . ARG A 1 664 ? -13.799 21.239 26.515 1.00 89.62 664 ARG A N 1
ATOM 5319 C CA . ARG A 1 664 ? -12.570 20.872 27.238 1.00 89.62 664 ARG A CA 1
ATOM 5320 C C . ARG A 1 664 ? -12.683 19.472 27.842 1.00 89.62 664 ARG A C 1
ATOM 5322 O O . ARG A 1 664 ? -11.821 18.634 27.581 1.00 89.62 664 ARG A O 1
ATOM 5329 N N . ALA A 1 665 ? -13.795 19.177 28.522 1.00 92.31 665 ALA A N 1
ATOM 5330 C CA . ALA A 1 665 ? -14.117 17.844 29.030 1.00 92.31 665 ALA A CA 1
ATOM 5331 C C . ALA A 1 665 ? -14.070 16.773 27.932 1.00 92.31 665 ALA A C 1
ATOM 5333 O O . ALA A 1 665 ? -13.540 15.693 28.164 1.00 92.31 665 ALA A O 1
ATOM 5334 N N . ARG A 1 666 ? -14.579 17.066 26.727 1.00 91.00 666 ARG A N 1
ATOM 5335 C CA . ARG A 1 666 ? -14.574 16.134 25.589 1.00 91.00 666 ARG A CA 1
ATOM 5336 C C . ARG A 1 666 ? -13.160 15.797 25.106 1.00 91.00 666 ARG A C 1
ATOM 5338 O O . ARG A 1 666 ? -12.919 14.640 24.775 1.00 91.00 666 ARG A O 1
ATOM 5345 N N . SER A 1 667 ? -12.237 16.766 25.077 1.00 89.31 667 SER A N 1
ATOM 5346 C CA . SER A 1 667 ? -10.824 16.476 24.769 1.00 89.31 667 SER A CA 1
ATOM 5347 C C . SER A 1 667 ? -10.217 15.603 25.861 1.00 89.31 667 SER A C 1
ATOM 5349 O O . SER A 1 667 ? -9.802 14.484 25.588 1.00 89.31 667 SER A O 1
ATOM 5351 N N . LEU A 1 668 ? -10.293 16.057 27.115 1.00 91.50 668 LEU A N 1
ATOM 5352 C CA . LEU A 1 668 ? -9.707 15.375 28.270 1.00 91.50 668 LEU A CA 1
ATOM 5353 C C . LEU A 1 668 ? -10.243 13.941 28.461 1.00 91.50 668 LEU A C 1
ATOM 5355 O O . LEU A 1 668 ? -9.474 13.030 28.757 1.00 91.50 668 LEU A O 1
ATOM 5359 N N . MET A 1 669 ? -11.539 13.714 28.220 1.00 93.06 669 MET A N 1
ATOM 5360 C CA . MET A 1 669 ? -12.166 12.385 28.172 1.00 93.06 669 MET A CA 1
ATOM 5361 C C . MET A 1 669 ? -11.516 11.485 27.122 1.00 93.06 669 MET A C 1
ATOM 5363 O O . MET A 1 669 ? -11.140 10.352 27.421 1.00 93.06 669 MET A O 1
ATOM 5367 N N . LYS A 1 670 ? -11.387 11.983 25.888 1.00 90.31 670 LYS A N 1
ATOM 5368 C CA . LYS A 1 670 ? -10.796 11.234 24.779 1.00 90.31 670 LYS A CA 1
ATOM 5369 C C . LYS A 1 670 ? -9.323 10.933 25.053 1.00 90.31 670 LYS A C 1
ATOM 5371 O O . LYS A 1 670 ? -8.917 9.782 24.926 1.00 90.31 670 LYS A O 1
ATOM 5376 N N . ASP A 1 671 ? -8.559 11.939 25.465 1.00 89.50 671 ASP A N 1
ATOM 5377 C CA . ASP A 1 671 ? -7.121 11.845 25.720 1.00 89.50 671 ASP A CA 1
ATOM 5378 C C . ASP A 1 671 ? -6.835 10.908 26.908 1.00 89.50 671 ASP A C 1
ATOM 5380 O O . ASP A 1 671 ? -5.962 10.044 26.829 1.00 89.50 671 ASP A O 1
ATOM 5384 N N . GLY A 1 672 ? -7.626 11.001 27.980 1.00 90.31 672 GLY A N 1
ATOM 5385 C CA . GLY A 1 672 ? -7.547 10.116 29.141 1.00 90.31 672 GLY A CA 1
ATOM 5386 C C . GLY A 1 672 ? -7.912 8.662 28.825 1.00 90.31 672 GLY A C 1
ATOM 5387 O O . GLY A 1 672 ? -7.133 7.758 29.129 1.00 90.31 672 GLY A O 1
ATOM 5388 N N . MET A 1 673 ? -9.042 8.415 28.147 1.00 91.56 673 MET A N 1
ATOM 5389 C CA . MET A 1 673 ? -9.399 7.063 27.689 1.00 91.56 673 MET A CA 1
ATOM 5390 C C . MET A 1 673 ? -8.334 6.498 26.741 1.00 91.56 673 MET A C 1
ATOM 5392 O O . MET A 1 673 ? -7.945 5.338 26.877 1.00 91.56 673 MET A O 1
ATOM 5396 N N . GLN A 1 674 ? -7.810 7.315 25.822 1.00 90.00 674 GLN A N 1
ATOM 5397 C CA . GLN A 1 674 ? -6.753 6.906 24.901 1.00 90.00 674 GLN A CA 1
ATOM 5398 C C . GLN A 1 674 ? -5.467 6.516 25.640 1.00 90.00 674 GLN A C 1
ATOM 5400 O O . GLN A 1 674 ? -4.889 5.483 25.308 1.00 90.00 674 GLN A O 1
ATOM 5405 N N . LYS A 1 675 ? -5.044 7.268 26.667 1.00 89.06 675 LYS A N 1
ATOM 5406 C CA . LYS A 1 675 ? -3.894 6.900 27.513 1.00 89.06 675 LYS A CA 1
ATOM 5407 C C . LYS A 1 675 ? -4.087 5.553 28.205 1.00 89.06 675 LYS A C 1
ATOM 5409 O O . LYS A 1 675 ? -3.183 4.725 28.157 1.00 89.06 675 LYS A O 1
ATOM 5414 N N . MET A 1 676 ? -5.264 5.293 28.779 1.00 88.94 676 MET A N 1
ATOM 5415 C CA . MET A 1 676 ? -5.557 3.994 29.404 1.00 88.94 676 MET A CA 1
ATOM 5416 C C . MET A 1 676 ? -5.480 2.851 28.387 1.00 88.94 676 MET A C 1
ATOM 5418 O O . MET A 1 676 ? -4.789 1.868 28.632 1.00 88.94 676 MET A O 1
ATOM 5422 N N . ILE A 1 677 ? -6.112 3.005 27.216 1.00 87.56 677 ILE A N 1
ATOM 5423 C CA . ILE A 1 677 ? -6.061 2.024 26.116 1.00 87.56 677 ILE A CA 1
ATOM 5424 C C . ILE A 1 677 ? -4.617 1.822 25.604 1.00 87.56 677 ILE A C 1
ATOM 5426 O O . ILE A 1 677 ? -4.231 0.711 25.231 1.00 87.56 677 ILE A O 1
ATOM 5430 N N . GLN A 1 678 ? -3.790 2.872 25.616 1.00 84.88 678 GLN A N 1
ATOM 5431 C CA . GLN A 1 678 ? -2.366 2.794 25.281 1.00 84.88 678 GLN A CA 1
ATOM 5432 C C . GLN A 1 678 ? -1.514 2.124 26.378 1.00 84.88 678 GLN A C 1
ATOM 5434 O O . GLN A 1 678 ? -0.482 1.545 26.041 1.00 84.88 678 GLN A O 1
ATOM 5439 N N . GLY A 1 679 ? -1.949 2.123 27.640 1.00 81.12 679 GLY A N 1
ATOM 5440 C CA . GLY A 1 679 ? -1.256 1.462 28.752 1.00 81.12 679 GLY A CA 1
ATOM 5441 C C . GLY A 1 679 ? -1.395 -0.067 28.793 1.00 81.12 679 GLY A C 1
ATOM 5442 O O . GLY A 1 679 ? -0.485 -0.738 29.266 1.00 81.12 679 GLY A O 1
ATOM 5443 N N . ILE A 1 680 ? -2.485 -0.638 28.257 1.00 80.44 680 ILE A N 1
ATOM 5444 C CA . ILE A 1 680 ? -2.841 -2.069 28.438 1.00 80.44 680 ILE A CA 1
ATOM 5445 C C . ILE A 1 680 ? -1.774 -3.049 27.912 1.00 80.44 680 ILE A C 1
ATOM 5447 O O . ILE A 1 680 ? -1.628 -4.161 28.412 1.00 80.44 680 ILE A O 1
ATOM 5451 N N . SER A 1 681 ? -1.050 -2.684 26.854 1.00 72.75 681 SER A N 1
ATOM 5452 C CA . SER A 1 681 ? -0.027 -3.545 26.257 1.00 72.75 681 SER A CA 1
ATOM 5453 C C . SER A 1 681 ? 1.008 -2.699 25.539 1.00 72.75 681 SER A C 1
ATOM 5455 O O . SER A 1 681 ? 0.644 -1.795 24.797 1.00 72.75 681 SER A O 1
ATOM 5457 N N . SER A 1 682 ? 2.294 -3.009 25.681 1.00 68.19 682 SER A N 1
ATOM 5458 C CA . SER A 1 682 ? 3.354 -2.371 24.890 1.00 68.19 682 SER A CA 1
ATOM 5459 C C . SER A 1 682 ? 3.463 -2.925 23.464 1.00 68.19 682 SER A C 1
ATOM 5461 O O . SER A 1 682 ? 4.101 -2.303 22.619 1.00 68.19 682 SER A O 1
ATOM 5463 N N . GLN A 1 683 ? 2.832 -4.068 23.166 1.00 74.00 683 GLN A N 1
ATOM 5464 C CA . GLN A 1 683 ? 3.055 -4.788 21.911 1.00 74.00 683 GLN A CA 1
ATOM 5465 C C . GLN A 1 683 ? 2.494 -4.042 20.691 1.00 74.00 683 GLN A C 1
ATOM 5467 O O . GLN A 1 683 ? 1.421 -3.423 20.739 1.00 74.00 683 GLN A O 1
ATOM 5472 N N . ASN A 1 684 ? 3.219 -4.138 19.575 1.00 80.81 684 ASN A N 1
ATOM 5473 C CA . ASN A 1 684 ? 2.810 -3.608 18.282 1.00 80.81 684 ASN A CA 1
ATOM 5474 C C . ASN A 1 684 ? 2.091 -4.695 17.468 1.00 80.81 684 ASN A C 1
ATOM 5476 O O . ASN A 1 684 ? 2.626 -5.774 17.215 1.00 80.81 684 ASN A O 1
ATOM 5480 N N . LEU A 1 685 ? 0.873 -4.399 17.014 1.00 87.12 685 LEU A N 1
ATOM 5481 C CA . LEU A 1 685 ? 0.065 -5.330 16.225 1.00 87.12 685 LEU A CA 1
ATOM 5482 C C . LEU A 1 685 ? 0.703 -5.655 14.855 1.00 87.12 685 LEU A C 1
ATOM 5484 O O . LEU A 1 685 ? 0.482 -6.744 14.325 1.00 87.12 685 LEU A O 1
ATOM 5488 N N . LEU A 1 686 ? 1.533 -4.760 14.300 1.00 87.00 686 LEU A N 1
ATOM 5489 C CA . LEU A 1 686 ? 2.245 -4.992 13.033 1.00 87.00 686 LEU A CA 1
ATOM 5490 C C . LEU A 1 686 ? 3.285 -6.117 13.127 1.00 87.00 686 LEU A C 1
ATOM 5492 O O . LEU A 1 686 ? 3.435 -6.873 12.173 1.00 87.00 686 LEU A O 1
ATOM 5496 N N . GLU A 1 687 ? 3.946 -6.294 14.274 1.00 86.31 687 GLU A N 1
ATOM 5497 C CA . GLU A 1 687 ? 4.933 -7.370 14.488 1.00 86.31 687 GLU A CA 1
ATOM 5498 C C . GLU A 1 687 ? 4.294 -8.765 14.442 1.00 86.31 687 GLU A C 1
ATOM 5500 O O . GLU A 1 687 ? 4.949 -9.759 14.132 1.00 86.31 687 GLU A O 1
ATOM 5505 N N . LYS A 1 688 ? 2.990 -8.845 14.733 1.00 89.19 688 LYS A N 1
ATOM 5506 C CA . LYS A 1 688 ? 2.197 -10.080 14.674 1.00 89.19 688 LYS A CA 1
ATOM 5507 C C . LYS A 1 688 ? 1.581 -10.318 13.290 1.00 89.19 688 LYS A C 1
ATOM 5509 O O . LYS A 1 688 ? 0.873 -11.312 13.114 1.00 89.19 688 LYS A O 1
ATOM 5514 N N . ALA A 1 689 ? 1.796 -9.424 12.319 1.00 91.12 689 ALA A N 1
ATOM 5515 C CA . ALA A 1 689 ? 1.242 -9.544 10.974 1.00 91.12 689 ALA A CA 1
ATOM 5516 C C . ALA A 1 689 ? 1.924 -10.664 10.172 1.00 91.12 689 ALA A C 1
ATOM 5518 O O . ALA A 1 689 ? 3.145 -10.802 10.142 1.00 91.12 689 ALA A O 1
ATOM 5519 N N . VAL A 1 690 ? 1.108 -11.452 9.479 1.00 90.81 690 VAL A N 1
ATOM 5520 C CA . VAL A 1 690 ? 1.530 -12.576 8.642 1.00 90.81 690 VAL A CA 1
ATOM 5521 C C . VAL A 1 690 ? 1.578 -12.120 7.190 1.00 90.81 690 VAL A C 1
ATOM 5523 O O . VAL A 1 690 ? 0.565 -11.658 6.662 1.00 90.81 690 VAL A O 1
ATOM 5526 N N . MET A 1 691 ? 2.709 -12.304 6.504 1.00 92.50 691 MET A N 1
ATOM 5527 C CA . MET A 1 691 ? 2.765 -12.034 5.065 1.00 92.50 691 MET A CA 1
ATOM 5528 C C . MET A 1 691 ? 2.072 -13.169 4.305 1.00 92.50 691 MET A C 1
ATOM 5530 O O . MET A 1 691 ? 2.420 -14.343 4.439 1.00 92.50 691 MET A O 1
ATOM 5534 N N . LEU A 1 692 ? 1.061 -12.815 3.516 1.00 91.62 692 LEU A N 1
ATOM 5535 C CA . LEU A 1 692 ? 0.235 -13.748 2.750 1.00 91.62 692 LEU A CA 1
ATOM 5536 C C . LEU A 1 692 ? 0.752 -13.877 1.290 1.00 91.62 692 LEU A C 1
ATOM 5538 O O . LEU A 1 692 ? 1.680 -13.172 0.883 1.00 91.62 692 LEU A O 1
ATOM 5542 N N . PRO A 1 693 ? 0.197 -14.786 0.459 1.00 92.56 693 PRO A N 1
ATOM 5543 C CA . PRO A 1 693 ? 0.668 -15.027 -0.912 1.00 92.56 693 PRO A CA 1
ATOM 5544 C C . PRO A 1 693 ? 0.836 -13.815 -1.842 1.00 92.56 693 PRO A C 1
ATOM 5546 O O . PRO A 1 693 ? 1.669 -13.865 -2.745 1.00 92.56 693 PRO A O 1
ATOM 5549 N N . THR A 1 694 ? 0.046 -12.746 -1.682 1.00 91.62 694 THR A N 1
ATOM 5550 C CA . THR A 1 694 ? 0.126 -11.573 -2.580 1.00 91.62 694 THR A CA 1
ATOM 5551 C C . THR A 1 694 ? 1.280 -10.654 -2.182 1.00 91.62 694 THR A C 1
ATOM 5553 O O . THR A 1 694 ? 1.902 -10.033 -3.033 1.00 91.62 694 THR A O 1
ATOM 5556 N N . GLU A 1 695 ? 1.586 -10.607 -0.896 1.00 92.56 695 GLU A N 1
ATOM 5557 C CA . GLU A 1 695 ? 2.601 -9.811 -0.230 1.00 92.56 695 GLU A CA 1
ATOM 5558 C C . GLU A 1 695 ? 3.979 -10.371 -0.591 1.00 92.56 695 GLU A C 1
ATOM 5560 O O . GLU A 1 695 ? 4.820 -9.642 -1.108 1.00 92.56 695 GLU A O 1
ATOM 5565 N N . ILE A 1 696 ? 4.150 -11.696 -0.484 1.00 93.44 696 ILE A N 1
ATOM 5566 C CA . ILE A 1 696 ? 5.351 -12.396 -0.967 1.00 93.44 696 ILE A CA 1
ATOM 5567 C C . ILE A 1 696 ? 5.548 -12.193 -2.475 1.00 93.44 696 ILE A C 1
ATOM 5569 O O . ILE A 1 696 ? 6.651 -11.892 -2.917 1.00 93.44 696 ILE A O 1
ATOM 5573 N N . MET A 1 697 ? 4.484 -12.304 -3.278 1.00 93.75 697 MET A N 1
ATOM 5574 C CA . MET A 1 697 ? 4.564 -12.050 -4.722 1.00 93.75 697 MET A CA 1
ATOM 5575 C C . MET A 1 697 ? 4.927 -10.590 -5.040 1.00 93.75 697 MET A C 1
ATOM 5577 O O . MET A 1 697 ? 5.677 -10.350 -5.985 1.00 93.75 697 MET A O 1
ATOM 5581 N N . SER A 1 698 ? 4.454 -9.630 -4.240 1.00 93.75 698 SER A N 1
ATOM 5582 C CA . SER A 1 698 ? 4.794 -8.209 -4.390 1.00 93.75 698 SER A CA 1
ATOM 5583 C C . SER A 1 698 ? 6.264 -7.953 -4.055 1.00 93.75 698 SER A C 1
ATOM 5585 O O . SER A 1 698 ? 6.926 -7.276 -4.824 1.00 93.75 698 SER A O 1
ATOM 5587 N N . LEU A 1 699 ? 6.814 -8.565 -2.999 1.00 93.56 699 LEU A N 1
ATOM 5588 C CA . LEU A 1 699 ? 8.247 -8.463 -2.677 1.00 93.56 699 LEU A CA 1
ATOM 5589 C C . LEU A 1 699 ? 9.145 -9.110 -3.742 1.00 93.56 699 LEU A C 1
ATOM 5591 O O . LEU A 1 699 ? 10.131 -8.510 -4.156 1.00 93.56 699 LEU A O 1
ATOM 5595 N N . ILE A 1 700 ? 8.778 -10.291 -4.256 1.00 93.75 700 ILE A N 1
ATOM 5596 C CA . ILE A 1 700 ? 9.495 -10.907 -5.389 1.00 93.75 700 ILE A CA 1
ATOM 5597 C C . ILE A 1 700 ? 9.436 -9.976 -6.615 1.00 93.75 700 ILE A C 1
ATOM 5599 O O . ILE A 1 700 ? 10.434 -9.794 -7.305 1.00 93.75 700 ILE A O 1
ATOM 5603 N N . THR A 1 701 ? 8.284 -9.350 -6.872 1.00 94.06 701 THR A N 1
ATOM 5604 C CA . THR A 1 701 ? 8.114 -8.384 -7.970 1.00 94.06 701 THR A CA 1
ATOM 5605 C C . THR A 1 701 ? 8.961 -7.126 -7.767 1.00 94.06 701 THR A C 1
ATOM 5607 O O . THR A 1 701 ? 9.590 -6.678 -8.720 1.00 94.06 701 THR A O 1
ATOM 5610 N N . LEU A 1 702 ? 9.032 -6.596 -6.542 1.00 92.81 702 LEU A N 1
ATOM 5611 C CA . LEU A 1 702 ? 9.848 -5.437 -6.177 1.00 92.81 702 LEU A CA 1
ATOM 5612 C C . LEU A 1 702 ? 11.337 -5.701 -6.446 1.00 92.81 702 LEU A C 1
ATOM 5614 O O . LEU A 1 702 ? 11.987 -4.887 -7.094 1.00 92.81 702 LEU A O 1
ATOM 5618 N N . ASN A 1 703 ? 11.838 -6.875 -6.044 1.00 90.94 703 ASN A N 1
ATOM 5619 C CA . ASN A 1 703 ? 13.213 -7.303 -6.316 1.00 90.94 703 ASN A CA 1
ATOM 5620 C C . ASN A 1 703 ? 13.479 -7.444 -7.824 1.00 90.94 703 ASN A C 1
ATOM 5622 O O . ASN A 1 703 ? 14.468 -6.926 -8.332 1.00 90.94 703 ASN A O 1
ATOM 5626 N N . LEU A 1 704 ? 12.577 -8.089 -8.575 1.00 92.12 704 LEU A N 1
ATOM 5627 C CA . LEU A 1 704 ? 12.714 -8.220 -10.033 1.00 92.12 704 LEU A CA 1
ATOM 5628 C C . LEU A 1 704 ? 12.616 -6.868 -10.766 1.00 92.12 704 LEU A C 1
ATOM 5630 O O . LEU A 1 704 ? 13.174 -6.706 -11.850 1.00 92.12 704 LEU A O 1
ATOM 5634 N N . PHE A 1 705 ? 11.945 -5.874 -10.181 1.00 93.12 705 PHE A N 1
ATOM 5635 C CA . PHE A 1 705 ? 11.897 -4.497 -10.681 1.00 93.12 705 PHE A CA 1
ATOM 5636 C C . PHE A 1 705 ? 13.153 -3.667 -10.353 1.00 93.12 705 PHE A C 1
ATOM 5638 O O . PHE A 1 705 ? 13.192 -2.493 -10.721 1.00 93.12 705 PHE A O 1
ATOM 5645 N N . GLN A 1 706 ? 14.192 -4.249 -9.745 1.00 89.69 706 GLN A N 1
ATOM 5646 C CA . GLN A 1 706 ? 15.538 -3.654 -9.648 1.00 89.69 706 GLN A CA 1
ATOM 5647 C C . GLN A 1 706 ? 16.500 -4.144 -10.753 1.00 89.69 706 GLN A C 1
ATOM 5649 O O . GLN A 1 706 ? 17.640 -3.696 -10.819 1.00 89.69 706 GLN A O 1
ATOM 5654 N N . ASP A 1 707 ? 15.997 -4.979 -11.670 1.00 91.44 707 ASP A N 1
ATOM 5655 C CA . ASP A 1 707 ? 16.710 -5.695 -12.737 1.00 91.44 707 ASP A CA 1
ATOM 5656 C C . ASP A 1 707 ? 17.605 -6.848 -12.268 1.00 91.44 707 ASP A C 1
ATOM 5658 O O . ASP A 1 707 ? 18.258 -6.830 -11.228 1.00 91.44 707 ASP A O 1
ATOM 5662 N N . ASP A 1 708 ? 17.652 -7.883 -13.099 1.00 89.44 708 ASP A N 1
ATOM 5663 C CA . ASP A 1 708 ? 18.354 -9.130 -12.837 1.00 89.44 708 ASP A CA 1
ATOM 5664 C C . ASP A 1 708 ? 19.714 -9.146 -13.560 1.00 89.44 708 ASP A C 1
ATOM 5666 O O . ASP A 1 708 ? 19.920 -9.814 -14.581 1.00 89.44 708 ASP A O 1
ATOM 5670 N N . VAL A 1 709 ? 20.619 -8.310 -13.039 1.00 88.88 709 VAL A N 1
ATOM 5671 C CA . VAL A 1 709 ? 21.923 -7.951 -13.639 1.00 88.88 709 VAL A CA 1
ATOM 5672 C C . VAL A 1 709 ? 23.143 -8.425 -12.834 1.00 88.88 709 VAL A C 1
ATOM 5674 O O . VAL A 1 709 ? 24.287 -8.296 -13.275 1.00 88.88 709 VAL A O 1
ATOM 5677 N N . GLY A 1 710 ? 22.924 -9.023 -11.660 1.00 84.94 710 GLY A N 1
ATOM 5678 C CA . GLY A 1 710 ? 23.976 -9.603 -10.823 1.00 84.94 710 GLY A CA 1
ATOM 5679 C C . GLY A 1 710 ? 24.934 -8.563 -10.233 1.00 84.94 710 GLY A C 1
ATOM 5680 O O . GLY A 1 710 ? 24.679 -8.032 -9.159 1.00 84.94 710 GLY A O 1
ATOM 5681 N N . LYS A 1 711 ? 26.071 -8.330 -10.902 1.00 86.69 711 LYS A N 1
ATOM 5682 C CA . LYS A 1 711 ? 27.108 -7.354 -10.495 1.00 86.69 711 LYS A CA 1
ATOM 5683 C C . LYS A 1 711 ? 27.222 -6.152 -11.437 1.00 86.69 711 LYS A C 1
ATOM 5685 O O . LYS A 1 711 ? 28.077 -5.301 -11.213 1.00 86.69 711 LYS A O 1
ATOM 5690 N N . TYR A 1 712 ? 26.448 -6.144 -12.516 1.00 90.25 712 TYR A N 1
ATOM 5691 C CA . TYR A 1 712 ? 26.476 -5.100 -13.533 1.00 90.25 712 TYR A CA 1
ATOM 5692 C C . TYR A 1 712 ? 25.451 -4.007 -13.223 1.00 90.25 712 TYR A C 1
ATOM 5694 O O . TYR A 1 712 ? 24.558 -4.203 -12.399 1.00 90.25 712 TYR A O 1
ATOM 5702 N N . ASP A 1 713 ? 25.586 -2.866 -13.893 1.00 91.00 713 ASP A N 1
ATOM 5703 C CA . ASP A 1 713 ? 24.673 -1.734 -13.747 1.00 91.00 713 ASP A CA 1
ATOM 5704 C C . ASP A 1 713 ? 23.251 -2.113 -14.218 1.00 91.00 713 ASP A C 1
ATOM 5706 O O . ASP A 1 713 ? 23.068 -2.904 -15.150 1.00 91.00 713 ASP A O 1
ATOM 5710 N N . ASN A 1 714 ? 22.218 -1.543 -13.587 1.00 92.62 714 ASN A N 1
ATOM 5711 C CA . ASN A 1 714 ? 20.830 -1.745 -14.021 1.00 92.62 714 ASN A CA 1
ATOM 5712 C C . ASN A 1 714 ? 20.562 -1.033 -15.367 1.00 92.62 714 ASN A C 1
ATOM 5714 O O . ASN A 1 714 ? 21.405 -0.295 -15.891 1.00 92.62 714 ASN A O 1
ATOM 5718 N N . ILE A 1 715 ? 19.379 -1.226 -15.958 1.00 93.75 715 ILE A N 1
ATOM 5719 C CA . ILE A 1 715 ? 19.085 -0.677 -17.290 1.00 93.75 715 ILE A CA 1
ATOM 5720 C C . ILE A 1 715 ? 18.948 0.861 -17.302 1.00 93.75 715 ILE A C 1
ATOM 5722 O O . ILE A 1 715 ? 19.161 1.474 -18.345 1.00 93.75 715 ILE A O 1
ATOM 5726 N N . CYS A 1 716 ? 18.611 1.508 -16.177 1.00 92.25 716 CYS A N 1
ATOM 5727 C CA . CYS A 1 716 ? 18.560 2.975 -16.084 1.00 92.25 716 CYS A CA 1
ATOM 5728 C C . CYS A 1 716 ? 19.975 3.555 -16.124 1.00 92.25 716 CYS A C 1
ATOM 5730 O O . CYS A 1 716 ? 20.265 4.433 -16.944 1.00 92.25 716 CYS A O 1
ATOM 5732 N N . ASP A 1 717 ? 20.857 3.006 -15.291 1.00 93.56 717 ASP A N 1
ATOM 5733 C CA . ASP A 1 717 ? 22.248 3.433 -15.169 1.00 93.56 717 ASP A CA 1
ATOM 5734 C C . ASP A 1 717 ? 23.030 3.138 -16.451 1.00 93.56 717 ASP A C 1
ATOM 5736 O O . ASP A 1 717 ? 23.651 4.042 -17.006 1.00 93.56 717 ASP A O 1
ATOM 5740 N N . THR A 1 718 ? 22.896 1.931 -17.012 1.00 94.56 718 THR A N 1
ATOM 5741 C CA . THR A 1 718 ? 23.580 1.534 -18.257 1.00 94.56 718 THR A CA 1
ATOM 5742 C C . THR A 1 718 ? 23.279 2.493 -19.416 1.00 94.56 718 THR A C 1
ATOM 5744 O O . THR A 1 718 ? 24.184 2.920 -20.134 1.00 94.56 718 THR A O 1
ATOM 5747 N N . TYR A 1 719 ? 22.010 2.868 -19.615 1.00 95.19 719 TYR A N 1
ATOM 5748 C CA . TYR A 1 719 ? 21.629 3.763 -20.714 1.00 95.19 719 TYR A CA 1
ATOM 5749 C C . TYR A 1 719 ? 21.959 5.232 -20.417 1.00 95.19 719 TYR A C 1
ATOM 5751 O O . TYR A 1 719 ? 22.287 5.967 -21.346 1.00 95.19 719 TYR A O 1
ATOM 5759 N N . SER A 1 720 ? 21.940 5.652 -19.147 1.00 95.06 720 SER A N 1
ATOM 5760 C CA . SER A 1 720 ? 22.446 6.967 -18.727 1.00 95.06 720 SER A CA 1
ATOM 5761 C C . SER A 1 720 ? 23.949 7.096 -19.019 1.00 95.06 720 SER A C 1
ATOM 5763 O O . SER A 1 720 ? 24.378 8.031 -19.693 1.00 95.06 720 SER A O 1
ATOM 5765 N N . LEU A 1 721 ? 24.748 6.103 -18.610 1.00 95.44 721 LEU A N 1
ATOM 5766 C CA . LEU A 1 721 ? 26.190 6.037 -18.866 1.00 95.44 721 LEU A CA 1
ATOM 5767 C C . LEU A 1 721 ? 26.513 6.011 -20.366 1.00 95.44 721 LEU A C 1
ATOM 5769 O O . LEU A 1 721 ? 27.407 6.733 -20.808 1.00 95.44 721 LEU A O 1
ATOM 5773 N N . TYR A 1 722 ? 25.769 5.236 -21.163 1.00 95.62 722 TYR A N 1
ATOM 5774 C CA . TYR A 1 722 ? 25.964 5.207 -22.614 1.00 95.62 722 TYR A CA 1
ATOM 5775 C C . TYR A 1 722 ? 25.669 6.558 -23.278 1.00 95.62 722 TYR A C 1
ATOM 5777 O O . TYR A 1 722 ? 26.444 6.985 -24.133 1.00 95.62 722 TYR A O 1
ATOM 5785 N N . LEU A 1 723 ? 24.594 7.254 -22.884 1.00 95.50 723 LEU A N 1
ATOM 5786 C CA . LEU A 1 723 ? 24.308 8.595 -23.405 1.00 95.50 723 LEU A CA 1
ATOM 5787 C C . LEU A 1 723 ? 25.397 9.599 -23.022 1.00 95.50 723 LEU A C 1
ATOM 5789 O O . LEU A 1 723 ? 25.888 10.296 -23.902 1.00 95.50 723 LEU A O 1
ATOM 5793 N N . ASN A 1 724 ? 25.844 9.612 -21.763 1.00 95.31 724 ASN A N 1
ATOM 5794 C CA . ASN A 1 724 ? 26.927 10.494 -21.311 1.00 95.31 724 ASN A CA 1
ATOM 5795 C C . ASN A 1 724 ? 28.242 10.224 -22.075 1.00 95.31 724 ASN A C 1
ATOM 5797 O O . ASN A 1 724 ? 28.969 11.150 -22.443 1.00 95.31 724 ASN A O 1
ATOM 5801 N N . SER A 1 725 ? 28.548 8.952 -22.362 1.00 93.94 725 SER A N 1
ATOM 5802 C CA . SER A 1 725 ? 29.692 8.572 -23.201 1.00 93.94 725 SER A CA 1
ATOM 5803 C C . SER A 1 725 ? 29.533 9.044 -24.648 1.00 93.94 725 SER A C 1
ATOM 5805 O O . SER A 1 725 ? 30.520 9.420 -25.277 1.00 93.94 725 SER A O 1
ATOM 5807 N N . LEU A 1 726 ? 28.316 8.997 -25.191 1.00 92.75 726 LEU A N 1
ATOM 5808 C CA . LEU A 1 726 ? 28.017 9.390 -26.564 1.00 92.75 726 LEU A CA 1
ATOM 5809 C C . LEU A 1 726 ? 27.991 10.922 -26.730 1.00 92.75 726 LEU A C 1
ATOM 5811 O O . LEU A 1 726 ? 28.475 11.417 -27.742 1.00 92.75 726 LEU A O 1
ATOM 5815 N N . ASP A 1 727 ? 27.545 11.667 -25.720 1.00 93.88 727 ASP A N 1
ATOM 5816 C CA . ASP A 1 727 ? 27.700 13.125 -25.617 1.00 93.88 727 ASP A CA 1
ATOM 5817 C C . ASP A 1 727 ? 29.181 13.529 -25.575 1.00 93.88 727 ASP A C 1
ATOM 5819 O O . ASP A 1 727 ? 29.654 14.335 -26.377 1.00 93.88 727 ASP A O 1
ATOM 5823 N N . THR A 1 728 ? 29.968 12.869 -24.719 1.00 93.00 728 THR A N 1
ATOM 5824 C CA . THR A 1 728 ? 31.426 13.075 -24.654 1.00 93.00 728 THR A CA 1
ATOM 5825 C C . THR A 1 728 ? 32.094 12.805 -26.012 1.00 93.00 728 THR A C 1
ATOM 5827 O O . THR A 1 728 ? 32.982 13.550 -26.430 1.00 93.00 728 THR A O 1
ATOM 5830 N N . ASP A 1 729 ? 31.651 11.781 -26.750 1.00 90.06 729 ASP A N 1
ATOM 5831 C CA . ASP A 1 729 ? 32.107 11.527 -28.121 1.00 90.06 729 ASP A CA 1
ATOM 5832 C C . ASP A 1 729 ? 31.701 12.661 -29.091 1.00 90.06 729 ASP A C 1
ATOM 5834 O O . ASP A 1 729 ? 32.554 13.164 -29.823 1.00 90.06 729 ASP A O 1
ATOM 5838 N N . ILE A 1 730 ? 30.431 13.088 -29.095 1.00 89.06 730 ILE A N 1
ATOM 5839 C CA . ILE A 1 730 ? 29.879 14.125 -29.996 1.00 89.06 730 ILE A CA 1
ATOM 5840 C C . ILE A 1 730 ? 30.472 15.517 -29.727 1.00 89.06 730 ILE A C 1
ATOM 5842 O O . ILE A 1 730 ? 30.586 16.341 -30.642 1.00 89.06 730 ILE A O 1
ATOM 5846 N N . THR A 1 731 ? 30.839 15.812 -28.483 1.00 88.06 731 THR A N 1
ATOM 5847 C CA . THR A 1 731 ? 31.447 17.089 -28.081 1.00 88.06 731 THR A CA 1
ATOM 5848 C C . THR A 1 731 ? 32.943 17.148 -28.372 1.00 88.06 731 THR A C 1
ATOM 5850 O O . THR A 1 731 ? 33.429 18.207 -28.769 1.00 88.06 731 THR A O 1
ATOM 5853 N N . THR A 1 732 ? 33.674 16.036 -28.228 1.00 88.38 732 THR A N 1
ATOM 5854 C CA . THR A 1 732 ? 35.143 16.013 -28.388 1.00 88.38 732 THR A CA 1
ATOM 5855 C C . THR A 1 732 ? 35.636 15.611 -29.780 1.00 88.38 732 THR A C 1
ATOM 5857 O O . THR A 1 732 ? 36.742 15.998 -30.164 1.00 88.38 732 THR A O 1
ATOM 5860 N N . LYS A 1 733 ? 34.859 14.837 -30.550 1.00 86.25 733 LYS A N 1
ATOM 5861 C CA . LYS A 1 733 ? 35.254 14.318 -31.872 1.00 86.25 733 LYS A CA 1
ATOM 5862 C C . LYS A 1 733 ? 34.547 15.075 -33.001 1.00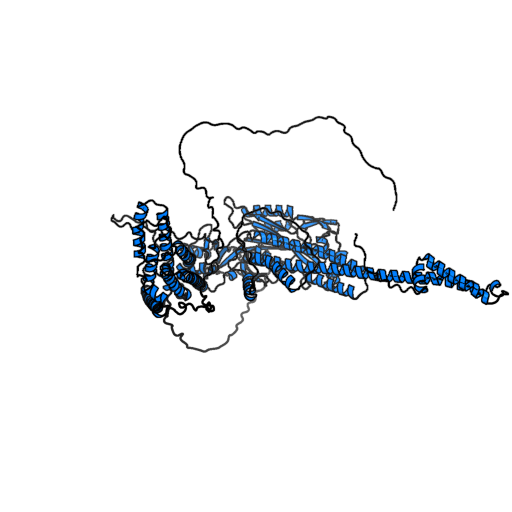 86.25 733 LYS A C 1
ATOM 5864 O O . LYS A 1 733 ? 33.601 15.826 -32.793 1.00 86.25 733 LYS A O 1
ATOM 5869 N N . HIS A 1 734 ? 35.030 14.887 -34.229 1.00 78.81 734 HIS A N 1
ATOM 5870 C CA . HIS A 1 734 ? 34.397 15.465 -35.416 1.00 78.81 734 HIS A CA 1
ATOM 5871 C C . HIS A 1 734 ? 33.009 14.851 -35.651 1.00 78.81 734 HIS A C 1
ATOM 5873 O O . HIS A 1 734 ? 32.806 13.663 -35.407 1.00 78.81 734 HIS A O 1
ATOM 5879 N N . SER A 1 735 ? 32.063 15.648 -36.152 1.00 74.88 735 SER A N 1
ATOM 5880 C CA . SER A 1 735 ? 30.713 15.183 -36.480 1.00 74.88 735 SER A CA 1
ATOM 5881 C C . SER A 1 735 ? 30.741 14.180 -37.634 1.00 74.88 735 SER A C 1
ATOM 5883 O O . SER A 1 735 ? 31.160 14.516 -38.741 1.00 74.88 735 SER A O 1
ATOM 5885 N N . ASP A 1 736 ? 30.257 12.969 -37.372 1.00 77.12 736 ASP A N 1
ATOM 5886 C CA . ASP A 1 736 ? 30.160 11.871 -38.332 1.00 77.12 736 ASP A CA 1
ATOM 5887 C C . ASP A 1 736 ? 28.760 11.229 -38.293 1.00 77.12 736 ASP A C 1
ATOM 5889 O O . ASP A 1 736 ? 28.094 11.182 -37.254 1.00 77.12 736 ASP A O 1
ATOM 5893 N N . ARG A 1 737 ? 28.324 10.682 -39.434 1.00 83.62 737 ARG A N 1
ATOM 5894 C CA . ARG A 1 737 ? 27.026 10.009 -39.621 1.00 83.62 737 ARG A CA 1
ATOM 5895 C C . ARG A 1 737 ? 26.892 8.765 -38.735 1.00 83.62 737 ARG A C 1
ATOM 5897 O O . ARG A 1 737 ? 25.778 8.360 -38.407 1.00 83.62 737 ARG A O 1
ATOM 5904 N N . THR A 1 738 ? 28.015 8.201 -38.288 1.00 87.69 738 THR A N 1
ATOM 5905 C CA . THR A 1 738 ? 28.065 7.115 -37.301 1.00 87.69 738 THR A CA 1
ATOM 5906 C C . THR A 1 738 ? 27.356 7.477 -35.988 1.00 87.69 738 THR A C 1
ATOM 5908 O O . THR A 1 738 ? 26.717 6.607 -35.397 1.00 87.69 738 THR A O 1
ATOM 5911 N N . TYR A 1 739 ? 27.384 8.740 -35.536 1.00 88.94 739 TYR A N 1
ATOM 5912 C CA . TYR A 1 739 ? 26.676 9.140 -34.309 1.00 88.94 739 TYR A CA 1
ATOM 5913 C C . TYR A 1 739 ? 25.159 9.170 -34.485 1.00 88.94 739 TYR A C 1
ATOM 5915 O O . TYR A 1 739 ? 24.452 8.674 -33.612 1.00 88.94 739 TYR A O 1
ATOM 5923 N N . GLN A 1 740 ? 24.661 9.651 -35.632 1.00 88.69 740 GLN A N 1
ATOM 5924 C CA . GLN A 1 740 ? 23.232 9.571 -35.963 1.00 88.69 740 GLN A CA 1
ATOM 5925 C C . GLN A 1 740 ? 22.760 8.111 -35.944 1.00 88.69 740 GLN A C 1
ATOM 5927 O O . GLN A 1 740 ? 21.773 7.787 -35.291 1.00 88.69 740 GLN A O 1
ATOM 5932 N N . HIS A 1 741 ? 23.532 7.204 -36.555 1.00 91.44 741 HIS A N 1
ATOM 5933 C CA . HIS A 1 741 ? 23.211 5.779 -36.528 1.00 91.44 741 HIS A CA 1
ATOM 5934 C C . HIS A 1 741 ? 23.214 5.195 -35.102 1.00 91.44 741 HIS A C 1
ATOM 5936 O O . HIS A 1 741 ? 22.276 4.490 -34.733 1.00 91.44 741 HIS A O 1
ATOM 5942 N N . ARG A 1 742 ? 24.217 5.511 -34.267 1.00 92.44 742 ARG A N 1
ATOM 5943 C CA . ARG A 1 742 ? 24.266 5.067 -32.856 1.00 92.44 742 ARG A CA 1
ATOM 5944 C C . ARG A 1 742 ? 23.083 5.595 -32.033 1.00 92.44 742 ARG A C 1
ATOM 5946 O O . ARG A 1 742 ? 22.560 4.853 -31.201 1.00 92.44 742 ARG A O 1
ATOM 5953 N N . LEU A 1 743 ? 22.644 6.832 -32.274 1.00 92.88 743 LEU A N 1
ATOM 5954 C CA . LEU A 1 743 ? 21.459 7.422 -31.643 1.00 92.88 743 LEU A CA 1
ATOM 5955 C C . LEU A 1 743 ? 20.164 6.725 -32.086 1.00 92.88 743 LEU A C 1
ATOM 5957 O O . LEU A 1 743 ? 19.360 6.353 -31.232 1.00 92.88 743 LEU A O 1
ATOM 5961 N N . ASP A 1 744 ? 19.988 6.459 -33.383 1.00 92.38 744 ASP A N 1
ATOM 5962 C CA . ASP A 1 744 ? 18.839 5.707 -33.908 1.00 92.38 744 ASP A CA 1
ATOM 5963 C C . ASP A 1 744 ? 18.720 4.310 -33.282 1.00 92.38 744 ASP A C 1
ATOM 5965 O O . ASP A 1 744 ? 17.623 3.878 -32.909 1.00 92.38 744 ASP A O 1
ATOM 5969 N N . LEU A 1 745 ? 19.846 3.600 -33.143 1.00 93.62 745 LEU A N 1
ATOM 5970 C CA . LEU A 1 745 ? 19.892 2.281 -32.507 1.00 93.62 745 LEU A CA 1
ATOM 5971 C C . LEU A 1 745 ? 19.417 2.362 -31.046 1.00 93.62 745 LEU A C 1
ATOM 5973 O O . LEU A 1 745 ? 18.514 1.619 -30.649 1.00 93.62 745 LEU A O 1
ATOM 5977 N N . VAL A 1 746 ? 19.932 3.313 -30.264 1.00 94.44 746 VAL A N 1
ATOM 5978 C CA . VAL A 1 746 ? 19.539 3.466 -28.854 1.00 94.44 746 VAL A CA 1
ATOM 5979 C C . VAL A 1 746 ? 18.103 3.966 -28.686 1.00 94.44 746 VAL A C 1
ATOM 5981 O O . VAL A 1 746 ? 17.393 3.472 -27.812 1.00 94.44 746 VAL A O 1
ATOM 5984 N N . LYS A 1 747 ? 17.595 4.845 -29.557 1.00 93.19 747 LYS A N 1
ATOM 5985 C CA . LYS A 1 747 ? 16.179 5.261 -29.539 1.00 93.19 747 LYS A CA 1
ATOM 5986 C C . LYS A 1 747 ? 15.224 4.078 -29.774 1.00 93.19 747 LYS A C 1
ATOM 5988 O O . LYS A 1 747 ? 14.154 4.008 -29.157 1.00 93.19 747 LYS A O 1
ATOM 5993 N N . GLN A 1 748 ? 15.606 3.104 -30.607 1.00 92.94 748 GLN A N 1
ATOM 5994 C CA . GLN A 1 748 ? 14.846 1.853 -30.775 1.00 92.94 748 GLN A CA 1
ATOM 5995 C C . GLN A 1 748 ? 14.842 1.003 -29.493 1.00 92.94 748 GLN A C 1
ATOM 5997 O O . GLN A 1 748 ? 13.793 0.475 -29.118 1.00 92.94 748 GLN A O 1
ATOM 6002 N N . GLU A 1 749 ? 15.984 0.904 -28.808 1.00 94.88 749 GLU A N 1
ATOM 6003 C CA . GLU A 1 749 ? 16.138 0.181 -27.536 1.00 94.88 749 GLU A CA 1
ATOM 6004 C C . GLU A 1 749 ? 15.309 0.834 -26.419 1.00 94.88 749 GLU A C 1
ATOM 6006 O O . GLU A 1 749 ? 14.461 0.177 -25.814 1.00 94.88 749 GLU A O 1
ATOM 6011 N N . MET A 1 750 ? 15.436 2.152 -26.231 1.00 93.81 750 MET A N 1
ATOM 6012 C CA . MET A 1 750 ? 14.636 2.944 -25.285 1.00 93.81 750 MET A CA 1
ATOM 6013 C C . MET A 1 750 ? 13.128 2.783 -25.506 1.00 93.81 750 MET A C 1
ATOM 6015 O O . MET A 1 750 ? 12.358 2.709 -24.546 1.00 93.81 750 MET A O 1
ATOM 6019 N N . THR A 1 751 ? 12.686 2.670 -26.763 1.00 93.38 751 THR A N 1
ATOM 6020 C CA . THR A 1 751 ? 11.272 2.427 -27.088 1.00 93.38 751 THR A CA 1
ATOM 6021 C C . THR A 1 751 ? 10.789 1.068 -26.562 1.00 93.38 751 THR A C 1
ATOM 6023 O O . THR A 1 751 ? 9.660 0.972 -26.068 1.00 93.38 751 THR A O 1
ATOM 6026 N N . ALA A 1 752 ? 11.629 0.029 -26.618 1.00 93.06 752 ALA A N 1
ATOM 6027 C CA . ALA A 1 752 ? 11.309 -1.284 -26.058 1.00 93.06 752 ALA A CA 1
ATOM 6028 C C . ALA A 1 752 ? 11.274 -1.248 -24.518 1.00 93.06 752 ALA A C 1
ATOM 6030 O O . ALA A 1 752 ? 10.324 -1.761 -23.919 1.00 93.06 752 ALA A O 1
ATOM 6031 N N . ILE A 1 753 ? 12.235 -0.562 -23.887 1.00 95.38 753 ILE A N 1
ATOM 6032 C CA . ILE A 1 753 ? 12.300 -0.370 -22.426 1.00 95.38 753 ILE A CA 1
ATOM 6033 C C . ILE A 1 753 ? 11.047 0.354 -21.921 1.00 95.38 753 ILE A C 1
ATOM 6035 O O . ILE A 1 753 ? 10.324 -0.175 -21.076 1.00 95.38 753 ILE A O 1
ATOM 6039 N N . LYS A 1 754 ? 10.716 1.512 -22.507 1.00 94.00 754 LYS A N 1
ATOM 6040 C CA . LYS A 1 754 ? 9.530 2.317 -22.167 1.00 94.00 754 LYS A CA 1
ATOM 6041 C C . LYS A 1 754 ? 8.226 1.520 -22.278 1.00 94.00 754 LYS A C 1
ATOM 6043 O O . LYS A 1 754 ? 7.331 1.668 -21.450 1.00 94.00 754 LYS A O 1
ATOM 6048 N N . ARG A 1 755 ? 8.112 0.636 -23.277 1.00 93.25 755 ARG A N 1
ATOM 6049 C CA . ARG A 1 755 ? 6.954 -0.265 -23.430 1.00 93.25 755 ARG A CA 1
ATOM 6050 C C . ARG A 1 755 ? 6.906 -1.375 -22.383 1.00 93.25 755 ARG A C 1
ATOM 6052 O O . ARG A 1 755 ? 5.811 -1.850 -22.086 1.00 93.25 755 ARG A O 1
ATOM 6059 N N . ASN A 1 756 ? 8.045 -1.803 -21.845 1.00 94.69 756 ASN A N 1
ATOM 6060 C CA . ASN A 1 756 ? 8.082 -2.772 -20.755 1.00 94.69 756 ASN A CA 1
ATOM 6061 C C . ASN A 1 756 ? 7.729 -2.120 -19.409 1.00 94.69 756 ASN A C 1
ATOM 6063 O O . ASN A 1 756 ? 6.837 -2.617 -18.726 1.00 94.69 756 ASN A O 1
ATOM 6067 N N . LEU A 1 757 ? 8.311 -0.957 -19.092 1.00 94.81 757 LEU A N 1
ATOM 6068 C CA . LEU A 1 757 ? 7.956 -0.164 -17.904 1.00 94.81 757 LEU A CA 1
ATOM 6069 C C . LEU A 1 757 ? 6.442 0.135 -17.864 1.00 94.81 757 LEU A C 1
ATOM 6071 O O . LEU A 1 757 ? 5.772 -0.177 -16.882 1.00 94.81 757 LEU A O 1
ATOM 6075 N N . ALA A 1 758 ? 5.853 0.555 -18.990 1.00 93.31 758 ALA A N 1
ATOM 6076 C CA . ALA A 1 758 ? 4.406 0.776 -19.090 1.00 93.31 758 ALA A CA 1
ATOM 6077 C C . ALA A 1 758 ? 3.556 -0.495 -18.843 1.00 93.31 758 ALA A C 1
ATOM 6079 O O . ALA A 1 758 ? 2.424 -0.409 -18.356 1.00 93.31 758 ALA A O 1
ATOM 6080 N N . ARG A 1 759 ? 4.078 -1.696 -19.152 1.00 93.69 759 ARG A N 1
ATOM 6081 C CA . ARG A 1 759 ? 3.423 -2.976 -18.807 1.00 93.69 759 ARG A CA 1
ATOM 6082 C C . ARG A 1 759 ? 3.536 -3.271 -17.316 1.00 93.69 759 ARG A C 1
ATOM 6084 O O . ARG A 1 759 ? 2.532 -3.658 -16.724 1.00 93.69 759 ARG A O 1
ATOM 6091 N N . GLN A 1 760 ? 4.709 -3.063 -16.716 1.00 95.06 760 GLN A N 1
ATOM 6092 C CA . GLN A 1 760 ? 4.915 -3.187 -15.269 1.00 95.06 760 GLN A CA 1
ATOM 6093 C C . GLN A 1 760 ? 3.948 -2.261 -14.515 1.00 95.06 760 GLN A C 1
ATOM 6095 O O . GLN A 1 760 ? 3.153 -2.743 -13.705 1.00 95.06 760 GLN A O 1
ATOM 6100 N N . ARG A 1 761 ? 3.892 -0.974 -14.894 1.00 92.69 761 ARG A N 1
ATOM 6101 C CA . ARG A 1 761 ? 2.932 0.018 -14.382 1.00 92.69 761 ARG A CA 1
ATOM 6102 C C . ARG A 1 761 ? 1.493 -0.488 -14.485 1.00 92.69 761 ARG A C 1
ATOM 6104 O O . ARG A 1 761 ? 0.754 -0.466 -13.504 1.00 92.69 761 ARG A O 1
ATOM 6111 N N . SER A 1 762 ? 1.088 -0.968 -15.663 1.00 91.81 762 SER A N 1
ATOM 6112 C CA . SER A 1 762 ? -0.273 -1.469 -15.901 1.00 91.81 762 SER A CA 1
ATOM 6113 C C . SER A 1 762 ? -0.626 -2.678 -15.024 1.00 91.81 762 SER A C 1
ATOM 6115 O O . SER A 1 762 ? -1.747 -2.756 -14.517 1.00 91.81 762 SER A O 1
ATOM 6117 N N . ILE A 1 763 ? 0.320 -3.596 -14.796 1.00 92.56 763 ILE A N 1
ATOM 6118 C CA . ILE A 1 763 ? 0.133 -4.765 -13.927 1.00 92.56 763 ILE A CA 1
ATOM 6119 C C . ILE A 1 763 ? -0.041 -4.335 -12.465 1.00 92.56 763 ILE A C 1
ATOM 6121 O O . ILE A 1 763 ? -1.004 -4.767 -11.829 1.00 92.56 763 ILE A O 1
ATOM 6125 N N . ILE A 1 764 ? 0.821 -3.453 -11.947 1.00 91.50 764 ILE A N 1
ATOM 6126 C CA . ILE A 1 764 ? 0.719 -2.962 -10.563 1.00 91.50 764 ILE A CA 1
ATOM 6127 C C . ILE A 1 764 ? -0.557 -2.136 -10.354 1.00 91.50 764 ILE A C 1
ATOM 6129 O O . ILE A 1 764 ? -1.283 -2.372 -9.389 1.00 91.50 764 ILE A O 1
ATOM 6133 N N . ALA A 1 765 ? -0.911 -1.247 -11.287 1.00 87.06 765 ALA A N 1
ATOM 6134 C CA . ALA A 1 765 ? -2.162 -0.488 -11.231 1.00 87.06 765 ALA A CA 1
ATOM 6135 C C . ALA A 1 765 ? -3.401 -1.407 -11.223 1.00 87.06 765 ALA A C 1
ATOM 6137 O O . ALA A 1 765 ? -4.343 -1.184 -10.465 1.00 87.06 765 ALA A O 1
ATOM 6138 N N . MET A 1 766 ? -3.390 -2.494 -12.004 1.00 85.44 766 MET A N 1
ATOM 6139 C CA . MET A 1 766 ? -4.458 -3.505 -11.998 1.00 85.44 766 MET A CA 1
ATOM 6140 C C . MET A 1 766 ? -4.558 -4.296 -10.686 1.00 85.44 766 MET A C 1
ATOM 6142 O O . MET A 1 766 ? -5.645 -4.779 -10.358 1.00 85.44 766 MET A O 1
ATOM 6146 N N . LEU A 1 767 ? -3.454 -4.436 -9.945 1.00 85.94 767 LEU A N 1
ATOM 6147 C CA . LEU A 1 767 ? -3.434 -5.037 -8.611 1.00 85.94 767 LEU A CA 1
ATOM 6148 C C . LEU A 1 767 ? -3.938 -4.044 -7.546 1.00 85.94 767 LEU A C 1
ATOM 6150 O O . LEU A 1 767 ? -4.801 -4.423 -6.754 1.00 85.94 767 LEU A O 1
ATOM 6154 N N . ARG A 1 768 ? -3.490 -2.777 -7.589 1.00 81.06 768 ARG A N 1
ATOM 6155 C CA . ARG A 1 768 ? -3.893 -1.684 -6.674 1.00 81.06 768 ARG A CA 1
ATOM 6156 C C . ARG A 1 768 ? -5.372 -1.299 -6.796 1.00 81.06 768 ARG A C 1
ATOM 6158 O O . ARG A 1 768 ? -6.089 -1.281 -5.798 1.00 81.06 768 ARG A O 1
ATOM 6165 N N . ASN A 1 769 ? -5.875 -1.087 -8.015 1.00 66.88 769 ASN A N 1
ATOM 6166 C CA . ASN A 1 769 ? -7.266 -0.667 -8.265 1.00 66.88 769 ASN A CA 1
ATOM 6167 C C . ASN A 1 769 ? -8.318 -1.712 -7.845 1.00 66.88 769 ASN A C 1
ATOM 6169 O O . ASN A 1 769 ? -9.517 -1.447 -7.882 1.00 66.88 769 ASN A O 1
ATOM 6173 N N . LYS A 1 770 ? -7.880 -2.926 -7.487 1.00 58.97 770 LYS A N 1
ATOM 6174 C CA . LYS A 1 770 ? -8.728 -4.025 -7.005 1.00 58.97 770 LYS A CA 1
ATOM 6175 C C . LYS A 1 770 ? -8.502 -4.361 -5.530 1.00 58.97 770 LYS A C 1
ATOM 6177 O O . LYS A 1 770 ? -9.178 -5.248 -5.013 1.00 58.97 770 LYS A O 1
ATOM 6182 N N . THR A 1 771 ? -7.589 -3.664 -4.853 1.00 52.84 771 THR A N 1
ATOM 6183 C CA . THR A 1 771 ? -7.456 -3.663 -3.387 1.00 52.84 771 THR A CA 1
ATOM 6184 C C . THR A 1 771 ? -8.104 -2.437 -2.739 1.00 52.84 771 THR A C 1
ATOM 6186 O O . THR A 1 771 ? -8.396 -2.487 -1.555 1.00 52.84 771 THR A O 1
ATOM 6189 N N . SER A 1 772 ? -8.388 -1.371 -3.497 1.00 45.91 772 SER A N 1
ATOM 6190 C CA . SER A 1 772 ? -8.929 -0.093 -3.000 1.00 45.91 772 SER A CA 1
ATOM 6191 C C . SER A 1 772 ? -10.463 0.002 -2.902 1.00 45.91 772 SER A C 1
ATOM 6193 O O . SER A 1 772 ? -10.989 1.077 -2.632 1.00 45.91 772 SER A O 1
ATOM 6195 N N . PHE A 1 773 ? -11.207 -1.091 -3.116 1.00 37.34 773 PHE A N 1
ATOM 6196 C CA . PHE A 1 773 ? -12.684 -1.064 -3.164 1.00 37.34 773 PHE A CA 1
ATOM 6197 C C . PHE A 1 773 ? -13.375 -0.976 -1.785 1.00 37.34 773 PHE A C 1
ATOM 6199 O O . PHE A 1 773 ? -14.600 -1.014 -1.711 1.00 37.34 773 PHE A O 1
ATOM 6206 N N . THR A 1 774 ? -12.606 -0.874 -0.699 1.00 37.28 774 THR A N 1
ATOM 6207 C CA . THR A 1 774 ? -13.095 -0.682 0.673 1.00 37.28 774 THR A CA 1
ATOM 6208 C C . THR A 1 774 ? -12.365 0.502 1.303 1.00 37.28 774 THR A C 1
ATOM 6210 O O . THR A 1 774 ? -11.156 0.425 1.502 1.00 37.28 774 THR A O 1
ATOM 6213 N N . ASP A 1 775 ? -13.114 1.570 1.581 1.00 34.16 775 ASP A N 1
ATOM 6214 C CA . ASP A 1 775 ? -12.775 2.756 2.379 1.00 34.16 775 ASP A CA 1
ATOM 6215 C C . ASP A 1 775 ? -11.365 3.359 2.231 1.00 34.16 775 ASP A C 1
ATOM 6217 O O . ASP A 1 775 ? -10.441 3.041 2.973 1.00 34.16 775 ASP A O 1
ATOM 6221 N N . GLY A 1 776 ? -11.252 4.357 1.345 1.00 39.94 776 GLY A N 1
ATOM 6222 C CA . GLY A 1 776 ? -10.386 5.528 1.561 1.00 39.94 776 GLY A CA 1
ATOM 6223 C C . GLY A 1 776 ? -8.917 5.259 1.910 1.00 39.94 776 GLY A C 1
ATOM 6224 O O . GLY A 1 776 ? -8.382 5.925 2.792 1.00 39.94 776 GLY A O 1
ATOM 6225 N N . ASN A 1 777 ? -8.271 4.301 1.239 1.00 44.91 777 ASN A N 1
ATOM 6226 C CA . ASN A 1 777 ? -6.927 3.820 1.578 1.00 44.91 777 ASN A CA 1
ATOM 6227 C C . ASN A 1 777 ? -5.871 4.955 1.549 1.00 44.91 777 ASN A C 1
ATOM 6229 O O . ASN A 1 777 ? -5.370 5.332 0.488 1.00 44.91 777 ASN A O 1
ATOM 6233 N N . PHE A 1 778 ? -5.521 5.493 2.721 1.00 41.72 778 PHE A N 1
ATOM 6234 C CA . PHE A 1 778 ? -4.758 6.741 2.892 1.00 41.72 778 PHE A CA 1
ATOM 6235 C C . PHE A 1 778 ? -3.384 6.720 2.197 1.00 41.72 778 PHE A C 1
ATOM 6237 O O . PHE A 1 778 ? -3.076 7.624 1.419 1.00 41.72 778 PHE A O 1
ATOM 6244 N N . MET A 1 779 ? -2.617 5.631 2.350 1.00 47.03 779 MET A N 1
ATOM 6245 C CA . MET A 1 779 ? -1.320 5.468 1.668 1.00 47.03 779 MET A CA 1
ATOM 6246 C C . MET A 1 779 ? -1.419 5.360 0.135 1.00 47.03 779 MET A C 1
ATOM 6248 O O . MET A 1 779 ? -0.455 5.666 -0.561 1.00 47.03 779 MET A O 1
ATOM 6252 N N . VAL A 1 780 ? -2.573 4.967 -0.425 1.00 48.50 780 VAL A N 1
ATOM 6253 C CA . VAL A 1 780 ? -2.768 4.929 -1.889 1.00 48.50 780 VAL A CA 1
ATOM 6254 C C . VAL A 1 780 ? -2.934 6.344 -2.442 1.00 48.50 780 VAL A C 1
ATOM 6256 O O . VAL A 1 780 ? -2.326 6.647 -3.466 1.00 48.50 780 VAL A O 1
ATOM 6259 N N . ARG A 1 781 ? -3.667 7.222 -1.733 1.00 47.00 781 ARG A N 1
ATOM 6260 C CA . ARG A 1 781 ? -3.724 8.657 -2.061 1.00 47.00 781 ARG A CA 1
ATOM 6261 C C . ARG A 1 781 ? -2.359 9.314 -1.910 1.00 47.00 781 ARG A C 1
ATOM 6263 O O . ARG A 1 781 ? -1.890 9.911 -2.869 1.00 47.00 781 ARG A O 1
ATOM 6270 N N . TYR A 1 782 ? -1.683 9.147 -0.771 1.00 49.72 782 TYR A N 1
ATOM 6271 C CA . TYR A 1 782 ? -0.356 9.742 -0.573 1.00 49.72 782 TYR A CA 1
ATOM 6272 C C . TYR A 1 782 ? 0.653 9.269 -1.630 1.00 49.72 782 TYR A C 1
ATOM 6274 O O . TYR A 1 782 ? 1.326 10.103 -2.227 1.00 49.72 782 TYR A O 1
ATOM 6282 N N . GLY A 1 783 ? 0.699 7.972 -1.953 1.00 48.38 783 GLY A N 1
ATOM 6283 C CA . GLY A 1 783 ? 1.588 7.445 -2.994 1.00 48.38 783 GLY A CA 1
ATOM 6284 C C . GLY A 1 783 ? 1.292 7.935 -4.422 1.00 48.38 783 GLY A C 1
ATOM 6285 O O . GLY A 1 783 ? 2.203 7.968 -5.237 1.00 48.38 783 GLY A O 1
ATOM 6286 N N . GLU A 1 784 ? 0.056 8.327 -4.751 1.00 48.03 784 GLU A N 1
ATOM 6287 C CA . GLU A 1 784 ? -0.303 8.882 -6.076 1.00 48.03 784 GLU A CA 1
ATOM 6288 C C . GLU A 1 784 ? -0.186 10.420 -6.126 1.00 48.03 784 GLU A C 1
ATOM 6290 O O . GLU A 1 784 ? 0.233 11.010 -7.129 1.00 48.03 784 GLU A O 1
ATOM 6295 N N . GLU A 1 785 ? -0.532 11.092 -5.030 1.00 43.31 785 GLU A N 1
ATOM 6296 C CA . GLU A 1 785 ? -0.594 12.549 -4.952 1.00 43.31 785 GLU A CA 1
ATOM 6297 C C . GLU A 1 785 ? 0.765 13.167 -4.591 1.00 43.31 785 GLU A C 1
ATOM 6299 O O . GLU A 1 785 ? 1.109 14.202 -5.167 1.00 43.31 785 GLU A O 1
ATOM 6304 N N . MET A 1 786 ? 1.593 12.534 -3.744 1.00 49.00 786 MET A N 1
ATOM 6305 C CA . MET A 1 786 ? 2.897 13.085 -3.336 1.00 49.00 786 MET A CA 1
ATOM 6306 C C . MET A 1 786 ? 3.920 13.200 -4.467 1.00 49.00 786 MET A C 1
ATOM 6308 O O . MET A 1 786 ? 4.493 14.281 -4.590 1.00 49.00 786 MET A O 1
ATOM 6312 N N . PRO A 1 787 ? 4.138 12.213 -5.362 1.00 51.97 787 PRO A N 1
ATOM 6313 C CA . PRO A 1 787 ? 5.024 12.408 -6.514 1.00 51.97 787 PRO A CA 1
ATOM 6314 C C . PRO A 1 787 ? 4.565 13.575 -7.399 1.00 51.97 787 PRO A C 1
ATOM 6316 O O . PRO A 1 787 ? 5.379 14.288 -7.983 1.00 51.97 787 PRO A O 1
ATOM 6319 N N . THR A 1 788 ? 3.253 13.812 -7.459 1.00 45.91 788 THR A N 1
ATOM 6320 C CA . THR A 1 788 ? 2.622 14.894 -8.226 1.00 45.91 788 THR A CA 1
ATOM 6321 C C . THR A 1 788 ? 2.676 16.245 -7.493 1.00 45.91 788 THR A C 1
ATOM 6323 O O . THR A 1 788 ? 2.730 17.298 -8.133 1.00 45.91 788 THR A O 1
ATOM 6326 N N . HIS A 1 789 ? 2.679 16.250 -6.159 1.00 44.09 789 HIS A N 1
ATOM 6327 C CA . HIS A 1 789 ? 2.819 17.445 -5.324 1.00 44.09 789 HIS A CA 1
ATOM 6328 C C . HIS A 1 789 ? 4.285 17.864 -5.174 1.00 44.09 789 HIS A C 1
ATOM 6330 O O . HIS A 1 789 ? 4.586 19.033 -5.384 1.00 44.09 789 HIS A O 1
ATOM 6336 N N . MET A 1 790 ? 5.197 16.930 -4.901 1.00 47.66 790 MET A N 1
ATOM 6337 C CA . MET A 1 790 ? 6.649 17.144 -4.886 1.00 47.66 790 MET A CA 1
ATOM 6338 C C . MET A 1 790 ? 7.158 17.602 -6.252 1.00 47.66 790 MET A C 1
ATOM 6340 O O . MET A 1 790 ? 7.976 18.511 -6.316 1.00 47.66 790 MET A O 1
ATOM 6344 N N . ARG A 1 791 ? 6.628 17.049 -7.356 1.00 52.84 791 ARG A N 1
ATOM 6345 C CA . ARG A 1 791 ? 6.901 17.571 -8.704 1.00 52.84 791 ARG A CA 1
ATOM 6346 C C . ARG A 1 791 ? 6.460 19.030 -8.828 1.00 52.84 791 ARG A C 1
ATOM 6348 O O . ARG A 1 791 ? 7.284 19.860 -9.170 1.00 52.84 791 ARG A O 1
ATOM 6355 N N . ARG A 1 792 ? 5.218 19.367 -8.454 1.00 49.12 792 ARG A N 1
ATOM 6356 C CA . ARG A 1 792 ? 4.736 20.764 -8.463 1.00 49.12 792 ARG A CA 1
ATOM 6357 C C . ARG A 1 792 ? 5.549 21.697 -7.557 1.00 49.12 792 ARG A C 1
ATOM 6359 O O . ARG A 1 792 ? 5.767 22.837 -7.948 1.00 49.12 792 ARG A O 1
ATOM 6366 N N . LEU A 1 793 ? 6.003 21.230 -6.393 1.00 45.25 793 LEU A N 1
ATOM 6367 C CA . LEU A 1 793 ? 6.845 22.006 -5.478 1.00 45.25 793 LEU A CA 1
ATOM 6368 C C . LEU A 1 793 ? 8.225 22.261 -6.098 1.00 45.25 793 LEU A C 1
ATOM 6370 O O . LEU A 1 793 ? 8.662 23.400 -6.185 1.00 45.25 793 LEU A O 1
ATOM 6374 N N . ARG A 1 794 ? 8.862 21.217 -6.638 1.00 46.44 794 ARG A N 1
ATOM 6375 C CA . ARG A 1 794 ? 10.176 21.302 -7.286 1.00 46.44 794 ARG A CA 1
ATOM 6376 C C . ARG A 1 794 ? 10.146 22.122 -8.577 1.00 46.44 794 ARG A C 1
ATOM 6378 O O . ARG A 1 794 ? 11.080 22.872 -8.843 1.00 46.44 794 ARG A O 1
ATOM 6385 N N . ASP A 1 795 ? 9.080 22.015 -9.366 1.00 47.78 795 ASP A N 1
ATOM 6386 C CA . ASP A 1 795 ? 8.857 22.827 -10.571 1.00 47.78 795 ASP A CA 1
ATOM 6387 C C . ASP A 1 795 ? 8.637 24.314 -10.211 1.00 47.78 795 ASP A C 1
ATOM 6389 O O . ASP A 1 795 ? 8.983 25.203 -10.991 1.00 47.78 795 ASP A O 1
ATOM 6393 N N . TRP A 1 796 ? 8.100 24.596 -9.016 1.00 44.31 796 TRP A N 1
ATOM 6394 C CA . TRP A 1 796 ? 7.938 25.946 -8.465 1.00 44.31 796 TRP A CA 1
ATOM 6395 C C . TRP A 1 796 ? 9.261 26.504 -7.906 1.00 44.31 796 TRP A C 1
ATOM 6397 O O . TRP A 1 796 ? 9.634 27.629 -8.234 1.00 44.31 796 TRP A O 1
ATOM 6407 N N . GLU A 1 797 ? 10.018 25.701 -7.151 1.00 42.66 797 GLU A N 1
ATOM 6408 C CA . GLU A 1 797 ? 11.329 26.057 -6.579 1.00 42.66 797 GLU A CA 1
ATOM 6409 C C . GLU A 1 797 ? 12.431 26.238 -7.633 1.00 42.66 797 GLU A C 1
ATOM 6411 O O . GLU A 1 797 ? 13.258 27.140 -7.520 1.00 42.66 797 GLU A O 1
ATOM 6416 N N . THR A 1 798 ? 12.454 25.406 -8.680 1.00 45.97 798 THR A N 1
ATOM 6417 C CA . THR A 1 798 ? 13.484 25.479 -9.738 1.00 45.97 798 THR A CA 1
ATOM 6418 C C . THR A 1 798 ? 13.262 26.618 -10.737 1.00 45.97 798 THR A C 1
ATOM 6420 O O . THR A 1 798 ? 14.061 26.788 -11.656 1.00 45.97 798 THR A O 1
ATOM 6423 N N . GLY A 1 799 ? 12.198 27.417 -10.572 1.00 42.16 799 GLY A N 1
ATOM 6424 C CA . GLY A 1 799 ? 11.972 28.665 -11.311 1.00 42.16 799 GLY A CA 1
ATOM 6425 C C . GLY A 1 799 ? 11.789 28.509 -12.826 1.00 42.16 799 GLY A C 1
ATOM 6426 O O . GLY A 1 799 ? 11.810 29.506 -13.551 1.00 42.16 799 GLY A O 1
ATOM 6427 N N . ASN A 1 800 ? 11.611 27.284 -13.326 1.00 35.75 800 ASN A N 1
ATOM 6428 C CA . ASN A 1 800 ? 11.769 26.966 -14.742 1.00 35.75 800 ASN A CA 1
ATOM 6429 C C . ASN A 1 800 ? 10.493 27.258 -15.560 1.00 35.75 800 ASN A C 1
ATOM 6431 O O . ASN A 1 800 ? 9.855 26.369 -16.131 1.00 35.75 800 ASN A O 1
ATOM 6435 N N . ARG A 1 801 ? 10.108 28.541 -15.622 1.00 38.38 801 ARG A N 1
ATOM 6436 C CA . ARG A 1 801 ? 9.072 29.046 -16.537 1.00 38.38 801 ARG A CA 1
ATOM 6437 C C . ARG A 1 801 ? 9.544 28.928 -17.989 1.00 38.38 801 ARG A C 1
ATOM 6439 O O . ARG A 1 801 ? 10.060 29.876 -18.575 1.00 38.38 801 ARG A O 1
ATOM 6446 N N . SER A 1 802 ? 9.276 27.783 -18.606 1.00 36.09 802 SER A N 1
ATOM 6447 C CA . SER A 1 802 ? 9.297 27.646 -20.063 1.00 36.09 802 SER A CA 1
ATOM 6448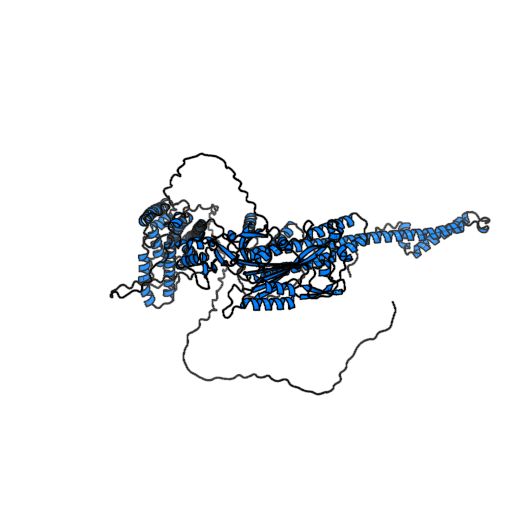 C C . SER A 1 802 ? 8.118 28.427 -20.667 1.00 36.09 802 SER A C 1
ATOM 6450 O O . SER A 1 802 ? 6.980 27.968 -20.732 1.00 36.09 802 SER A O 1
ATOM 6452 N N . GLU A 1 803 ? 8.391 29.658 -21.102 1.00 36.72 803 GLU A N 1
ATOM 6453 C CA . GLU A 1 803 ? 7.388 30.700 -21.400 1.00 36.72 803 GLU A CA 1
ATOM 6454 C C . GLU A 1 803 ? 6.510 30.461 -22.657 1.00 36.72 803 GLU A C 1
ATOM 6456 O O . GLU A 1 803 ? 5.818 31.363 -23.126 1.00 36.72 803 GLU A O 1
ATOM 6461 N N . HIS A 1 804 ? 6.520 29.250 -23.227 1.00 33.59 804 HIS A N 1
ATOM 6462 C CA . HIS A 1 804 ? 5.969 28.954 -24.559 1.00 33.59 804 HIS A CA 1
ATOM 6463 C C . HIS A 1 804 ? 4.821 27.924 -24.597 1.00 33.59 804 HIS A C 1
ATOM 6465 O O . HIS A 1 804 ? 4.246 27.687 -25.661 1.00 33.59 804 HIS A O 1
ATOM 6471 N N . ALA A 1 805 ? 4.399 27.363 -23.459 1.00 31.59 805 ALA A N 1
ATOM 6472 C CA . ALA A 1 805 ? 3.261 26.439 -23.391 1.00 31.59 805 ALA A CA 1
ATOM 6473 C C . ALA A 1 805 ? 1.923 27.159 -23.104 1.00 31.59 805 ALA A C 1
ATOM 6475 O O . ALA A 1 805 ? 1.385 27.091 -21.999 1.00 31.59 805 ALA A O 1
ATOM 6476 N N . ARG A 1 806 ? 1.333 27.830 -24.108 1.00 28.47 806 ARG A N 1
ATOM 6477 C CA . ARG A 1 806 ? -0.069 28.292 -24.010 1.00 28.47 806 ARG A CA 1
ATOM 6478 C C . ARG A 1 806 ? -1.025 27.085 -24.042 1.00 28.47 806 ARG A C 1
ATOM 6480 O O . ARG A 1 806 ? -0.983 26.338 -25.023 1.00 28.47 806 ARG A O 1
ATOM 6487 N N . PRO A 1 807 ? -1.942 26.909 -23.069 1.00 30.58 807 PRO A N 1
ATOM 6488 C CA . PRO A 1 807 ? -2.963 25.870 -23.157 1.00 30.58 807 PRO A CA 1
ATOM 6489 C C . PRO A 1 807 ? -3.894 26.142 -24.345 1.00 30.58 807 PRO A C 1
ATOM 6491 O O . PRO A 1 807 ? -4.519 27.203 -24.422 1.00 30.58 807 PRO A O 1
ATOM 6494 N N . ARG A 1 808 ? -4.021 25.189 -25.278 1.00 29.97 808 ARG A N 1
ATOM 6495 C CA . ARG A 1 808 ? -5.110 25.234 -26.267 1.00 29.97 808 ARG A CA 1
ATOM 6496 C C . ARG A 1 808 ? -6.429 25.001 -25.538 1.00 29.97 808 ARG A C 1
ATOM 6498 O O . ARG A 1 808 ? -6.563 24.027 -24.803 1.00 29.97 808 ARG A O 1
ATOM 6505 N N . GLY A 1 809 ? -7.388 25.898 -25.750 1.00 29.92 809 GLY A N 1
ATOM 6506 C CA . GLY A 1 809 ? -8.678 25.845 -25.075 1.00 29.92 809 GLY A CA 1
ATOM 6507 C C . GLY A 1 809 ? -9.460 24.575 -25.405 1.00 29.92 809 GLY A C 1
ATOM 6508 O O . GLY A 1 809 ? -9.663 24.244 -26.572 1.00 29.92 809 GLY A O 1
ATOM 6509 N N . TYR A 1 810 ? -9.950 23.915 -24.360 1.00 26.12 810 TYR A N 1
ATOM 6510 C CA . TYR A 1 810 ? -11.050 22.965 -24.435 1.00 26.12 810 TYR A CA 1
ATOM 6511 C C . TYR A 1 810 ? -12.090 23.421 -23.414 1.00 26.12 810 TYR A C 1
ATOM 6513 O O . TYR A 1 810 ? -11.784 23.498 -22.228 1.00 26.12 810 TYR A O 1
ATOM 6521 N N . THR A 1 811 ? -13.286 23.785 -23.870 1.00 29.05 811 THR A N 1
ATOM 6522 C CA . THR A 1 811 ? -14.391 24.263 -23.029 1.00 29.05 811 THR A CA 1
ATOM 6523 C C . THR A 1 811 ? -15.303 23.096 -22.641 1.00 29.05 811 THR A C 1
ATOM 6525 O O . THR A 1 811 ? -16.033 22.589 -23.496 1.00 29.05 811 THR A O 1
ATOM 6528 N N . PRO A 1 812 ? -15.334 22.654 -21.369 1.00 28.91 812 PRO A N 1
ATOM 6529 C CA . PRO A 1 812 ? -16.324 21.692 -20.906 1.00 28.91 812 PRO A CA 1
ATOM 6530 C C . PRO A 1 812 ? -17.623 22.444 -20.600 1.00 28.91 812 PRO A C 1
ATOM 6532 O O . PRO A 1 812 ? -17.681 23.257 -19.680 1.00 28.91 812 PRO A O 1
ATOM 6535 N N . GLY A 1 813 ? -18.677 22.189 -21.376 1.00 23.75 813 GLY A N 1
ATOM 6536 C CA . GLY A 1 813 ? -20.001 22.740 -21.089 1.00 23.75 813 GLY A CA 1
ATOM 6537 C C . GLY A 1 813 ? -20.548 22.211 -19.760 1.00 23.75 813 GLY A C 1
ATOM 6538 O O . GLY A 1 813 ? -20.545 21.001 -19.526 1.00 23.75 813 GLY A O 1
ATOM 6539 N N . HIS A 1 814 ? -21.039 23.109 -18.904 1.00 25.89 814 HIS A N 1
ATOM 6540 C CA . HIS A 1 814 ? -21.599 22.754 -17.601 1.00 25.89 814 HIS A CA 1
ATOM 6541 C C . HIS A 1 814 ? -22.762 21.754 -17.719 1.00 25.89 814 HIS A C 1
ATOM 6543 O O . HIS A 1 814 ? -23.759 22.005 -18.400 1.00 25.89 814 HIS A O 1
ATOM 6549 N N . ARG A 1 815 ? -22.681 20.657 -16.960 1.00 25.91 815 ARG A N 1
ATOM 6550 C CA . ARG A 1 815 ? -23.844 19.876 -16.524 1.00 25.91 815 ARG A CA 1
ATOM 6551 C C . ARG A 1 815 ? -23.815 19.762 -15.008 1.00 25.91 815 ARG A C 1
ATOM 6553 O O . ARG A 1 815 ? -22.832 19.298 -14.443 1.00 25.91 815 ARG A O 1
ATOM 6560 N N . TYR A 1 816 ? -24.901 20.198 -14.381 1.00 26.23 816 TYR A N 1
ATOM 6561 C CA . TYR A 1 816 ? -25.117 20.101 -12.942 1.00 26.23 816 TYR A CA 1
ATOM 6562 C C . TYR A 1 816 ? -25.164 18.638 -12.485 1.00 26.23 816 TYR A C 1
ATOM 6564 O O . TYR A 1 816 ? -25.920 17.847 -13.048 1.00 26.23 816 TYR A O 1
ATOM 6572 N N . TYR A 1 817 ? -24.435 18.326 -11.415 1.00 28.42 817 TYR A N 1
ATOM 6573 C CA . TYR A 1 817 ? -24.782 17.282 -10.450 1.00 28.42 817 TYR A CA 1
ATOM 6574 C C . TYR A 1 817 ? -24.431 17.775 -9.037 1.00 28.42 817 TYR A C 1
ATOM 6576 O O . TYR A 1 817 ? -23.650 18.712 -8.888 1.00 28.42 817 TYR A O 1
ATOM 6584 N N . GLY A 1 818 ? -25.111 17.220 -8.030 1.00 24.89 818 GLY A N 1
ATOM 6585 C CA . GLY A 1 818 ? -25.251 17.823 -6.700 1.00 24.89 818 GLY A CA 1
ATOM 6586 C C . GLY A 1 818 ? -23.961 17.993 -5.893 1.00 24.89 818 GLY A C 1
ATOM 6587 O O . GLY A 1 818 ? -23.028 17.201 -5.999 1.00 24.89 818 GLY A O 1
ATOM 6588 N N . VAL A 1 819 ? -23.968 19.028 -5.052 1.00 25.39 819 VAL A N 1
ATOM 6589 C CA . VAL A 1 819 ? -22.898 19.378 -4.112 1.00 25.39 819 VAL A CA 1
ATOM 6590 C C . VAL A 1 819 ? -22.799 18.332 -3.000 1.00 25.39 819 VAL A C 1
ATOM 6592 O O . VAL A 1 819 ? -23.765 18.100 -2.276 1.00 25.39 819 VAL A O 1
ATOM 6595 N N . ALA A 1 820 ? -21.606 17.770 -2.825 1.00 27.39 820 ALA A N 1
ATOM 6596 C CA . ALA A 1 820 ? -21.096 17.364 -1.521 1.00 27.39 820 ALA A CA 1
ATOM 6597 C C . ALA A 1 820 ? -19.943 18.321 -1.188 1.00 27.39 820 ALA A C 1
ATOM 6599 O O . ALA A 1 820 ? -19.184 18.691 -2.084 1.00 27.39 820 ALA A O 1
ATOM 6600 N N . GLU A 1 821 ? -19.860 18.779 0.060 1.00 28.69 821 GLU A N 1
ATOM 6601 C CA . GLU A 1 821 ? -18.920 19.825 0.470 1.00 28.69 821 GLU A CA 1
ATOM 6602 C C . GLU A 1 821 ? -17.465 19.347 0.383 1.00 28.69 821 GLU A C 1
ATOM 6604 O O . GLU A 1 821 ? -16.979 18.647 1.269 1.00 28.69 821 GLU A O 1
ATOM 6609 N N . ASP A 1 822 ? -16.751 19.781 -0.654 1.00 23.92 822 ASP A N 1
ATOM 6610 C CA . ASP A 1 822 ? -15.291 19.808 -0.654 1.00 23.92 822 ASP A CA 1
ATOM 6611 C C . ASP A 1 822 ? -14.855 21.254 -0.401 1.00 23.92 822 ASP A C 1
ATOM 6613 O O . ASP A 1 822 ? -14.955 22.122 -1.274 1.00 23.92 822 ASP A O 1
ATOM 6617 N N . ARG A 1 823 ? -14.453 21.547 0.841 1.00 27.52 823 ARG A N 1
ATOM 6618 C CA . ARG A 1 823 ? -13.881 22.852 1.181 1.00 27.52 823 ARG A CA 1
ATOM 6619 C C . ARG A 1 823 ? -12.487 22.907 0.578 1.00 27.52 823 ARG A C 1
ATOM 6621 O O . ARG A 1 823 ? -11.533 22.441 1.193 1.00 27.52 823 ARG A O 1
ATOM 6628 N N . THR A 1 824 ? -12.372 23.531 -0.591 1.00 28.41 824 THR A N 1
ATOM 6629 C CA . THR A 1 824 ? -11.085 23.965 -1.135 1.00 28.41 824 THR A CA 1
ATOM 6630 C C . THR A 1 824 ? -10.417 24.892 -0.128 1.00 28.41 824 THR A C 1
ATOM 6632 O O . THR A 1 824 ? -10.763 26.070 -0.029 1.00 28.41 824 THR A O 1
ATOM 6635 N N . ILE A 1 825 ? -9.489 24.332 0.643 1.00 28.95 825 ILE A N 1
ATOM 6636 C CA . ILE A 1 825 ? -8.604 25.063 1.542 1.00 28.95 825 ILE A CA 1
ATOM 6637 C C . ILE A 1 825 ? -7.800 26.032 0.670 1.00 28.95 825 ILE A C 1
ATOM 6639 O O . ILE A 1 825 ? -7.028 25.604 -0.190 1.00 28.95 825 ILE A O 1
ATOM 6643 N N . GLU A 1 826 ? -8.003 27.338 0.863 1.00 23.95 826 GLU A N 1
ATOM 6644 C CA . GLU A 1 826 ? -7.039 28.325 0.378 1.00 23.95 826 GLU A CA 1
ATOM 6645 C C . GLU A 1 826 ? -5.669 27.980 0.974 1.00 23.95 826 GLU A C 1
ATOM 6647 O O . GLU A 1 826 ? -5.615 27.607 2.150 1.00 23.95 826 GLU A O 1
ATOM 6652 N N . PRO A 1 827 ? -4.562 28.095 0.218 1.00 30.30 827 PRO A N 1
ATOM 6653 C CA . PRO A 1 827 ? -3.230 27.808 0.729 1.00 30.30 827 PRO A CA 1
ATOM 6654 C C . PRO A 1 827 ? -2.791 28.911 1.702 1.00 30.30 827 PRO A C 1
ATOM 6656 O O . PRO A 1 827 ? -1.959 29.763 1.387 1.00 30.30 827 PRO A O 1
ATOM 6659 N N . GLY A 1 828 ? -3.356 28.875 2.909 1.00 33.34 828 GLY A N 1
ATOM 6660 C CA . GLY A 1 828 ? -2.747 29.462 4.088 1.00 33.34 828 GLY A CA 1
ATOM 6661 C C . GLY A 1 828 ? -1.350 28.879 4.275 1.00 33.34 828 GLY A C 1
ATOM 6662 O O . GLY A 1 828 ? -1.035 27.801 3.767 1.00 33.34 828 GLY A O 1
ATOM 6663 N N . ILE A 1 829 ? -0.501 29.620 4.980 1.00 38.19 829 ILE A N 1
ATOM 6664 C CA . ILE A 1 829 ? 0.896 29.251 5.216 1.00 38.19 829 ILE A CA 1
ATOM 6665 C C . ILE A 1 829 ? 0.916 27.960 6.046 1.00 38.19 829 ILE A C 1
ATOM 6667 O O . ILE A 1 829 ? 0.817 27.999 7.271 1.00 38.19 829 ILE A O 1
ATOM 6671 N N . TYR A 1 830 ? 0.995 26.817 5.363 1.00 44.41 830 TYR A N 1
ATOM 6672 C CA . TYR A 1 830 ? 1.190 25.517 5.988 1.00 44.41 830 TYR A CA 1
ATOM 6673 C C . TYR A 1 830 ? 2.574 25.512 6.625 1.00 44.41 830 TYR A C 1
ATOM 6675 O O . TYR A 1 830 ? 3.577 25.730 5.944 1.00 44.41 830 TYR A O 1
ATOM 6683 N N . ASP A 1 831 ? 2.622 25.277 7.934 1.00 48.16 831 ASP A N 1
ATOM 6684 C CA . ASP A 1 831 ? 3.883 25.121 8.641 1.00 48.16 831 ASP A CA 1
ATOM 6685 C C . ASP A 1 831 ? 4.622 23.895 8.087 1.00 48.16 831 ASP A C 1
ATOM 6687 O O . ASP A 1 831 ? 4.113 22.770 8.115 1.00 48.16 831 ASP A O 1
ATOM 6691 N N . GLN A 1 832 ? 5.835 24.123 7.581 1.00 48.84 832 GLN A N 1
ATOM 6692 C CA . GLN A 1 832 ? 6.704 23.085 7.040 1.00 48.84 832 GLN A CA 1
ATOM 6693 C C . GLN A 1 832 ? 6.966 21.979 8.076 1.00 48.84 832 GLN A C 1
ATOM 6695 O O . GLN A 1 832 ? 7.103 20.817 7.696 1.00 48.84 832 GLN A O 1
ATOM 6700 N N . ALA A 1 833 ? 7.002 22.307 9.374 1.00 51.25 833 ALA A N 1
ATOM 6701 C CA . ALA A 1 833 ? 7.173 21.323 10.441 1.00 51.25 833 ALA A CA 1
ATOM 6702 C C . ALA A 1 833 ? 5.948 20.401 10.584 1.00 51.25 833 ALA A C 1
ATOM 6704 O O . ALA A 1 833 ? 6.106 19.182 10.697 1.00 51.25 833 ALA A O 1
ATOM 6705 N N . GLN A 1 834 ? 4.733 20.955 10.505 1.00 52.31 834 GLN A N 1
ATOM 6706 C CA . GLN A 1 834 ? 3.502 20.161 10.520 1.00 52.31 834 GLN A CA 1
ATOM 6707 C C . GLN A 1 834 ? 3.399 19.292 9.260 1.00 52.31 834 GLN A C 1
ATOM 6709 O O . GLN A 1 834 ? 3.142 18.100 9.373 1.00 52.31 834 GLN A O 1
ATOM 6714 N N . PHE A 1 835 ? 3.700 19.845 8.078 1.00 58.19 835 PHE A N 1
ATOM 6715 C CA . PHE A 1 835 ? 3.714 19.081 6.825 1.00 58.19 835 PHE A CA 1
ATOM 6716 C C . PHE A 1 835 ? 4.696 17.900 6.866 1.00 58.19 835 PHE A C 1
ATOM 6718 O O . PHE A 1 835 ? 4.345 16.800 6.449 1.00 58.19 835 PHE A O 1
ATOM 6725 N N . LEU A 1 836 ? 5.914 18.098 7.384 1.00 57.44 836 LEU A N 1
ATOM 6726 C CA . LEU A 1 836 ? 6.897 17.017 7.524 1.00 57.44 836 LEU A CA 1
ATOM 6727 C C . LEU A 1 836 ? 6.459 15.962 8.551 1.00 57.44 836 LEU A C 1
ATOM 6729 O O . LEU A 1 836 ? 6.697 14.777 8.333 1.00 57.44 836 LEU A O 1
ATOM 6733 N N . THR A 1 837 ? 5.782 16.370 9.626 1.00 61.47 837 THR A N 1
ATOM 6734 C CA . THR A 1 837 ? 5.232 15.449 10.636 1.00 61.47 837 THR A CA 1
ATOM 6735 C C . THR A 1 837 ? 4.075 14.622 10.066 1.00 61.47 837 THR A C 1
ATOM 6737 O O . THR A 1 837 ? 4.032 13.407 10.252 1.00 61.47 837 THR A O 1
ATOM 6740 N N . ASP A 1 838 ? 3.174 15.255 9.312 1.00 58.53 838 ASP A N 1
ATOM 6741 C CA . ASP A 1 838 ? 2.069 14.586 8.621 1.00 58.53 838 ASP A CA 1
ATOM 6742 C C . ASP A 1 838 ? 2.587 13.651 7.510 1.00 58.53 838 ASP A C 1
ATOM 6744 O O . ASP A 1 838 ? 2.025 12.578 7.294 1.00 58.53 838 ASP A O 1
ATOM 6748 N N . LEU A 1 839 ? 3.685 14.018 6.835 1.00 61.84 839 LEU A N 1
ATOM 6749 C CA . LEU A 1 839 ? 4.359 13.197 5.825 1.00 61.84 839 LEU A CA 1
ATOM 6750 C C . LEU A 1 839 ? 5.027 11.956 6.438 1.00 61.84 839 LEU A C 1
ATOM 6752 O O . LEU A 1 839 ? 4.870 10.862 5.897 1.00 61.84 839 LEU A O 1
ATOM 6756 N N . ASP A 1 840 ? 5.731 12.103 7.563 1.00 62.94 840 ASP A N 1
ATOM 6757 C CA . ASP A 1 840 ? 6.351 10.986 8.288 1.00 62.94 840 ASP A CA 1
ATOM 6758 C C . ASP A 1 840 ? 5.278 10.016 8.813 1.00 62.94 840 ASP A C 1
ATOM 6760 O O . ASP A 1 840 ? 5.324 8.813 8.537 1.00 62.94 840 ASP A O 1
ATOM 6764 N N . ALA A 1 841 ? 4.217 10.555 9.427 1.00 64.75 841 ALA A N 1
ATOM 6765 C CA . ALA A 1 841 ? 3.049 9.790 9.859 1.00 64.75 841 ALA A CA 1
ATOM 6766 C C . ALA A 1 841 ? 2.306 9.095 8.699 1.00 64.75 841 ALA A C 1
ATOM 6768 O O . ALA A 1 841 ? 1.728 8.026 8.900 1.00 64.75 841 ALA A O 1
ATOM 6769 N N . ALA A 1 842 ? 2.320 9.669 7.491 1.00 64.50 842 ALA A N 1
ATOM 6770 C CA . ALA A 1 842 ? 1.709 9.084 6.296 1.00 64.50 842 ALA A CA 1
ATOM 6771 C C . ALA A 1 842 ? 2.603 8.080 5.551 1.00 64.50 842 ALA A C 1
ATOM 6773 O O . ALA A 1 842 ? 2.085 7.263 4.787 1.00 64.50 842 ALA A O 1
ATOM 6774 N N . SER A 1 843 ? 3.922 8.127 5.758 1.00 71.44 843 SER A N 1
ATOM 6775 C CA . SER A 1 843 ? 4.871 7.166 5.183 1.00 71.44 843 SER A CA 1
ATOM 6776 C C . SER A 1 843 ? 4.778 5.789 5.850 1.00 71.44 843 SER A C 1
ATOM 6778 O O . SER A 1 843 ? 5.046 4.768 5.214 1.00 71.44 843 SER A O 1
ATOM 6780 N N . LYS A 1 844 ? 4.381 5.758 7.127 1.00 82.81 844 LYS A N 1
ATOM 6781 C CA . LYS A 1 844 ? 4.358 4.564 7.968 1.00 82.81 844 LYS A CA 1
ATOM 6782 C C . LYS A 1 844 ? 3.022 3.830 7.882 1.00 82.81 844 LYS A C 1
ATOM 6784 O O . LYS A 1 844 ? 1.950 4.414 8.036 1.00 82.81 844 LYS A O 1
ATOM 6789 N N . LEU A 1 845 ? 3.075 2.513 7.698 1.00 84.56 845 LEU A N 1
ATOM 6790 C CA . LEU A 1 845 ? 1.887 1.667 7.668 1.00 84.56 845 LEU A CA 1
ATOM 6791 C C . LEU A 1 845 ? 1.140 1.719 9.010 1.00 84.56 845 LEU A C 1
ATOM 6793 O O . LEU A 1 845 ? 1.659 1.303 10.044 1.00 84.56 845 LEU A O 1
ATOM 6797 N N . SER A 1 846 ? -0.122 2.149 8.984 1.00 83.94 846 SER A N 1
ATOM 6798 C CA . SER A 1 846 ? -1.006 2.033 10.145 1.00 83.94 846 SER A CA 1
ATOM 6799 C C . SER A 1 846 ? -1.322 0.566 10.455 1.00 83.94 846 SER A C 1
ATOM 6801 O O . SER A 1 846 ? -1.724 -0.198 9.575 1.00 83.94 846 SER A O 1
ATOM 6803 N N . ALA A 1 847 ? -1.263 0.197 11.738 1.00 84.06 847 ALA A N 1
ATOM 6804 C CA . ALA A 1 847 ? -1.676 -1.116 12.243 1.00 84.06 847 ALA A CA 1
ATOM 6805 C C . ALA A 1 847 ? -3.151 -1.476 11.954 1.00 84.06 847 ALA A C 1
ATOM 6807 O O . ALA A 1 847 ? -3.540 -2.635 12.105 1.00 84.06 847 ALA A O 1
ATOM 6808 N N . THR A 1 848 ? -3.968 -0.496 11.552 1.00 84.00 848 THR A N 1
ATOM 6809 C CA . THR A 1 848 ? -5.398 -0.651 11.243 1.00 84.00 848 THR A CA 1
ATOM 6810 C C . THR A 1 848 ? -5.738 -0.594 9.750 1.00 84.00 848 THR A C 1
ATOM 6812 O O . THR A 1 848 ? -6.914 -0.738 9.399 1.00 84.00 848 THR A O 1
ATOM 6815 N N . ASP A 1 849 ? -4.748 -0.402 8.865 1.00 83.50 849 ASP A N 1
ATOM 6816 C CA . ASP A 1 849 ? -4.971 -0.313 7.415 1.00 83.50 849 ASP A CA 1
ATOM 6817 C C . ASP A 1 849 ? -5.597 -1.607 6.869 1.00 83.50 849 ASP A C 1
ATOM 6819 O O . ASP A 1 849 ? -5.142 -2.714 7.157 1.00 83.50 849 ASP A O 1
ATOM 6823 N N . ALA A 1 850 ? -6.656 -1.479 6.064 1.00 80.75 850 ALA A N 1
ATOM 6824 C CA . ALA A 1 850 ? -7.369 -2.631 5.508 1.00 80.75 850 ALA A CA 1
ATOM 6825 C C . ALA A 1 850 ? -6.600 -3.333 4.371 1.00 80.75 850 ALA A C 1
ATOM 6827 O O . ALA A 1 850 ? -6.884 -4.496 4.066 1.00 80.75 850 ALA A O 1
ATOM 6828 N N . GLY A 1 851 ? -5.628 -2.650 3.756 1.00 78.38 851 GLY A N 1
ATOM 6829 C CA . GLY A 1 851 ? -4.679 -3.224 2.805 1.00 78.38 851 GLY A CA 1
ATOM 6830 C C . GLY A 1 851 ? -3.436 -3.823 3.474 1.00 78.38 851 GLY A C 1
ATOM 6831 O O . GLY A 1 851 ? -2.917 -4.830 2.991 1.00 78.38 851 GLY A O 1
ATOM 6832 N N . GLY A 1 852 ? -2.979 -3.259 4.593 1.00 87.94 852 GLY A N 1
ATOM 6833 C CA . GLY A 1 852 ? -1.816 -3.731 5.344 1.00 87.94 852 GLY A CA 1
ATOM 6834 C C . GLY A 1 852 ? -0.531 -3.744 4.507 1.00 87.94 852 GLY A C 1
ATOM 6835 O O . GLY A 1 852 ? -0.319 -2.927 3.616 1.00 87.94 852 GLY A O 1
ATOM 6836 N N . PHE A 1 853 ? 0.317 -4.750 4.712 1.00 90.56 853 PHE A N 1
ATOM 6837 C CA . PHE A 1 853 ? 1.532 -4.923 3.904 1.00 90.56 853 PHE A CA 1
ATOM 6838 C C . PHE A 1 853 ? 1.257 -5.140 2.401 1.00 90.56 853 PHE A C 1
ATOM 6840 O O . PHE A 1 853 ? 2.135 -4.905 1.574 1.00 90.56 853 PHE A O 1
ATOM 6847 N N . ARG A 1 854 ? 0.031 -5.523 2.007 1.00 89.69 854 ARG A N 1
ATOM 6848 C CA . ARG A 1 854 ? -0.354 -5.643 0.591 1.00 89.69 854 ARG A CA 1
ATOM 6849 C C . ARG A 1 854 ? -0.458 -4.291 -0.100 1.00 89.69 854 ARG A C 1
ATOM 6851 O O . ARG A 1 854 ? -0.059 -4.191 -1.256 1.00 89.69 854 ARG A O 1
ATOM 6858 N N . SER A 1 855 ? -1.035 -3.287 0.566 1.00 87.00 855 SER A N 1
ATOM 6859 C CA . SER A 1 855 ? -1.135 -1.930 0.017 1.00 87.00 855 SER A CA 1
ATOM 6860 C C . SER A 1 855 ? 0.248 -1.280 -0.017 1.00 87.00 855 SER A C 1
ATOM 6862 O O . SER A 1 855 ? 0.606 -0.734 -1.058 1.00 87.00 855 SER A O 1
ATOM 6864 N N . LEU A 1 856 ? 1.046 -1.447 1.048 1.00 89.19 856 LEU A N 1
ATOM 6865 C CA . LEU A 1 856 ? 2.434 -0.977 1.139 1.00 89.19 856 LEU A CA 1
ATOM 6866 C C . LEU A 1 856 ? 3.313 -1.521 -0.003 1.00 89.19 856 LEU A C 1
ATOM 6868 O O . LEU A 1 856 ? 3.722 -0.755 -0.869 1.00 89.19 856 LEU A O 1
ATOM 6872 N N . PHE A 1 857 ? 3.522 -2.840 -0.096 1.00 91.81 857 PHE A N 1
ATOM 6873 C CA . PHE A 1 857 ? 4.457 -3.403 -1.085 1.00 91.81 857 PHE A CA 1
ATOM 6874 C C . PHE A 1 857 ? 4.014 -3.173 -2.543 1.00 91.81 857 PHE A C 1
ATOM 6876 O O . PHE A 1 857 ? 4.852 -3.080 -3.440 1.00 91.81 857 PHE A O 1
ATOM 6883 N N . LEU A 1 858 ? 2.704 -3.059 -2.810 1.00 90.69 858 LEU A N 1
ATOM 6884 C CA . LEU A 1 858 ? 2.198 -2.667 -4.133 1.00 90.69 858 LEU A CA 1
ATOM 6885 C C . LEU A 1 858 ? 2.373 -1.166 -4.416 1.00 90.69 858 LEU A C 1
ATOM 6887 O O . LEU A 1 858 ? 2.482 -0.789 -5.585 1.00 90.69 858 LEU A O 1
ATOM 6891 N N . ALA A 1 859 ? 2.394 -0.314 -3.389 1.00 88.38 859 ALA A N 1
ATOM 6892 C CA . ALA A 1 859 ? 2.764 1.089 -3.521 1.00 88.38 859 ALA A CA 1
ATOM 6893 C C . ALA A 1 859 ? 4.270 1.230 -3.789 1.00 88.38 859 ALA A C 1
ATOM 6895 O O . ALA A 1 859 ? 4.625 1.919 -4.738 1.00 88.38 859 ALA A O 1
ATOM 6896 N N . ASP A 1 860 ? 5.133 0.487 -3.089 1.00 90.38 860 ASP A N 1
ATOM 6897 C CA . ASP A 1 860 ? 6.580 0.448 -3.363 1.00 90.38 860 ASP A CA 1
ATOM 6898 C C . ASP A 1 860 ? 6.883 -0.012 -4.798 1.00 90.38 860 ASP A C 1
ATOM 6900 O O . ASP A 1 860 ? 7.630 0.645 -5.523 1.00 90.38 860 ASP A O 1
ATOM 6904 N N . CYS A 1 861 ? 6.223 -1.082 -5.265 1.00 92.69 861 CYS A N 1
ATOM 6905 C CA . CYS A 1 861 ? 6.333 -1.533 -6.658 1.00 92.69 861 CYS A CA 1
ATOM 6906 C C . CYS A 1 861 ? 5.905 -0.450 -7.662 1.00 92.69 861 CYS A C 1
ATOM 6908 O O . CYS A 1 861 ? 6.474 -0.360 -8.748 1.00 92.69 861 CYS A O 1
ATOM 6910 N N . ALA A 1 862 ? 4.883 0.347 -7.333 1.00 90.19 862 ALA A N 1
ATOM 6911 C CA . ALA A 1 862 ? 4.427 1.433 -8.194 1.00 90.19 862 ALA A CA 1
ATOM 6912 C C . ALA A 1 862 ? 5.424 2.598 -8.194 1.00 90.19 862 ALA A C 1
ATOM 6914 O O . ALA A 1 862 ? 5.799 3.055 -9.268 1.00 90.19 862 ALA A O 1
ATOM 6915 N N . ASN A 1 863 ? 5.888 3.023 -7.017 1.00 87.75 863 ASN A N 1
ATOM 6916 C CA . ASN A 1 863 ? 6.847 4.112 -6.843 1.00 87.75 863 ASN A CA 1
ATOM 6917 C C . ASN A 1 863 ? 8.158 3.817 -7.583 1.00 87.75 863 ASN A C 1
ATOM 6919 O O . ASN A 1 863 ? 8.649 4.673 -8.317 1.00 87.75 863 ASN A O 1
ATOM 6923 N N . LEU A 1 864 ? 8.676 2.588 -7.468 1.00 91.00 864 LEU A N 1
ATOM 6924 C CA . LEU A 1 864 ? 9.875 2.151 -8.183 1.00 91.00 864 LEU A CA 1
ATOM 6925 C C . LEU A 1 864 ? 9.679 2.213 -9.706 1.00 91.00 864 LEU A C 1
ATOM 6927 O O . LEU A 1 864 ? 10.518 2.765 -10.414 1.00 91.00 864 LEU A O 1
ATOM 6931 N N . VAL A 1 865 ? 8.556 1.711 -10.232 1.00 91.62 865 VAL A N 1
ATOM 6932 C CA . VAL A 1 865 ? 8.270 1.801 -11.677 1.00 91.62 865 VAL A CA 1
ATOM 6933 C C . VAL A 1 865 ? 8.082 3.254 -12.125 1.00 91.62 865 VAL A C 1
ATOM 6935 O O . VAL A 1 865 ? 8.563 3.616 -13.194 1.00 91.62 865 VAL A O 1
ATOM 6938 N N . GLU A 1 866 ? 7.442 4.108 -11.323 1.00 87.94 866 GLU A N 1
ATOM 6939 C CA . GLU A 1 866 ? 7.251 5.531 -11.637 1.00 87.94 866 GLU A CA 1
ATOM 6940 C C . GLU A 1 866 ? 8.555 6.328 -11.644 1.00 87.94 866 GLU A C 1
ATOM 6942 O O . GLU A 1 866 ? 8.769 7.139 -12.550 1.00 87.94 866 GLU A O 1
ATOM 6947 N N . GLN A 1 867 ? 9.449 6.067 -10.688 1.00 88.56 867 GLN A N 1
ATOM 6948 C CA . GLN A 1 867 ? 10.799 6.623 -10.682 1.00 88.56 867 GLN A CA 1
ATOM 6949 C C . GLN A 1 867 ? 11.547 6.217 -11.959 1.00 88.56 867 GLN A C 1
ATOM 6951 O O . GLN A 1 867 ? 12.083 7.074 -12.664 1.00 88.56 867 GLN A O 1
ATOM 6956 N N . ARG A 1 868 ? 11.518 4.928 -12.311 1.00 91.62 868 ARG A N 1
ATOM 6957 C CA . ARG A 1 868 ? 12.210 4.408 -13.497 1.00 91.62 868 ARG A CA 1
ATOM 6958 C C . ARG A 1 868 ? 11.606 4.919 -14.808 1.00 91.62 868 ARG A C 1
ATOM 6960 O O . ARG A 1 868 ? 12.351 5.254 -15.724 1.00 91.62 868 ARG A O 1
ATOM 6967 N N . GLU A 1 869 ? 10.279 5.055 -14.906 1.00 89.12 869 GLU A N 1
ATOM 6968 C CA . GLU A 1 869 ? 9.611 5.719 -16.040 1.00 89.12 869 GLU A CA 1
ATOM 6969 C C . GLU A 1 869 ? 10.037 7.191 -16.171 1.00 89.12 869 GLU A C 1
ATOM 6971 O O . GLU A 1 869 ? 10.240 7.674 -17.288 1.00 89.12 869 GLU A O 1
ATOM 6976 N N . TYR A 1 870 ? 10.194 7.903 -15.051 1.00 87.62 870 TYR A N 1
ATOM 6977 C CA . TYR A 1 870 ? 10.655 9.292 -15.031 1.00 87.62 870 TYR A CA 1
ATOM 6978 C C . TYR A 1 870 ? 12.118 9.423 -15.487 1.00 87.62 870 TYR A C 1
ATOM 6980 O O . TYR A 1 870 ? 12.416 10.245 -16.357 1.00 87.62 870 TYR A O 1
ATOM 6988 N N . GLU A 1 871 ? 13.015 8.591 -14.955 1.00 87.81 871 GLU A N 1
ATOM 6989 C CA . GLU A 1 871 ? 14.430 8.541 -15.345 1.00 87.81 871 GLU A CA 1
ATOM 6990 C C . GLU A 1 871 ? 14.591 8.200 -16.832 1.00 87.81 871 GLU A C 1
ATOM 6992 O O . GLU A 1 871 ? 15.283 8.918 -17.557 1.00 87.81 871 GLU A O 1
ATOM 6997 N N . PHE A 1 872 ? 13.888 7.175 -17.329 1.00 89.44 872 PHE A N 1
ATOM 6998 C CA . PHE A 1 872 ? 13.944 6.820 -18.750 1.00 89.44 872 PHE A CA 1
ATOM 6999 C C . PHE A 1 872 ? 13.337 7.878 -19.664 1.00 89.44 872 PHE A C 1
ATOM 7001 O O . PHE A 1 872 ? 13.806 8.046 -20.791 1.00 89.44 872 PHE A O 1
ATOM 7008 N N . ARG A 1 873 ? 12.316 8.615 -19.209 1.00 88.31 873 ARG A N 1
ATOM 7009 C CA . ARG A 1 873 ? 11.783 9.753 -19.964 1.00 88.31 873 ARG A CA 1
ATOM 7010 C C . ARG A 1 873 ? 12.843 10.843 -20.120 1.00 88.31 873 ARG A C 1
ATOM 7012 O O . ARG A 1 873 ? 13.085 11.244 -21.253 1.00 88.31 873 ARG A O 1
ATOM 7019 N N . ARG A 1 874 ? 13.529 11.229 -19.037 1.00 89.31 874 ARG A N 1
ATOM 7020 C CA . ARG A 1 874 ? 14.642 12.196 -19.087 1.00 89.31 874 ARG A CA 1
ATOM 7021 C C . ARG A 1 874 ? 15.761 11.722 -20.021 1.00 89.31 874 ARG A C 1
ATOM 7023 O O . ARG A 1 874 ? 16.247 12.499 -20.832 1.00 89.31 874 ARG A O 1
ATOM 7030 N N . ASN A 1 875 ? 16.138 10.444 -19.952 1.00 90.81 875 ASN A N 1
ATOM 7031 C CA . ASN A 1 875 ? 17.156 9.880 -20.845 1.00 90.81 875 ASN A CA 1
ATOM 7032 C C . ASN A 1 875 ? 16.686 9.873 -22.317 1.00 90.81 875 ASN A C 1
ATOM 7034 O O . ASN A 1 875 ? 17.491 10.080 -23.218 1.00 90.81 875 ASN A O 1
ATOM 7038 N N . THR A 1 876 ? 15.386 9.688 -22.578 1.00 91.50 876 THR A N 1
ATOM 7039 C CA . THR A 1 876 ? 14.819 9.796 -23.936 1.00 91.50 876 THR A CA 1
ATOM 7040 C C . THR A 1 876 ? 14.882 11.238 -24.450 1.00 91.50 876 THR A C 1
ATOM 7042 O O . THR A 1 876 ? 15.292 11.455 -25.583 1.00 91.50 876 THR A O 1
ATOM 7045 N N . GLU A 1 877 ? 14.514 12.217 -23.619 1.00 90.81 877 GLU A N 1
ATOM 7046 C CA . GLU A 1 877 ? 14.579 13.650 -23.946 1.00 90.81 877 GLU A CA 1
ATOM 7047 C C . GLU A 1 877 ? 16.028 14.081 -24.250 1.00 90.81 877 GLU A C 1
ATOM 7049 O O . GLU A 1 877 ? 16.287 14.668 -25.298 1.00 90.81 877 GLU A O 1
ATOM 7054 N N . TYR A 1 878 ? 16.992 13.664 -23.421 1.00 93.44 878 TYR A N 1
ATOM 7055 C CA . TYR A 1 878 ? 18.425 13.900 -23.646 1.00 93.44 878 TYR A CA 1
ATOM 7056 C C . TYR A 1 878 ? 18.942 13.258 -24.947 1.00 93.44 878 TYR A C 1
ATOM 7058 O O . TYR A 1 878 ? 19.713 13.876 -25.678 1.00 93.44 878 TYR A O 1
ATOM 7066 N N . ALA A 1 879 ? 18.477 12.052 -25.299 1.00 93.81 879 ALA A N 1
ATOM 7067 C CA . ALA A 1 879 ? 18.819 11.414 -26.573 1.00 93.81 879 ALA A CA 1
ATOM 7068 C C . ALA A 1 879 ? 18.272 12.176 -27.800 1.00 93.81 879 ALA A C 1
ATOM 7070 O O . ALA A 1 879 ? 18.911 12.174 -28.852 1.00 93.81 879 ALA A O 1
ATOM 7071 N N . GLU A 1 880 ? 17.115 12.839 -27.682 1.00 92.44 880 GLU A N 1
ATOM 7072 C CA . GLU A 1 880 ? 16.597 13.728 -28.732 1.00 92.44 880 GLU A CA 1
ATOM 7073 C C . GLU A 1 880 ? 17.398 15.038 -28.833 1.00 92.44 880 GLU A C 1
ATOM 7075 O O . GLU A 1 880 ? 17.621 15.534 -29.936 1.00 92.44 880 GLU A O 1
ATOM 7080 N N . ASP A 1 881 ? 17.867 15.597 -27.714 1.00 93.31 881 ASP A N 1
ATOM 7081 C CA . ASP A 1 881 ? 18.732 16.785 -27.730 1.00 93.31 881 ASP A CA 1
ATOM 7082 C C . ASP A 1 881 ? 20.101 16.488 -28.365 1.00 93.31 881 ASP A C 1
ATOM 7084 O O . ASP A 1 881 ? 20.559 17.242 -29.226 1.00 93.31 881 ASP A O 1
ATOM 7088 N N . LEU A 1 882 ? 20.694 15.331 -28.056 1.00 92.00 882 LEU A N 1
ATOM 7089 C CA . LEU A 1 882 ? 21.923 14.837 -28.691 1.00 92.00 882 LEU A CA 1
ATOM 7090 C C . LEU A 1 882 ? 21.777 14.649 -30.211 1.00 92.00 882 LEU A C 1
ATOM 7092 O O . LEU A 1 882 ? 22.704 14.927 -30.976 1.00 92.00 882 LEU A O 1
ATOM 7096 N N . GLU A 1 883 ? 20.609 14.207 -30.677 1.00 91.19 883 GLU A N 1
ATOM 7097 C CA . GLU A 1 883 ? 20.282 14.087 -32.102 1.00 91.19 883 GLU A CA 1
ATOM 7098 C C . GLU A 1 883 ? 20.147 15.456 -32.785 1.00 91.19 883 GLU A C 1
ATOM 7100 O O . GLU A 1 883 ? 20.673 15.642 -33.891 1.00 91.19 883 GLU A O 1
ATOM 7105 N N . ARG A 1 884 ? 19.501 16.427 -32.122 1.00 90.69 884 ARG A N 1
ATOM 7106 C CA . ARG A 1 884 ? 19.406 17.821 -32.591 1.00 90.69 884 ARG A CA 1
ATOM 7107 C C . ARG A 1 884 ? 20.797 18.443 -32.719 1.00 90.69 884 ARG A C 1
ATOM 7109 O O . ARG A 1 884 ? 21.119 18.989 -33.774 1.00 90.69 884 ARG A O 1
ATOM 7116 N N . GLU A 1 885 ? 21.648 18.294 -31.703 1.00 89.12 885 GLU A N 1
ATOM 7117 C CA . GLU A 1 885 ? 23.019 18.815 -31.718 1.00 89.12 885 GLU A CA 1
ATOM 7118 C C . GLU A 1 885 ? 23.884 18.147 -32.798 1.00 89.12 885 GLU A C 1
ATOM 7120 O O . GLU A 1 885 ? 24.566 18.834 -33.561 1.00 89.12 885 GLU A O 1
ATOM 7125 N N . THR A 1 886 ? 23.825 16.815 -32.915 1.00 88.88 886 THR A N 1
ATOM 7126 C CA . THR A 1 886 ? 24.567 16.062 -33.944 1.00 88.88 886 THR A CA 1
ATOM 7127 C C . THR A 1 886 ? 24.171 16.511 -35.349 1.00 88.88 886 THR A C 1
ATOM 7129 O O . THR A 1 886 ? 25.031 16.713 -36.208 1.00 88.88 886 THR A O 1
ATOM 7132 N N . THR A 1 887 ? 22.870 16.699 -35.582 1.00 88.44 887 THR A N 1
ATOM 7133 C CA . THR A 1 887 ? 22.339 17.138 -36.878 1.00 88.44 887 THR A CA 1
ATOM 7134 C C . THR A 1 887 ? 22.781 18.566 -37.196 1.00 88.44 887 THR A C 1
ATOM 7136 O O . THR A 1 887 ? 23.303 18.801 -38.284 1.00 88.44 887 THR A O 1
ATOM 7139 N N . TYR A 1 888 ? 22.697 19.485 -36.228 1.00 87.69 888 TYR A N 1
ATOM 7140 C CA . TYR A 1 888 ? 23.180 20.862 -36.366 1.00 87.69 888 TYR A CA 1
ATOM 7141 C C . TYR A 1 888 ? 24.691 20.938 -36.655 1.00 87.69 888 TYR A C 1
ATOM 7143 O O . TYR A 1 888 ? 25.116 21.638 -37.574 1.00 87.69 888 TYR A O 1
ATOM 7151 N N . LYS A 1 889 ? 25.523 20.171 -35.932 1.00 86.56 889 LYS A N 1
ATOM 7152 C CA . LYS A 1 889 ? 26.974 20.086 -36.189 1.00 86.56 889 LYS A CA 1
ATOM 7153 C C . LYS A 1 889 ? 27.286 19.554 -37.593 1.00 86.56 889 LYS A C 1
ATOM 7155 O O . LYS A 1 889 ? 28.230 20.022 -38.236 1.00 86.56 889 LYS A O 1
ATOM 7160 N N . MET A 1 890 ? 26.504 18.592 -38.084 1.00 85.19 890 MET A N 1
ATOM 7161 C CA . MET A 1 890 ? 26.681 18.038 -39.428 1.00 85.19 890 MET A CA 1
ATOM 7162 C C . MET A 1 890 ? 26.238 19.014 -40.531 1.00 85.19 890 MET A C 1
ATOM 7164 O O . MET A 1 890 ? 26.914 19.121 -41.551 1.00 85.19 890 MET A O 1
ATOM 7168 N N . GLU A 1 891 ? 25.153 19.761 -40.326 1.00 85.75 891 GLU A N 1
ATOM 7169 C CA . GLU A 1 891 ? 24.720 20.828 -41.239 1.00 85.75 891 GLU A CA 1
ATOM 7170 C C . GLU A 1 891 ? 25.764 21.956 -41.297 1.00 85.75 891 GLU A C 1
ATOM 7172 O O . GLU A 1 891 ? 26.252 22.301 -42.370 1.00 85.75 891 GLU A O 1
ATOM 7177 N N . TRP A 1 892 ? 26.252 22.418 -40.143 1.00 85.69 892 TRP A N 1
ATOM 7178 C CA . TRP A 1 892 ? 27.306 23.434 -40.069 1.00 85.69 892 TRP A CA 1
ATOM 7179 C C . TRP A 1 892 ? 28.628 23.009 -40.739 1.00 85.69 892 TRP A C 1
ATOM 7181 O O . TRP A 1 892 ? 29.285 23.810 -41.412 1.00 85.69 892 TRP A O 1
ATOM 7191 N N . THR A 1 893 ? 29.039 21.744 -40.592 1.00 84.00 893 THR A N 1
ATOM 7192 C CA . THR A 1 893 ? 30.242 21.232 -41.277 1.00 84.00 893 THR A CA 1
ATOM 7193 C C . THR A 1 893 ? 30.027 21.034 -42.777 1.00 84.00 893 THR A C 1
ATOM 7195 O O . THR A 1 893 ? 30.965 21.260 -43.546 1.00 84.00 893 THR A O 1
ATOM 7198 N N . LYS A 1 894 ? 28.807 20.703 -43.215 1.00 85.69 894 LYS A N 1
ATOM 7199 C CA . LYS A 1 894 ? 28.423 20.698 -44.632 1.00 85.69 894 LYS A CA 1
ATOM 7200 C C . LYS A 1 894 ? 28.523 22.106 -45.227 1.00 85.69 894 LYS A C 1
ATOM 7202 O O . LYS A 1 894 ? 29.230 22.274 -46.216 1.00 85.69 894 LYS A O 1
ATOM 7207 N N . ASP A 1 895 ? 27.940 23.121 -44.594 1.00 86.56 895 ASP A N 1
ATOM 7208 C CA . ASP A 1 895 ? 28.019 24.517 -45.051 1.00 86.56 895 ASP A CA 1
ATOM 7209 C C . ASP A 1 895 ? 29.474 25.010 -45.125 1.00 86.56 895 ASP A C 1
ATOM 7211 O O . ASP A 1 895 ? 29.878 25.715 -46.054 1.00 86.56 895 ASP A O 1
ATOM 7215 N N . ARG A 1 896 ? 30.314 24.606 -44.162 1.00 86.31 896 ARG A N 1
ATOM 7216 C CA . ARG A 1 896 ? 31.759 24.883 -44.166 1.00 86.31 896 ARG A CA 1
ATOM 7217 C C . ARG A 1 896 ? 32.457 24.266 -45.386 1.00 86.31 896 ARG A C 1
ATOM 7219 O O . ARG A 1 896 ? 33.355 24.906 -45.939 1.00 86.31 896 ARG A O 1
ATOM 7226 N N . GLN A 1 897 ? 32.069 23.054 -45.790 1.00 87.00 897 GLN A N 1
ATOM 7227 C CA . GLN A 1 897 ? 32.590 22.369 -46.977 1.00 87.00 897 GLN A CA 1
ATOM 7228 C C . GLN A 1 897 ? 32.052 22.974 -48.277 1.00 87.00 897 GLN A C 1
ATOM 7230 O O . GLN A 1 897 ? 32.845 23.211 -49.183 1.00 87.00 897 GLN A O 1
ATOM 7235 N N . GLU A 1 898 ? 30.758 23.291 -48.367 1.00 87.38 898 GLU A N 1
ATOM 7236 C CA . GLU A 1 898 ? 30.163 23.951 -49.538 1.00 87.38 898 GLU A CA 1
ATOM 7237 C C . GLU A 1 898 ? 30.832 25.310 -49.797 1.00 87.38 898 GLU A C 1
ATOM 7239 O O . GLU A 1 898 ? 31.269 25.572 -50.917 1.00 87.38 898 GLU A O 1
ATOM 7244 N N . ASN A 1 899 ? 31.065 26.112 -48.751 1.00 86.06 899 ASN A N 1
ATOM 7245 C CA . ASN A 1 899 ? 31.834 27.358 -48.847 1.00 86.06 899 ASN A CA 1
ATOM 7246 C C . ASN A 1 899 ? 33.300 27.144 -49.283 1.00 86.06 899 ASN A C 1
ATOM 7248 O O . ASN A 1 899 ? 33.859 27.968 -50.008 1.00 86.06 899 ASN A O 1
ATOM 7252 N N . ALA A 1 900 ? 33.944 26.052 -48.856 1.00 88.94 900 ALA A N 1
ATOM 7253 C CA . ALA A 1 900 ? 35.315 25.731 -49.262 1.00 88.94 900 ALA A CA 1
ATOM 7254 C C . ALA A 1 900 ? 35.394 25.268 -50.729 1.00 88.94 900 ALA A C 1
ATOM 7256 O O . ALA A 1 900 ? 36.306 25.673 -51.450 1.00 88.94 900 ALA A O 1
ATOM 7257 N N . ILE A 1 901 ? 34.421 24.468 -51.181 1.00 87.81 901 ILE A N 1
ATOM 7258 C CA . ILE A 1 901 ? 34.268 24.056 -52.582 1.00 87.81 901 ILE A CA 1
ATOM 7259 C C . ILE A 1 901 ? 34.008 25.289 -53.448 1.00 87.81 901 ILE A C 1
ATOM 7261 O O . ILE A 1 901 ? 34.721 25.492 -54.427 1.00 87.81 901 ILE A O 1
ATOM 7265 N N . TYR A 1 902 ? 33.070 26.152 -53.050 1.00 83.94 902 TYR A N 1
ATOM 7266 C CA . TYR A 1 902 ? 32.788 27.424 -53.712 1.00 83.94 902 TYR A CA 1
ATOM 7267 C C . TYR A 1 902 ? 34.067 28.266 -53.884 1.00 83.94 902 TYR A C 1
ATOM 7269 O O . TYR A 1 902 ? 34.438 28.602 -55.012 1.00 83.94 902 TYR A O 1
ATOM 7277 N N . ALA A 1 903 ? 34.822 28.501 -52.805 1.00 83.69 903 ALA A N 1
ATOM 7278 C CA . ALA A 1 903 ? 36.083 29.241 -52.867 1.00 83.69 903 ALA A CA 1
ATOM 7279 C C . ALA A 1 903 ? 37.124 28.582 -53.799 1.00 83.69 903 ALA A C 1
ATOM 7281 O O . ALA A 1 903 ? 37.790 29.275 -54.570 1.00 83.69 903 ALA A O 1
ATOM 7282 N N . PHE A 1 904 ? 37.246 27.250 -53.781 1.00 85.69 904 PHE A N 1
ATOM 7283 C CA . PHE A 1 904 ? 38.146 26.518 -54.678 1.00 85.69 904 PHE A CA 1
ATOM 7284 C C . PHE A 1 904 ? 37.714 26.607 -56.152 1.00 85.69 904 PHE A C 1
ATOM 7286 O O . PHE A 1 904 ? 38.560 26.774 -57.037 1.00 85.69 904 PHE A O 1
ATOM 7293 N N . THR A 1 905 ? 36.408 26.546 -56.435 1.00 84.19 905 THR A N 1
ATOM 7294 C CA . THR A 1 905 ? 35.880 26.726 -57.796 1.00 84.19 905 THR A CA 1
ATOM 7295 C C . THR A 1 905 ? 36.130 28.139 -58.315 1.00 84.19 905 THR A C 1
ATOM 7297 O O . THR A 1 905 ? 36.609 28.276 -59.437 1.00 84.19 905 THR A O 1
ATOM 7300 N N . LEU A 1 906 ? 35.940 29.171 -57.485 1.00 79.19 906 LEU A N 1
ATOM 7301 C CA . LEU A 1 906 ? 36.231 30.566 -57.828 1.00 79.19 906 LEU A CA 1
ATOM 7302 C C . LEU A 1 906 ? 37.719 30.772 -58.161 1.00 79.19 906 LEU A C 1
ATOM 7304 O O . LEU A 1 906 ? 38.047 31.352 -59.195 1.00 79.19 906 LEU A O 1
ATOM 7308 N N . VAL A 1 907 ? 38.629 30.230 -57.341 1.00 83.12 907 VAL A N 1
ATOM 7309 C CA . VAL A 1 907 ? 40.075 30.247 -57.630 1.00 83.12 907 VAL A CA 1
ATOM 7310 C C . VAL A 1 907 ? 40.369 29.542 -58.959 1.00 83.12 907 VAL A C 1
ATOM 7312 O O . VAL A 1 907 ? 41.065 30.094 -59.809 1.00 83.12 907 VAL A O 1
ATOM 7315 N N . THR A 1 908 ? 39.805 28.356 -59.187 1.00 83.94 908 THR A N 1
ATOM 7316 C CA . THR A 1 908 ? 40.047 27.585 -60.418 1.00 83.94 908 THR A CA 1
ATOM 7317 C C . THR A 1 908 ? 39.551 28.323 -61.667 1.00 83.94 908 THR A C 1
ATOM 7319 O O . THR A 1 908 ? 40.277 28.402 -62.657 1.00 83.94 908 THR A O 1
ATOM 7322 N N . ILE A 1 909 ? 38.350 28.907 -61.615 1.00 76.94 909 ILE A N 1
ATOM 7323 C CA . ILE A 1 909 ? 37.717 29.626 -62.732 1.00 76.94 909 ILE A CA 1
ATOM 7324 C C . ILE A 1 909 ? 38.490 30.900 -63.106 1.00 76.94 909 ILE A C 1
ATOM 7326 O O . ILE A 1 909 ? 38.565 31.229 -64.286 1.00 76.94 909 ILE A O 1
ATOM 7330 N N . ILE A 1 910 ? 39.115 31.588 -62.145 1.00 76.06 910 ILE A N 1
ATOM 7331 C CA . ILE A 1 910 ? 39.939 32.777 -62.419 1.00 76.06 910 ILE A CA 1
ATOM 7332 C C . ILE A 1 910 ? 41.338 32.385 -62.922 1.00 76.06 910 ILE A C 1
ATOM 7334 O O . ILE A 1 910 ? 41.814 32.911 -63.931 1.00 76.06 910 ILE A O 1
ATOM 7338 N N . PHE A 1 911 ? 42.021 31.461 -62.237 1.00 79.75 911 PHE A N 1
ATOM 7339 C CA . PHE A 1 911 ? 43.427 31.164 -62.525 1.00 79.75 911 PHE A CA 1
ATOM 7340 C C . PHE A 1 911 ? 43.640 30.267 -63.748 1.00 79.75 911 PHE A C 1
ATOM 7342 O O . PHE A 1 911 ? 44.669 30.414 -64.409 1.00 79.75 911 PHE A O 1
ATOM 7349 N N . LEU A 1 912 ? 42.716 29.360 -64.085 1.00 83.31 912 LEU A N 1
ATOM 7350 C CA . LEU A 1 912 ? 42.902 28.432 -65.208 1.00 83.31 912 LEU A CA 1
ATOM 7351 C C . LEU A 1 912 ? 42.901 29.153 -66.576 1.00 83.31 912 LEU A C 1
ATOM 7353 O O . LEU A 1 912 ? 43.855 28.946 -67.331 1.00 83.31 912 LEU A O 1
ATOM 7357 N N . PRO A 1 913 ? 41.951 30.061 -66.895 1.00 77.25 913 PRO A N 1
ATOM 7358 C CA . PRO A 1 913 ? 42.015 30.866 -68.116 1.00 77.25 913 PRO A CA 1
ATOM 7359 C C . PRO A 1 913 ? 43.220 31.810 -68.129 1.00 77.25 913 PRO A C 1
ATOM 7361 O O . PRO A 1 913 ? 43.893 31.927 -69.149 1.00 77.25 913 PRO A O 1
ATOM 7364 N N . LEU A 1 914 ? 43.546 32.443 -66.997 1.00 78.38 914 LEU A N 1
ATOM 7365 C CA . LEU A 1 914 ? 44.678 33.370 -66.907 1.00 78.38 914 LEU A CA 1
ATOM 7366 C C . LEU A 1 914 ? 46.027 32.658 -67.116 1.00 78.38 914 LEU A C 1
ATOM 7368 O O . LEU A 1 914 ? 46.901 33.176 -67.813 1.00 78.38 914 LEU A O 1
ATOM 7372 N N . SER A 1 915 ? 46.167 31.434 -66.601 1.00 82.50 915 SER A N 1
ATOM 7373 C CA . SER A 1 915 ? 47.327 30.569 -66.858 1.00 82.50 915 SER A CA 1
ATOM 7374 C C . SER A 1 915 ? 47.395 30.124 -68.319 1.00 82.50 915 SER A C 1
ATOM 7376 O O . SER A 1 915 ? 48.479 30.119 -68.898 1.00 82.50 915 SER A O 1
ATOM 7378 N N . ALA A 1 916 ? 46.257 29.807 -68.947 1.00 78.81 916 ALA A N 1
ATOM 7379 C CA . ALA A 1 916 ? 46.205 29.464 -70.369 1.00 78.81 916 ALA A CA 1
ATOM 7380 C C . ALA A 1 916 ? 46.609 30.650 -71.264 1.00 78.81 916 ALA A C 1
ATOM 7382 O O . ALA A 1 916 ? 47.421 30.479 -72.169 1.00 78.81 916 ALA A O 1
ATOM 7383 N N . ILE A 1 917 ? 46.119 31.860 -70.974 1.00 76.12 917 ILE A N 1
ATOM 7384 C CA . ILE A 1 917 ? 46.490 33.097 -71.682 1.00 76.12 917 ILE A CA 1
ATOM 7385 C C . ILE A 1 917 ? 47.991 33.369 -71.527 1.00 76.12 917 ILE A C 1
ATOM 7387 O O . ILE A 1 917 ? 48.685 33.547 -72.527 1.00 76.12 917 ILE A O 1
ATOM 7391 N N . SER A 1 918 ? 48.508 33.329 -70.294 1.00 75.50 918 SER A N 1
ATOM 7392 C CA . SER A 1 918 ? 49.942 33.478 -70.010 1.00 75.50 918 SER A CA 1
ATOM 7393 C C . SER A 1 918 ? 50.787 32.423 -70.739 1.00 75.50 918 SER A C 1
ATOM 7395 O O . SER A 1 918 ? 51.837 32.740 -71.292 1.00 75.50 918 SER A O 1
ATOM 7397 N N . SER A 1 919 ? 50.301 31.179 -70.830 1.00 78.69 919 SER A N 1
ATOM 7398 C CA . SER A 1 919 ? 50.975 30.119 -71.582 1.00 78.69 919 SER A CA 1
ATOM 7399 C C . SER A 1 919 ? 50.975 30.381 -73.087 1.00 78.69 919 SER A C 1
ATOM 7401 O O . SER A 1 919 ? 52.019 30.202 -73.702 1.00 78.69 919 SER A O 1
ATOM 7403 N N . ILE A 1 920 ? 49.851 30.799 -73.683 1.00 76.50 920 ILE A N 1
ATOM 7404 C CA . ILE A 1 920 ? 49.737 31.091 -75.124 1.00 76.50 920 ILE A CA 1
ATOM 7405 C C . ILE A 1 920 ? 50.672 32.243 -75.507 1.00 76.50 920 ILE A C 1
ATOM 7407 O O . ILE A 1 920 ? 51.456 32.115 -76.444 1.00 76.50 920 ILE A O 1
ATOM 7411 N N . PHE A 1 921 ? 50.643 33.341 -74.749 1.00 70.00 921 PHE A N 1
ATOM 7412 C CA . PHE A 1 921 ? 51.519 34.493 -74.977 1.00 70.00 921 PHE A CA 1
ATOM 7413 C C . PHE A 1 921 ? 52.990 34.229 -74.606 1.00 70.00 921 PHE A C 1
ATOM 7415 O O . PHE A 1 921 ? 53.876 34.921 -75.101 1.00 70.00 921 PHE A O 1
ATOM 7422 N N . GLY A 1 922 ? 53.266 33.205 -73.792 1.00 70.38 922 GLY A N 1
ATOM 7423 C CA . GLY A 1 922 ? 54.609 32.691 -73.515 1.00 70.38 922 GLY A CA 1
ATOM 7424 C C . GLY A 1 922 ? 55.140 31.679 -74.542 1.00 70.38 922 GLY A C 1
ATOM 7425 O O . GLY A 1 922 ? 56.291 31.251 -74.425 1.00 70.38 922 GLY A O 1
ATOM 7426 N N . MET A 1 923 ? 54.350 31.268 -75.545 1.00 72.50 923 MET A N 1
ATOM 7427 C CA . MET A 1 923 ? 54.820 30.344 -76.583 1.00 72.50 923 MET A CA 1
ATOM 7428 C C . MET A 1 923 ? 55.811 31.029 -77.527 1.00 72.50 923 MET A C 1
ATOM 7430 O O . MET A 1 923 ? 55.531 32.067 -78.123 1.00 72.50 923 MET A O 1
ATOM 7434 N N . ASN A 1 924 ? 56.959 30.382 -77.730 1.00 60.06 924 ASN A N 1
ATOM 7435 C CA . ASN A 1 924 ? 58.093 30.895 -78.503 1.00 60.06 924 ASN A CA 1
ATOM 7436 C C . ASN A 1 924 ? 57.866 30.760 -80.029 1.00 60.06 924 ASN A C 1
ATOM 7438 O O . ASN A 1 924 ? 58.630 30.107 -80.739 1.00 60.06 924 ASN A O 1
ATOM 7442 N N . THR A 1 925 ? 56.761 31.321 -80.523 1.00 61.53 925 THR A N 1
ATOM 7443 C CA . THR A 1 925 ? 56.403 31.355 -81.947 1.00 61.53 925 THR A CA 1
ATOM 7444 C C . THR A 1 925 ? 57.159 32.482 -82.656 1.00 61.53 925 THR A C 1
ATOM 7446 O O . THR A 1 925 ? 57.248 33.599 -82.144 1.00 61.53 925 THR A O 1
ATOM 7449 N N . ASN A 1 926 ? 57.721 32.201 -83.840 1.00 60.19 926 ASN A N 1
ATOM 7450 C CA . ASN A 1 926 ? 58.546 33.170 -84.587 1.00 60.19 926 ASN A CA 1
ATOM 7451 C C . ASN A 1 926 ? 57.819 34.502 -84.854 1.00 60.19 926 ASN A C 1
ATOM 7453 O O . ASN A 1 926 ? 58.457 35.551 -84.816 1.00 60.19 926 ASN A O 1
ATOM 7457 N N . ASP A 1 927 ? 56.506 34.440 -85.082 1.00 60.50 927 ASP A N 1
ATOM 7458 C CA . ASP A 1 927 ? 55.637 35.571 -85.436 1.00 60.50 927 ASP A CA 1
ATOM 7459 C C . ASP A 1 927 ? 55.505 36.605 -84.300 1.00 60.50 927 ASP A C 1
ATOM 7461 O O . ASP A 1 927 ? 55.471 37.806 -84.541 1.00 60.50 927 ASP A O 1
ATOM 7465 N N . ILE A 1 928 ? 55.504 36.146 -83.040 1.00 61.44 928 ILE A N 1
ATOM 7466 C CA . ILE A 1 928 ? 55.410 37.013 -81.852 1.00 61.44 928 ILE A CA 1
ATOM 7467 C C . ILE A 1 928 ? 56.796 37.521 -81.421 1.00 61.44 928 ILE A C 1
ATOM 7469 O O . ILE A 1 928 ? 56.916 38.610 -80.863 1.00 61.44 928 ILE A O 1
ATOM 7473 N N . ARG A 1 929 ? 57.862 36.746 -81.670 1.00 61.06 929 ARG A N 1
ATOM 7474 C CA . ARG A 1 929 ? 59.217 37.071 -81.191 1.00 61.06 929 ARG A CA 1
ATOM 7475 C C . ARG A 1 929 ? 59.995 38.027 -82.099 1.00 61.06 929 ARG A C 1
ATOM 7477 O O . ARG A 1 929 ? 60.825 38.779 -81.600 1.00 61.06 929 ARG A O 1
ATOM 7484 N N . ASN A 1 930 ? 59.750 37.979 -83.407 1.00 60.78 930 ASN A N 1
ATOM 7485 C CA . ASN A 1 930 ? 60.423 38.814 -84.407 1.00 60.78 930 ASN A CA 1
ATOM 7486 C C . ASN A 1 930 ? 59.448 39.842 -85.021 1.00 60.78 930 ASN A C 1
ATOM 7488 O O . ASN A 1 930 ? 59.479 40.092 -86.222 1.00 60.78 930 ASN A O 1
ATOM 7492 N N . MET A 1 931 ? 58.547 40.389 -84.206 1.00 63.97 931 MET A N 1
ATOM 7493 C CA . MET A 1 931 ? 57.545 41.360 -84.640 1.00 63.97 931 MET A CA 1
ATOM 7494 C C . MET A 1 931 ? 58.157 42.774 -84.666 1.00 63.97 931 MET A C 1
ATOM 7496 O O . MET A 1 931 ? 58.736 43.197 -83.668 1.00 63.97 931 MET A O 1
ATOM 7500 N N . ASP A 1 932 ? 57.992 43.529 -85.759 1.00 63.22 932 ASP A N 1
ATOM 7501 C CA . ASP A 1 932 ? 58.548 44.893 -85.941 1.00 63.22 932 ASP A CA 1
ATOM 7502 C C . ASP A 1 932 ? 57.853 45.990 -85.087 1.00 63.22 932 ASP A C 1
ATOM 7504 O O . ASP A 1 932 ? 57.930 47.182 -85.389 1.00 63.22 932 ASP A O 1
ATOM 7508 N N . PHE A 1 933 ? 57.150 45.609 -84.015 1.00 63.25 933 PHE A N 1
ATOM 7509 C CA . PHE A 1 933 ? 56.421 46.514 -83.123 1.00 63.25 933 PHE A CA 1
ATOM 7510 C C . PHE A 1 933 ? 56.993 46.474 -81.702 1.00 63.25 933 PHE A C 1
ATOM 7512 O O . PHE A 1 933 ? 57.387 45.419 -81.204 1.00 63.25 933 PHE A O 1
ATOM 7519 N N . ASP A 1 934 ? 56.977 47.620 -81.019 1.00 65.06 934 ASP A N 1
ATOM 7520 C CA . ASP A 1 934 ? 57.474 47.750 -79.647 1.00 65.06 934 ASP A CA 1
ATOM 7521 C C . ASP A 1 934 ? 56.794 46.789 -78.657 1.00 65.06 934 ASP A C 1
ATOM 7523 O O . ASP A 1 934 ? 55.605 46.474 -78.767 1.00 65.06 934 ASP A O 1
ATOM 7527 N N . GLN A 1 935 ? 57.517 46.444 -77.581 1.00 69.38 935 GLN A N 1
ATOM 7528 C CA . GLN A 1 935 ? 57.014 45.662 -76.435 1.00 69.38 935 GLN A CA 1
ATOM 7529 C C . GLN A 1 935 ? 55.701 46.206 -75.840 1.00 69.38 935 GLN A C 1
ATOM 7531 O O . GLN A 1 935 ? 54.975 45.486 -75.155 1.00 69.38 935 GLN A O 1
ATOM 7536 N N . TRP A 1 936 ? 55.377 47.474 -76.094 1.00 74.75 936 TRP A N 1
ATOM 7537 C CA . TRP A 1 936 ? 54.111 48.085 -75.710 1.00 74.75 936 TRP A CA 1
ATOM 7538 C C . TRP A 1 936 ? 52.891 47.394 -76.345 1.00 74.75 936 TRP A C 1
ATOM 7540 O O . TRP A 1 936 ? 51.874 47.248 -75.670 1.00 74.75 936 TRP A O 1
ATOM 7550 N N . LEU A 1 937 ? 52.986 46.897 -77.588 1.00 76.25 937 LEU A N 1
ATOM 7551 C CA . LEU A 1 937 ? 51.868 46.230 -78.271 1.00 76.25 937 LEU A CA 1
ATOM 7552 C C . LEU A 1 937 ? 51.461 44.917 -77.576 1.00 76.25 937 LEU A C 1
ATOM 7554 O O . LEU A 1 937 ? 50.274 44.608 -77.494 1.00 76.25 937 LEU A O 1
ATOM 7558 N N . TYR A 1 938 ? 52.426 44.193 -76.998 1.00 72.00 938 TYR A N 1
ATOM 7559 C CA . TYR A 1 938 ? 52.162 43.021 -76.156 1.00 72.00 938 TYR A CA 1
ATOM 7560 C C . TYR A 1 938 ? 51.279 43.390 -74.957 1.00 72.00 938 TYR A C 1
ATOM 7562 O O . TYR A 1 938 ? 50.228 42.785 -74.749 1.00 72.00 938 TYR A O 1
ATOM 7570 N N . TRP A 1 939 ? 51.653 44.425 -74.198 1.00 74.69 939 TRP A N 1
ATOM 7571 C CA . TRP A 1 939 ? 50.883 44.870 -73.031 1.00 74.69 939 TRP A CA 1
ATOM 7572 C C . TRP A 1 939 ? 49.527 45.470 -73.422 1.00 74.69 939 TRP A C 1
ATOM 7574 O O . TRP A 1 939 ? 48.531 45.217 -72.744 1.00 74.69 939 TRP A O 1
ATOM 7584 N N . ALA A 1 940 ? 49.463 46.193 -74.542 1.00 77.94 940 ALA A N 1
ATOM 7585 C CA . ALA A 1 940 ? 48.233 46.769 -75.081 1.00 77.94 940 ALA A CA 1
ATOM 7586 C C . ALA A 1 940 ? 47.207 45.716 -75.544 1.00 77.94 940 ALA A C 1
ATOM 7588 O O . ALA A 1 940 ? 46.025 46.035 -75.628 1.00 77.94 940 ALA A O 1
ATOM 7589 N N . ILE A 1 941 ? 47.623 44.471 -75.814 1.00 76.38 941 ILE A N 1
ATOM 7590 C CA . ILE A 1 941 ? 46.727 43.358 -76.174 1.00 76.38 941 ILE A CA 1
ATOM 7591 C C . ILE A 1 941 ? 46.486 42.430 -74.974 1.00 76.38 941 ILE A C 1
ATOM 7593 O O . ILE A 1 941 ? 45.339 42.119 -74.653 1.00 76.38 941 ILE A O 1
ATOM 7597 N N . ALA A 1 942 ? 47.539 42.012 -74.268 1.00 74.12 942 ALA A N 1
ATOM 7598 C CA . ALA A 1 942 ? 47.432 41.061 -73.162 1.00 74.12 942 ALA A CA 1
ATOM 7599 C C . ALA A 1 942 ? 46.622 41.616 -71.975 1.00 74.12 942 ALA A C 1
ATOM 7601 O O . ALA A 1 942 ? 45.849 40.880 -71.357 1.00 74.12 942 ALA A O 1
ATOM 7602 N N . LEU A 1 943 ? 46.753 42.911 -71.663 1.00 78.44 943 LEU A N 1
ATOM 7603 C CA . LEU A 1 943 ? 46.092 43.521 -70.504 1.00 78.44 943 LEU A CA 1
ATOM 7604 C C . LEU A 1 943 ? 44.567 43.677 -70.735 1.00 78.44 943 LEU A C 1
ATOM 7606 O O . LEU A 1 943 ? 43.802 43.202 -69.895 1.00 78.44 943 LEU A O 1
ATOM 7610 N N . PRO A 1 944 ? 44.071 44.185 -71.885 1.00 82.75 944 PRO A N 1
ATOM 7611 C CA . PRO A 1 944 ? 42.637 44.153 -72.187 1.00 82.75 944 PRO A CA 1
ATOM 7612 C C . PRO A 1 944 ? 42.061 42.739 -72.328 1.00 82.75 944 PRO A C 1
ATOM 7614 O O . PRO A 1 944 ? 40.951 42.502 -71.861 1.00 82.75 944 PRO A O 1
ATOM 7617 N N . VAL A 1 945 ? 42.794 41.784 -72.920 1.00 79.31 945 VAL A N 1
ATOM 7618 C CA . VAL A 1 945 ? 42.316 40.393 -73.071 1.00 79.31 945 VAL A CA 1
ATOM 7619 C C . VAL A 1 945 ? 42.187 39.687 -71.718 1.00 79.31 945 VAL A C 1
ATOM 7621 O O . VAL A 1 945 ? 41.193 39.000 -71.483 1.00 79.31 945 VAL A O 1
ATOM 7624 N N . THR A 1 946 ? 43.141 39.878 -70.801 1.00 77.94 946 THR A N 1
ATOM 7625 C CA . THR A 1 946 ? 43.050 39.318 -69.439 1.00 77.94 946 THR A CA 1
ATOM 7626 C C . THR A 1 946 ? 41.938 39.976 -68.622 1.00 77.94 946 THR A C 1
ATOM 7628 O O . THR A 1 946 ? 41.169 39.258 -67.986 1.00 77.94 946 THR A O 1
ATOM 7631 N N . ILE A 1 947 ? 41.773 41.303 -68.700 1.00 80.12 947 ILE A N 1
ATOM 7632 C CA . ILE A 1 947 ? 40.638 42.011 -68.081 1.00 80.12 947 ILE A CA 1
ATOM 7633 C C . ILE A 1 947 ? 39.299 41.493 -68.627 1.00 80.12 947 ILE A C 1
ATOM 7635 O O . ILE A 1 947 ? 38.415 41.150 -67.845 1.00 80.12 947 ILE A O 1
ATOM 7639 N N . LEU A 1 948 ? 39.150 41.389 -69.952 1.00 80.94 948 LEU A N 1
ATOM 7640 C CA . LEU A 1 948 ? 37.925 40.903 -70.592 1.00 80.94 948 LEU A CA 1
ATOM 7641 C C . LEU A 1 948 ? 37.595 39.466 -70.166 1.00 80.94 948 LEU A C 1
ATOM 7643 O O . LEU A 1 948 ? 36.443 39.169 -69.869 1.00 80.94 948 LEU A O 1
ATOM 7647 N N . MET A 1 949 ? 38.597 38.589 -70.083 1.00 77.12 949 MET A N 1
ATOM 7648 C CA . MET A 1 949 ? 38.413 37.207 -69.630 1.00 77.12 949 MET A CA 1
ATOM 7649 C C . MET A 1 949 ? 38.038 37.110 -68.148 1.00 77.12 949 MET A C 1
ATOM 7651 O O . MET A 1 949 ? 37.177 36.303 -67.805 1.00 77.12 949 MET A O 1
ATOM 7655 N N . ILE A 1 950 ? 38.600 37.958 -67.278 1.00 76.69 950 ILE A N 1
ATOM 7656 C CA . ILE A 1 950 ? 38.173 38.056 -65.872 1.00 76.69 950 ILE A CA 1
ATOM 7657 C C . ILE A 1 950 ? 36.713 38.532 -65.789 1.00 76.69 950 ILE A C 1
ATOM 7659 O O . ILE A 1 950 ? 35.924 37.938 -65.058 1.00 76.69 950 ILE A O 1
ATOM 7663 N N . PHE A 1 951 ? 36.318 39.541 -66.574 1.00 77.75 951 PHE A N 1
ATOM 7664 C CA . PHE A 1 951 ? 34.925 40.000 -66.623 1.00 77.75 951 PHE A CA 1
ATOM 7665 C C . PHE A 1 951 ? 33.961 38.929 -67.148 1.00 77.75 951 PHE A C 1
ATOM 7667 O O . PHE A 1 951 ? 32.900 38.746 -66.560 1.00 77.75 951 PHE A O 1
ATOM 7674 N N . ILE A 1 952 ? 34.320 38.192 -68.204 1.00 77.44 952 ILE A N 1
ATOM 7675 C CA . ILE A 1 952 ? 33.500 37.089 -68.734 1.00 77.44 952 ILE A CA 1
ATOM 7676 C C . ILE A 1 952 ? 33.378 35.954 -67.706 1.00 77.44 952 ILE A C 1
ATOM 7678 O O . ILE A 1 952 ? 32.285 35.425 -67.520 1.00 77.44 952 ILE A O 1
ATOM 7682 N N . ALA A 1 953 ? 34.458 35.610 -66.998 1.00 73.25 953 ALA A N 1
ATOM 7683 C CA . ALA A 1 953 ? 34.439 34.587 -65.953 1.00 73.25 953 ALA A CA 1
ATOM 7684 C C . ALA A 1 953 ? 33.548 34.982 -64.758 1.00 73.25 953 ALA A C 1
ATOM 7686 O O . ALA A 1 953 ? 32.738 34.175 -64.304 1.00 73.25 953 ALA A O 1
ATOM 7687 N N . LEU A 1 954 ? 33.641 36.234 -64.292 1.00 74.38 954 LEU A N 1
ATOM 7688 C CA . LEU A 1 954 ? 32.784 36.770 -63.224 1.00 74.38 954 LEU A CA 1
ATOM 7689 C C . LEU A 1 954 ? 31.318 36.919 -63.662 1.00 74.38 954 LEU A C 1
ATOM 7691 O O . LEU A 1 954 ? 30.417 36.719 -62.851 1.00 74.38 954 LEU A O 1
ATOM 7695 N N . TRP A 1 955 ? 31.066 37.232 -64.937 1.00 76.25 955 TRP A N 1
ATOM 7696 C CA . TRP A 1 955 ? 29.715 37.285 -65.500 1.00 76.25 955 TRP A CA 1
ATOM 7697 C C . TRP A 1 955 ? 29.085 35.893 -65.584 1.00 76.25 955 TRP A C 1
ATOM 7699 O O . TRP A 1 955 ? 27.942 35.713 -65.175 1.00 76.25 955 TRP A O 1
ATOM 7709 N N . TRP A 1 956 ? 29.839 34.887 -66.035 1.00 74.19 956 TRP A N 1
ATOM 7710 C CA . TRP A 1 956 ? 29.366 33.501 -66.113 1.00 74.19 956 TRP A CA 1
ATOM 7711 C C . TRP A 1 956 ? 28.972 32.917 -64.743 1.00 74.19 956 TRP A C 1
ATOM 7713 O O . TRP A 1 956 ? 28.144 32.011 -64.677 1.00 74.19 956 TRP A O 1
ATOM 7723 N N . MET A 1 957 ? 29.541 33.438 -63.651 1.00 67.62 957 MET A N 1
ATOM 7724 C CA . MET A 1 957 ? 29.212 33.045 -62.275 1.00 67.62 957 MET A CA 1
ATOM 7725 C C . MET A 1 957 ? 28.065 33.846 -61.629 1.00 67.62 957 MET A C 1
ATOM 7727 O O . MET A 1 957 ? 27.720 33.547 -60.492 1.00 67.62 957 MET A O 1
ATOM 7731 N N . ASP A 1 958 ? 27.507 34.867 -62.294 1.00 67.50 958 ASP A N 1
ATOM 7732 C CA . ASP A 1 958 ? 26.530 35.830 -61.727 1.00 67.50 958 ASP A CA 1
ATOM 7733 C C . ASP A 1 958 ? 27.044 36.625 -60.489 1.00 67.50 958 ASP A C 1
ATOM 7735 O O . ASP A 1 958 ? 26.337 37.425 -59.881 1.00 67.50 958 ASP A O 1
ATOM 7739 N N . GLU A 1 959 ? 28.336 36.488 -60.162 1.00 69.75 959 GLU A N 1
ATOM 7740 C CA . GLU A 1 959 ? 29.059 37.173 -59.071 1.00 69.75 959 GLU A CA 1
ATOM 7741 C C . GLU A 1 959 ? 29.451 38.625 -59.416 1.00 69.75 959 GLU A C 1
ATOM 7743 O O . GLU A 1 959 ? 30.004 39.355 -58.587 1.00 69.75 959 GLU A O 1
ATOM 7748 N N . LEU A 1 960 ? 29.165 39.066 -60.647 1.00 65.19 960 LEU A N 1
ATOM 7749 C CA . LEU A 1 960 ? 29.526 40.385 -61.177 1.00 65.19 960 LEU A CA 1
ATOM 7750 C C . LEU A 1 960 ? 29.117 41.528 -60.230 1.00 65.19 960 LEU A C 1
ATOM 7752 O O . LEU A 1 960 ? 29.901 42.451 -60.018 1.00 65.19 960 LEU A O 1
ATOM 7756 N N . GLY A 1 961 ? 27.932 41.432 -59.611 1.00 64.50 961 GLY A N 1
ATOM 7757 C CA . GLY A 1 961 ? 27.425 42.412 -58.644 1.00 64.50 961 GLY A CA 1
ATOM 7758 C C . GLY A 1 961 ? 28.327 42.574 -57.414 1.00 64.50 961 GLY A C 1
ATOM 7759 O O . GLY A 1 961 ? 28.789 43.685 -57.142 1.00 64.50 961 GLY A O 1
ATOM 7760 N N . ASN A 1 962 ? 28.657 41.472 -56.729 1.00 65.62 962 ASN A N 1
ATOM 7761 C CA . ASN A 1 962 ? 29.562 41.465 -55.570 1.00 65.62 962 ASN A CA 1
ATOM 7762 C C . ASN A 1 962 ? 30.947 42.022 -55.928 1.00 65.62 962 ASN A C 1
ATOM 7764 O O . ASN A 1 962 ? 31.513 42.828 -55.183 1.00 65.62 962 ASN A O 1
ATOM 7768 N N . ALA A 1 963 ? 31.486 41.618 -57.082 1.00 62.75 963 ALA A N 1
ATOM 7769 C CA . ALA A 1 963 ? 32.777 42.099 -57.559 1.00 62.75 963 ALA A CA 1
ATOM 7770 C C . ALA A 1 963 ? 32.756 43.612 -57.841 1.00 62.75 963 ALA A C 1
ATOM 7772 O O . ALA A 1 963 ? 33.698 44.313 -57.468 1.00 62.75 963 ALA A O 1
ATOM 7773 N N . THR A 1 964 ? 31.679 44.138 -58.443 1.00 64.31 964 THR A N 1
ATOM 7774 C CA . THR A 1 964 ? 31.525 45.583 -58.678 1.00 64.31 964 THR A CA 1
ATOM 7775 C C . THR A 1 964 ? 31.340 46.384 -57.390 1.00 64.31 964 THR A C 1
ATOM 7777 O O . THR A 1 964 ? 31.991 47.417 -57.240 1.00 64.31 964 THR A O 1
ATOM 7780 N N . ASP A 1 965 ? 30.546 45.907 -56.427 1.00 67.44 965 ASP A N 1
ATOM 7781 C CA . ASP A 1 965 ? 30.366 46.589 -55.137 1.00 67.44 965 ASP A CA 1
ATOM 7782 C C . ASP A 1 965 ? 31.688 46.667 -54.347 1.00 67.44 965 ASP A C 1
ATOM 7784 O O . ASP A 1 965 ? 31.973 47.684 -53.707 1.00 67.44 965 ASP A O 1
ATOM 7788 N N . TRP A 1 966 ? 32.547 45.644 -54.450 1.00 65.00 966 TRP A N 1
ATOM 7789 C CA . TRP A 1 966 ? 33.901 45.665 -53.884 1.00 65.00 966 TRP A CA 1
ATOM 7790 C C . TRP A 1 966 ? 34.840 46.634 -54.627 1.00 65.00 966 TRP A C 1
ATOM 7792 O O . TRP A 1 966 ? 35.469 47.482 -53.989 1.00 65.00 966 TRP A O 1
ATOM 7802 N N . LEU A 1 967 ? 34.903 46.564 -55.965 1.00 58.19 967 LEU A N 1
ATOM 7803 C CA . LEU A 1 967 ? 35.780 47.403 -56.802 1.00 58.19 967 LEU A CA 1
ATOM 7804 C C . LEU A 1 967 ? 35.447 48.900 -56.733 1.00 58.19 967 LEU A C 1
ATOM 7806 O O . LEU A 1 967 ? 36.357 49.728 -56.737 1.00 58.19 967 LEU A O 1
ATOM 7810 N N . PHE A 1 968 ? 34.164 49.257 -56.645 1.00 68.25 968 PHE A N 1
ATOM 7811 C CA . PHE A 1 968 ? 33.709 50.651 -56.579 1.00 68.25 968 PHE A CA 1
ATOM 7812 C C . PHE A 1 968 ? 33.534 51.176 -55.142 1.00 68.25 968 PHE A C 1
ATOM 7814 O O . PHE A 1 968 ? 32.959 52.245 -54.935 1.00 68.25 968 PHE A O 1
ATOM 7821 N N . GLY A 1 969 ? 34.054 50.464 -54.133 1.00 53.56 969 GLY A N 1
ATOM 7822 C CA . GLY A 1 969 ? 34.084 50.936 -52.743 1.00 53.56 969 GLY A CA 1
ATOM 7823 C C . GLY A 1 969 ? 32.706 51.032 -52.076 1.00 53.56 969 GLY A C 1
ATOM 7824 O O . GLY A 1 969 ? 32.542 51.754 -51.087 1.00 53.56 969 GLY A O 1
ATOM 7825 N N . GLY A 1 970 ? 31.715 50.305 -52.596 1.00 48.31 970 GLY A N 1
ATOM 7826 C CA . GLY A 1 970 ? 30.334 50.262 -52.127 1.00 48.31 970 GLY A CA 1
ATOM 7827 C C . GLY A 1 970 ? 30.196 49.545 -50.786 1.00 48.31 970 GLY A C 1
ATOM 7828 O O . GLY A 1 970 ? 29.656 48.447 -50.706 1.00 48.31 970 GLY A O 1
ATOM 7829 N N . ARG A 1 971 ? 30.654 50.171 -49.696 1.00 50.22 971 ARG A N 1
ATOM 7830 C CA . ARG A 1 971 ? 30.635 49.609 -48.332 1.00 50.22 971 ARG A CA 1
ATOM 7831 C C . ARG A 1 971 ? 29.223 49.561 -47.718 1.00 50.22 971 ARG A C 1
ATOM 7833 O O . ARG A 1 971 ? 28.985 50.111 -46.640 1.00 50.22 971 ARG A O 1
ATOM 7840 N N . LYS A 1 972 ? 28.276 48.878 -48.366 1.00 42.94 972 LYS A N 1
ATOM 7841 C CA . LYS A 1 972 ? 26.991 48.509 -47.762 1.00 42.94 972 LYS A CA 1
ATOM 7842 C C . LYS A 1 972 ? 27.208 47.359 -46.782 1.00 42.94 972 LYS A C 1
ATOM 7844 O O . LYS A 1 972 ? 27.471 46.227 -47.168 1.00 42.94 972 LYS A O 1
ATOM 7849 N N . ARG A 1 973 ? 27.060 47.654 -45.488 1.00 45.12 973 ARG A N 1
ATOM 7850 C CA . ARG A 1 973 ? 26.893 46.634 -44.442 1.00 45.12 973 ARG A CA 1
ATOM 7851 C C . ARG A 1 973 ? 25.702 45.737 -44.800 1.00 45.12 973 ARG A C 1
ATOM 7853 O O . ARG A 1 973 ? 24.563 46.197 -44.719 1.00 45.12 973 ARG A O 1
ATOM 7860 N N . SER A 1 974 ? 25.942 44.462 -45.094 1.00 34.19 974 SER A N 1
ATOM 7861 C CA . SER A 1 974 ? 24.901 43.432 -45.118 1.00 34.19 974 SER A CA 1
ATOM 7862 C C . SER A 1 974 ? 24.477 43.074 -43.687 1.00 34.19 974 SER A C 1
ATOM 7864 O O . SER A 1 974 ? 24.858 42.062 -43.106 1.00 34.19 974 SER A O 1
ATOM 7866 N N . SER A 1 975 ? 23.648 43.934 -43.096 1.00 43.56 975 SER A N 1
ATOM 7867 C CA . SER A 1 975 ? 22.801 43.552 -41.966 1.00 43.56 975 SER A CA 1
ATOM 7868 C C . SER A 1 975 ? 21.684 42.650 -42.496 1.00 43.56 975 SER A C 1
ATOM 7870 O O . SER A 1 975 ? 20.689 43.174 -42.996 1.00 43.56 975 SER A O 1
ATOM 7872 N N . GLY A 1 976 ? 21.829 41.321 -42.424 1.00 36.47 976 GLY A N 1
ATOM 7873 C CA . GLY A 1 976 ? 20.806 40.451 -43.018 1.00 36.47 976 GLY A CA 1
ATOM 7874 C C . GLY A 1 976 ? 21.012 38.935 -43.016 1.00 36.47 976 GLY A C 1
ATOM 7875 O O . GLY A 1 976 ? 20.602 38.307 -43.981 1.00 36.47 976 GLY A O 1
ATOM 7876 N N . TYR A 1 977 ? 21.565 38.328 -41.961 1.00 35.97 977 TYR A N 1
ATOM 7877 C CA . TYR A 1 977 ? 21.321 36.900 -41.691 1.00 35.97 977 TYR A CA 1
ATOM 7878 C C . TYR A 1 977 ? 20.381 36.785 -40.491 1.00 35.97 977 TYR A C 1
ATOM 7880 O O . TYR A 1 977 ? 20.769 37.077 -39.363 1.00 35.97 977 TYR A O 1
ATOM 7888 N N . GLY A 1 978 ? 19.117 36.436 -40.750 1.00 41.66 978 GLY A N 1
ATOM 7889 C CA . GLY A 1 978 ? 18.088 36.398 -39.708 1.00 41.66 978 GLY A CA 1
ATOM 7890 C C . GLY A 1 978 ? 16.653 36.492 -40.222 1.00 41.66 978 GLY A C 1
ATOM 7891 O O . GLY A 1 978 ? 15.953 37.437 -39.864 1.00 41.66 978 GLY A O 1
ATOM 7892 N N . LYS A 1 979 ? 16.235 35.531 -41.062 1.00 34.25 979 LYS A N 1
ATOM 7893 C CA . LYS A 1 979 ? 14.835 35.092 -41.272 1.00 34.25 979 LYS A CA 1
ATOM 7894 C C . LYS A 1 979 ? 14.776 33.969 -42.316 1.00 34.25 979 LYS A C 1
ATOM 7896 O O . LYS A 1 979 ? 14.545 34.221 -43.494 1.00 34.25 979 LYS A O 1
ATOM 7901 N N . SER A 1 980 ? 14.936 32.724 -41.875 1.00 30.64 980 SER A N 1
ATOM 7902 C CA . SER A 1 980 ? 14.302 31.593 -42.555 1.00 30.64 980 SER A CA 1
ATOM 7903 C C . SER A 1 980 ? 12.839 31.532 -42.104 1.00 30.64 980 SER A C 1
ATOM 7905 O O . SER A 1 980 ? 12.524 31.606 -40.915 1.00 30.64 980 SER A O 1
ATOM 7907 N N . SER A 1 981 ? 11.924 31.482 -43.064 1.00 30.67 981 SER A N 1
ATOM 7908 C CA . SER A 1 981 ? 10.487 31.372 -42.819 1.00 30.67 981 SER A CA 1
ATOM 7909 C C . SER A 1 981 ? 10.109 29.937 -42.456 1.00 30.67 981 SER A C 1
ATOM 7911 O O . SER A 1 981 ? 10.365 29.029 -43.244 1.00 30.67 981 SER A O 1
ATOM 7913 N N . LEU A 1 982 ? 9.419 29.736 -41.327 1.00 38.06 982 LEU A N 1
ATOM 7914 C CA . LEU A 1 982 ? 8.662 28.501 -41.116 1.00 38.06 982 LEU A CA 1
ATOM 7915 C C . LEU A 1 982 ? 7.482 28.449 -42.098 1.00 38.06 982 LEU A C 1
ATOM 7917 O O . LEU A 1 982 ? 6.506 29.183 -41.941 1.00 38.06 982 LEU A O 1
ATOM 7921 N N . SER A 1 983 ? 7.554 27.535 -43.061 1.00 32.69 983 SER A N 1
ATOM 7922 C CA . SER A 1 983 ? 6.393 26.967 -43.751 1.00 32.69 983 SER A CA 1
ATOM 7923 C C . SER A 1 983 ? 6.777 25.592 -44.303 1.00 32.69 983 SER A C 1
ATOM 7925 O O . SER A 1 983 ? 7.466 25.512 -45.321 1.00 32.69 983 SER A O 1
ATOM 7927 N N . GLY A 1 984 ? 6.366 24.536 -43.600 1.00 31.27 984 GLY A N 1
ATOM 7928 C CA . GLY A 1 984 ? 6.748 23.141 -43.836 1.00 31.27 984 GLY A CA 1
ATOM 7929 C C . GLY A 1 984 ? 6.483 22.320 -42.587 1.00 31.27 984 GLY A C 1
ATOM 7930 O O . GLY A 1 984 ? 7.468 22.039 -41.878 1.00 31.27 984 GLY A O 1
#

Secondary structure (DSSP, 8-state):
----------------------------------------------PPPP----------------------PPPPPP------TTTT----------------------------------------PPPEEEEEEEEE--BTTS-EEEEEEEEE-TT--SPPSEEEEEEE-SSEEHHHHHHHHHHH----HHHHHHHHHHHHHHHHHTEEEEE-TTS-EEEEE---EEEEE---SSS---SS--EEEEEEEEEEEEEE-PPPPSS--TTEEPPEETTTTTSTT--HHHHTTSHHHHSS-SPTTEEEEEEEEEEEEETTTEEEEEESS-HHHHHTTTEEEEEEE--TTPPPEEEEEETTTEEEEEETTT-SSHHHHHHTTGGGTTS-EEEEETTEE--HHHHHHHHHHHSSTT--EEEEEEEPPPPP--------------------S----PPPP--GGG--SS-TT--HHHHHHHHHHHHHHHHHHHHHTS-HHHHHHHHHSPP--HHHHHHHHHHHHHHHHTTT-HHHHHHHHHHHHHHHHHHHHHHHHS-TT---HHHHHHHHHHHHHHTPPP--GGGTT-GGG---TT-----HHHHHHHHHHHHTTHHHHHHHHTT--HHHHHH----HHHHHHHHHHHHHHHHTTT-TTHHHHHHHHHHHHHHHHHHHHHHS----GGGGBPPPHHHHHHHHHHHHTT-B-TTSPPHHHHHHHHHHHHHHHHHHS---HHHHHHHHHHHHHHHHHHHHHHHHHHHHHHHHTTT-SSS--HHHHHHHHHHHHHHHHHHHHT----TT-PPPP----------------------HHHHHHHHHHHHBPPTT-SSTHHHHHHHHHHHHHHHHHHHHHHHHHHHHHHHHHHHHHHHHHHHHHHHHHHHHHHHHHHHHHHHHHHHHHTS--HHHHT-SS-HHHHHHHHHHHHHHHHHHHHHHTTTHHHHHHHHTT---------------

Radius of gyration: 45.39 Å; Cα contacts (8 Å, |Δi|>4): 1085; chains: 1; bounding box: 128×98×137 Å

Sequence (984 aa):
PTAVFHAASSDVESDGESEGRARRFKARSRSRWLNRQASDRDDEPRPRSIDRDRIIINPIVYEDAEKEDYRIYRPMSPVLEDVDTFDDFKFTFPTEEPSKDTELSDLETPTTESESMQKPDRPLSNILTAPGIYSSTYSGTAELGAQHDVNLTILYDPKGQKQPLFRWLHVRQDVMNFDAFWVEVSRHVHFPDTERAAVANLRAEVKRQCVKTRYDPQGAKVGYMEPKCIQVPIQSTGKKPSESSHAVKWICVPYFSLHQYSESPSTSNPAIFPDQTLLQSQYSRSGKERDMQQAVCQLGQVQRGDCFHISQLWCLIVGNSVLITCSTRERSDLQGASLRVNTEPSQAGASGKILVSYGGAVMWSLTTKECPTWFTFIAHFRAFWPRCLEFWHKDRLISAKNWEKVLRLAEGRQGDVKLRLKMADSPESPRVFLKPNTSAKTTPTKCPEQAEDLPEYLHVFTLLPKSAESSGDTILAELHEQLSAAEKFLTEQTSYSAQRGYKRCGLMARDGVNEYLTNLAPRIDEKSNDTLRLLYEERIDVFNMADMLFQLFFPLTFHGPTTGKYWGALNKLIKARPDSLDIMNMPELDGGKDAISTPLAEVKNALWQLTRDIQSFQSIMSFAGKEDRATIELPRELVTAWLHIVFGLIYSSHTVDWFNHMTRARSLMKDGMQKMIQGISSQNLLEKAVMLPTEIMSLITLNLFQDDVGKYDNICDTYSLYLNSLDTDITTKHSDRTYQHRLDLVKQEMTAIKRNLARQRSIIAMLRNKTSFTDGNFMVRYGEEMPTHMRRLRDWETGNRSEHARPRGYTPGHRYYGVAEDRTIEPGIYDQAQFLTDLDAASKLSATDAGGFRSLFLADCANLVEQREYEFRRNTEYAEDLERETTYKMEWTKDRQENAIYAFTLVTIIFLPLSAISSIFGMNTNDIRNMDFDQWLYWAIALPVTILMIFIALWWMDELGNATDWLFGGRKRSSGYGKSSLSG